Protein 7XIN (pdb70)

B-factor: mean 30.77, std 6.74, range [14.27, 82.98]

InterPro domains:
  IPR002129 Pyridoxal phosphate-dependent decarboxylase, major domain [PF00282] (35-402)
  IPR010977 Aromatic-L-amino-acid decarboxylase [PR00800] (6-25)
  IPR010977 Aromatic-L-amino-acid decarboxylase [PR00800] (29-46)
  IPR010977 Aromatic-L-amino-acid decarboxylase [PR00800] (47-66)
  IPR010977 Aromatic-L-amino-acid decarboxylase [PR00800] (73-92)
  IPR010977 Aromatic-L-amino-acid decarboxylase [PR00800] (94-112)
  IPR010977 Aromatic-L-amino-acid decarboxylase [PR00800] (113-132)
  IPR010977 Aromatic-L-amino-acid decarboxylase [PR00800] (342-357)
  IPR010977 Aromatic-L-amino-acid decarboxylase [PR00800] (385-404)
  IPR010977 Aromatic-L-amino-acid decarboxylase [PTHR11999] (1-468)
  IPR015421 Pyridoxal phosphate-dependent transferase, major domain [G3DSA:3.40.640.10] (87-352)
  IPR015422 Pyridoxal phosphate-dependent transferase, small domain [G3DSA:3.90.1150.10] (353-470)
  IPR015424 Pyridoxal phosphate-dependent transferase [SSF53383] (1-469)
  IPR021115 Pyridoxal-phosphate binding site [PS00392] (288-309)

Structure (mmCIF, N/CA/C/O backbone):
data_7XIN
#
_entry.id   7XIN
#
_cell.length_a   57.767
_cell.length_b   67.014
_cell.length_c   168.576
_cell.angle_alpha   90.270
_cell.angle_beta   92.380
_cell.angle_gamma   90.360
#
_symmetry.space_group_name_H-M   'P 1'
#
loop_
_entity.id
_entity.type
_entity.pdbx_description
1 polymer 'DOPA decarboxylase'
2 non-polymer "PYRIDOXAL-5'-PHOSPHATE"
#
loop_
_atom_site.group_PDB
_atom_site.id
_atom_site.type_symbol
_atom_site.label_atom_id
_atom_site.label_alt_id
_atom_site.label_comp_id
_atom_site.label_asym_id
_atom_site.label_entity_id
_atom_site.label_seq_id
_atom_site.pdbx_PDB_ins_code
_atom_site.Cartn_x
_atom_site.Cartn_y
_atom_site.Cartn_z
_atom_site.occupancy
_atom_site.B_iso_or_equiv
_atom_site.auth_seq_id
_atom_site.auth_comp_id
_atom_site.auth_asym_id
_atom_site.auth_atom_id
_atom_site.pdbx_PDB_model_num
ATOM 1 N N . ALA A 1 2 ? -2.090 -14.911 5.973 1.00 34.09 1 ALA A N 1
ATOM 2 C CA . ALA A 1 2 ? -3.064 -14.326 6.893 1.00 37.56 1 ALA A CA 1
ATOM 3 C C . ALA A 1 2 ? -4.497 -14.390 6.321 1.00 35.67 1 ALA A C 1
ATOM 4 O O . ALA A 1 2 ? -4.692 -14.248 5.120 1.00 33.70 1 ALA A O 1
ATOM 6 N N . THR A 1 3 ? -5.503 -14.608 7.164 1.00 36.22 2 THR A N 1
ATOM 7 C CA . THR A 1 3 ? -6.875 -14.470 6.709 1.00 36.62 2 THR A CA 1
ATOM 8 C C . THR A 1 3 ? -7.172 -12.974 6.532 1.00 38.03 2 THR A C 1
ATOM 9 O O . THR A 1 3 ? -6.434 -12.109 7.015 1.00 39.79 2 THR A O 1
ATOM 13 N N . PRO A 1 4 ? -8.238 -12.638 5.821 1.00 41.32 3 PRO A N 1
ATOM 14 C CA . PRO A 1 4 ? -8.594 -11.220 5.679 1.00 39.31 3 PRO A CA 1
ATOM 15 C C . PRO A 1 4 ? -8.848 -10.550 7.005 1.00 35.34 3 PRO A C 1
ATOM 16 O O . PRO A 1 4 ? -8.852 -9.324 7.085 1.00 45.37 3 PRO A O 1
ATOM 20 N N . GLU A 1 5 ? -9.001 -11.294 8.077 1.00 39.67 4 GLU A N 1
ATOM 21 C CA . GLU A 1 5 ? -9.276 -10.579 9.304 1.00 38.30 4 GLU A CA 1
ATOM 22 C C . GLU A 1 5 ? -8.148 -10.713 10.271 1.00 38.57 4 GLU A C 1
ATOM 23 O O . GLU A 1 5 ? -8.012 -9.861 11.171 1.00 47.53 4 GLU A O 1
ATOM 29 N N . GLN A 1 6 ? -7.334 -11.763 10.086 1.00 38.54 5 GLN A N 1
ATOM 30 C CA . GLN A 1 6 ? -5.978 -11.668 10.583 1.00 42.28 5 GLN A CA 1
ATOM 31 C C . GLN A 1 6 ? -5.288 -10.430 10.012 1.00 43.08 5 GLN A C 1
ATOM 32 O O . GLN A 1 6 ? -4.690 -9.657 10.764 1.00 42.53 5 GLN A O 1
ATOM 38 N N . PHE A 1 7 ? -5.387 -10.209 8.684 1.00 35.53 6 PHE A N 1
ATOM 39 C CA . PHE A 1 7 ? -4.769 -9.045 8.041 1.00 36.50 6 PHE A CA 1
ATOM 40 C C . PHE A 1 7 ? -5.313 -7.734 8.593 1.00 35.80 6 PHE A C 1
ATOM 41 O O . PHE A 1 7 ? -4.606 -6.718 8.617 1.00 44.40 6 PHE A O 1
ATOM 49 N N . ARG A 1 8 ? -6.576 -7.717 8.990 1.00 36.14 7 ARG A N 1
ATOM 50 C CA . ARG A 1 8 ? -7.155 -6.491 9.512 1.00 37.69 7 ARG A CA 1
ATOM 51 C C . ARG A 1 8 ? -6.702 -6.215 10.939 1.00 40.28 7 ARG A C 1
ATOM 52 O O . ARG A 1 8 ? -6.589 -5.047 11.326 1.00 40.14 7 ARG A O 1
ATOM 60 N N . GLN A 1 9 ? -6.399 -7.262 11.710 1.00 43.07 8 GLN A N 1
ATOM 61 C CA . GLN A 1 9 ? -5.751 -7.071 13.004 1.00 40.68 8 GLN A CA 1
ATOM 62 C C . GLN A 1 9 ? -4.310 -6.599 12.836 1.00 42.14 8 GLN A C 1
ATOM 63 O O . GLN A 1 9 ? -3.793 -5.828 13.663 1.00 37.73 8 GLN A O 1
ATOM 69 N N . TYR A 1 10 ? -3.649 -7.073 11.776 1.00 38.12 9 TYR A N 1
ATOM 70 C CA . TYR A 1 10 ? -2.315 -6.605 11.434 1.00 34.16 9 TYR A CA 1
ATOM 71 C C . TYR A 1 10 ? -2.371 -5.235 10.771 1.00 35.44 9 TYR A C 1
ATOM 72 O O . TYR A 1 10 ? -1.479 -4.403 10.970 1.00 32.18 9 TYR A O 1
ATOM 81 N N . GLY A 1 11 ? -3.416 -4.979 9.988 1.00 35.79 10 GLY A N 1
ATOM 82 C CA . GLY A 1 11 ? -3.535 -3.683 9.344 1.00 35.42 10 GLY A CA 1
ATOM 83 C C . GLY A 1 11 ? -3.523 -2.542 10.339 1.00 36.87 10 GLY A C 1
ATOM 84 O O . GLY A 1 11 ? -2.758 -1.582 10.198 1.00 43.69 10 GLY A O 1
ATOM 85 N N . HIS A 1 12 ? -4.357 -2.636 11.374 1.00 32.91 11 HIS A N 1
ATOM 86 C CA . HIS A 1 12 ? -4.468 -1.524 12.314 1.00 36.00 11 HIS A CA 1
ATOM 87 C C . HIS A 1 12 ? -3.182 -1.339 13.115 1.00 37.29 11 HIS A C 1
ATOM 88 O O . HIS A 1 12 ? -2.828 -0.206 13.480 1.00 38.30 11 HIS A O 1
ATOM 95 N N . GLN A 1 13 ? -2.463 -2.424 13.398 1.00 33.88 12 GLN A N 1
ATOM 96 C CA . GLN A 1 13 ? -1.191 -2.275 14.100 1.00 37.22 12 GLN A CA 1
ATOM 97 C C . GLN A 1 13 ? -0.178 -1.527 13.242 1.00 37.33 12 GLN A C 1
ATOM 98 O O . GLN A 1 13 ? 0.626 -0.736 13.752 1.00 38.87 12 GLN A O 1
ATOM 104 N N . LEU A 1 14 ? -0.215 -1.761 11.932 1.00 38.54 13 LEU A N 1
ATOM 105 C CA . LEU A 1 14 ? 0.726 -1.122 11.028 1.00 31.74 13 LEU A CA 1
ATOM 106 C C . LEU A 1 14 ? 0.325 0.320 10.763 1.00 33.78 13 LEU A C 1
ATOM 107 O O . LEU A 1 14 ? 1.181 1.210 10.746 1.00 36.27 13 LEU A O 1
ATOM 112 N N . ILE A 1 15 ? -0.972 0.578 10.587 1.00 33.91 14 ILE A N 1
ATOM 113 C CA . ILE A 1 15 ? -1.448 1.956 10.494 1.00 33.78 14 ILE A CA 1
ATOM 114 C C . ILE A 1 15 ? -0.966 2.773 11.690 1.00 34.99 14 ILE A C 1
ATOM 115 O O . ILE A 1 15 ? -0.601 3.951 11.561 1.00 32.79 14 ILE A O 1
ATOM 120 N N . ASP A 1 16 ? -0.978 2.178 12.877 1.00 33.94 15 ASP A N 1
ATOM 121 C CA . ASP A 1 16 ? -0.526 2.936 14.031 1.00 32.32 15 ASP A CA 1
ATOM 122 C C . ASP A 1 16 ? 0.969 3.189 13.947 1.00 32.29 15 ASP A C 1
ATOM 123 O O . ASP A 1 16 ? 1.421 4.331 14.118 1.00 30.04 15 ASP A O 1
ATOM 128 N N . LEU A 1 17 ? 1.743 2.146 13.640 1.00 27.85 16 LEU A N 1
ATOM 129 C CA . LEU A 1 17 ? 3.192 2.298 13.556 1.00 29.02 16 LEU A CA 1
ATOM 130 C C . LEU A 1 17 ? 3.578 3.405 12.572 1.00 31.77 16 LEU A C 1
ATOM 131 O O . LEU A 1 17 ? 4.426 4.251 12.874 1.00 31.97 16 LEU A O 1
ATOM 136 N N . ILE A 1 18 ? 2.927 3.447 11.404 1.00 31.86 17 ILE A N 1
ATOM 137 C CA . ILE A 1 18 ? 3.252 4.452 10.386 1.00 31.75 17 ILE A CA 1
ATOM 138 C C . ILE A 1 18 ? 2.781 5.852 10.809 1.00 34.99 17 ILE A C 1
ATOM 139 O O . ILE A 1 18 ? 3.385 6.866 10.426 1.00 29.30 17 ILE A O 1
ATOM 144 N N . ALA A 1 19 ? 1.696 5.935 11.586 1.00 27.19 18 ALA A N 1
ATOM 145 C CA . ALA A 1 19 ? 1.201 7.228 12.060 1.00 34.73 18 ALA A CA 1
ATOM 146 C C . ALA A 1 19 ? 2.132 7.839 13.118 1.00 31.41 18 ALA A C 1
ATOM 147 O O . ALA A 1 19 ? 2.345 9.060 13.136 1.00 32.81 18 ALA A O 1
ATOM 149 N N . ASP A 1 20 ? 2.685 7.011 14.013 1.00 31.37 19 ASP A N 1
ATOM 150 C CA . ASP A 1 20 ? 3.679 7.482 14.969 1.00 32.54 19 ASP A CA 1
ATOM 151 C C . ASP A 1 20 ? 5.026 7.770 14.297 1.00 32.71 19 ASP A C 1
ATOM 152 O O . ASP A 1 20 ? 5.734 8.699 14.709 1.00 35.70 19 ASP A O 1
ATOM 157 N N . TYR A 1 21 ? 5.412 7.014 13.263 1.00 30.64 20 TYR A N 1
ATOM 158 C CA . TYR A 1 21 ? 6.619 7.386 12.528 1.00 28.04 20 TYR A CA 1
ATOM 159 C C . TYR A 1 21 ? 6.483 8.799 11.973 1.00 28.67 20 TYR A C 1
ATOM 160 O O . TYR A 1 21 ? 7.197 9.706 12.404 1.00 28.47 20 TYR A O 1
ATOM 169 N N . ARG A 1 22 ? 5.527 9.019 11.055 1.00 28.56 21 ARG A N 1
ATOM 170 C CA . ARG A 1 22 ? 5.356 10.333 10.424 1.00 30.75 21 ARG A CA 1
ATOM 171 C C . ARG A 1 22 ? 5.273 11.475 11.441 1.00 35.70 21 ARG A C 1
ATOM 172 O O . ARG A 1 22 ? 5.718 12.600 11.159 1.00 38.78 21 ARG A O 1
ATOM 180 N N . GLN A 1 23 ? 4.700 11.197 12.617 1.00 31.43 22 GLN A N 1
ATOM 181 C CA . GLN A 1 23 ? 4.575 12.183 13.684 1.00 28.80 22 GLN A CA 1
ATOM 182 C C . GLN A 1 23 ? 5.930 12.573 14.263 1.00 29.81 22 GLN A C 1
ATOM 183 O O . GLN A 1 23 ? 6.227 13.765 14.433 1.00 28.13 22 GLN A O 1
ATOM 189 N N . THR A 1 24 ? 6.748 11.577 14.604 1.00 28.59 23 THR A N 1
ATOM 190 C CA . THR A 1 24 ? 7.972 11.773 15.378 1.00 26.78 23 THR A CA 1
ATOM 191 C C . THR A 1 24 ? 9.234 11.609 14.538 1.00 29.60 23 THR A C 1
ATOM 192 O O . THR A 1 24 ? 10.309 11.321 15.087 1.00 31.33 23 THR A O 1
ATOM 196 N N . VAL A 1 25 ? 9.134 11.789 13.219 1.00 28.97 24 VAL A N 1
ATOM 197 C CA . VAL A 1 25 ? 10.277 11.485 12.360 1.00 30.80 24 VAL A CA 1
ATOM 198 C C . VAL A 1 25 ? 11.392 12.491 12.589 1.00 27.94 24 VAL A C 1
ATOM 199 O O . VAL A 1 25 ? 12.568 12.113 12.657 1.00 28.00 24 VAL A O 1
ATOM 203 N N . GLY A 1 26 ? 11.040 13.777 12.766 1.00 27.68 25 GLY A N 1
ATOM 204 C CA . GLY A 1 26 ? 12.048 14.808 12.972 1.00 32.32 25 GLY A CA 1
ATOM 205 C C . GLY A 1 26 ? 13.002 14.510 14.112 1.00 34.58 25 GLY A C 1
ATOM 206 O O . GLY A 1 26 ? 14.145 14.993 14.115 1.00 31.35 25 GLY A O 1
ATOM 207 N N . GLU A 1 27 ? 12.558 13.702 15.088 1.00 34.58 26 GLU A N 1
ATOM 208 C CA . GLU A 1 27 ? 13.354 13.314 16.248 1.00 36.71 26 GLU A CA 1
ATOM 209 C C . GLU A 1 27 ? 14.462 12.336 15.910 1.00 31.06 26 GLU A C 1
ATOM 210 O O . GLU A 1 27 ? 15.185 11.909 16.818 1.00 36.02 26 GLU A O 1
ATOM 216 N N . ARG A 1 28 ? 14.599 11.966 14.706 1.00 31.34 27 ARG A N 1
ATOM 217 C CA . ARG A 1 28 ? 15.632 10.980 14.469 1.00 31.51 27 ARG A CA 1
ATOM 218 C C . ARG A 1 28 ? 16.806 11.602 13.737 1.00 25.37 27 ARG A C 1
ATOM 219 O O . ARG A 1 28 ? 16.707 12.715 13.226 1.00 24.72 27 ARG A O 1
ATOM 227 N N . PRO A 1 29 ? 17.940 10.911 13.659 1.00 26.93 28 PRO A N 1
ATOM 228 C CA . PRO A 1 29 ? 18.948 11.291 12.663 1.00 23.54 28 PRO A CA 1
ATOM 229 C C . PRO A 1 29 ? 18.385 11.146 11.252 1.00 24.62 28 PRO A C 1
ATOM 230 O O . PRO A 1 29 ? 17.828 10.104 10.892 1.00 22.88 28 PRO A O 1
ATOM 234 N N . VAL A 1 30 ? 18.498 12.226 10.470 1.00 20.96 29 VAL A N 1
ATOM 235 C CA . VAL A 1 30 ? 18.025 12.223 9.084 1.00 21.03 29 VAL A CA 1
ATOM 236 C C . VAL A 1 30 ? 18.622 11.044 8.315 1.00 25.21 29 VAL A C 1
ATOM 237 O O . VAL A 1 30 ? 17.901 10.237 7.717 1.00 26.30 29 VAL A O 1
ATOM 241 N N . MET A 1 31 ? 19.947 10.930 8.318 1.00 21.23 30 MET A N 1
ATOM 242 C CA . MET A 1 31 ? 20.633 9.875 7.576 1.00 23.35 30 MET A CA 1
ATOM 243 C C . MET A 1 31 ? 20.972 8.715 8.499 1.00 24.77 30 MET A C 1
ATOM 244 O O . MET A 1 31 ? 21.280 8.913 9.671 1.00 31.15 30 MET A O 1
ATOM 249 N N . ALA A 1 32 ? 20.898 7.507 7.956 1.00 30.95 31 ALA A N 1
ATOM 250 C CA . ALA A 1 32 ? 21.220 6.294 8.695 1.00 32.85 31 ALA A CA 1
ATOM 251 C C . ALA A 1 32 ? 22.582 6.398 9.363 1.00 27.67 31 ALA A C 1
ATOM 252 O O . ALA A 1 32 ? 23.557 6.842 8.750 1.00 31.26 31 ALA A O 1
ATOM 254 N N . GLN A 1 33 ? 22.656 5.949 10.614 1.00 31.30 32 GLN A N 1
ATOM 255 C CA . GLN A 1 33 ? 23.946 5.843 11.292 1.00 36.29 32 GLN A CA 1
ATOM 256 C C . GLN A 1 33 ? 24.314 4.388 11.551 1.00 38.45 32 GLN A C 1
ATOM 257 O O . GLN A 1 33 ? 24.565 3.988 12.699 1.00 34.63 32 GLN A O 1
ATOM 263 N N . VAL A 1 34 ? 24.385 3.598 10.486 1.00 39.30 33 VAL A N 1
ATOM 264 C CA . VAL A 1 34 ? 24.828 2.218 10.547 1.00 33.77 33 VAL A CA 1
ATOM 265 C C . VAL A 1 34 ? 26.007 2.037 9.603 1.00 36.54 33 VAL A C 1
ATOM 266 O O . VAL A 1 34 ? 26.401 2.940 8.858 1.00 34.18 33 VAL A O 1
ATOM 270 N N . GLU A 1 35 ? 26.579 0.880 9.682 1.00 38.08 34 GLU A N 1
ATOM 271 C CA . GLU A 1 35 ? 27.696 0.417 8.896 1.00 40.41 34 GLU A CA 1
ATOM 272 C C . GLU A 1 35 ? 27.232 -0.571 7.823 1.00 39.95 34 GLU A C 1
ATOM 273 O O . GLU A 1 35 ? 26.260 -1.310 8.018 1.00 35.98 34 GLU A O 1
ATOM 279 N N . PRO A 1 36 ? 27.892 -0.596 6.667 1.00 38.85 35 PRO A N 1
ATOM 280 C CA . PRO A 1 36 ? 27.564 -1.611 5.660 1.00 32.64 35 PRO A CA 1
ATOM 281 C C . PRO A 1 36 ? 27.652 -3.014 6.253 1.00 33.54 35 PRO A C 1
ATOM 282 O O . PRO A 1 36 ? 28.639 -3.381 6.892 1.00 37.06 35 PRO A O 1
ATOM 286 N N . GLY A 1 37 ? 26.611 -3.799 6.040 1.00 34.25 36 GLY A N 1
ATOM 287 C CA . GLY A 1 37 ? 26.565 -5.152 6.547 1.00 37.92 36 GLY A CA 1
ATOM 288 C C . GLY A 1 37 ? 25.758 -5.331 7.813 1.00 31.53 36 GLY A C 1
ATOM 289 O O . GLY A 1 37 ? 25.483 -6.476 8.191 1.00 30.11 36 GLY A O 1
ATOM 290 N N . TYR A 1 38 ? 25.361 -4.238 8.466 1.00 27.06 37 TYR A N 1
ATOM 291 C CA . TYR A 1 38 ? 24.674 -4.340 9.750 1.00 33.87 37 TYR A CA 1
ATOM 292 C C . TYR A 1 38 ? 23.423 -5.220 9.665 1.00 32.55 37 TYR A C 1
ATOM 293 O O . TYR A 1 38 ? 23.130 -5.997 10.582 1.00 36.01 37 TYR A O 1
ATOM 302 N N . LEU A 1 39 ? 22.652 -5.092 8.592 1.00 32.24 38 LEU A N 1
ATOM 303 C CA . LEU A 1 39 ? 21.389 -5.822 8.536 1.00 35.67 38 LEU A CA 1
ATOM 304 C C . LEU A 1 39 ? 21.581 -7.262 8.072 1.00 34.93 38 LEU A C 1
ATOM 305 O O . LEU A 1 39 ? 21.050 -8.183 8.701 1.00 36.12 38 LEU A O 1
ATOM 310 N N . LYS A 1 40 ? 22.335 -7.483 6.985 1.00 36.04 39 LYS A N 1
ATOM 311 C CA . LYS A 1 40 ? 22.590 -8.850 6.532 1.00 37.98 39 LYS A CA 1
ATOM 312 C C . LYS A 1 40 ? 23.211 -9.704 7.640 1.00 33.34 39 LYS A C 1
ATOM 313 O O . LYS A 1 40 ? 22.829 -10.865 7.823 1.00 32.70 39 LYS A O 1
ATOM 319 N N . ALA A 1 41 ? 24.150 -9.141 8.408 1.00 36.22 40 ALA A N 1
ATOM 320 C CA . ALA A 1 41 ? 24.704 -9.869 9.547 1.00 31.05 40 ALA A CA 1
ATOM 321 C C . ALA A 1 41 ? 23.639 -10.150 10.592 1.00 28.41 40 ALA A C 1
ATOM 322 O O . ALA A 1 41 ? 23.706 -11.162 11.301 1.00 25.28 40 ALA A O 1
ATOM 324 N N . ALA A 1 42 ? 22.660 -9.263 10.703 1.00 27.44 41 ALA A N 1
ATOM 325 C CA . ALA A 1 42 ? 21.613 -9.344 11.711 1.00 34.96 41 ALA A CA 1
ATOM 326 C C . ALA A 1 42 ? 20.437 -10.223 11.313 1.00 28.27 41 ALA A C 1
ATOM 327 O O . ALA A 1 42 ? 19.612 -10.532 12.177 1.00 28.72 41 ALA A O 1
ATOM 329 N N . LEU A 1 43 ? 20.334 -10.623 10.049 1.00 32.30 42 LEU A N 1
ATOM 330 C CA . LEU A 1 43 ? 19.182 -11.385 9.590 1.00 34.54 42 LEU A CA 1
ATOM 331 C C . LEU A 1 43 ? 19.532 -12.863 9.457 1.00 29.57 42 LEU A C 1
ATOM 332 O O . LEU A 1 43 ? 20.709 -13.232 9.395 1.00 31.33 42 LEU A O 1
ATOM 337 N N . PRO A 1 44 ? 18.540 -13.755 9.442 1.00 34.72 43 PRO A N 1
ATOM 338 C CA . PRO A 1 44 ? 18.845 -15.165 9.187 1.00 38.69 43 PRO A CA 1
ATOM 339 C C . PRO A 1 44 ? 19.497 -15.322 7.823 1.00 37.05 43 PRO A C 1
ATOM 340 O O . PRO A 1 44 ? 19.544 -14.398 7.001 1.00 36.65 43 PRO A O 1
ATOM 344 N N . ALA A 1 45 ? 20.036 -16.510 7.583 1.00 30.57 44 ALA A N 1
ATOM 345 C CA . ALA A 1 45 ? 20.596 -16.733 6.267 1.00 27.84 44 ALA A CA 1
ATOM 346 C C . ALA A 1 45 ? 19.619 -17.420 5.315 1.00 26.49 44 ALA A C 1
ATOM 347 O O . ALA A 1 45 ? 19.883 -17.454 4.107 1.00 25.14 44 ALA A O 1
ATOM 349 N N . THR A 1 46 ? 18.500 -17.953 5.818 1.00 26.84 45 THR A N 1
ATOM 350 C CA . THR A 1 46 ? 17.480 -18.594 4.988 1.00 26.31 45 THR A CA 1
ATOM 351 C C . THR A 1 46 ? 16.080 -18.210 5.440 1.00 26.57 45 THR A C 1
ATOM 352 O O . THR A 1 46 ? 15.841 -17.882 6.610 1.00 26.47 45 THR A O 1
ATOM 356 N N . ALA A 1 47 ? 15.138 -18.334 4.501 1.00 29.39 46 ALA A N 1
ATOM 357 C CA . ALA A 1 47 ? 13.726 -18.179 4.830 1.00 31.37 46 ALA A CA 1
ATOM 358 C C . ALA A 1 47 ? 13.310 -19.217 5.872 1.00 25.48 46 ALA A C 1
ATOM 359 O O . ALA A 1 47 ? 13.963 -20.252 6.027 1.00 20.52 46 ALA A O 1
ATOM 361 N N . PRO A 1 48 ? 12.235 -18.942 6.618 1.00 32.39 47 PRO A N 1
ATOM 362 C CA . PRO A 1 48 ? 11.746 -19.901 7.615 1.00 27.12 47 PRO A CA 1
ATOM 363 C C . PRO A 1 48 ? 10.774 -20.904 7.017 1.00 35.14 47 PRO A C 1
ATOM 364 O O . PRO A 1 48 ? 9.942 -20.574 6.169 1.00 36.14 47 PRO A O 1
ATOM 368 N N . GLN A 1 49 ? 10.874 -22.148 7.499 1.00 38.88 48 GLN A N 1
ATOM 369 C CA . GLN A 1 49 ? 10.069 -23.244 6.964 1.00 36.09 48 GLN A CA 1
ATOM 370 C C . GLN A 1 49 ? 8.591 -23.034 7.262 1.00 36.03 48 GLN A C 1
ATOM 371 O O . GLN A 1 49 ? 7.739 -23.180 6.377 1.00 34.37 48 GLN A O 1
ATOM 377 N N . GLN A 1 50 ? 8.271 -22.659 8.494 1.00 33.26 49 GLN A N 1
ATOM 378 C CA . GLN A 1 50 ? 6.901 -22.421 8.918 1.00 41.75 49 GLN A CA 1
ATOM 379 C C . GLN A 1 50 ? 6.717 -20.953 9.285 1.00 41.93 49 GLN A C 1
ATOM 380 O O . GLN A 1 50 ? 7.628 -20.298 9.808 1.00 44.48 49 GLN A O 1
ATOM 386 N N . GLY A 1 51 ? 5.520 -20.446 9.017 1.00 42.23 50 GLY A N 1
ATOM 387 C CA . GLY A 1 51 ? 5.273 -19.040 9.231 1.00 36.47 50 GLY A CA 1
ATOM 388 C C . GLY A 1 51 ? 5.634 -18.622 10.643 1.00 41.00 50 GLY A C 1
ATOM 389 O O . GLY A 1 51 ? 5.560 -19.414 11.593 1.00 36.80 50 GLY A O 1
ATOM 390 N N . GLU A 1 52 ? 6.060 -17.349 10.765 1.00 34.62 51 GLU A N 1
ATOM 391 C CA . GLU A 1 52 ? 6.459 -16.641 11.980 1.00 38.21 51 GLU A CA 1
ATOM 392 C C . GLU A 1 52 ? 5.424 -15.576 12.332 1.00 36.43 51 GLU A C 1
ATOM 393 O O . GLU A 1 52 ? 4.801 -15.003 11.430 1.00 30.65 51 GLU A O 1
ATOM 399 N N . PRO A 1 53 ? 5.193 -15.310 13.619 1.00 34.60 52 PRO A N 1
ATOM 400 C CA . PRO A 1 53 ? 4.155 -14.338 13.985 1.00 38.02 52 PRO A CA 1
ATOM 401 C C . PRO A 1 53 ? 4.496 -12.924 13.531 1.00 34.46 52 PRO A C 1
ATOM 402 O O . PRO A 1 53 ? 5.659 -12.538 13.437 1.00 36.77 52 PRO A O 1
ATOM 406 N N . PHE A 1 54 ? 3.441 -12.155 13.249 1.00 35.75 53 PHE A N 1
ATOM 407 C CA . PHE A 1 54 ? 3.550 -10.782 12.762 1.00 32.59 53 PHE A CA 1
ATOM 408 C C . PHE A 1 54 ? 4.112 -9.816 13.805 1.00 35.80 53 PHE A C 1
ATOM 409 O O . PHE A 1 54 ? 4.700 -8.789 13.440 1.00 32.21 53 PHE A O 1
ATOM 417 N N . ALA A 1 55 ? 3.913 -10.093 15.092 1.00 34.04 54 ALA A N 1
ATOM 418 C CA . ALA A 1 55 ? 4.637 -9.347 16.113 1.00 27.81 54 ALA A CA 1
ATOM 419 C C . ALA A 1 55 ? 6.144 -9.533 15.958 1.00 31.93 54 ALA A C 1
ATOM 420 O O . ALA A 1 55 ? 6.924 -8.611 16.228 1.00 28.23 54 ALA A O 1
ATOM 422 N N . ALA A 1 56 ? 6.578 -10.724 15.546 1.00 35.57 55 ALA A N 1
ATOM 423 C CA . ALA A 1 56 ? 8.011 -10.959 15.391 1.00 35.79 55 ALA A CA 1
ATOM 424 C C . ALA A 1 56 ? 8.580 -10.043 14.316 1.00 33.67 55 ALA A C 1
ATOM 425 O O . ALA A 1 56 ? 9.595 -9.364 14.524 1.00 34.26 55 ALA A O 1
ATOM 427 N N . ILE A 1 57 ? 7.914 -9.991 13.165 1.00 32.50 56 ILE A N 1
ATOM 428 C CA . ILE A 1 57 ? 8.294 -9.047 12.119 1.00 30.57 56 ILE A CA 1
ATOM 429 C C . ILE A 1 57 ? 8.387 -7.630 12.688 1.00 32.52 56 ILE A C 1
ATOM 430 O O . ILE A 1 57 ? 9.447 -6.996 12.630 1.00 33.88 56 ILE A O 1
ATOM 435 N N . LEU A 1 58 ? 7.294 -7.135 13.299 1.00 35.03 57 LEU A N 1
ATOM 436 C CA . LEU A 1 58 ? 7.224 -5.728 13.728 1.00 35.26 57 LEU A CA 1
ATOM 437 C C . LEU A 1 58 ? 8.331 -5.379 14.720 1.00 34.26 57 LEU A C 1
ATOM 438 O O . LEU A 1 58 ? 8.925 -4.296 14.638 1.00 31.57 57 LEU A O 1
ATOM 443 N N . ASP A 1 59 ? 8.591 -6.264 15.688 1.00 33.98 58 ASP A N 1
ATOM 444 C CA . ASP A 1 59 ? 9.801 -6.158 16.495 1.00 30.86 58 ASP A CA 1
ATOM 445 C C . ASP A 1 59 ? 11.019 -5.945 15.604 1.00 36.20 58 ASP A C 1
ATOM 446 O O . ASP A 1 59 ? 11.683 -4.904 15.678 1.00 35.46 58 ASP A O 1
ATOM 451 N N . ASP A 1 60 ? 11.297 -6.913 14.723 1.00 33.04 59 ASP A N 1
ATOM 452 C CA . ASP A 1 60 ? 12.375 -6.772 13.749 1.00 34.69 59 ASP A CA 1
ATOM 453 C C . ASP A 1 60 ? 12.248 -5.488 12.934 1.00 35.56 59 ASP A C 1
ATOM 454 O O . ASP A 1 60 ? 13.267 -4.915 12.530 1.00 37.81 59 ASP A O 1
ATOM 459 N N . VAL A 1 61 ? 11.027 -5.006 12.691 1.00 30.47 60 VAL A N 1
ATOM 460 C CA . VAL A 1 61 ? 10.884 -3.762 11.932 1.00 32.81 60 VAL A CA 1
ATOM 461 C C . VAL A 1 61 ? 11.364 -2.575 12.761 1.00 34.12 60 VAL A C 1
ATOM 462 O O . VAL A 1 61 ? 11.953 -1.628 12.230 1.00 32.13 60 VAL A O 1
ATOM 466 N N . ASN A 1 62 ? 11.111 -2.601 14.071 1.00 33.20 61 ASN A N 1
ATOM 467 C CA . ASN A 1 62 ? 11.555 -1.512 14.936 1.00 31.57 61 ASN A CA 1
ATOM 468 C C . ASN A 1 62 ? 13.048 -1.614 15.229 1.00 33.74 61 ASN A C 1
ATOM 469 O O . ASN A 1 62 ? 13.752 -0.596 15.252 1.00 41.32 61 ASN A O 1
ATOM 474 N N . ASN A 1 63 ? 13.551 -2.840 15.427 1.00 36.16 62 ASN A N 1
ATOM 475 C CA . ASN A 1 63 ? 14.857 -3.069 16.028 1.00 38.89 62 ASN A CA 1
ATOM 476 C C . ASN A 1 63 ? 15.967 -3.281 15.003 1.00 39.60 62 ASN A C 1
ATOM 477 O O . ASN A 1 63 ? 17.142 -3.030 15.310 1.00 44.61 62 ASN A O 1
ATOM 482 N N . LEU A 1 64 ? 15.631 -3.713 13.790 1.00 32.41 63 LEU A N 1
ATOM 483 C CA . LEU A 1 64 ? 16.618 -3.929 12.739 1.00 29.64 63 LEU A CA 1
ATOM 484 C C . LEU A 1 64 ? 16.466 -2.976 11.557 1.00 28.62 63 LEU A C 1
ATOM 485 O O . LEU A 1 64 ? 17.463 -2.565 10.960 1.00 29.82 63 LEU A O 1
ATOM 490 N N . VAL A 1 65 ? 15.239 -2.602 11.219 1.00 27.59 64 VAL A N 1
ATOM 491 C CA . VAL A 1 65 ? 14.967 -1.890 9.979 1.00 29.47 64 VAL A CA 1
ATOM 492 C C . VAL A 1 65 ? 14.995 -0.378 10.190 1.00 29.75 64 VAL A C 1
ATOM 493 O O . VAL A 1 65 ? 15.544 0.357 9.362 1.00 30.67 64 VAL A O 1
ATOM 497 N N . MET A 1 66 ? 14.440 0.099 11.305 1.00 29.11 65 MET A N 1
ATOM 498 C CA . MET A 1 66 ? 14.398 1.538 11.557 1.00 26.59 65 MET A CA 1
ATOM 499 C C . MET A 1 66 ? 15.775 2.187 11.734 1.00 31.40 65 MET A C 1
ATOM 500 O O . MET A 1 66 ? 15.930 3.341 11.303 1.00 28.72 65 MET A O 1
ATOM 505 N N . PRO A 1 67 ? 16.793 1.553 12.330 1.00 30.16 66 PRO A N 1
ATOM 506 C CA . PRO A 1 67 ? 18.121 2.202 12.385 1.00 30.47 66 PRO A CA 1
ATOM 507 C C . PRO A 1 67 ? 18.854 2.271 11.044 1.00 28.50 66 PRO A C 1
ATOM 508 O O . PRO A 1 67 ? 19.855 2.995 10.942 1.00 25.13 66 PRO A O 1
ATOM 512 N N . GLY A 1 68 ? 18.416 1.531 10.032 1.00 22.56 67 GLY A N 1
ATOM 513 C CA . GLY A 1 68 ? 19.075 1.551 8.740 1.00 26.65 67 GLY A CA 1
ATOM 514 C C . GLY A 1 68 ? 18.243 2.259 7.697 1.00 35.48 67 GLY A C 1
ATOM 515 O O . GLY A 1 68 ? 18.211 1.859 6.524 1.00 32.54 67 GLY A O 1
ATOM 516 N N . LEU A 1 69 ? 17.551 3.313 8.133 1.00 31.22 68 LEU A N 1
ATOM 517 C CA . LEU A 1 69 ? 16.802 4.196 7.257 1.00 26.04 68 LEU A CA 1
ATOM 518 C C . LEU A 1 69 ? 17.444 5.576 7.263 1.00 26.10 68 LEU A C 1
ATOM 519 O O . LEU A 1 69 ? 17.730 6.128 8.329 1.00 27.73 68 LEU A O 1
ATOM 524 N N . SER A 1 70 ? 17.668 6.120 6.079 1.00 23.88 69 SER A N 1
ATOM 525 C CA . SER A 1 70 ? 17.723 7.559 5.905 1.00 31.39 69 SER A CA 1
ATOM 526 C C . SER A 1 70 ? 16.294 8.032 5.665 1.00 29.37 69 SER A C 1
ATOM 527 O O . SER A 1 70 ? 15.556 7.410 4.893 1.00 31.29 69 SER A O 1
ATOM 530 N N . HIS A 1 71 ? 15.902 9.114 6.325 1.00 21.52 70 HIS A N 1
ATOM 531 C CA . HIS A 1 71 ? 14.489 9.494 6.418 1.00 25.70 70 HIS A CA 1
ATOM 532 C C . HIS A 1 71 ? 14.190 10.617 5.427 1.00 23.00 70 HIS A C 1
ATOM 533 O O . HIS A 1 71 ? 14.568 11.766 5.634 1.00 22.51 70 HIS A O 1
ATOM 540 N N . TRP A 1 72 ? 13.499 10.278 4.343 1.00 24.71 71 TRP A N 1
ATOM 541 C CA . TRP A 1 72 ? 13.240 11.244 3.282 1.00 26.77 71 TRP A CA 1
ATOM 542 C C . TRP A 1 72 ? 12.084 12.178 3.627 1.00 29.12 71 TRP A C 1
ATOM 543 O O . TRP A 1 72 ? 11.964 13.271 3.058 1.00 27.15 71 TRP A O 1
ATOM 554 N N . GLN A 1 73 ? 11.220 11.759 4.544 1.00 26.09 72 GLN A N 1
ATOM 555 C CA . GLN A 1 73 ? 10.000 12.479 4.856 1.00 28.07 72 GLN A CA 1
ATOM 556 C C . GLN A 1 73 ? 10.140 13.317 6.129 1.00 27.31 72 GLN A C 1
ATOM 557 O O . GLN A 1 73 ? 9.137 13.607 6.791 1.00 32.68 72 GLN A O 1
ATOM 563 N N . HIS A 1 74 ? 11.371 13.786 6.446 1.00 33.86 73 HIS A N 1
ATOM 564 C CA . HIS A 1 74 ? 11.985 14.432 7.621 1.00 28.94 73 HIS A CA 1
ATOM 565 C C . HIS A 1 74 ? 12.026 15.948 7.469 1.00 26.36 73 HIS A C 1
ATOM 566 O O . HIS A 1 74 ? 12.422 16.451 6.415 1.00 27.44 73 HIS A O 1
ATOM 573 N N . PRO A 1 75 ? 11.678 16.715 8.504 1.00 25.80 74 PRO A N 1
ATOM 574 C CA . PRO A 1 75 ? 11.737 18.182 8.378 1.00 27.59 74 PRO A CA 1
ATOM 575 C C . PRO A 1 75 ? 13.106 18.705 8.029 1.00 26.14 74 PRO A C 1
ATOM 576 O O . PRO A 1 75 ? 13.200 19.784 7.437 1.00 28.25 74 PRO A O 1
ATOM 580 N N . ASP A 1 76 ? 14.165 17.961 8.357 1.00 29.78 75 ASP A N 1
ATOM 581 C CA . ASP A 1 76 ? 15.547 18.362 8.139 1.00 25.48 75 ASP A CA 1
ATOM 582 C C . ASP A 1 76 ? 16.221 17.599 7.001 1.00 26.72 75 ASP A C 1
ATOM 583 O O . ASP A 1 76 ? 17.455 17.523 6.969 1.00 24.09 75 ASP A O 1
ATOM 588 N N . PHE A 1 77 ? 15.456 17.011 6.087 1.00 23.82 76 PHE A N 1
ATOM 589 C CA . PHE A 1 77 ? 16.032 16.405 4.895 1.00 20.34 76 PHE A CA 1
ATOM 590 C C . PHE A 1 77 ? 16.164 17.464 3.810 1.00 22.77 76 PHE A C 1
ATOM 591 O O . PHE A 1 77 ? 15.182 18.132 3.463 1.00 21.46 76 PHE A O 1
ATOM 599 N N . TYR A 1 78 ? 17.380 17.616 3.277 1.00 22.72 77 TYR A N 1
ATOM 600 C CA . TYR A 1 78 ? 17.652 18.603 2.237 1.00 28.78 77 TYR A CA 1
ATOM 601 C C . TYR A 1 78 ? 18.372 17.994 1.044 1.00 22.78 77 TYR A C 1
ATOM 602 O O . TYR A 1 78 ? 18.794 18.734 0.148 1.00 21.90 77 TYR A O 1
ATOM 611 N N . GLY A 1 79 ? 18.483 16.671 0.989 1.00 23.05 78 GLY A N 1
ATOM 612 C CA . GLY A 1 79 ? 19.333 16.034 0.004 1.00 24.38 78 GLY A CA 1
ATOM 613 C C . GLY A 1 79 ? 18.685 15.853 -1.356 1.00 24.61 78 GLY A C 1
ATOM 614 O O . GLY A 1 79 ? 17.458 15.904 -1.509 1.00 21.19 78 GLY A O 1
ATOM 615 N N . TYR A 1 80 ? 19.549 15.599 -2.344 1.00 24.61 79 TYR A N 1
ATOM 616 C CA . TYR A 1 80 ? 19.140 15.248 -3.700 1.00 23.34 79 TYR A CA 1
ATOM 617 C C . TYR A 1 80 ? 18.052 16.196 -4.176 1.00 25.63 79 TYR A C 1
ATOM 618 O O . TYR A 1 80 ? 18.259 17.408 -4.309 1.00 23.70 79 TYR A O 1
ATOM 627 N N . PHE A 1 81 ? 16.886 15.636 -4.411 1.00 20.46 80 PHE A N 1
ATOM 628 C CA . PHE A 1 81 ? 15.641 16.362 -4.515 1.00 23.41 80 PHE A CA 1
ATOM 629 C C . PHE A 1 81 ? 14.650 15.614 -3.628 1.00 23.21 80 PHE A C 1
ATOM 630 O O . PHE A 1 81 ? 14.832 14.424 -3.356 1.00 21.45 80 PHE A O 1
ATOM 638 N N . PRO A 1 82 ? 13.633 16.291 -3.122 1.00 20.02 81 PRO A N 1
ATOM 639 C CA . PRO A 1 82 ? 12.656 15.594 -2.274 1.00 24.59 81 PRO A CA 1
ATOM 640 C C . PRO A 1 82 ? 12.060 14.375 -2.978 1.00 24.67 81 PRO A C 1
ATOM 641 O O . PRO A 1 82 ? 12.041 14.286 -4.210 1.00 27.84 81 PRO A O 1
ATOM 645 N N . SER A 1 83 ? 11.606 13.395 -2.176 1.00 23.39 82 SER A N 1
ATOM 646 C CA . SER A 1 83 ? 10.782 12.278 -2.673 1.00 25.68 82 SER A CA 1
ATOM 647 C C . SER A 1 83 ? 9.496 12.253 -1.846 1.00 25.86 82 SER A C 1
ATOM 648 O O . SER A 1 83 ? 9.355 11.464 -0.899 1.00 28.27 82 SER A O 1
ATOM 651 N N . ASN A 1 84 ? 8.540 13.096 -2.230 1.00 20.24 83 ASN A N 1
ATOM 652 C CA . ASN A 1 84 ? 7.530 13.556 -1.298 1.00 20.86 83 ASN A CA 1
ATOM 653 C C . ASN A 1 84 ? 6.324 12.633 -1.275 1.00 23.03 83 ASN A C 1
ATOM 654 O O . ASN A 1 84 ? 5.786 12.256 -2.327 1.00 23.60 83 ASN A O 1
ATOM 659 N N . GLY A 1 85 ? 5.890 12.299 -0.062 1.00 24.40 84 GLY A N 1
ATOM 660 C CA . GLY A 1 85 ? 4.879 11.283 0.160 1.00 18.13 84 GLY A CA 1
ATOM 661 C C . GLY A 1 85 ? 3.741 11.742 1.037 1.00 20.47 84 GLY A C 1
ATOM 662 O O . GLY A 1 85 ? 3.646 11.336 2.198 1.00 21.05 84 GLY A O 1
ATOM 663 N N . THR A 1 86 ? 2.879 12.600 0.492 1.00 20.69 85 THR A N 1
ATOM 664 C CA . THR A 1 86 ? 1.689 13.026 1.210 1.00 22.09 85 THR A CA 1
ATOM 665 C C . THR A 1 86 ? 0.900 11.809 1.684 1.00 24.93 85 THR A C 1
ATOM 666 O O . THR A 1 86 ? 0.661 10.862 0.920 1.00 25.15 85 THR A O 1
ATOM 670 N N . LEU A 1 87 ? 0.484 11.854 2.949 1.00 21.41 86 LEU A N 1
ATOM 671 C CA . LEU A 1 87 ? -0.279 10.768 3.551 1.00 25.62 86 LEU A CA 1
ATOM 672 C C . LEU A 1 87 ? -1.588 10.486 2.828 1.00 27.61 86 LEU A C 1
ATOM 673 O O . LEU A 1 87 ? -2.110 9.371 2.934 1.00 34.45 86 LEU A O 1
ATOM 678 N N . SER A 1 88 ? -2.137 11.453 2.100 1.00 23.29 87 SER A N 1
ATOM 679 C CA . SER A 1 88 ? -3.328 11.173 1.310 1.00 23.88 87 SER A CA 1
ATOM 680 C C . SER A 1 88 ? -3.001 10.248 0.151 1.00 23.77 87 SER A C 1
ATOM 681 O O . SER A 1 88 ? -3.770 9.325 -0.142 1.00 23.45 87 SER A O 1
ATOM 684 N N . SER A 1 89 ? -1.854 10.475 -0.508 1.00 20.40 88 SER A N 1
ATOM 685 C CA . SER A 1 89 ? -1.366 9.588 -1.557 1.00 19.57 88 SER A CA 1
ATOM 686 C C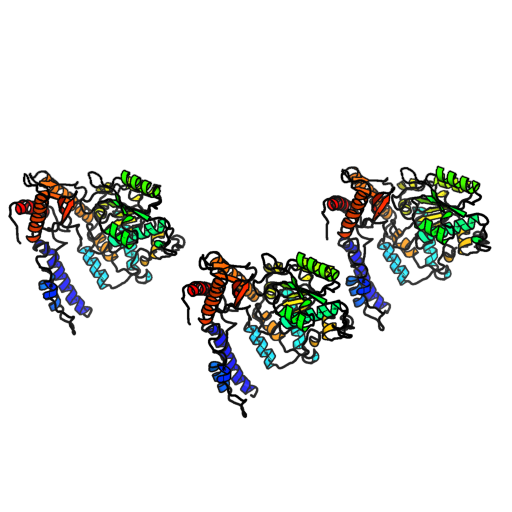 . SER A 1 89 ? -0.907 8.243 -1.013 1.00 24.64 88 SER A C 1
ATOM 687 O O . SER A 1 89 ? -1.042 7.223 -1.705 1.00 27.72 88 SER A O 1
ATOM 690 N N . VAL A 1 90 ? -0.322 8.215 0.194 1.00 26.67 89 VAL A N 1
ATOM 691 C CA . VAL A 1 90 ? -0.008 6.926 0.814 1.00 28.14 89 VAL A CA 1
ATOM 692 C C . VAL A 1 90 ? -1.292 6.133 1.032 1.00 28.55 89 VAL A C 1
ATOM 693 O O . VAL A 1 90 ? -1.328 4.914 0.811 1.00 26.55 89 VAL A O 1
ATOM 697 N N . LEU A 1 91 ? -2.377 6.825 1.416 1.00 25.63 90 LEU A N 1
ATOM 698 C CA . LEU A 1 91 ? -3.687 6.185 1.546 1.00 27.35 90 LEU A CA 1
ATOM 699 C C . LEU A 1 91 ? -4.232 5.690 0.202 1.00 25.21 90 LEU A C 1
ATOM 700 O O . LEU A 1 91 ? -4.891 4.641 0.139 1.00 26.80 90 LEU A O 1
ATOM 705 N N . GLY A 1 92 ? -3.948 6.403 -0.889 1.00 22.47 91 GLY A N 1
ATOM 706 C CA . GLY A 1 92 ? -4.277 5.865 -2.194 1.00 22.62 91 GLY A CA 1
ATOM 707 C C . GLY A 1 92 ? -3.504 4.596 -2.500 1.00 23.27 91 GLY A C 1
ATOM 708 O O . GLY A 1 92 ? -4.033 3.671 -3.121 1.00 28.73 91 GLY A O 1
ATOM 709 N N . ASP A 1 93 ? -2.251 4.518 -2.036 1.00 27.05 92 ASP A N 1
ATOM 710 C CA . ASP A 1 93 ? -1.409 3.366 -2.371 1.00 24.11 92 ASP A CA 1
ATOM 711 C C . ASP A 1 93 ? -1.824 2.108 -1.613 1.00 24.72 92 ASP A C 1
ATOM 712 O O . ASP A 1 93 ? -1.759 0.994 -2.153 1.00 21.72 92 ASP A O 1
ATOM 717 N N . PHE A 1 94 ? -2.199 2.263 -0.349 1.00 23.37 93 PHE A N 1
ATOM 718 C CA . PHE A 1 94 ? -2.849 1.184 0.377 1.00 21.44 93 PHE A CA 1
ATOM 719 C C . PHE A 1 94 ? -3.971 0.584 -0.460 1.00 25.03 93 PHE A C 1
ATOM 720 O O . PHE A 1 94 ? -4.017 -0.634 -0.687 1.00 27.19 93 PHE A O 1
ATOM 728 N N . LEU A 1 95 ? -4.876 1.426 -0.955 1.00 21.24 94 LEU A N 1
ATOM 729 C CA . LEU A 1 95 ? -6.049 0.890 -1.632 1.00 25.11 94 LEU A CA 1
ATOM 730 C C . LEU A 1 95 ? -5.669 0.179 -2.926 1.00 27.84 94 LEU A C 1
ATOM 731 O O . LEU A 1 95 ? -6.286 -0.823 -3.299 1.00 27.68 94 LEU A O 1
ATOM 736 N N . SER A 1 96 ? -4.666 0.691 -3.631 1.00 26.64 95 SER A N 1
ATOM 737 C CA . SER A 1 96 ? -4.227 0.041 -4.851 1.00 23.13 95 SER A CA 1
ATOM 738 C C . SER A 1 96 ? -3.608 -1.320 -4.550 1.00 27.22 95 SER A C 1
ATOM 739 O O . SER A 1 96 ? -3.830 -2.286 -5.292 1.00 31.77 95 SER A O 1
ATOM 742 N N . THR A 1 97 ? -2.850 -1.430 -3.452 1.00 25.15 96 THR A N 1
ATOM 743 C CA . THR A 1 97 ? -2.244 -2.718 -3.147 1.00 22.98 96 THR A CA 1
ATOM 744 C C . THR A 1 97 ? -3.275 -3.699 -2.592 1.00 23.41 96 THR A C 1
ATOM 745 O O . THR A 1 97 ? -3.304 -4.865 -2.996 1.00 23.85 96 THR A O 1
ATOM 749 N N . GLY A 1 98 ? -4.142 -3.249 -1.682 1.00 26.56 97 GLY A N 1
ATOM 750 C CA . GLY A 1 98 ? -5.098 -4.163 -1.073 1.00 27.90 97 GLY A CA 1
ATOM 751 C C . GLY A 1 98 ? -6.184 -4.615 -2.029 1.00 29.99 97 GLY A C 1
ATOM 752 O O . GLY A 1 98 ? -6.756 -5.703 -1.863 1.00 22.40 97 GLY A O 1
ATOM 753 N N . LEU A 1 99 ? -6.500 -3.784 -3.024 1.00 27.68 98 LEU A N 1
ATOM 754 C CA . LEU A 1 99 ? -7.462 -4.178 -4.043 1.00 26.50 98 LEU A CA 1
ATOM 755 C C . LEU A 1 99 ? -6.916 -5.325 -4.882 1.00 29.53 98 LEU A C 1
ATOM 756 O O . LEU A 1 99 ? -7.562 -6.371 -5.014 1.00 34.57 98 LEU A O 1
ATOM 761 N N . GLY A 1 100 ? -5.715 -5.167 -5.428 1.00 29.17 99 GLY A N 1
ATOM 762 C CA . GLY A 1 100 ? -4.998 -6.292 -5.999 1.00 32.97 99 GLY A CA 1
ATOM 763 C C . GLY A 1 100 ? -5.104 -6.402 -7.493 1.00 34.46 99 GLY A C 1
ATOM 764 O O . GLY A 1 100 ? -4.592 -7.374 -8.072 1.00 33.93 99 GLY A O 1
ATOM 765 N N . VAL A 1 101 ? -5.738 -5.426 -8.125 1.00 33.08 100 VAL A N 1
ATOM 766 C CA . VAL A 1 101 ? -6.052 -5.473 -9.543 1.00 34.56 100 VAL A CA 1
ATOM 767 C C . VAL A 1 101 ? -4.807 -5.190 -10.376 1.00 36.26 100 VAL A C 1
ATOM 768 O O . VAL A 1 101 ? -3.802 -4.660 -9.900 1.00 36.88 100 VAL A O 1
ATOM 772 N N . LEU A 1 102 ? -4.869 -5.579 -11.643 1.00 41.03 101 LEU A N 1
ATOM 773 C CA . LEU A 1 102 ? -3.789 -5.290 -12.572 1.00 40.67 101 LEU A CA 1
ATOM 774 C C . LEU A 1 102 ? -4.401 -4.788 -13.866 1.00 38.41 101 LEU A C 1
ATOM 775 O O . LEU A 1 102 ? -5.419 -5.314 -14.327 1.00 36.47 101 LEU A O 1
ATOM 780 N N . GLY A 1 103 ? -3.796 -3.757 -14.428 1.00 34.40 102 GLY A N 1
ATOM 781 C CA . GLY A 1 103 ? -4.156 -3.338 -15.761 1.00 38.88 102 GLY A CA 1
ATOM 782 C C . GLY A 1 103 ? -3.252 -3.930 -16.826 1.00 35.52 102 GLY A C 1
ATOM 783 O O . GLY A 1 103 ? -2.160 -3.409 -17.085 1.00 37.07 102 GLY A O 1
ATOM 784 N N . LEU A 1 104 ? -3.698 -5.034 -17.435 1.00 37.47 103 LEU A N 1
ATOM 785 C CA . LEU A 1 104 ? -3.122 -5.540 -18.676 1.00 33.01 103 LEU A CA 1
ATOM 786 C C . LEU A 1 104 ? -3.876 -5.024 -19.886 1.00 38.50 103 LEU A C 1
ATOM 787 O O . LEU A 1 104 ? -3.338 -5.054 -20.997 1.00 40.99 103 LEU A O 1
ATOM 792 N N . SER A 1 105 ? -5.094 -4.533 -19.670 1.00 36.36 104 SER A N 1
ATOM 793 C CA . SER A 1 105 ? -6.025 -4.030 -20.670 1.00 38.13 104 SER A CA 1
ATOM 794 C C . SER A 1 105 ? -7.125 -3.286 -19.921 1.00 38.38 104 SER A C 1
ATOM 795 O O . SER A 1 105 ? -7.265 -3.401 -18.697 1.00 35.38 104 SER A O 1
ATOM 798 N N . TRP A 1 106 ? -7.919 -2.530 -20.681 1.00 37.67 105 TRP A N 1
ATOM 799 C CA . TRP A 1 106 ? -9.085 -1.878 -20.098 1.00 34.83 105 TRP A CA 1
ATOM 800 C C . TRP A 1 106 ? -9.975 -2.888 -19.390 1.00 34.26 105 TRP A C 1
ATOM 801 O O . TRP A 1 106 ? -10.379 -2.672 -18.241 1.00 36.24 105 TRP A O 1
ATOM 812 N N . GLN A 1 107 ? -10.290 -3.999 -20.061 1.00 34.84 106 GLN A N 1
ATOM 813 C CA . GLN A 1 107 ? -11.250 -4.944 -19.512 1.00 30.98 106 GLN A CA 1
ATOM 814 C C . GLN A 1 107 ? -10.741 -5.577 -18.229 1.00 35.53 106 GLN A C 1
ATOM 815 O O . GLN A 1 107 ? -11.541 -5.858 -17.330 1.00 34.37 106 GLN A O 1
ATOM 821 N N . SER A 1 108 ? -9.417 -5.763 -18.100 1.00 36.29 107 SER A N 1
ATOM 822 C CA . SER A 1 108 ? -8.853 -6.408 -16.911 1.00 39.33 107 SER A CA 1
ATOM 823 C C . SER A 1 108 ? -9.008 -5.566 -15.652 1.00 41.32 107 SER A C 1
ATOM 824 O O . SER A 1 108 ? -8.521 -5.995 -14.592 1.00 41.32 107 SER A O 1
ATOM 827 N N . SER A 1 109 ? -9.596 -4.344 -15.776 1.00 38.23 108 SER A N 1
ATOM 828 C CA . SER A 1 109 ? -10.106 -3.436 -14.755 1.00 39.87 108 SER A CA 1
ATOM 829 C C . SER A 1 109 ? -10.314 -2.065 -15.385 1.00 33.43 108 SER A C 1
ATOM 830 O O . SER A 1 109 ? -9.350 -1.324 -15.588 1.00 31.18 108 SER A O 1
ATOM 833 N N . PRO A 1 110 ? -11.556 -1.698 -15.716 1.00 38.64 109 PRO A N 1
ATOM 834 C CA . PRO A 1 110 ? -11.781 -0.368 -16.317 1.00 34.10 109 PRO A CA 1
ATOM 835 C C . PRO A 1 110 ? -11.443 0.789 -15.392 1.00 34.08 109 PRO A C 1
ATOM 836 O O . PRO A 1 110 ? -10.909 1.816 -15.846 1.00 25.29 109 PRO A O 1
ATOM 840 N N . ALA A 1 111 ? -11.735 0.657 -14.096 1.00 34.08 110 ALA A N 1
ATOM 841 C CA . ALA A 1 111 ? -11.598 1.812 -13.220 1.00 25.50 110 ALA A CA 1
ATOM 842 C C . ALA A 1 111 ? -10.146 2.265 -13.122 1.00 28.04 110 ALA A C 1
ATOM 843 O O . ALA A 1 111 ? -9.878 3.467 -12.978 1.00 22.25 110 ALA A O 1
ATOM 845 N N . LEU A 1 112 ? -9.200 1.328 -13.266 1.00 28.11 111 LEU A N 1
ATOM 846 C CA . LEU A 1 112 ? -7.773 1.658 -13.197 1.00 25.23 111 LEU A CA 1
ATOM 847 C C . LEU A 1 112 ? -7.353 2.555 -14.352 1.00 29.80 111 LEU A C 1
ATOM 848 O O . LEU A 1 112 ? -6.646 3.554 -14.158 1.00 28.86 111 LEU A O 1
ATOM 853 N N . SER A 1 113 ? -7.729 2.194 -15.579 1.00 27.29 112 SER A N 1
ATOM 854 C CA . SER A 1 113 ? -7.247 2.997 -16.699 1.00 27.05 112 SER A CA 1
ATOM 855 C C . SER A 1 113 ? -8.011 4.307 -16.792 1.00 26.62 112 SER A C 1
ATOM 856 O O . SER A 1 113 ? -7.407 5.373 -16.965 1.00 22.25 112 SER A O 1
ATOM 859 N N . GLU A 1 114 ? -9.335 4.251 -16.645 1.00 27.46 113 GLU A N 1
ATOM 860 C CA . GLU A 1 114 ? -10.138 5.454 -16.794 1.00 27.11 113 GLU A CA 1
ATOM 861 C C . GLU A 1 114 ? -9.803 6.481 -15.722 1.00 28.16 113 GLU A C 1
ATOM 862 O O . GLU A 1 114 ? -9.760 7.686 -16.002 1.00 30.64 113 GLU A O 1
ATOM 868 N N . LEU A 1 115 ? -9.565 6.034 -14.489 1.00 28.92 114 LEU A N 1
ATOM 869 C CA . LEU A 1 115 ? -9.114 6.978 -13.473 1.00 27.15 114 LEU A CA 1
ATOM 870 C C . LEU A 1 115 ? -7.812 7.639 -13.912 1.00 25.47 114 LEU A C 1
ATOM 871 O O . LEU A 1 115 ? -7.720 8.872 -13.971 1.00 26.25 114 LEU A O 1
ATOM 876 N N . GLU A 1 116 ? -6.813 6.824 -14.277 1.00 21.49 115 GLU A N 1
ATOM 877 C CA . GLU A 1 116 ? -5.522 7.342 -14.720 1.00 22.90 115 GLU A CA 1
ATOM 878 C C . GLU A 1 116 ? -5.672 8.299 -15.890 1.00 24.06 115 GLU A C 1
ATOM 879 O O . GLU A 1 116 ? -4.902 9.259 -16.014 1.00 22.07 115 GLU A O 1
ATOM 885 N N . GLU A 1 117 ? -6.658 8.056 -16.756 1.00 21.46 116 GLU A N 1
ATOM 886 C CA . GLU A 1 117 ? -6.934 8.992 -17.842 1.00 23.26 116 GLU A CA 1
ATOM 887 C C . GLU A 1 117 ? -7.442 10.320 -17.293 1.00 28.94 116 GLU A C 1
ATOM 888 O O . GLU A 1 117 ? -6.964 11.396 -17.690 1.00 29.76 116 GLU A O 1
ATOM 894 N N . THR A 1 118 ? -8.395 10.261 -16.352 1.00 22.42 117 THR A N 1
ATOM 895 C CA . THR A 1 118 ? -8.964 11.477 -15.777 1.00 22.53 117 THR A CA 1
ATOM 896 C C . THR A 1 118 ? -7.910 12.277 -14.995 1.00 23.16 117 THR A C 1
ATOM 897 O O . THR A 1 118 ? -7.674 13.463 -15.282 1.00 22.31 117 THR A O 1
ATOM 901 N N . THR A 1 119 ? -7.253 11.638 -14.017 1.00 18.77 118 THR A N 1
ATOM 902 C CA . THR A 1 119 ? -6.311 12.353 -13.155 1.00 25.15 118 THR A CA 1
ATOM 903 C C . THR A 1 119 ? -5.125 12.928 -13.930 1.00 25.70 118 THR A C 1
ATOM 904 O O . THR A 1 119 ? -4.621 14.004 -13.584 1.00 27.70 118 THR A O 1
ATOM 908 N N . LEU A 1 120 ? -4.660 12.242 -14.969 1.00 25.90 119 LEU A N 1
ATOM 909 C CA . LEU A 1 120 ? -3.603 12.816 -15.804 1.00 28.64 119 LEU A CA 1
ATOM 910 C C . LEU A 1 120 ? -4.103 14.040 -16.567 1.00 32.78 119 LEU A C 1
ATOM 911 O O . LEU A 1 120 ? -3.365 15.023 -16.712 1.00 33.14 119 LEU A O 1
ATOM 916 N N . ASP A 1 121 ? -5.354 14.009 -17.058 1.00 26.67 120 ASP A N 1
ATOM 917 C CA . ASP A 1 121 ? -5.921 15.218 -17.643 1.00 27.73 120 ASP A CA 1
ATOM 918 C C . ASP A 1 121 ? -6.151 16.286 -16.580 1.00 24.57 120 ASP A C 1
ATOM 919 O O . ASP A 1 121 ? -5.918 17.473 -16.834 1.00 30.02 120 ASP A O 1
ATOM 924 N N . TRP A 1 122 ? -6.606 15.889 -15.388 1.00 24.94 121 TRP A N 1
ATOM 925 C CA . TRP A 1 122 ? -6.680 16.813 -14.260 1.00 25.38 121 TRP A CA 1
ATOM 926 C C . TRP A 1 122 ? -5.385 17.612 -14.116 1.00 24.52 121 TRP A C 1
ATOM 927 O O . TRP A 1 122 ? -5.390 18.848 -14.142 1.00 22.25 121 TRP A O 1
ATOM 938 N N . LEU A 1 123 ? -4.261 16.890 -14.008 1.00 25.20 122 LEU A N 1
ATOM 939 C CA . LEU A 1 123 ? -2.960 17.506 -13.744 1.00 26.06 122 LEU A CA 1
ATOM 940 C C . LEU A 1 123 ? -2.426 18.235 -14.970 1.00 23.22 122 LEU A C 1
ATOM 941 O O . LEU A 1 123 ? -1.720 19.246 -14.833 1.00 21.94 122 LEU A O 1
ATOM 946 N N . ARG A 1 124 ? -2.722 17.713 -16.171 1.00 23.71 123 ARG A N 1
ATOM 947 C CA . ARG A 1 124 ? -2.317 18.366 -17.413 1.00 21.81 123 ARG A CA 1
ATOM 948 C C . ARG A 1 124 ? -2.778 19.811 -17.413 1.00 25.80 123 ARG A C 1
ATOM 949 O O . ARG A 1 124 ? -2.019 20.723 -17.764 1.00 24.66 123 ARG A O 1
ATOM 957 N N . GLN A 1 125 ? -4.013 20.025 -16.952 1.00 28.97 124 GLN A N 1
ATOM 958 C CA . GLN A 1 125 ? -4.625 21.345 -16.878 1.00 31.59 124 GLN A CA 1
ATOM 959 C C . GLN A 1 125 ? -3.999 22.184 -15.765 1.00 30.34 124 GLN A C 1
ATOM 960 O O . GLN A 1 125 ? -3.806 23.394 -15.930 1.00 31.06 124 GLN A O 1
ATOM 966 N N . LEU A 1 126 ? -3.673 21.549 -14.629 1.00 27.73 125 LEU A N 1
ATOM 967 C CA . LEU A 1 126 ? -3.061 22.209 -13.471 1.00 25.96 125 LEU A CA 1
ATOM 968 C C . LEU A 1 126 ? -1.653 22.711 -13.752 1.00 25.34 125 LEU A C 1
ATOM 969 O O . LEU A 1 126 ? -1.177 23.621 -13.058 1.00 21.44 125 LEU A O 1
ATOM 974 N N . LEU A 1 127 ? -0.978 22.100 -14.719 1.00 21.73 126 LEU A N 1
ATOM 975 C CA . LEU A 1 127 ? 0.353 22.466 -15.162 1.00 23.90 126 LEU A CA 1
ATOM 976 C C . LEU A 1 127 ? 0.351 23.526 -16.259 1.00 27.56 126 LEU A C 1
ATOM 977 O O . LEU A 1 127 ? 1.421 23.986 -16.660 1.00 28.72 126 LEU A O 1
ATOM 982 N N . GLY A 1 128 ? -0.814 23.920 -16.752 1.00 23.59 127 GLY A N 1
ATOM 983 C CA . GLY A 1 128 ? -0.904 24.918 -17.793 1.00 28.07 127 GLY A CA 1
ATOM 984 C C . GLY A 1 128 ? -0.690 24.406 -19.195 1.00 31.28 127 GLY A C 1
ATOM 985 O O . GLY A 1 128 ? -0.420 25.211 -20.091 1.00 23.59 127 GLY A O 1
ATOM 986 N N . LEU A 1 129 ? -0.799 23.095 -19.421 1.00 28.63 128 LEU A N 1
ATOM 987 C CA . LEU A 1 129 ? -0.464 22.527 -20.724 1.00 28.20 128 LEU A CA 1
ATOM 988 C C . LEU A 1 129 ? -1.668 22.539 -21.648 1.00 28.73 128 LEU A C 1
ATOM 989 O O . LEU A 1 129 ? -2.805 22.343 -21.220 1.00 28.01 128 LEU A O 1
ATOM 994 N N . SER A 1 130 ? -1.399 22.749 -22.935 1.00 30.34 129 SER A N 1
ATOM 995 C CA . SER A 1 130 ? -2.472 22.872 -23.906 1.00 30.47 129 SER A CA 1
ATOM 996 C C . SER A 1 130 ? -3.203 21.545 -24.057 1.00 28.67 129 SER A C 1
ATOM 997 O O . SER A 1 130 ? -2.794 20.514 -23.520 1.00 33.84 129 SER A O 1
ATOM 1000 N N . GLY A 1 131 ? -4.259 21.569 -24.869 1.00 25.71 130 GLY A N 1
ATOM 1001 C CA . GLY A 1 131 ? -5.101 20.408 -25.038 1.00 30.44 130 GLY A CA 1
ATOM 1002 C C . GLY A 1 131 ? -4.522 19.310 -25.908 1.00 28.98 130 GLY A C 1
ATOM 1003 O O . GLY A 1 131 ? -5.061 18.196 -25.886 1.00 41.82 130 GLY A O 1
ATOM 1004 N N . GLN A 1 132 ? -3.446 19.587 -26.661 1.00 32.10 131 GLN A N 1
ATOM 1005 C CA . GLN A 1 132 ? -2.792 18.596 -27.516 1.00 29.67 131 GLN A CA 1
ATOM 1006 C C . GLN A 1 132 ? -1.948 17.605 -26.735 1.00 32.56 131 GLN A C 1
ATOM 1007 O O . GLN A 1 132 ? -1.400 16.669 -27.338 1.00 29.22 131 GLN A O 1
ATOM 1013 N N . TRP A 1 133 ? -1.833 17.786 -25.423 1.00 30.46 132 TRP A N 1
ATOM 1014 C CA . TRP A 1 133 ? -1.038 16.913 -24.578 1.00 29.52 132 TRP A CA 1
ATOM 1015 C C . TRP A 1 133 ? -1.924 15.840 -23.954 1.00 30.66 132 TRP A C 1
ATOM 1016 O O . TRP A 1 133 ? -3.101 16.066 -23.644 1.00 31.53 132 TRP A O 1
ATOM 1027 N N . SER A 1 134 ? -1.350 14.662 -23.808 1.00 24.27 133 SER A N 1
ATOM 1028 C CA . SER A 1 134 ? -2.017 13.501 -23.268 1.00 25.57 133 SER A CA 1
ATOM 1029 C C . SER A 1 134 ? -0.897 12.714 -22.610 1.00 25.94 133 SER A C 1
ATOM 1030 O O . SER A 1 134 ? 0.221 12.698 -23.142 1.00 25.91 133 SER A O 1
ATOM 1033 N N . GLY A 1 135 ? -1.161 12.118 -21.439 1.00 24.31 134 GLY A N 1
ATOM 1034 C CA . GLY A 1 135 ? -0.122 11.520 -20.623 1.00 25.37 134 GLY A CA 1
ATOM 1035 C C . GLY A 1 135 ? -0.367 10.061 -20.237 1.00 27.92 134 GLY A C 1
ATOM 1036 O O . GLY A 1 135 ? -1.449 9.507 -20.458 1.00 35.13 134 GLY A O 1
ATOM 1037 N N . VAL A 1 136 ? 0.676 9.442 -19.663 1.00 19.12 135 VAL A N 1
ATOM 1038 C CA . VAL A 1 136 ? 0.603 8.130 -19.017 1.00 21.50 135 VAL A CA 1
ATOM 1039 C C . VAL A 1 136 ? 1.562 8.135 -17.827 1.00 20.80 135 VAL A C 1
ATOM 1040 O O . VAL A 1 136 ? 2.526 8.904 -17.793 1.00 24.55 135 VAL A O 1
ATOM 1044 N N . ILE A 1 137 ? 1.293 7.296 -16.831 1.00 22.44 136 ILE A N 1
ATOM 1045 C CA . ILE A 1 137 ? 2.167 7.210 -15.663 1.00 23.35 136 ILE A CA 1
ATOM 1046 C C . ILE A 1 137 ? 3.250 6.164 -15.914 1.00 25.78 136 ILE A C 1
ATOM 1047 O O . ILE A 1 137 ? 2.962 4.969 -16.029 1.00 20.02 136 ILE A O 1
ATOM 1052 N N . GLN A 1 138 ? 4.503 6.594 -15.922 1.00 20.37 137 GLN A N 1
ATOM 1053 C CA . GLN A 1 138 ? 5.619 5.665 -15.937 1.00 24.58 137 GLN A CA 1
ATOM 1054 C C . GLN A 1 138 ? 6.111 5.487 -14.508 1.00 26.12 137 GLN A C 1
ATOM 1055 O O . GLN A 1 138 ? 5.587 6.108 -13.576 1.00 30.33 137 GLN A O 1
ATOM 1061 N N . ASP A 1 139 ? 7.106 4.607 -14.326 1.00 20.62 138 ASP A N 1
ATOM 1062 C CA . ASP A 1 139 ? 7.581 4.407 -12.964 1.00 21.63 138 ASP A CA 1
ATOM 1063 C C . ASP A 1 139 ? 8.533 5.514 -12.535 1.00 22.65 138 ASP A C 1
ATOM 1064 O O . ASP A 1 139 ? 8.529 5.897 -11.368 1.00 26.30 138 ASP A O 1
ATOM 1069 N N . THR A 1 140 ? 9.338 6.041 -13.464 1.00 21.66 139 THR A N 1
ATOM 1070 C CA . THR A 1 140 ? 10.432 6.966 -13.173 1.00 22.17 139 THR A CA 1
ATOM 1071 C C . THR A 1 140 ? 10.665 7.876 -14.379 1.00 24.66 139 THR A C 1
ATOM 1072 O O . THR A 1 140 ? 10.261 7.566 -15.507 1.00 22.41 139 THR A O 1
ATOM 1076 N N . ALA A 1 141 ? 11.312 9.023 -14.131 1.00 24.27 140 ALA A N 1
ATOM 1077 C CA . ALA A 1 141 ? 11.736 9.864 -15.251 1.00 25.86 140 ALA A CA 1
ATOM 1078 C C . ALA A 1 141 ? 12.706 9.105 -16.146 1.00 28.53 140 ALA A C 1
ATOM 1079 O O . ALA A 1 141 ? 12.616 9.184 -17.380 1.00 22.24 140 ALA A O 1
ATOM 1081 N N . SER A 1 142 ? 13.637 8.368 -15.524 1.00 20.34 141 SER A N 1
ATOM 1082 C CA . SER A 1 142 ? 14.595 7.524 -16.231 1.00 25.29 141 SER A CA 1
ATOM 1083 C C . SER A 1 142 ? 13.912 6.720 -17.335 1.00 29.49 141 SER A C 1
ATOM 1084 O O . SER A 1 142 ? 14.240 6.855 -18.521 1.00 23.69 141 SER A O 1
ATOM 1087 N N . THR A 1 143 ? 12.935 5.884 -16.958 1.00 29.65 142 THR A N 1
ATOM 1088 C CA . THR A 1 143 ? 12.170 5.141 -17.961 1.00 28.03 142 THR A CA 1
ATOM 1089 C C . THR A 1 143 ? 11.529 6.080 -18.975 1.00 25.10 142 THR A C 1
ATOM 1090 O O . THR A 1 143 ? 11.516 5.790 -20.182 1.00 26.29 142 THR A O 1
ATOM 1094 N N . SER A 1 144 ? 11.022 7.224 -18.498 1.00 25.88 143 SER A N 1
ATOM 1095 C CA . SER A 1 144 ? 10.313 8.180 -19.348 1.00 22.45 143 SER A CA 1
ATOM 1096 C C . SER A 1 144 ? 11.210 8.741 -20.426 1.00 21.73 143 SER A C 1
ATOM 1097 O O . SER A 1 144 ? 10.765 8.978 -21.554 1.00 21.45 143 SER A O 1
ATOM 1100 N N . THR A 1 145 ? 12.449 9.078 -20.062 1.00 25.29 144 THR A N 1
ATOM 1101 C CA . THR A 1 145 ? 13.373 9.631 -21.044 1.00 26.57 144 THR A CA 1
ATOM 1102 C C . THR A 1 145 ? 13.831 8.569 -22.036 1.00 23.99 144 THR A C 1
ATOM 1103 O O . THR A 1 145 ? 14.100 8.886 -23.209 1.00 18.80 144 THR A O 1
ATOM 1107 N N . LEU A 1 146 ? 13.888 7.306 -21.586 1.00 24.98 145 LEU A N 1
ATOM 1108 C CA . LEU A 1 146 ? 14.131 6.183 -22.494 1.00 22.70 145 LEU A CA 1
ATOM 1109 C C . LEU A 1 146 ? 12.975 6.021 -23.472 1.00 21.27 145 LEU A C 1
ATOM 1110 O O . LEU A 1 146 ? 13.187 5.821 -24.673 1.00 20.87 145 LEU A O 1
ATOM 1115 N N . VAL A 1 147 ? 11.736 6.121 -22.973 1.00 25.11 146 VAL A N 1
ATOM 1116 C CA . VAL A 1 147 ? 10.553 6.078 -23.838 1.00 24.38 146 VAL A CA 1
ATOM 1117 C C . VAL A 1 147 ? 10.662 7.142 -24.924 1.00 24.87 146 VAL A C 1
ATOM 1118 O O . VAL A 1 147 ? 10.373 6.894 -26.104 1.00 27.74 146 VAL A O 1
ATOM 1122 N N . ALA A 1 148 ? 11.103 8.342 -24.531 1.00 24.01 147 ALA A N 1
ATOM 1123 C CA . ALA A 1 148 ? 11.193 9.512 -25.401 1.00 25.74 147 ALA A CA 1
ATOM 1124 C C . ALA A 1 148 ? 12.352 9.432 -26.385 1.00 26.21 147 ALA A C 1
ATOM 1125 O O . ALA A 1 148 ? 12.233 9.935 -27.507 1.00 26.06 147 ALA A O 1
ATOM 1127 N N . LEU A 1 149 ? 13.473 8.820 -25.980 1.00 29.10 148 LEU A N 1
ATOM 1128 C CA . LEU A 1 149 ? 14.595 8.604 -26.885 1.00 27.30 148 LEU A CA 1
ATOM 1129 C C . LEU A 1 149 ? 14.364 7.417 -27.805 1.00 24.49 148 LEU A C 1
ATOM 1130 O O . LEU A 1 149 ? 14.850 7.418 -28.943 1.00 25.28 148 LEU A O 1
ATOM 1135 N N . ILE A 1 150 ? 13.647 6.394 -27.336 1.00 27.38 149 ILE A N 1
ATOM 1136 C CA . ILE A 1 150 ? 13.181 5.356 -28.256 1.00 27.22 149 ILE A CA 1
ATOM 1137 C C . ILE A 1 150 ? 12.157 5.940 -29.244 1.00 30.02 149 ILE A C 1
ATOM 1138 O O . ILE A 1 150 ? 12.197 5.644 -30.450 1.00 34.16 149 ILE A O 1
ATOM 1143 N N . SER A 1 151 ? 11.274 6.827 -28.765 1.00 23.45 150 SER A N 1
ATOM 1144 C CA . SER A 1 151 ? 10.357 7.551 -29.649 1.00 30.05 150 SER A CA 1
ATOM 1145 C C . SER A 1 151 ? 11.113 8.389 -30.670 1.00 29.86 150 SER A C 1
ATOM 1146 O O . SER A 1 151 ? 10.785 8.387 -31.863 1.00 27.11 150 SER A O 1
ATOM 1149 N N . ALA A 1 152 ? 12.114 9.133 -30.198 1.00 30.12 151 ALA A N 1
ATOM 1150 C CA . ALA A 1 152 ? 12.971 9.931 -31.072 1.00 29.89 151 ALA A CA 1
ATOM 1151 C C . ALA A 1 152 ? 13.630 9.086 -32.152 1.00 28.80 151 ALA A C 1
ATOM 1152 O O . ALA A 1 152 ? 13.573 9.421 -33.342 1.00 30.65 151 ALA A O 1
ATOM 1154 N N . ARG A 1 153 ? 14.334 8.030 -31.740 1.00 29.31 152 ARG A N 1
ATOM 1155 C CA . ARG A 1 153 ? 14.914 7.088 -32.690 1.00 28.78 152 ARG A CA 1
ATOM 1156 C C . ARG A 1 153 ? 13.891 6.702 -33.750 1.00 33.43 152 ARG A C 1
ATOM 1157 O O . ARG A 1 153 ? 14.124 6.872 -34.958 1.00 35.12 152 ARG A O 1
ATOM 1165 N N . GLU A 1 154 ? 12.724 6.231 -33.302 1.00 27.43 153 GLU A N 1
ATOM 1166 C CA . GLU A 1 154 ? 11.738 5.688 -34.223 1.00 30.50 153 GLU A CA 1
ATOM 1167 C C . GLU A 1 154 ? 11.245 6.723 -35.221 1.00 31.46 153 GLU A C 1
ATOM 1168 O O . GLU A 1 154 ? 10.953 6.382 -36.368 1.00 33.88 153 GLU A O 1
ATOM 1174 N N . ARG A 1 155 ? 11.150 7.982 -34.820 1.00 28.84 154 ARG A N 1
ATOM 1175 C CA . ARG A 1 155 ? 10.716 9.006 -35.764 1.00 33.10 154 ARG A CA 1
ATOM 1176 C C . ARG A 1 155 ? 11.743 9.174 -36.875 1.00 33.00 154 ARG A C 1
ATOM 1177 O O . ARG A 1 155 ? 11.408 9.101 -38.068 1.00 40.02 154 ARG A O 1
ATOM 1185 N N . ALA A 1 156 ? 13.012 9.358 -36.493 1.00 35.72 155 ALA A N 1
ATOM 1186 C CA . ALA A 1 156 ? 14.051 9.720 -37.444 1.00 34.90 155 ALA A CA 1
ATOM 1187 C C . ALA A 1 156 ? 14.439 8.561 -38.349 1.00 30.95 155 ALA A C 1
ATOM 1188 O O . ALA A 1 156 ? 14.914 8.804 -39.464 1.00 29.91 155 ALA A O 1
ATOM 1190 N N . THR A 1 157 ? 14.221 7.317 -37.909 1.00 31.64 156 THR A N 1
ATOM 1191 C CA . THR A 1 157 ? 14.530 6.122 -38.689 1.00 30.19 156 THR A CA 1
ATOM 1192 C C . THR A 1 157 ? 13.321 5.507 -39.398 1.00 30.35 156 THR A C 1
ATOM 1193 O O . THR A 1 157 ? 13.446 4.391 -39.909 1.00 26.48 156 THR A O 1
ATOM 1197 N N . ASP A 1 158 ? 12.154 6.182 -39.412 1.00 27.12 157 ASP A N 1
ATOM 1198 C CA . ASP A 1 158 ? 10.936 5.710 -40.114 1.00 29.17 157 ASP A CA 1
ATOM 1199 C C . ASP A 1 158 ? 10.439 4.362 -39.582 1.00 29.30 157 ASP A C 1
ATOM 1200 O O . ASP A 1 158 ? 9.875 3.549 -40.331 1.00 23.06 157 ASP A O 1
ATOM 1205 N N . TYR A 1 159 ? 10.620 4.131 -38.269 1.00 24.34 158 TYR A N 1
ATOM 1206 C CA . TYR A 1 159 ? 10.126 2.918 -37.597 1.00 26.17 158 TYR A CA 1
ATOM 1207 C C . TYR A 1 159 ? 10.928 1.690 -38.034 1.00 26.77 158 TYR A C 1
ATOM 1208 O O . TYR A 1 159 ? 10.366 0.663 -38.422 1.00 29.90 158 TYR A O 1
ATOM 1217 N N . ALA A 1 160 ? 12.256 1.819 -37.987 1.00 26.89 159 ALA A N 1
ATOM 1218 C CA . ALA A 1 160 ? 13.152 0.727 -38.366 1.00 29.79 159 ALA A CA 1
ATOM 1219 C C . ALA A 1 160 ? 12.954 -0.515 -37.512 1.00 28.60 159 ALA A C 1
ATOM 1220 O O . ALA A 1 160 ? 13.338 -1.613 -37.935 1.00 31.82 159 ALA A O 1
ATOM 1222 N N . LEU A 1 161 ? 12.378 -0.367 -36.318 1.00 25.28 160 LEU A N 1
ATOM 1223 C CA . LEU A 1 161 ? 12.296 -1.492 -35.397 1.00 25.59 160 LEU A CA 1
ATOM 1224 C C . LEU A 1 161 ? 11.539 -2.673 -36.004 1.00 24.66 160 LEU A C 1
ATOM 1225 O O . LEU A 1 161 ? 11.789 -3.827 -35.633 1.00 27.60 160 LEU A O 1
ATOM 1230 N N . VAL A 1 162 ? 10.646 -2.419 -36.957 1.00 28.32 161 VAL A N 1
ATOM 1231 C CA . VAL A 1 162 ? 10.032 -3.518 -37.705 1.00 33.53 161 VAL A CA 1
ATOM 1232 C C . VAL A 1 162 ? 10.869 -3.884 -38.934 1.00 33.18 161 VAL A C 1
ATOM 1233 O O . VAL A 1 162 ? 10.429 -4.665 -39.782 1.00 33.26 161 VAL A O 1
ATOM 1237 N N . ARG A 1 163 ? 12.080 -3.336 -39.044 1.00 33.57 162 ARG A N 1
ATOM 1238 C CA . ARG A 1 163 ? 12.996 -3.741 -40.103 1.00 31.76 162 ARG A CA 1
ATOM 1239 C C . ARG A 1 163 ? 14.370 -4.097 -39.544 1.00 33.06 162 ARG A C 1
ATOM 1240 O O . ARG A 1 163 ? 14.498 -4.962 -38.665 1.00 35.82 162 ARG A O 1
ATOM 1248 N N . GLY A 1 164 ? 15.409 -3.455 -40.055 1.00 25.68 163 GLY A N 1
ATOM 1249 C CA . GLY A 1 164 ? 16.757 -3.745 -39.613 1.00 30.28 163 GLY A CA 1
ATOM 1250 C C . GLY A 1 164 ? 17.123 -3.179 -38.257 1.00 31.30 163 GLY A C 1
ATOM 1251 O O . GLY A 1 164 ? 18.134 -3.568 -37.654 1.00 25.40 163 GLY A O 1
ATOM 1252 N N . GLY A 1 165 ? 16.317 -2.269 -37.743 1.00 27.30 164 GLY A N 1
ATOM 1253 C CA . GLY A 1 165 ? 16.618 -1.676 -36.463 1.00 30.25 164 GLY A CA 1
ATOM 1254 C C . GLY A 1 165 ? 17.832 -0.769 -36.564 1.00 28.25 164 GLY A C 1
ATOM 1255 O O . GLY A 1 165 ? 18.218 -0.333 -37.652 1.00 26.85 164 GLY A O 1
ATOM 1256 N N . LEU A 1 166 ? 18.477 -0.538 -35.412 1.00 26.96 165 LEU A N 1
ATOM 1257 C CA . LEU A 1 166 ? 19.477 0.526 -35.321 1.00 30.50 165 LEU A CA 1
ATOM 1258 C C . LEU A 1 166 ? 20.708 0.250 -36.182 1.00 28.38 165 LEU A C 1
ATOM 1259 O O . LEU A 1 166 ? 21.274 1.195 -36.744 1.00 21.58 165 LEU A O 1
ATOM 1264 N N . GLN A 1 167 ? 21.155 -1.016 -36.275 1.00 28.19 166 GLN A N 1
ATOM 1265 C CA . GLN A 1 167 ? 22.464 -1.323 -36.877 1.00 29.18 166 GLN A CA 1
ATOM 1266 C C . GLN A 1 167 ? 22.432 -1.241 -38.391 1.00 29.92 166 GLN A C 1
ATOM 1267 O O . GLN A 1 167 ? 23.494 -1.354 -39.035 1.00 29.38 166 GLN A O 1
ATOM 1273 N N . ALA A 1 168 ? 21.231 -1.098 -38.982 1.00 28.65 167 ALA A N 1
ATOM 1274 C CA . ALA A 1 168 ? 21.137 -0.990 -40.427 1.00 28.42 167 ALA A CA 1
ATOM 1275 C C . ALA A 1 168 ? 21.011 0.443 -40.877 1.00 36.21 167 ALA A C 1
ATOM 1276 O O . ALA A 1 168 ? 20.812 0.673 -42.073 1.00 40.14 167 ALA A O 1
ATOM 1278 N N . GLU A 1 169 ? 21.124 1.412 -39.955 1.00 36.58 168 GLU A N 1
ATOM 1279 C CA . GLU A 1 169 ? 20.957 2.805 -40.351 1.00 32.70 168 GLU A CA 1
ATOM 1280 C C . GLU A 1 169 ? 22.249 3.367 -40.923 1.00 38.98 168 GLU A C 1
ATOM 1281 O O . GLU A 1 169 ? 23.330 3.143 -40.348 1.00 39.58 168 GLU A O 1
ATOM 1287 N N . PRO A 1 170 ? 22.202 4.078 -42.055 1.00 43.17 169 PRO A N 1
ATOM 1288 C CA . PRO A 1 170 ? 23.456 4.491 -42.707 1.00 39.74 169 PRO A CA 1
ATOM 1289 C C . PRO A 1 170 ? 24.225 5.586 -41.972 1.00 36.02 169 PRO A C 1
ATOM 1290 O O . PRO A 1 170 ? 25.400 5.810 -42.286 1.00 39.95 169 PRO A O 1
ATOM 1294 N N . LYS A 1 171 ? 23.616 6.268 -41.012 1.00 39.00 170 LYS A N 1
ATOM 1295 C CA . LYS A 1 171 ? 24.139 7.489 -40.435 1.00 35.50 170 LYS A CA 1
ATOM 1296 C C . LYS A 1 171 ? 23.977 7.481 -38.919 1.00 35.58 170 LYS A C 1
ATOM 1297 O O . LYS A 1 171 ? 22.890 7.187 -38.409 1.00 42.73 170 LYS A O 1
ATOM 1303 N N . PRO A 1 172 ? 25.033 7.815 -38.175 1.00 35.26 171 PRO A N 1
ATOM 1304 C CA . PRO A 1 172 ? 24.934 7.895 -36.708 1.00 36.10 171 PRO A CA 1
ATOM 1305 C C . PRO A 1 172 ? 23.840 8.850 -36.240 1.00 35.79 171 PRO A C 1
ATOM 1306 O O . PRO A 1 172 ? 23.788 10.015 -36.644 1.00 35.27 171 PRO A O 1
ATOM 1310 N N . LEU A 1 173 ? 22.970 8.350 -35.368 1.00 31.87 172 LEU A N 1
ATOM 1311 C CA . LEU A 1 173 ? 21.892 9.159 -34.811 1.00 34.75 172 LEU A CA 1
ATOM 1312 C C . LEU A 1 173 ? 22.395 9.893 -33.573 1.00 33.07 172 LEU A C 1
ATOM 1313 O O . LEU A 1 173 ? 22.723 9.259 -32.562 1.00 35.28 172 LEU A O 1
ATOM 1318 N N . ILE A 1 174 ? 22.449 11.232 -33.652 1.00 30.93 173 ILE A N 1
ATOM 1319 C CA . ILE A 1 174 ? 22.991 12.064 -32.589 1.00 30.73 173 ILE A CA 1
ATOM 1320 C C . ILE A 1 174 ? 21.883 12.480 -31.637 1.00 30.85 173 ILE A C 1
ATOM 1321 O O . ILE A 1 174 ? 20.720 12.629 -32.034 1.00 28.52 173 ILE A O 1
ATOM 1326 N N . VAL A 1 175 ? 22.260 12.662 -30.369 1.00 31.67 174 VAL A N 1
ATOM 1327 C CA . VAL A 1 175 ? 21.394 13.161 -29.304 1.00 30.33 174 VAL A CA 1
ATOM 1328 C C . VAL A 1 175 ? 22.103 14.331 -28.645 1.00 28.81 174 VAL A C 1
ATOM 1329 O O . VAL A 1 175 ? 23.233 14.182 -28.163 1.00 32.69 174 VAL A O 1
ATOM 1333 N N . TYR A 1 176 ? 21.432 15.473 -28.582 1.00 28.61 175 TYR A N 1
ATOM 1334 C CA . TYR A 1 176 ? 22.012 16.689 -28.033 1.00 28.86 175 TYR A CA 1
ATOM 1335 C C . TYR A 1 176 ? 21.405 17.001 -26.664 1.00 28.29 175 TYR A C 1
ATOM 1336 O O . TYR A 1 176 ? 20.199 17.241 -26.545 1.00 25.14 175 TYR A O 1
ATOM 1345 N N . VAL A 1 177 ? 22.243 17.009 -25.638 1.00 24.19 176 VAL A N 1
ATOM 1346 C CA . VAL A 1 177 ? 21.816 17.320 -24.284 1.00 29.28 176 VAL A CA 1
ATOM 1347 C C . VAL A 1 177 ? 22.730 18.388 -23.690 1.00 33.42 176 VAL A C 1
ATOM 1348 O O . VAL A 1 177 ? 23.902 18.513 -24.064 1.00 29.01 176 VAL A O 1
ATOM 1352 N N . SER A 1 178 ? 22.177 19.165 -22.752 1.00 33.58 177 SER A N 1
ATOM 1353 C CA . SER A 1 178 ? 22.983 20.088 -21.958 1.00 31.20 177 SER A CA 1
ATOM 1354 C C . SER A 1 178 ? 24.023 19.334 -21.148 1.00 30.33 177 SER A C 1
ATOM 1355 O O . SER A 1 178 ? 23.765 18.239 -20.645 1.00 34.98 177 SER A O 1
ATOM 1358 N N . ALA A 1 179 ? 25.207 19.938 -21.012 1.00 36.40 178 ALA A N 1
ATOM 1359 C CA . ALA A 1 179 ? 26.300 19.320 -20.267 1.00 35.05 178 ALA A CA 1
ATOM 1360 C C . ALA A 1 179 ? 26.006 19.198 -18.779 1.00 42.39 178 ALA A C 1
ATOM 1361 O O . ALA A 1 179 ? 26.810 18.590 -18.055 1.00 41.93 178 ALA A O 1
ATOM 1363 N N . HIS A 1 180 ? 24.892 19.773 -18.311 1.00 42.13 179 HIS A N 1
ATOM 1364 C CA . HIS A 1 180 ? 24.400 19.602 -16.950 1.00 41.09 179 HIS A CA 1
ATOM 1365 C C . HIS A 1 180 ? 23.168 18.697 -16.882 1.00 38.01 179 HIS A C 1
ATOM 1366 O O . HIS A 1 180 ? 22.599 18.524 -15.795 1.00 37.27 179 HIS A O 1
ATOM 1373 N N . ALA A 1 181 ? 22.754 18.109 -18.007 1.00 34.76 180 ALA A N 1
ATOM 1374 C CA . ALA A 1 181 ? 21.650 17.159 -17.993 1.00 34.50 180 ALA A CA 1
ATOM 1375 C C . ALA A 1 181 ? 21.971 15.950 -17.116 1.00 34.39 180 ALA A C 1
ATOM 1376 O O . ALA A 1 181 ? 23.095 15.429 -17.126 1.00 30.57 180 ALA A O 1
ATOM 1378 N N . HIS A 1 182 ? 20.948 15.510 -16.359 1.00 37.06 181 HIS A N 1
ATOM 1379 C CA . HIS A 1 182 ? 21.029 14.368 -15.443 1.00 29.63 181 HIS A CA 1
ATOM 1380 C C . HIS A 1 182 ? 21.611 13.145 -16.128 1.00 33.15 181 HIS A C 1
ATOM 1381 O O . HIS A 1 182 ? 21.422 12.929 -17.329 1.00 37.96 181 HIS A O 1
ATOM 1388 N N . SER A 1 183 ? 22.300 12.323 -15.334 1.00 37.60 182 SER A N 1
ATOM 1389 C CA . SER A 1 183 ? 22.955 11.118 -15.839 1.00 32.75 182 SER A CA 1
ATOM 1390 C C . SER A 1 183 ? 21.967 10.097 -16.388 1.00 33.76 182 SER A C 1
ATOM 1391 O O . SER A 1 183 ? 22.367 9.245 -17.189 1.00 34.54 182 SER A O 1
ATOM 1394 N N . SER A 1 184 ? 20.683 10.187 -16.012 1.00 34.05 183 SER A N 1
ATOM 1395 C CA . SER A 1 184 ? 19.682 9.291 -16.584 1.00 35.98 183 SER A CA 1
ATOM 1396 C C . SER A 1 184 ? 19.460 9.561 -18.071 1.00 31.18 183 SER A C 1
ATOM 1397 O O . SER A 1 184 ? 19.114 8.637 -18.813 1.00 23.03 183 SER A O 1
ATOM 1400 N N . VAL A 1 185 ? 19.659 10.807 -18.515 1.00 34.62 184 VAL A N 1
ATOM 1401 C CA . VAL A 1 185 ? 19.500 11.160 -19.928 1.00 31.53 184 VAL A CA 1
ATOM 1402 C C . VAL A 1 185 ? 20.539 10.448 -20.776 1.00 33.22 184 VAL A C 1
ATOM 1403 O O . VAL A 1 185 ? 20.256 9.982 -21.888 1.00 36.60 184 VAL A O 1
ATOM 1407 N N . ASP A 1 186 ? 21.773 10.402 -20.279 1.00 36.88 185 ASP A N 1
ATOM 1408 C CA . ASP A 1 186 ? 22.845 9.713 -20.981 1.00 35.37 185 ASP A CA 1
ATOM 1409 C C . ASP A 1 186 ? 22.587 8.213 -21.012 1.00 32.60 185 ASP A C 1
ATOM 1410 O O . ASP A 1 186 ? 22.629 7.581 -22.081 1.00 32.65 185 ASP A O 1
ATOM 1415 N N . LYS A 1 187 ? 22.307 7.624 -19.843 1.00 34.25 186 LYS A N 1
ATOM 1416 C CA . LYS A 1 187 ? 21.990 6.203 -19.787 1.00 26.38 186 LYS A CA 1
ATOM 1417 C C . LYS A 1 187 ? 20.901 5.854 -20.787 1.00 30.72 186 LYS A C 1
ATOM 1418 O O . LYS A 1 187 ? 21.029 4.891 -21.549 1.00 25.20 186 LYS A O 1
ATOM 1424 N N . ALA A 1 188 ? 19.815 6.633 -20.792 1.00 27.62 187 ALA A N 1
ATOM 1425 C CA . ALA A 1 188 ? 18.674 6.319 -21.648 1.00 26.73 187 ALA A CA 1
ATOM 1426 C C . ALA A 1 188 ? 19.086 6.254 -23.108 1.00 25.68 187 ALA A C 1
ATOM 1427 O O . ALA A 1 188 ? 18.716 5.318 -23.825 1.00 32.30 187 ALA A O 1
ATOM 1429 N N . ALA A 1 189 ? 19.862 7.238 -23.562 1.00 23.84 188 ALA A N 1
ATOM 1430 C CA . ALA A 1 189 ? 20.491 7.145 -24.876 1.00 28.63 188 ALA A CA 1
ATOM 1431 C C . ALA A 1 189 ? 21.177 5.797 -25.053 1.00 29.02 188 ALA A C 1
ATOM 1432 O O . ALA A 1 189 ? 20.944 5.093 -26.045 1.00 31.86 188 ALA A O 1
ATOM 1434 N N . LEU A 1 190 ? 21.999 5.405 -24.077 1.00 23.54 189 LEU A N 1
ATOM 1435 C CA . LEU A 1 190 ? 22.833 4.218 -24.247 1.00 29.88 189 LEU A CA 1
ATOM 1436 C C . LEU A 1 190 ? 22.008 2.931 -24.243 1.00 28.71 189 LEU A C 1
ATOM 1437 O O . LEU A 1 190 ? 22.305 2.003 -25.001 1.00 28.61 189 LEU A O 1
ATOM 1442 N N . LEU A 1 191 ? 20.977 2.856 -23.397 1.00 30.70 190 LEU A N 1
ATOM 1443 C CA . LEU A 1 191 ? 20.073 1.715 -23.426 1.00 26.45 190 LEU A CA 1
ATOM 1444 C C . LEU A 1 191 ? 19.278 1.662 -24.734 1.00 30.11 190 LEU A C 1
ATOM 1445 O O . LEU A 1 191 ? 18.884 0.571 -25.175 1.00 28.03 190 LEU A O 1
ATOM 1450 N N . ALA A 1 192 ? 19.018 2.812 -25.364 1.00 24.36 191 ALA A N 1
ATOM 1451 C CA . ALA A 1 192 ? 18.393 2.791 -26.684 1.00 26.55 191 ALA A CA 1
ATOM 1452 C C . ALA A 1 192 ? 19.401 2.598 -27.814 1.00 31.15 191 ALA A C 1
ATOM 1453 O O . ALA A 1 192 ? 19.012 2.629 -28.985 1.00 29.73 191 ALA A O 1
ATOM 1455 N N . GLY A 1 193 ? 20.685 2.423 -27.499 1.00 32.93 192 GLY A N 1
ATOM 1456 C CA . GLY A 1 193 ? 21.677 2.031 -28.485 1.00 31.14 192 GLY A CA 1
ATOM 1457 C C . GLY A 1 193 ? 22.474 3.139 -29.135 1.00 30.76 192 GLY A C 1
ATOM 1458 O O . GLY A 1 193 ? 23.208 2.861 -30.089 1.00 30.59 192 GLY A O 1
ATOM 1459 N N . PHE A 1 194 ? 22.412 4.367 -28.615 1.00 30.40 193 PHE A N 1
ATOM 1460 C CA . PHE A 1 194 ? 22.919 5.508 -29.368 1.00 31.33 193 PHE A CA 1
ATOM 1461 C C . PHE A 1 194 ? 24.441 5.547 -29.421 1.00 32.88 193 PHE A C 1
ATOM 1462 O O . PHE A 1 194 ? 25.004 6.028 -30.413 1.00 34.28 193 PHE A O 1
ATOM 1470 N N . GLY A 1 195 ? 25.129 5.040 -28.397 1.00 31.60 194 GLY A N 1
ATOM 1471 C CA . GLY A 1 195 ? 26.581 5.152 -28.372 1.00 31.87 194 GLY A CA 1
ATOM 1472 C C . GLY A 1 195 ? 27.033 6.432 -27.694 1.00 32.54 194 GLY A C 1
ATOM 1473 O O . GLY A 1 195 ? 26.460 7.498 -27.942 1.00 33.41 194 GLY A O 1
ATOM 1474 N N . ARG A 1 196 ? 28.032 6.344 -26.811 1.00 35.08 195 ARG A N 1
ATOM 1475 C CA . ARG A 1 196 ? 28.505 7.552 -26.137 1.00 39.80 195 ARG A CA 1
ATOM 1476 C C . ARG A 1 196 ? 29.022 8.574 -27.136 1.00 38.82 195 ARG A C 1
ATOM 1477 O O . ARG A 1 196 ? 28.793 9.785 -26.978 1.00 36.58 195 ARG A O 1
ATOM 1485 N N . ASP A 1 197 ? 29.743 8.099 -28.159 1.00 35.91 196 ASP A N 1
ATOM 1486 C CA . ASP A 1 197 ? 30.212 8.961 -29.234 1.00 28.59 196 ASP A CA 1
ATOM 1487 C C . ASP A 1 197 ? 29.122 9.881 -29.745 1.00 28.37 196 ASP A C 1
ATOM 1488 O O . ASP A 1 197 ? 29.410 11.014 -30.140 1.00 33.07 196 ASP A O 1
ATOM 1493 N N . ASN A 1 198 ? 27.873 9.423 -29.719 1.00 32.49 197 ASN A N 1
ATOM 1494 C CA . ASN A 1 198 ? 26.773 10.026 -30.458 1.00 31.61 197 ASN A CA 1
ATOM 1495 C C . ASN A 1 198 ? 25.999 11.027 -29.631 1.00 29.49 197 ASN A C 1
ATOM 1496 O O . ASN A 1 198 ? 25.071 11.661 -30.147 1.00 29.53 197 ASN A O 1
ATOM 1501 N N . ILE A 1 199 ? 26.385 11.191 -28.373 1.00 37.40 198 ILE A N 1
ATOM 1502 C CA . ILE A 1 199 ? 25.749 12.108 -27.439 1.00 28.84 198 ILE A CA 1
ATOM 1503 C C . ILE A 1 199 ? 26.678 13.290 -27.320 1.00 28.78 198 ILE A C 1
ATOM 1504 O O . ILE A 1 199 ? 27.769 13.181 -26.744 1.00 28.01 198 ILE A O 1
ATOM 1509 N N . ARG A 1 200 ? 26.287 14.432 -27.871 1.00 31.42 199 ARG A N 1
ATOM 1510 C CA . ARG A 1 200 ? 27.111 15.641 -27.760 1.00 35.18 199 ARG A CA 1
ATOM 1511 C C . ARG A 1 200 ? 26.546 16.525 -26.649 1.00 32.66 199 ARG A C 1
ATOM 1512 O O . ARG A 1 200 ? 25.411 17.047 -26.737 1.00 30.36 199 ARG A O 1
ATOM 1520 N N . LEU A 1 201 ? 27.391 16.779 -25.655 1.00 32.70 200 LEU A N 1
ATOM 1521 C CA . LEU A 1 201 ? 27.062 17.686 -24.572 1.00 31.81 200 LEU A CA 1
ATOM 1522 C C . LEU A 1 201 ? 27.205 19.106 -25.104 1.00 32.51 200 LEU A C 1
ATOM 1523 O O . LEU A 1 201 ? 28.208 19.432 -25.754 1.00 38.03 200 LEU A O 1
ATOM 1528 N N . ILE A 1 202 ? 26.182 19.927 -24.885 1.00 33.72 201 ILE A N 1
ATOM 1529 C CA . ILE A 1 202 ? 26.150 21.305 -25.369 1.00 30.29 201 ILE A CA 1
ATOM 1530 C C . ILE A 1 202 ? 26.629 22.180 -24.220 1.00 36.15 201 ILE A C 1
ATOM 1531 O O . ILE A 1 202 ? 26.105 22.062 -23.102 1.00 35.13 201 ILE A O 1
ATOM 1536 N N . PRO A 1 203 ? 27.592 23.073 -24.446 1.00 38.12 202 PRO A N 1
ATOM 1537 C CA . PRO A 1 203 ? 28.071 23.937 -23.361 1.00 36.59 202 PRO A CA 1
ATOM 1538 C C . PRO A 1 203 ? 26.966 24.839 -22.842 1.00 33.73 202 PRO A C 1
ATOM 1539 O O . PRO A 1 203 ? 25.955 25.089 -23.508 1.00 31.33 202 PRO A O 1
ATOM 1543 N N . THR A 1 204 ? 27.189 25.321 -21.621 1.00 32.10 203 THR A N 1
ATOM 1544 C CA . THR A 1 204 ? 26.223 26.091 -20.855 1.00 31.40 203 THR A CA 1
ATOM 1545 C C . THR A 1 204 ? 26.696 27.525 -20.680 1.00 26.21 203 THR A C 1
ATOM 1546 O O . THR A 1 204 ? 27.825 27.876 -21.027 1.00 33.21 203 THR A O 1
ATOM 1550 N N . ASP A 1 205 ? 25.812 28.346 -20.118 1.00 26.08 204 ASP A N 1
ATOM 1551 C CA . ASP A 1 205 ? 26.036 29.772 -19.934 1.00 32.34 204 ASP A CA 1
ATOM 1552 C C . ASP A 1 205 ? 26.356 30.097 -18.471 1.00 33.02 204 ASP A C 1
ATOM 1553 O O . ASP A 1 205 ? 26.612 29.214 -17.643 1.00 37.63 204 ASP A O 1
ATOM 1558 N N . GLU A 1 206 ? 26.369 31.390 -18.161 1.00 34.64 205 GLU A N 1
ATOM 1559 C CA . GLU A 1 206 ? 26.580 31.846 -16.792 1.00 42.97 205 GLU A CA 1
ATOM 1560 C C . GLU A 1 206 ? 25.605 31.200 -15.811 1.00 35.34 205 GLU A C 1
ATOM 1561 O O . GLU A 1 206 ? 25.969 30.929 -14.666 1.00 40.11 205 GLU A O 1
ATOM 1567 N N . ARG A 1 207 ? 24.364 30.963 -16.221 1.00 33.71 206 ARG A N 1
ATOM 1568 C CA . ARG A 1 207 ? 23.380 30.348 -15.343 1.00 33.02 206 ARG A CA 1
ATOM 1569 C C . ARG A 1 207 ? 23.253 28.847 -15.577 1.00 34.52 206 ARG A C 1
ATOM 1570 O O . ARG A 1 207 ? 22.240 28.247 -15.195 1.00 28.38 206 ARG A O 1
ATOM 1578 N N . TYR A 1 208 ? 24.249 28.249 -16.234 1.00 32.32 207 TYR A N 1
ATOM 1579 C CA . TYR A 1 208 ? 24.354 26.816 -16.479 1.00 29.53 207 TYR A CA 1
ATOM 1580 C C . TYR A 1 208 ? 23.221 26.285 -17.351 1.00 31.48 207 TYR A C 1
ATOM 1581 O O . TYR A 1 208 ? 22.965 25.075 -17.381 1.00 27.28 207 TYR A O 1
ATOM 1590 N N . ALA A 1 209 ? 22.546 27.177 -18.075 1.00 29.20 208 ALA A N 1
ATOM 1591 C CA . ALA A 1 209 ? 21.576 26.795 -19.093 1.00 28.71 208 ALA A CA 1
ATOM 1592 C C . ALA A 1 209 ? 22.277 26.632 -20.441 1.00 28.67 208 ALA A C 1
ATOM 1593 O O . ALA A 1 209 ? 23.192 27.389 -20.767 1.00 30.36 208 ALA A O 1
ATOM 1595 N N . LEU A 1 210 ? 21.861 25.627 -21.214 1.00 29.46 209 LEU A N 1
ATOM 1596 C CA . LEU A 1 210 ? 22.505 25.353 -22.498 1.00 27.09 209 LEU A CA 1
ATOM 1597 C C . LEU A 1 210 ? 22.385 26.547 -23.440 1.00 29.44 209 LEU A C 1
ATOM 1598 O O . LEU A 1 210 ? 21.362 27.230 -23.468 1.00 31.47 209 LEU A O 1
ATOM 1603 N N . ARG A 1 211 ? 23.434 26.787 -24.241 1.00 28.27 210 ARG A N 1
ATOM 1604 C CA . ARG A 1 211 ? 23.390 27.842 -25.253 1.00 34.29 210 ARG A CA 1
ATOM 1605 C C . ARG A 1 211 ? 22.781 27.299 -26.544 1.00 32.19 210 ARG A C 1
ATOM 1606 O O . ARG A 1 211 ? 23.405 26.436 -27.198 1.00 30.59 210 ARG A O 1
ATOM 1614 N N . PRO A 1 212 ? 21.581 27.755 -26.945 1.00 28.66 211 PRO A N 1
ATOM 1615 C CA . PRO A 1 212 ? 21.028 27.376 -28.261 1.00 31.83 211 PRO A CA 1
ATOM 1616 C C . PRO A 1 212 ? 21.965 27.643 -29.420 1.00 34.39 211 PRO A C 1
ATOM 1617 O O . PRO A 1 212 ? 21.956 26.881 -30.403 1.00 32.82 211 PRO A O 1
ATOM 1621 N N . GLU A 1 213 ? 22.756 28.719 -29.342 1.00 30.81 212 GLU A N 1
ATOM 1622 C CA . GLU A 1 213 ? 23.775 28.971 -30.355 1.00 38.13 212 GLU A CA 1
ATOM 1623 C C . GLU A 1 213 ? 24.750 27.801 -30.483 1.00 36.55 212 GLU A C 1
ATOM 1624 O O . GLU A 1 213 ? 25.241 27.510 -31.587 1.00 33.72 212 GLU A O 1
ATOM 1630 N N . ALA A 1 214 ? 25.058 27.120 -29.374 1.00 32.20 213 ALA A N 1
ATOM 1631 C CA . ALA A 1 214 ? 25.950 25.968 -29.475 1.00 30.16 213 ALA A CA 1
ATOM 1632 C C . ALA A 1 214 ? 25.219 24.765 -30.064 1.00 29.34 213 ALA A C 1
ATOM 1633 O O . ALA A 1 214 ? 25.794 23.998 -30.846 1.00 22.63 213 ALA A O 1
ATOM 1635 N N . LEU A 1 215 ? 23.946 24.592 -29.702 1.00 30.95 214 LEU A N 1
ATOM 1636 C CA . LEU A 1 215 ? 23.131 23.524 -30.283 1.00 28.63 214 LEU A CA 1
ATOM 1637 C C . LEU A 1 215 ? 23.157 23.600 -31.811 1.00 27.93 214 LEU A C 1
ATOM 1638 O O . LEU A 1 215 ? 23.637 22.684 -32.494 1.00 28.13 214 LEU A O 1
ATOM 1643 N N . GLN A 1 216 ? 22.705 24.729 -32.352 1.00 28.04 215 GLN A N 1
ATOM 1644 C CA . GLN A 1 216 ? 22.760 24.986 -33.789 1.00 24.96 215 GLN A CA 1
ATOM 1645 C C . GLN A 1 216 ? 24.184 25.006 -34.343 1.00 26.69 215 GLN A C 1
ATOM 1646 O O . GLN A 1 216 ? 24.382 24.900 -35.557 1.00 33.11 215 GLN A O 1
ATOM 1652 N N . ALA A 1 217 ? 25.189 25.219 -33.513 1.00 31.11 216 ALA A N 1
ATOM 1653 C CA . ALA A 1 217 ? 26.536 24.981 -34.009 1.00 28.70 216 ALA A CA 1
ATOM 1654 C C . ALA A 1 217 ? 26.792 23.484 -34.119 1.00 29.93 216 ALA A C 1
ATOM 1655 O O . ALA A 1 217 ? 27.107 22.967 -35.203 1.00 31.96 216 ALA A O 1
ATOM 1657 N N . ALA A 1 218 ? 26.595 22.761 -33.015 1.00 25.66 217 ALA A N 1
ATOM 1658 C CA . ALA A 1 218 ? 26.764 21.311 -33.032 1.00 26.47 217 ALA A CA 1
ATOM 1659 C C . ALA A 1 218 ? 25.916 20.644 -34.109 1.00 26.67 217 ALA A C 1
ATOM 1660 O O . ALA A 1 218 ? 26.347 19.659 -34.718 1.00 25.60 217 ALA A O 1
ATOM 1662 N N . ILE A 1 219 ? 24.714 21.164 -34.371 1.00 24.93 218 ILE A N 1
ATOM 1663 C CA . ILE A 1 219 ? 23.821 20.481 -35.309 1.00 29.24 218 ILE A CA 1
ATOM 1664 C C . ILE A 1 219 ? 24.295 20.652 -36.752 1.00 31.75 218 ILE A C 1
ATOM 1665 O O . ILE A 1 219 ? 24.167 19.736 -37.578 1.00 38.80 218 ILE A O 1
ATOM 1670 N N . GLU A 1 220 ? 24.798 21.838 -37.096 1.00 34.47 219 GLU A N 1
ATOM 1671 C CA . GLU A 1 220 ? 25.303 22.055 -38.446 1.00 34.98 219 GLU A CA 1
ATOM 1672 C C . GLU A 1 220 ? 26.560 21.232 -38.674 1.00 32.25 219 GLU A C 1
ATOM 1673 O O . GLU A 1 220 ? 26.778 20.694 -39.768 1.00 32.54 219 GLU A O 1
ATOM 1679 N N . GLN A 1 221 ? 27.370 21.075 -37.627 1.00 30.41 220 GLN A N 1
ATOM 1680 C CA . GLN A 1 221 ? 28.625 20.350 -37.772 1.00 41.41 220 GLN A CA 1
ATOM 1681 C C . GLN A 1 221 ? 28.401 18.868 -38.044 1.00 39.20 220 GLN A C 1
ATOM 1682 O O . GLN A 1 221 ? 29.197 18.260 -38.760 1.00 40.17 220 GLN A O 1
ATOM 1688 N N . ASP A 1 222 ? 27.346 18.265 -37.483 1.00 37.34 221 ASP A N 1
ATOM 1689 C CA . ASP A 1 222 ? 27.112 16.841 -37.717 1.00 35.85 221 ASP A CA 1
ATOM 1690 C C . ASP A 1 222 ? 26.540 16.597 -39.109 1.00 35.76 221 ASP A C 1
ATOM 1691 O O . ASP A 1 222 ? 26.865 15.590 -39.745 1.00 40.55 221 ASP A O 1
ATOM 1696 N N . LEU A 1 223 ? 25.677 17.498 -39.589 1.00 37.28 222 LEU A N 1
ATOM 1697 C CA . LEU A 1 223 ? 25.249 17.456 -40.984 1.00 35.68 222 LEU A CA 1
ATOM 1698 C C . LEU A 1 223 ? 26.432 17.655 -41.913 1.00 39.24 222 LEU A C 1
ATOM 1699 O O . LEU A 1 223 ? 26.479 17.081 -43.006 1.00 42.60 222 LEU A O 1
ATOM 1704 N N . ALA A 1 224 ? 27.388 18.493 -41.508 1.00 41.02 223 ALA A N 1
ATOM 1705 C CA . ALA A 1 224 ? 28.645 18.657 -42.216 1.00 37.05 223 ALA A CA 1
ATOM 1706 C C . ALA A 1 224 ? 29.634 17.564 -41.862 1.00 38.65 223 ALA A C 1
ATOM 1707 O O . ALA A 1 224 ? 30.819 17.661 -42.203 1.00 36.05 223 ALA A O 1
ATOM 1709 N N . ALA A 1 225 ? 29.178 16.533 -41.162 1.00 41.68 224 ALA A N 1
ATOM 1710 C CA . ALA A 1 225 ? 29.970 15.338 -40.975 1.00 37.38 224 ALA A CA 1
ATOM 1711 C C . ALA A 1 225 ? 29.316 14.137 -41.617 1.00 40.28 224 ALA A C 1
ATOM 1712 O O . ALA A 1 225 ? 29.957 13.093 -41.741 1.00 52.45 224 ALA A O 1
ATOM 1714 N N . GLY A 1 226 ? 28.078 14.277 -42.072 1.00 42.87 225 GLY A N 1
ATOM 1715 C CA . GLY A 1 226 ? 27.313 13.158 -42.561 1.00 45.43 225 GLY A CA 1
ATOM 1716 C C . GLY A 1 226 ? 26.568 12.402 -41.489 1.00 44.16 225 GLY A C 1
ATOM 1717 O O . GLY A 1 226 ? 25.821 11.472 -41.813 1.00 39.18 225 GLY A O 1
ATOM 1718 N N . ASN A 1 227 ? 26.739 12.764 -40.225 1.00 38.26 226 ASN A N 1
ATOM 1719 C CA . ASN A 1 227 ? 25.910 12.138 -39.219 1.00 36.41 226 ASN A CA 1
ATOM 1720 C C . ASN A 1 227 ? 24.483 12.668 -39.351 1.00 37.17 226 ASN A C 1
ATOM 1721 O O . ASN A 1 227 ? 24.207 13.588 -40.134 1.00 34.47 226 ASN A O 1
ATOM 1726 N N . GLN A 1 228 ? 23.561 12.055 -38.607 1.00 34.97 227 GLN A N 1
ATOM 1727 C CA . GLN A 1 228 ? 22.133 12.381 -38.708 1.00 38.44 227 GLN A CA 1
ATOM 1728 C C . GLN A 1 228 ? 21.631 12.821 -37.343 1.00 32.48 227 GLN A C 1
ATOM 1729 O O . GLN A 1 228 ? 21.405 11.977 -36.456 1.00 34.37 227 GLN A O 1
ATOM 1735 N N . PRO A 1 229 ? 21.456 14.117 -37.112 1.00 30.31 228 PRO A N 1
ATOM 1736 C CA . PRO A 1 229 ? 20.886 14.550 -35.833 1.00 28.60 228 PRO A CA 1
ATOM 1737 C C . PRO A 1 229 ? 19.485 13.976 -35.676 1.00 35.06 228 PRO A C 1
ATOM 1738 O O . PRO A 1 229 ? 18.715 13.927 -36.639 1.00 36.06 228 PRO A O 1
ATOM 1742 N N . CYS A 1 230 ? 19.163 13.534 -34.448 1.00 36.82 229 CYS A N 1
ATOM 1743 C CA . CYS A 1 230 ? 17.890 12.879 -34.134 1.00 23.82 229 CYS A CA 1
ATOM 1744 C C . CYS A 1 230 ? 17.077 13.604 -33.063 1.00 31.11 229 CYS A C 1
ATOM 1745 O O . CYS A 1 230 ? 15.892 13.878 -33.295 1.00 30.56 229 CYS A O 1
ATOM 1748 N N . ALA A 1 231 ? 17.653 13.924 -31.895 1.00 27.45 230 ALA A N 1
ATOM 1749 C CA . ALA A 1 231 ? 16.848 14.425 -30.781 1.00 27.19 230 ALA A CA 1
ATOM 1750 C C . ALA A 1 231 ? 17.622 15.387 -29.883 1.00 26.15 230 ALA A C 1
ATOM 1751 O O . ALA A 1 231 ? 18.830 15.238 -29.661 1.00 24.22 230 ALA A O 1
ATOM 1753 N N . VAL A 1 232 ? 16.885 16.351 -29.323 1.00 25.92 231 VAL A N 1
ATOM 1754 C CA . VAL A 1 232 ? 17.396 17.248 -28.289 1.00 26.77 231 VAL A CA 1
ATOM 1755 C C . VAL A 1 232 ? 16.735 16.887 -26.959 1.00 27.20 231 VAL A C 1
ATOM 1756 O O . VAL A 1 232 ? 15.537 16.592 -26.922 1.00 17.99 231 VAL A O 1
ATOM 1760 N N . VAL A 1 233 ? 17.500 16.915 -25.858 1.00 25.57 232 VAL A N 1
ATOM 1761 C CA . VAL A 1 233 ? 16.909 16.769 -24.523 1.00 24.26 232 VAL A CA 1
ATOM 1762 C C . VAL A 1 233 ? 17.268 18.003 -23.699 1.00 29.06 232 VAL A C 1
ATOM 1763 O O . VAL A 1 233 ? 18.442 18.225 -23.370 1.00 19.84 232 VAL A O 1
ATOM 1767 N N . ALA A 1 234 ? 16.252 18.803 -23.369 1.00 27.30 233 ALA A N 1
ATOM 1768 C CA . ALA A 1 234 ? 16.396 20.000 -22.555 1.00 26.63 233 ALA A CA 1
ATOM 1769 C C . ALA A 1 234 ? 15.916 19.735 -21.134 1.00 26.17 233 ALA A C 1
ATOM 1770 O O . ALA A 1 234 ? 14.998 18.943 -20.906 1.00 28.44 233 ALA A O 1
ATOM 1772 N N . THR A 1 235 ? 16.538 20.423 -20.178 1.00 24.68 234 THR A N 1
ATOM 1773 C CA . THR A 1 235 ? 16.284 20.203 -18.761 1.00 26.02 234 THR A CA 1
ATOM 1774 C C . THR A 1 235 ? 15.757 21.479 -18.127 1.00 26.80 234 THR A C 1
ATOM 1775 O O . THR A 1 235 ? 16.470 22.493 -18.068 1.00 29.33 234 THR A O 1
ATOM 1779 N N . THR A 1 236 ? 14.524 21.411 -17.633 1.00 27.28 235 THR A N 1
ATOM 1780 C CA . THR A 1 236 ? 13.892 22.486 -16.867 1.00 27.50 235 THR A CA 1
ATOM 1781 C C . THR A 1 236 ? 14.062 22.162 -15.384 1.00 27.60 235 THR A C 1
ATOM 1782 O O . THR A 1 236 ? 13.212 21.532 -14.754 1.00 26.82 235 THR A O 1
ATOM 1786 N N . GLY A 1 237 ? 15.195 22.577 -14.833 1.00 23.58 236 GLY A N 1
ATOM 1787 C CA . GLY A 1 237 ? 15.473 22.355 -13.436 1.00 24.00 236 GLY A CA 1
ATOM 1788 C C . GLY A 1 237 ? 16.504 21.265 -13.317 1.00 27.48 236 GLY A C 1
ATOM 1789 O O . GLY A 1 237 ? 16.151 20.106 -13.062 1.00 23.38 236 GLY A O 1
ATOM 1790 N N . THR A 1 238 ? 17.774 21.602 -13.542 1.00 20.56 237 THR A N 1
ATOM 1791 C CA . THR A 1 238 ? 18.769 20.549 -13.556 1.00 25.98 237 THR A CA 1
ATOM 1792 C C . THR A 1 238 ? 19.021 20.098 -12.133 1.00 29.56 237 THR A C 1
ATOM 1793 O O . THR A 1 238 ? 18.609 20.749 -11.171 1.00 25.36 237 THR A O 1
ATOM 1797 N N . THR A 1 239 ? 19.696 18.953 -11.999 1.00 29.02 238 THR A N 1
ATOM 1798 C CA . THR A 1 239 ? 19.858 18.387 -10.665 1.00 30.11 238 THR A CA 1
ATOM 1799 C C . THR A 1 239 ? 20.869 19.167 -9.832 1.00 31.48 238 THR A C 1
ATOM 1800 O O . THR A 1 239 ? 20.722 19.269 -8.605 1.00 27.69 238 THR A O 1
ATOM 1804 N N . THR A 1 240 ? 21.921 19.683 -10.461 1.00 26.95 239 THR A N 1
ATOM 1805 C CA . THR A 1 240 ? 22.936 20.362 -9.673 1.00 29.33 239 THR A CA 1
ATOM 1806 C C . THR A 1 240 ? 22.363 21.684 -9.181 1.00 30.02 239 THR A C 1
ATOM 1807 O O . THR A 1 240 ? 22.059 21.839 -7.994 1.00 24.67 239 THR A O 1
ATOM 1811 N N . THR A 1 241 ? 22.149 22.616 -10.104 1.00 26.27 240 THR A N 1
ATOM 1812 C CA . THR A 1 241 ? 21.812 23.984 -9.757 1.00 24.76 240 THR A CA 1
ATOM 1813 C C . THR A 1 241 ? 20.377 24.389 -10.101 1.00 21.17 240 THR A C 1
ATOM 1814 O O . THR A 1 241 ? 20.054 25.578 -10.009 1.00 25.39 240 THR A O 1
ATOM 1818 N N . THR A 1 242 ? 19.508 23.443 -10.470 1.00 26.48 241 THR A N 1
ATOM 1819 C CA . THR A 1 242 ? 18.189 23.733 -11.056 1.00 21.88 241 THR A CA 1
ATOM 1820 C C . THR A 1 242 ? 18.275 24.836 -12.119 1.00 24.45 241 THR A C 1
ATOM 1821 O O . THR A 1 242 ? 17.543 25.830 -12.083 1.00 23.45 241 THR A O 1
ATOM 1825 N N . ALA A 1 243 ? 19.185 24.650 -13.075 1.00 22.63 242 ALA A N 1
ATOM 1826 C CA . ALA A 1 243 ? 19.218 25.507 -14.257 1.00 25.17 242 ALA A CA 1
ATOM 1827 C C . ALA A 1 243 ? 18.005 25.254 -15.163 1.00 26.27 242 ALA A C 1
ATOM 1828 O O . ALA A 1 243 ? 17.330 24.222 -15.092 1.00 15.93 242 ALA A O 1
ATOM 1830 N N . LEU A 1 244 ? 17.762 26.212 -16.057 1.00 27.46 243 LEU A N 1
ATOM 1831 C CA . LEU A 1 244 ? 16.512 26.315 -16.806 1.00 25.60 243 LEU A CA 1
ATOM 1832 C C . LEU A 1 244 ? 16.795 26.479 -18.297 1.00 23.09 243 LEU A C 1
ATOM 1833 O O . LEU A 1 244 ? 16.739 27.600 -18.805 1.00 29.80 243 LEU A O 1
ATOM 1838 N N . ASP A 1 245 ? 17.058 25.368 -18.986 1.00 27.63 244 ASP A N 1
ATOM 1839 C CA . ASP A 1 245 ? 17.279 25.403 -20.429 1.00 23.46 244 ASP A CA 1
ATOM 1840 C C . ASP A 1 245 ? 16.250 26.333 -21.081 1.00 29.65 244 ASP A C 1
ATOM 1841 O O . ASP A 1 245 ? 15.080 26.333 -20.681 1.00 31.44 244 ASP A O 1
ATOM 1846 N N . PRO A 1 246 ? 16.653 27.171 -22.041 1.00 29.16 245 PRO A N 1
ATOM 1847 C CA . PRO A 1 246 ? 15.636 27.992 -22.733 1.00 31.22 245 PRO A CA 1
ATOM 1848 C C . PRO A 1 246 ? 15.005 27.169 -23.837 1.00 33.65 245 PRO A C 1
ATOM 1849 O O . PRO A 1 246 ? 15.647 26.807 -24.821 1.00 31.41 245 PRO A O 1
ATOM 1853 N N . LEU A 1 247 ? 13.714 26.836 -23.644 1.00 29.78 246 LEU A N 1
ATOM 1854 C CA . LEU A 1 247 ? 13.016 25.880 -24.492 1.00 32.53 246 LEU A CA 1
ATOM 1855 C C . LEU A 1 247 ? 12.369 26.504 -25.728 1.00 30.72 246 LEU A C 1
ATOM 1856 O O . LEU A 1 247 ? 11.968 25.771 -26.643 1.00 27.72 246 LEU A O 1
ATOM 1861 N N . ARG A 1 248 ? 12.223 27.830 -25.775 1.00 29.52 247 ARG A N 1
ATOM 1862 C CA . ARG A 1 248 ? 11.616 28.377 -26.982 1.00 24.63 247 ARG A CA 1
ATOM 1863 C C . ARG A 1 248 ? 12.690 28.451 -28.068 1.00 27.69 247 ARG A C 1
ATOM 1864 O O . ARG A 1 248 ? 12.475 27.893 -29.147 1.00 31.68 247 ARG A O 1
ATOM 1872 N N . PRO A 1 249 ? 13.865 29.061 -27.845 1.00 30.35 248 PRO A N 1
ATOM 1873 C CA . PRO A 1 249 ? 14.913 28.938 -28.873 1.00 28.85 248 PRO A CA 1
ATOM 1874 C C . PRO A 1 249 ? 15.299 27.498 -29.180 1.00 28.25 248 PRO A C 1
ATOM 1875 O O . PRO A 1 249 ? 15.495 27.173 -30.352 1.00 24.91 248 PRO A O 1
ATOM 1879 N N . VAL A 1 250 ? 15.403 26.621 -28.176 1.00 25.48 249 VAL A N 1
ATOM 1880 C CA . VAL A 1 250 ? 15.804 25.241 -28.458 1.00 28.83 249 VAL A CA 1
ATOM 1881 C C . VAL A 1 250 ? 14.695 24.510 -29.194 1.00 27.20 249 VAL A C 1
ATOM 1882 O O . VAL A 1 250 ? 14.966 23.597 -29.975 1.00 22.42 249 VAL A O 1
ATOM 1886 N N . GLY A 1 251 ? 13.439 24.915 -28.970 1.00 25.38 250 GLY A N 1
ATOM 1887 C CA . GLY A 1 251 ? 12.321 24.266 -29.631 1.00 31.81 250 GLY A CA 1
ATOM 1888 C C . GLY A 1 251 ? 12.158 24.716 -31.067 1.00 31.67 250 GLY A C 1
ATOM 1889 O O . GLY A 1 251 ? 11.755 23.927 -31.928 1.00 28.52 250 GLY A O 1
ATOM 1890 N N . GLU A 1 252 ? 12.477 25.989 -31.344 1.00 26.94 251 GLU A N 1
ATOM 1891 C CA . GLU A 1 252 ? 12.489 26.462 -32.720 1.00 28.34 251 GLU A CA 1
ATOM 1892 C C . GLU A 1 252 ? 13.635 25.825 -33.516 1.00 29.99 251 GLU A C 1
ATOM 1893 O O . GLU A 1 252 ? 13.498 25.610 -34.726 1.00 35.11 251 GLU A O 1
ATOM 1899 N N . ILE A 1 253 ? 14.751 25.476 -32.860 1.00 29.10 252 ILE A N 1
ATOM 1900 C CA . ILE A 1 253 ? 15.856 24.819 -33.557 1.00 25.52 252 ILE A CA 1
ATOM 1901 C C . ILE A 1 253 ? 15.475 23.383 -33.889 1.00 30.86 252 ILE A C 1
ATOM 1902 O O . ILE A 1 253 ? 15.555 22.948 -35.048 1.00 30.45 252 ILE A O 1
ATOM 1907 N N . ALA A 1 254 ? 15.005 22.650 -32.878 1.00 27.14 253 ALA A N 1
ATOM 1908 C CA . ALA A 1 254 ? 14.582 21.265 -33.051 1.00 32.11 253 ALA A CA 1
ATOM 1909 C C . ALA A 1 254 ? 13.451 21.135 -34.060 1.00 31.44 253 ALA A C 1
ATOM 1910 O O . ALA A 1 254 ? 13.321 20.097 -34.716 1.00 38.49 253 ALA A O 1
ATOM 1912 N N . GLN A 1 255 ? 12.603 22.162 -34.180 1.00 32.17 254 GLN A N 1
ATOM 1913 C CA . GLN A 1 255 ? 11.529 22.142 -35.171 1.00 33.03 254 GLN A CA 1
ATOM 1914 C C . GLN A 1 255 ? 12.061 22.421 -36.573 1.00 31.69 254 GLN A C 1
ATOM 1915 O O . GLN A 1 255 ? 11.657 21.765 -37.540 1.00 38.25 254 GLN A O 1
ATOM 1921 N N . ALA A 1 256 ? 12.960 23.389 -36.702 1.00 28.29 255 ALA A N 1
ATOM 1922 C CA . ALA A 1 256 ? 13.519 23.709 -38.004 1.00 36.96 255 ALA A CA 1
ATOM 1923 C C . ALA A 1 256 ? 14.393 22.590 -38.576 1.00 32.79 255 ALA A C 1
ATOM 1924 O O . ALA A 1 256 ? 14.604 22.555 -39.791 1.00 27.05 255 ALA A O 1
ATOM 1926 N N . ASN A 1 257 ? 14.894 21.666 -37.750 1.00 34.85 256 ASN A N 1
ATOM 1927 C CA . ASN A 1 257 ? 15.772 20.604 -38.237 1.00 32.13 256 ASN A CA 1
ATOM 1928 C C . ASN A 1 257 ? 15.168 19.211 -38.145 1.00 33.81 256 ASN A C 1
ATOM 1929 O O . ASN A 1 257 ? 15.895 18.231 -38.329 1.00 42.54 256 ASN A O 1
ATOM 1934 N N . GLY A 1 258 ? 13.877 19.086 -37.853 1.00 34.32 257 GLY A N 1
ATOM 1935 C CA . GLY A 1 258 ? 13.243 17.767 -37.808 1.00 32.01 257 GLY A CA 1
ATOM 1936 C C . GLY A 1 258 ? 13.725 16.832 -36.712 1.00 36.31 257 GLY A C 1
ATOM 1937 O O . GLY A 1 258 ? 13.849 15.619 -36.945 1.00 30.23 257 GLY A O 1
ATOM 1938 N N . LEU A 1 259 ? 13.996 17.358 -35.517 1.00 32.08 258 LEU A N 1
ATOM 1939 C CA . LEU A 1 259 ? 14.492 16.557 -34.404 1.00 26.10 258 LEU A CA 1
ATOM 1940 C C . LEU A 1 259 ? 13.451 16.435 -33.300 1.00 32.79 258 LEU A C 1
ATOM 1941 O O . LEU A 1 259 ? 12.483 17.200 -33.223 1.00 38.31 258 LEU A O 1
ATOM 1946 N N . TRP A 1 260 ? 13.659 15.453 -32.434 1.00 26.77 259 TRP A N 1
ATOM 1947 C CA . TRP A 1 260 ? 12.760 15.267 -31.306 1.00 27.95 259 TRP A CA 1
ATOM 1948 C C . TRP A 1 260 ? 13.193 16.158 -30.146 1.00 27.84 259 TRP A C 1
ATOM 1949 O O . TRP A 1 260 ? 14.363 16.158 -29.745 1.00 25.42 259 TRP A O 1
ATOM 1960 N N . LEU A 1 261 ? 12.250 16.950 -29.629 1.00 27.30 260 LEU A N 1
ATOM 1961 C CA . LEU A 1 261 ? 12.460 17.712 -28.401 1.00 23.45 260 LEU A CA 1
ATOM 1962 C C . LEU A 1 261 ? 11.773 16.945 -27.275 1.00 25.83 260 LEU A C 1
ATOM 1963 O O . LEU A 1 261 ? 10.542 16.902 -27.192 1.00 24.74 260 LEU A O 1
ATOM 1968 N N . HIS A 1 262 ? 12.568 16.327 -26.416 1.00 23.11 261 HIS A N 1
ATOM 1969 C CA . HIS A 1 262 ? 12.069 15.803 -25.157 1.00 25.12 261 HIS A CA 1
ATOM 1970 C C . HIS A 1 262 ? 12.590 16.666 -24.015 1.00 26.64 261 HIS A C 1
ATOM 1971 O O . HIS A 1 262 ? 13.794 16.928 -23.939 1.00 26.08 261 HIS A O 1
ATOM 1978 N N . VAL A 1 263 ? 11.697 17.079 -23.113 1.00 26.01 262 VAL A N 1
ATOM 1979 C CA . VAL A 1 263 ? 12.034 18.006 -22.031 1.00 19.43 262 VAL A CA 1
ATOM 1980 C C . VAL A 1 263 ? 12.018 17.254 -20.708 1.00 19.70 262 VAL A C 1
ATOM 1981 O O . VAL A 1 263 ? 11.021 16.608 -20.369 1.00 24.02 262 VAL A O 1
ATOM 1985 N N . ASP A 1 264 ? 13.117 17.342 -19.952 1.00 25.55 263 ASP A N 1
ATOM 1986 C CA . ASP A 1 264 ? 13.268 16.625 -18.675 1.00 23.67 263 ASP A CA 1
ATOM 1987 C C . ASP A 1 264 ? 12.918 17.592 -17.549 1.00 25.60 263 ASP A C 1
ATOM 1988 O O . ASP A 1 264 ? 13.791 18.241 -16.957 1.00 27.43 263 ASP A O 1
ATOM 1993 N N . SER A 1 265 ? 11.626 17.705 -17.265 1.00 26.94 264 SER A N 1
ATOM 1994 C CA . SER A 1 265 ? 11.150 18.550 -16.175 1.00 28.97 264 SER A CA 1
ATOM 1995 C C . SER A 1 265 ? 10.751 17.712 -14.957 1.00 28.14 264 SER A C 1
ATOM 1996 O O . SER A 1 265 ? 9.721 17.956 -14.322 1.00 26.85 264 SER A O 1
ATOM 1999 N N . ALA A 1 266 ? 11.585 16.720 -14.617 1.00 24.21 265 ALA A N 1
ATOM 2000 C CA . ALA A 1 266 ? 11.307 15.838 -13.486 1.00 27.35 265 ALA A CA 1
ATOM 2001 C C . ALA A 1 266 ? 11.059 16.636 -12.205 1.00 29.43 265 ALA A C 1
ATOM 2002 O O . ALA A 1 266 ? 10.007 16.516 -11.565 1.00 23.44 265 ALA A O 1
ATOM 2004 N N . MET A 1 267 ? 12.026 17.463 -11.814 1.00 31.14 266 MET A N 1
ATOM 2005 C CA . MET A 1 267 ? 11.920 18.067 -10.500 1.00 24.19 266 MET A CA 1
ATOM 2006 C C . MET A 1 267 ? 11.022 19.274 -10.637 1.00 29.38 266 MET A C 1
ATOM 2007 O O . MET A 1 267 ? 9.906 19.235 -10.112 1.00 30.29 266 MET A O 1
ATOM 2012 N N . ALA A 1 268 ? 11.444 20.293 -11.417 1.00 29.73 267 ALA A N 1
ATOM 2013 C CA . ALA A 1 268 ? 10.724 21.565 -11.501 1.00 27.79 267 ALA A CA 1
ATOM 2014 C C . ALA A 1 268 ? 9.370 21.476 -12.206 1.00 22.99 267 ALA A C 1
ATOM 2015 O O . ALA A 1 268 ? 8.657 22.481 -12.261 1.00 23.93 267 ALA A O 1
ATOM 2017 N N . GLY A 1 269 ? 8.996 20.328 -12.768 1.00 24.73 268 GLY A N 1
ATOM 2018 C CA . GLY A 1 269 ? 7.673 20.232 -13.368 1.00 21.88 268 GLY A CA 1
ATOM 2019 C C . GLY A 1 269 ? 6.545 20.589 -12.415 1.00 27.15 268 GLY A C 1
ATOM 2020 O O . GLY A 1 269 ? 5.585 21.247 -12.811 1.00 22.82 268 GLY A O 1
ATOM 2021 N N . SER A 1 270 ? 6.662 20.191 -11.140 1.00 26.46 269 SER A N 1
ATOM 2022 C CA . SER A 1 270 ? 5.593 20.441 -10.176 1.00 23.06 269 SER A CA 1
ATOM 2023 C C . SER A 1 270 ? 5.305 21.926 -10.012 1.00 20.09 269 SER A C 1
ATOM 2024 O O . SER A 1 270 ? 4.158 22.311 -9.783 1.00 18.46 269 SER A O 1
ATOM 2027 N N . ALA A 1 271 ? 6.339 22.770 -10.074 1.00 23.59 270 ALA A N 1
ATOM 2028 C CA . ALA A 1 271 ? 6.150 24.211 -9.894 1.00 24.04 270 ALA A CA 1
ATOM 2029 C C . ALA A 1 271 ? 5.239 24.801 -10.950 1.00 24.41 270 ALA A C 1
ATOM 2030 O O . ALA A 1 271 ? 4.753 25.924 -10.778 1.00 32.88 270 ALA A O 1
ATOM 2032 N N . MET A 1 272 ? 4.998 24.078 -12.035 1.00 21.04 271 MET A N 1
ATOM 2033 C CA . MET A 1 272 ? 4.161 24.600 -13.104 1.00 24.65 271 MET A CA 1
ATOM 2034 C C . MET A 1 272 ? 2.668 24.527 -12.771 1.00 29.78 271 MET A C 1
ATOM 2035 O O . MET A 1 272 ? 1.839 24.932 -13.596 1.00 26.30 271 MET A O 1
ATOM 2040 N N . ILE A 1 273 ? 2.297 24.017 -11.593 1.00 26.24 272 ILE A N 1
ATOM 2041 C CA . ILE A 1 273 ? 0.961 24.290 -11.082 1.00 24.76 272 ILE A CA 1
ATOM 2042 C C . ILE A 1 273 ? 0.861 25.703 -10.532 1.00 25.50 272 ILE A C 1
ATOM 2043 O O . ILE A 1 273 ? -0.245 26.171 -10.235 1.00 28.34 272 ILE A O 1
ATOM 2048 N N . LEU A 1 274 ? 1.993 26.397 -10.404 1.00 23.64 273 LEU A N 1
ATOM 2049 C CA . LEU A 1 274 ? 1.995 27.765 -9.913 1.00 25.64 273 LEU A CA 1
ATOM 2050 C C . LEU A 1 274 ? 2.024 28.690 -11.114 1.00 24.40 273 LEU A C 1
ATOM 2051 O O . LEU A 1 274 ? 2.978 28.628 -11.906 1.00 26.95 273 LEU A O 1
ATOM 2056 N N . PRO A 1 275 ? 0.989 29.503 -11.332 1.00 26.16 274 PRO A N 1
ATOM 2057 C CA . PRO A 1 275 ? 0.953 30.350 -12.540 1.00 26.04 274 PRO A CA 1
ATOM 2058 C C . PRO A 1 275 ? 2.091 31.344 -12.639 1.00 27.49 274 PRO A C 1
ATOM 2059 O O . PRO A 1 275 ? 2.505 31.685 -13.752 1.00 29.17 274 PRO A O 1
ATOM 2063 N N . GLU A 1 276 ? 2.626 31.793 -11.509 1.00 25.14 275 GLU A N 1
ATOM 2064 C CA . GLU A 1 276 ? 3.746 32.712 -11.480 1.00 34.34 275 GLU A CA 1
ATOM 2065 C C . GLU A 1 276 ? 5.072 32.082 -11.911 1.00 35.85 275 GLU A C 1
ATOM 2066 O O . GLU A 1 276 ? 6.023 32.834 -12.166 1.00 36.04 275 GLU A O 1
ATOM 2072 N N . CYS A 1 277 ? 5.160 30.753 -12.063 1.00 31.60 276 CYS A N 1
ATOM 2073 C CA . CYS A 1 277 ? 6.421 30.119 -12.423 1.00 26.64 276 CYS A CA 1
ATOM 2074 C C . CYS A 1 277 ? 6.488 29.567 -13.849 1.00 30.55 276 CYS A C 1
ATOM 2075 O O . CYS A 1 277 ? 7.578 29.125 -14.266 1.00 25.23 276 CYS A O 1
ATOM 2078 N N . ARG A 1 278 ? 5.385 29.634 -14.639 1.00 27.55 277 ARG A N 1
ATOM 2079 C CA . ARG A 1 278 ? 5.396 29.071 -15.992 1.00 28.76 277 ARG A CA 1
ATOM 2080 C C . ARG A 1 278 ? 6.173 29.911 -17.000 1.00 29.99 277 ARG A C 1
ATOM 2081 O O . ARG A 1 278 ? 6.126 29.573 -18.189 1.00 34.26 277 ARG A O 1
ATOM 2089 N N . TRP A 1 279 ? 6.838 31.004 -16.590 1.00 32.73 278 TRP A N 1
ATOM 2090 C CA . TRP A 1 279 ? 7.908 31.544 -17.425 1.00 30.28 278 TRP A CA 1
ATOM 2091 C C . TRP A 1 279 ? 8.994 30.498 -17.636 1.00 28.86 278 TRP A C 1
ATOM 2092 O O . TRP A 1 279 ? 9.568 30.411 -18.726 1.00 27.73 278 TRP A O 1
ATOM 2103 N N . MET A 1 280 ? 9.258 29.670 -16.621 1.00 26.60 279 MET A N 1
ATOM 2104 C CA . MET A 1 280 ? 10.292 28.648 -16.750 1.00 30.89 279 MET A CA 1
ATOM 2105 C C . MET A 1 280 ? 10.034 27.701 -17.903 1.00 31.49 279 MET A C 1
ATOM 2106 O O . MET A 1 280 ? 10.987 27.130 -18.439 1.00 30.66 279 MET A O 1
ATOM 2111 N N . TRP A 1 281 ? 8.770 27.508 -18.282 1.00 27.26 280 TRP A N 1
ATOM 2112 C CA . TRP A 1 281 ? 8.403 26.538 -19.302 1.00 34.40 280 TRP A CA 1
ATOM 2113 C C . TRP A 1 281 ? 8.144 27.155 -20.661 1.00 33.85 280 TRP A C 1
ATOM 2114 O O . TRP A 1 281 ? 7.581 26.478 -21.523 1.00 33.43 280 TRP A O 1
ATOM 2125 N N . ASP A 1 282 ? 8.508 28.407 -20.886 1.00 29.61 281 ASP A N 1
ATOM 2126 C CA . ASP A 1 282 ? 8.114 28.986 -22.154 1.00 32.35 281 ASP A CA 1
ATOM 2127 C C . ASP A 1 282 ? 8.796 28.265 -23.301 1.00 25.71 281 ASP A C 1
ATOM 2128 O O . ASP A 1 282 ? 10.005 28.048 -23.280 1.00 24.14 281 ASP A O 1
ATOM 2133 N N . GLY A 1 283 ? 8.010 27.935 -24.325 1.00 32.89 282 GLY A N 1
ATOM 2134 C CA . GLY A 1 283 ? 8.442 27.129 -25.447 1.00 29.18 282 GLY A CA 1
ATOM 2135 C C . GLY A 1 283 ? 7.956 25.698 -25.382 1.00 27.17 282 GLY A C 1
ATOM 2136 O O . GLY A 1 283 ? 7.932 25.017 -26.413 1.00 28.32 282 GLY A O 1
ATOM 2137 N N . ILE A 1 284 ? 7.533 25.246 -24.199 1.00 21.35 283 ILE A N 1
ATOM 2138 C CA . ILE A 1 284 ? 7.230 23.835 -23.958 1.00 25.85 283 ILE A CA 1
ATOM 2139 C C . ILE A 1 284 ? 6.199 23.318 -24.953 1.00 31.76 283 ILE A C 1
ATOM 2140 O O . ILE A 1 284 ? 6.200 22.127 -25.295 1.00 29.30 283 ILE A O 1
ATOM 2145 N N . GLU A 1 285 ? 5.327 24.205 -25.460 1.00 26.56 284 GLU A N 1
ATOM 2146 C CA . GLU A 1 285 ? 4.375 23.836 -26.497 1.00 27.98 284 GLU A CA 1
ATOM 2147 C C . GLU A 1 285 ? 5.070 23.427 -27.786 1.00 28.65 284 GLU A C 1
ATOM 2148 O O . GLU A 1 285 ? 4.420 22.871 -28.677 1.00 26.43 284 GLU A O 1
ATOM 2154 N N . LEU A 1 286 ? 6.359 23.699 -27.921 1.00 25.95 285 LEU A N 1
ATOM 2155 C CA . LEU A 1 286 ? 7.088 23.262 -29.095 1.00 28.40 285 LEU A CA 1
ATOM 2156 C C . LEU A 1 286 ? 7.721 21.881 -28.925 1.00 28.96 285 LEU A C 1
ATOM 2157 O O . LEU A 1 286 ? 8.310 21.353 -29.883 1.00 30.16 285 LEU A O 1
ATOM 2162 N N . ALA A 1 287 ? 7.613 21.304 -27.732 1.00 25.92 286 ALA A N 1
ATOM 2163 C CA . ALA A 1 287 ? 8.250 20.052 -27.378 1.00 27.55 286 ALA A CA 1
ATOM 2164 C C . ALA A 1 287 ? 7.382 18.863 -27.770 1.00 29.86 286 ALA A C 1
ATOM 2165 O O . ALA A 1 287 ? 6.149 18.938 -27.756 1.00 26.87 286 ALA A O 1
ATOM 2167 N N . ASP A 1 288 ? 8.051 17.748 -28.085 1.00 26.62 287 ASP A N 1
ATOM 2168 C CA . ASP A 1 288 ? 7.365 16.508 -28.452 1.00 29.91 287 ASP A CA 1
ATOM 2169 C C . ASP A 1 288 ? 6.932 15.719 -27.216 1.00 23.96 287 ASP A C 1
ATOM 2170 O O . ASP A 1 288 ? 5.831 15.162 -27.181 1.00 22.93 287 ASP A O 1
ATOM 2175 N N . SER A 1 289 ? 7.762 15.688 -26.179 1.00 27.29 288 SER A N 1
ATOM 2176 C CA . SER A 1 289 ? 7.431 14.989 -24.944 1.00 28.20 288 SER A CA 1
ATOM 2177 C C . SER A 1 289 ? 7.872 15.827 -23.755 1.00 25.68 288 SER A C 1
ATOM 2178 O O . SER A 1 289 ? 8.678 16.751 -23.894 1.00 24.39 288 SER A O 1
ATOM 2181 N N . VAL A 1 290 ? 7.324 15.497 -22.582 1.00 21.72 289 VAL A N 1
ATOM 2182 C CA . VAL A 1 290 ? 7.725 16.127 -21.331 1.00 20.79 289 VAL A CA 1
ATOM 2183 C C . VAL A 1 290 ? 7.422 15.160 -20.204 1.00 23.93 289 VAL A C 1
ATOM 2184 O O . VAL A 1 290 ? 6.429 14.433 -20.237 1.00 23.64 289 VAL A O 1
ATOM 2188 N N . VAL A 1 291 ? 8.275 15.166 -19.185 1.00 26.20 290 VAL A N 1
ATOM 2189 C CA . VAL A 1 291 ? 8.132 14.255 -18.061 1.00 25.19 290 VAL A CA 1
ATOM 2190 C C . VAL A 1 291 ? 8.229 15.061 -16.773 1.00 22.73 290 VAL A C 1
ATOM 2191 O O . VAL A 1 291 ? 9.099 15.926 -16.631 1.00 22.48 290 VAL A O 1
ATOM 2195 N N . VAL A 1 292 ? 7.300 14.817 -15.854 1.00 25.74 291 VAL A N 1
ATOM 2196 C CA . VAL A 1 292 ? 7.331 15.434 -14.539 1.00 22.58 291 VAL A CA 1
ATOM 2197 C C . VAL A 1 292 ? 7.144 14.338 -13.508 1.00 24.32 291 VAL A C 1
ATOM 2198 O O . VAL A 1 292 ? 6.364 13.404 -13.718 1.00 23.28 291 VAL A O 1
ATOM 2202 N N . ASN A 1 293 ? 7.852 14.450 -12.402 1.00 22.84 292 ASN A N 1
ATOM 2203 C CA . ASN A 1 293 ? 7.854 13.423 -11.373 1.00 22.27 292 ASN A CA 1
ATOM 2204 C C . ASN A 1 293 ? 6.929 13.927 -10.277 1.00 26.64 292 ASN A C 1
ATOM 2205 O O . ASN A 1 293 ? 7.354 14.639 -9.365 1.00 26.17 292 ASN A O 1
ATOM 2210 N N . ALA A 1 294 ? 5.655 13.572 -10.372 1.00 28.93 293 ALA A N 1
ATOM 2211 C CA . ALA A 1 294 ? 4.760 13.881 -9.277 1.00 24.96 293 ALA A CA 1
ATOM 2212 C C . ALA A 1 294 ? 5.214 13.205 -7.998 1.00 24.03 293 ALA A C 1
ATOM 2213 O O . ALA A 1 294 ? 4.867 13.673 -6.916 1.00 23.88 293 ALA A O 1
ATOM 2215 N N . HIS A 1 295 ? 6.028 12.152 -8.088 1.00 25.32 294 HIS A N 1
ATOM 2216 C CA . HIS A 1 295 ? 6.556 11.543 -6.880 1.00 22.56 294 HIS A CA 1
ATOM 2217 C C . HIS A 1 295 ? 7.775 12.258 -6.324 1.00 21.64 294 HIS A C 1
ATOM 2218 O O . HIS A 1 295 ? 8.422 11.707 -5.434 1.00 26.64 294 HIS A O 1
ATOM 2225 N N . LYS A 1 296 ? 8.101 13.459 -6.796 1.00 26.45 295 LYS A N 1
ATOM 2226 C CA . LYS A 1 296 ? 9.273 14.152 -6.265 1.00 23.30 295 LYS A CA 1
ATOM 2227 C C . LYS A 1 296 ? 8.859 15.261 -5.303 1.00 25.43 295 LYS A C 1
ATOM 2228 O O . LYS A 1 296 ? 8.821 15.048 -4.085 1.00 25.72 295 LYS A O 1
ATOM 2234 N N . TRP A 1 297 ? 8.529 16.436 -5.839 1.00 21.30 296 TRP A N 1
ATOM 2235 C CA . TRP A 1 297 ? 8.162 17.628 -5.086 1.00 21.31 296 TRP A CA 1
ATOM 2236 C C . TRP A 1 297 ? 6.657 17.741 -4.869 1.00 23.78 296 TRP A C 1
ATOM 2237 O O . TRP A 1 297 ? 6.218 18.039 -3.746 1.00 22.92 296 TRP A O 1
ATOM 2248 N N . LEU A 1 298 ? 5.855 17.474 -5.911 1.00 21.86 297 LEU A N 1
ATOM 2249 C CA . LEU A 1 298 ? 4.400 17.622 -5.814 1.00 23.20 297 LEU A CA 1
ATOM 2250 C C . LEU A 1 298 ? 3.825 16.854 -4.631 1.00 25.11 297 LEU A C 1
ATOM 2251 O O . LEU A 1 298 ? 2.919 17.348 -3.944 1.00 20.27 297 LEU A O 1
ATOM 2256 N N . GLY A 1 299 ? 4.325 15.635 -4.383 1.00 20.92 298 GLY A N 1
ATOM 2257 C CA . GLY A 1 299 ? 3.970 14.918 -3.169 1.00 19.66 298 GLY A CA 1
ATOM 2258 C C . GLY A 1 299 ? 3.245 13.588 -3.294 1.00 20.10 298 GLY A C 1
ATOM 2259 O O . GLY A 1 299 ? 2.800 13.050 -2.275 1.00 19.44 298 GLY A O 1
ATOM 2260 N N . VAL A 1 300 ? 3.082 13.043 -4.512 1.00 14.27 299 VAL A N 1
ATOM 2261 C CA . VAL A 1 300 ? 2.528 11.696 -4.658 1.00 18.34 299 VAL A CA 1
ATOM 2262 C C . VAL A 1 300 ? 3.613 10.668 -4.348 1.00 16.95 299 VAL A C 1
ATOM 2263 O O . VAL A 1 300 ? 4.739 10.797 -4.826 1.00 19.91 299 VAL A O 1
ATOM 2267 N N . ALA A 1 301 ? 3.286 9.624 -3.583 1.00 14.44 300 ALA A N 1
ATOM 2268 C CA . ALA A 1 301 ? 4.307 8.658 -3.181 1.00 15.91 300 ALA A CA 1
ATOM 2269 C C . ALA A 1 301 ? 4.926 7.946 -4.379 1.00 18.66 300 ALA A C 1
ATOM 2270 O O . ALA A 1 301 ? 4.227 7.577 -5.324 1.00 19.26 300 ALA A O 1
ATOM 2272 N N . PHE A 1 302 ? 6.250 7.745 -4.329 1.00 20.80 301 PHE A N 1
ATOM 2273 C CA . PHE A 1 302 ? 6.949 6.960 -5.352 1.00 23.81 301 PHE A CA 1
ATOM 2274 C C . PHE A 1 302 ? 6.346 5.561 -5.421 1.00 20.50 301 PHE A C 1
ATOM 2275 O O . PHE A 1 302 ? 6.014 4.991 -4.384 1.00 24.80 301 PHE A O 1
ATOM 2283 N N . ASP A 1 303 ? 6.152 4.994 -6.630 1.00 22.60 302 ASP A N 1
ATOM 2284 C CA . ASP A 1 303 ? 6.408 5.543 -7.969 1.00 23.14 302 ASP A CA 1
ATOM 2285 C C . ASP A 1 303 ? 5.195 6.197 -8.639 1.00 22.39 302 ASP A C 1
ATOM 2286 O O . ASP A 1 303 ? 4.087 5.674 -8.596 1.00 22.07 302 ASP A O 1
ATOM 2291 N N . CYS A 1 304 ? 5.431 7.312 -9.318 1.00 25.96 303 CYS A N 1
ATOM 2292 C CA . CYS A 1 304 ? 4.413 7.958 -10.138 1.00 23.90 303 CYS A CA 1
ATOM 2293 C C . CYS A 1 304 ? 5.107 9.015 -10.985 1.00 28.45 303 CYS A C 1
ATOM 2294 O O . CYS A 1 304 ? 5.291 10.164 -10.558 1.00 25.09 303 CYS A O 1
ATOM 2297 N N . SER A 1 305 ? 5.559 8.594 -12.162 1.00 26.55 304 SER A N 1
ATOM 2298 C CA . SER A 1 305 ? 6.273 9.434 -13.112 1.00 24.64 304 SER A CA 1
ATOM 2299 C C . SER A 1 305 ? 5.336 9.697 -14.272 1.00 25.76 304 SER A C 1
ATOM 2300 O O . SER A 1 305 ? 4.782 8.756 -14.843 1.00 23.85 304 SER A O 1
ATOM 2303 N N . ILE A 1 306 ? 5.143 10.965 -14.596 1.00 24.44 305 ILE A N 1
ATOM 2304 C CA . ILE A 1 306 ? 4.185 11.390 -15.600 1.00 21.04 305 ILE A CA 1
ATOM 2305 C C . ILE A 1 306 ? 4.939 11.732 -16.877 1.00 24.31 305 ILE A C 1
ATOM 2306 O O . ILE A 1 306 ? 5.947 12.444 -16.836 1.00 25.90 305 ILE A O 1
ATOM 2311 N N . TYR A 1 307 ? 4.438 11.240 -18.007 1.00 25.93 306 TYR A N 1
ATOM 2312 C CA . TYR A 1 307 ? 5.020 11.425 -19.331 1.00 25.41 306 TYR A CA 1
ATOM 2313 C C . TYR A 1 307 ? 3.907 11.926 -20.239 1.00 24.21 306 TYR A C 1
ATOM 2314 O O . TYR A 1 307 ? 2.858 11.282 -20.334 1.00 25.53 306 TYR A O 1
ATOM 2323 N N . TYR A 1 308 ? 4.119 13.076 -20.884 1.00 28.56 307 TYR A N 1
ATOM 2324 C CA . TYR A 1 308 ? 3.109 13.707 -21.733 1.00 27.41 307 TYR A CA 1
ATOM 2325 C C . TYR A 1 308 ? 3.639 13.848 -23.152 1.00 23.83 307 TYR A C 1
ATOM 2326 O O . TYR A 1 308 ? 4.733 14.385 -23.361 1.00 24.43 307 TYR A O 1
ATOM 2335 N N . VAL A 1 309 ? 2.859 13.386 -24.120 1.00 27.24 308 VAL A N 1
ATOM 2336 C CA . VAL A 1 309 ? 3.188 13.537 -25.529 1.00 21.95 308 VAL A CA 1
ATOM 2337 C C . VAL A 1 309 ? 2.079 14.324 -26.203 1.00 30.52 308 VAL A C 1
ATOM 2338 O O . VAL A 1 309 ? 0.916 14.275 -25.790 1.00 31.12 308 VAL A O 1
ATOM 2342 N N . ARG A 1 310 ? 2.448 15.032 -27.264 1.00 28.12 309 ARG A N 1
ATOM 2343 C CA . ARG A 1 310 ? 1.500 15.644 -28.180 1.00 29.51 309 ARG A CA 1
ATOM 2344 C C . ARG A 1 310 ? 1.115 14.722 -29.333 1.00 31.89 309 ARG A C 1
ATOM 2345 O O . ARG A 1 310 ? 0.121 14.986 -30.033 1.00 27.51 309 ARG A O 1
ATOM 2353 N N . ASP A 1 311 ? 1.873 13.647 -29.537 1.00 35.72 310 ASP A N 1
ATOM 2354 C CA . ASP A 1 311 ? 1.666 12.702 -30.632 1.00 23.18 310 ASP A CA 1
ATOM 2355 C C . ASP A 1 311 ? 1.546 11.313 -30.024 1.00 27.04 310 ASP A C 1
ATOM 2356 O O . ASP A 1 311 ? 2.465 10.491 -30.133 1.00 33.48 310 ASP A O 1
ATOM 2361 N N . PRO A 1 312 ? 0.444 11.034 -29.325 1.00 23.21 311 PRO A N 1
ATOM 2362 C CA . PRO A 1 312 ? 0.265 9.691 -28.751 1.00 25.71 311 PRO A CA 1
ATOM 2363 C C . PRO A 1 312 ? 0.183 8.580 -29.797 1.00 27.21 311 PRO A C 1
ATOM 2364 O O . PRO A 1 312 ? 0.562 7.427 -29.523 1.00 22.57 311 PRO A O 1
ATOM 2368 N N . GLN A 1 313 ? -0.274 8.906 -31.007 1.00 35.01 312 GLN A N 1
ATOM 2369 C CA . GLN A 1 313 ? -0.280 7.927 -32.086 1.00 28.80 312 GLN A CA 1
ATOM 2370 C C . GLN A 1 313 ? 1.125 7.448 -32.414 1.00 28.94 312 GLN A C 1
ATOM 2371 O O . GLN A 1 313 ? 1.299 6.297 -32.824 1.00 32.32 312 GLN A O 1
ATOM 2377 N N . HIS A 1 314 ? 2.142 8.299 -32.243 1.00 27.46 313 HIS A N 1
ATOM 2378 C CA . HIS A 1 314 ? 3.499 7.812 -32.461 1.00 27.50 313 HIS A CA 1
ATOM 2379 C C . HIS A 1 314 ? 4.007 7.017 -31.269 1.00 26.70 313 HIS A C 1
ATOM 2380 O O . HIS A 1 314 ? 4.812 6.093 -31.438 1.00 29.04 313 HIS A O 1
ATOM 2387 N N . LEU A 1 315 ? 3.561 7.351 -30.060 1.00 29.29 314 LEU A N 1
ATOM 2388 C CA . LEU A 1 315 ? 3.919 6.525 -28.913 1.00 29.73 314 LEU A CA 1
ATOM 2389 C C . LEU A 1 315 ? 3.344 5.123 -29.078 1.00 29.43 314 LEU A C 1
ATOM 2390 O O . LEU A 1 315 ? 4.070 4.127 -29.016 1.00 31.08 314 LEU A O 1
ATOM 2395 N N . ILE A 1 316 ? 2.046 5.035 -29.359 1.00 28.92 315 ILE A N 1
ATOM 2396 C CA . ILE A 1 316 ? 1.403 3.737 -29.530 1.00 30.97 315 ILE A CA 1
ATOM 2397 C C . ILE A 1 316 ? 2.057 2.943 -30.657 1.00 35.23 315 ILE A C 1
ATOM 2398 O O . ILE A 1 316 ? 2.260 1.728 -30.535 1.00 36.49 315 ILE A O 1
ATOM 2403 N N . ARG A 1 317 ? 2.403 3.603 -31.768 1.00 36.50 316 ARG A N 1
ATOM 2404 C CA . ARG A 1 317 ? 3.033 2.884 -32.877 1.00 31.97 316 ARG A CA 1
ATOM 2405 C C . ARG A 1 317 ? 4.314 2.194 -32.425 1.00 34.45 316 ARG A C 1
ATOM 2406 O O . ARG A 1 317 ? 4.551 1.026 -32.759 1.00 34.09 316 ARG A O 1
ATOM 2414 N N . VAL A 1 318 ? 5.132 2.891 -31.633 1.00 29.67 317 VAL A N 1
ATOM 2415 C CA . VAL A 1 318 ? 6.425 2.352 -31.226 1.00 29.03 317 VAL A CA 1
ATOM 2416 C C . VAL A 1 318 ? 6.248 1.244 -30.187 1.00 30.22 317 VAL A C 1
ATOM 2417 O O . VAL A 1 318 ? 6.768 0.126 -30.329 1.00 27.95 317 VAL A O 1
ATOM 2421 N N . MET A 1 319 ? 5.528 1.542 -29.114 1.00 29.60 318 MET A N 1
ATOM 2422 C CA . MET A 1 319 ? 5.482 0.619 -27.992 1.00 31.19 318 MET A CA 1
ATOM 2423 C C . MET A 1 319 ? 4.593 -0.579 -28.278 1.00 29.05 318 MET A C 1
ATOM 2424 O O . MET A 1 319 ? 4.869 -1.677 -27.786 1.00 32.53 318 MET A O 1
ATOM 2429 N N . SER A 1 320 ? 3.566 -0.418 -29.101 1.00 30.00 319 SER A N 1
ATOM 2430 C CA . SER A 1 320 ? 2.887 -1.582 -29.647 1.00 28.99 319 SER A CA 1
ATOM 2431 C C . SER A 1 320 ? 3.612 -2.187 -30.855 1.00 31.82 319 SER A C 1
ATOM 2432 O O . SER A 1 320 ? 3.079 -3.113 -31.466 1.00 34.31 319 SER A O 1
ATOM 2435 N N . THR A 1 321 ? 4.824 -1.711 -31.188 1.00 34.67 320 THR A N 1
ATOM 2436 C CA . THR A 1 321 ? 5.593 -2.142 -32.373 1.00 29.93 320 THR A CA 1
ATOM 2437 C C . THR A 1 321 ? 4.711 -2.312 -33.604 1.00 32.75 320 THR A C 1
ATOM 2438 O O . THR A 1 321 ? 4.978 -3.159 -34.462 1.00 38.54 320 THR A O 1
ATOM 2442 N N . ASN A 1 322 ? 3.657 -1.505 -33.702 1.00 31.63 321 ASN A N 1
ATOM 2443 C CA . ASN A 1 322 ? 2.748 -1.517 -34.844 1.00 32.12 321 ASN A CA 1
ATOM 2444 C C . ASN A 1 322 ? 2.711 -0.134 -35.478 1.00 32.43 321 ASN A C 1
ATOM 2445 O O . ASN A 1 322 ? 1.823 0.673 -35.161 1.00 33.73 321 ASN A O 1
ATOM 2450 N N . PRO A 1 323 ? 3.641 0.175 -36.392 1.00 34.44 322 PRO A N 1
ATOM 2451 C CA . PRO A 1 323 ? 3.677 1.531 -36.986 1.00 32.08 322 PRO A CA 1
ATOM 2452 C C . PRO A 1 323 ? 2.559 1.820 -37.984 1.00 35.42 322 PRO A C 1
ATOM 2453 O O . PRO A 1 323 ? 2.422 2.979 -38.394 1.00 37.65 322 PRO A O 1
ATOM 2457 N N . SER A 1 324 ? 1.758 0.831 -38.378 1.00 32.18 323 SER A N 1
ATOM 2458 C CA . SER A 1 324 ? 0.618 1.071 -39.257 1.00 38.98 323 SER A CA 1
ATOM 2459 C C . SER A 1 324 ? -0.582 1.673 -38.530 1.00 32.65 323 SER A C 1
ATOM 2460 O O . SER A 1 324 ? -1.612 1.900 -39.169 1.00 25.60 323 SER A O 1
ATOM 2463 N N . TYR A 1 325 ? -0.457 1.956 -37.233 1.00 32.67 324 TYR A N 1
ATOM 2464 C CA . TYR A 1 325 ? -1.599 2.299 -36.401 1.00 33.69 324 TYR A CA 1
ATOM 2465 C C . TYR A 1 325 ? -2.033 3.734 -36.625 1.00 37.16 324 TYR A C 1
ATOM 2466 O O . TYR A 1 325 ? -1.205 4.649 -36.697 1.00 34.84 324 TYR A O 1
ATOM 2475 N N . LEU A 1 326 ? -3.348 3.925 -36.714 1.00 43.02 325 LEU A N 1
ATOM 2476 C CA . LEU A 1 326 ? -3.957 5.240 -36.843 1.00 34.63 325 LEU A CA 1
ATOM 2477 C C . LEU A 1 326 ? -4.880 5.452 -35.652 1.00 40.14 325 LEU A C 1
ATOM 2478 O O . LEU A 1 326 ? -5.702 4.582 -35.344 1.00 41.97 325 LEU A O 1
ATOM 2483 N N . GLN A 1 327 ? -4.729 6.599 -34.975 1.00 42.28 326 GLN A N 1
ATOM 2484 C CA . GLN A 1 327 ? -5.591 6.922 -33.836 1.00 44.70 326 GLN A CA 1
ATOM 2485 C C . GLN A 1 327 ? -7.032 7.167 -34.268 1.00 43.12 326 GLN A C 1
ATOM 2486 O O . GLN A 1 327 ? -7.960 6.904 -33.497 1.00 43.22 326 GLN A O 1
ATOM 2492 N N . SER A 1 328 ? -7.236 7.662 -35.490 1.00 43.13 327 SER A N 1
ATOM 2493 C CA . SER A 1 328 ? -8.558 8.075 -35.944 1.00 51.90 327 SER A CA 1
ATOM 2494 C C . SER A 1 328 ? -9.398 6.921 -36.476 1.00 46.25 327 SER A C 1
ATOM 2495 O O . SER A 1 328 ? -10.616 7.073 -36.619 1.00 51.09 327 SER A O 1
ATOM 2498 N N . ALA A 1 329 ? -8.794 5.778 -36.759 1.00 47.44 328 ALA A N 1
ATOM 2499 C CA . ALA A 1 329 ? -9.555 4.643 -37.270 1.00 48.34 328 ALA A CA 1
ATOM 2500 C C . ALA A 1 329 ? -10.230 3.880 -36.127 1.00 47.70 328 ALA A C 1
ATOM 2501 O O . ALA A 1 329 ? -10.757 2.782 -36.327 1.00 51.45 328 ALA A O 1
ATOM 2503 N N . LYS A 1 335 ? -8.689 3.558 -24.648 1.00 44.23 334 LYS A N 1
ATOM 2504 C CA . LYS A 1 335 ? -7.264 3.670 -24.326 1.00 45.09 334 LYS A CA 1
ATOM 2505 C C . LYS A 1 335 ? -6.713 2.361 -23.710 1.00 42.40 334 LYS A C 1
ATOM 2506 O O . LYS A 1 335 ? -7.422 1.630 -23.009 1.00 39.68 334 LYS A O 1
ATOM 2512 N N . ASN A 1 336 ? -5.437 2.091 -24.000 1.00 41.95 335 ASN A N 1
ATOM 2513 C CA . ASN A 1 336 ? -4.745 0.829 -23.699 1.00 38.06 335 ASN A CA 1
ATOM 2514 C C . ASN A 1 336 ? -3.338 1.250 -23.285 1.00 38.18 335 ASN A C 1
ATOM 2515 O O . ASN A 1 336 ? -2.446 1.338 -24.133 1.00 40.61 335 ASN A O 1
ATOM 2520 N N . LEU A 1 337 ? -3.167 1.553 -21.988 1.00 36.04 336 LEU A N 1
ATOM 2521 C CA . LEU A 1 337 ? -1.907 2.077 -21.473 1.00 37.84 336 LEU A CA 1
ATOM 2522 C C . LEU A 1 337 ? -0.754 1.110 -21.672 1.00 37.96 336 LEU A C 1
ATOM 2523 O O . LEU A 1 337 ? 0.404 1.534 -21.626 1.00 36.54 336 LEU A O 1
ATOM 2528 N N . ARG A 1 338 ? -1.062 -0.165 -21.891 1.00 38.86 337 ARG A N 1
ATOM 2529 C CA . ARG A 1 338 ? -0.169 -1.164 -22.452 1.00 38.80 337 ARG A CA 1
ATOM 2530 C C . ARG A 1 338 ? 0.726 -0.562 -23.528 1.00 39.89 337 ARG A C 1
ATOM 2531 O O . ARG A 1 338 ? 1.940 -0.816 -23.542 1.00 36.69 337 ARG A O 1
ATOM 2539 N N . ASP A 1 339 ? 0.120 0.201 -24.456 1.00 39.39 338 ASP A N 1
ATOM 2540 C CA . ASP A 1 339 ? 0.795 0.809 -25.605 1.00 34.87 338 ASP A CA 1
ATOM 2541 C C . ASP A 1 339 ? 1.419 2.171 -25.280 1.00 34.33 338 ASP A C 1
ATOM 2542 O O . ASP A 1 339 ? 1.911 2.845 -26.193 1.00 27.93 338 ASP A O 1
ATOM 2547 N N . TRP A 1 340 ? 1.388 2.619 -24.026 1.00 35.93 339 TRP A N 1
ATOM 2548 C CA . TRP A 1 340 ? 1.931 3.931 -23.687 1.00 30.95 339 TRP A CA 1
ATOM 2549 C C . TRP A 1 340 ? 3.225 3.844 -22.893 1.00 27.35 339 TRP A C 1
ATOM 2550 O O . TRP A 1 340 ? 3.590 4.819 -22.226 1.00 24.11 339 TRP A O 1
ATOM 2561 N N . GLY A 1 341 ? 3.919 2.713 -22.948 1.00 28.34 340 GLY A N 1
ATOM 2562 C CA . GLY A 1 341 ? 5.177 2.596 -22.233 1.00 31.93 340 GLY A CA 1
ATOM 2563 C C . GLY A 1 341 ? 5.701 1.178 -22.280 1.00 29.72 340 GLY A C 1
ATOM 2564 O O . GLY A 1 341 ? 5.141 0.309 -22.952 1.00 31.59 340 GLY A O 1
ATOM 2565 N N . ILE A 1 342 ? 6.786 0.958 -21.540 1.00 30.23 341 ILE A N 1
ATOM 2566 C CA . ILE A 1 342 ? 7.470 -0.328 -21.566 1.00 31.32 341 ILE A CA 1
ATOM 2567 C C . ILE A 1 342 ? 6.575 -1.395 -20.939 1.00 35.80 341 ILE A C 1
ATOM 2568 O O . ILE A 1 342 ? 6.189 -2.337 -21.649 1.00 33.26 341 ILE A O 1
ATOM 2573 N N . PRO A 1 343 ? 6.175 -1.297 -19.661 1.00 34.01 342 PRO A N 1
ATOM 2574 C CA . PRO A 1 343 ? 5.421 -2.407 -19.058 1.00 34.20 342 PRO A CA 1
ATOM 2575 C C . PRO A 1 343 ? 4.022 -2.568 -19.648 1.00 37.18 342 PRO A C 1
ATOM 2576 O O . PRO A 1 343 ? 3.306 -1.597 -19.926 1.00 29.48 342 PRO A O 1
ATOM 2580 N N . LEU A 1 344 ? 3.655 -3.823 -19.866 1.00 34.95 343 LEU A N 1
ATOM 2581 C CA . LEU A 1 344 ? 2.321 -4.112 -20.363 1.00 41.24 343 LEU A CA 1
ATOM 2582 C C . LEU A 1 344 ? 1.306 -4.210 -19.235 1.00 35.40 343 LEU A C 1
ATOM 2583 O O . LEU A 1 344 ? 0.100 -4.211 -19.500 1.00 29.58 343 LEU A O 1
ATOM 2588 N N . GLY A 1 345 ? 1.783 -4.201 -17.994 1.00 37.53 344 GLY A N 1
ATOM 2589 C CA . GLY A 1 345 ? 0.939 -4.289 -16.824 1.00 38.79 344 GLY A CA 1
ATOM 2590 C C . GLY A 1 345 ? 1.254 -3.170 -15.853 1.00 37.59 344 GLY A C 1
ATOM 2591 O O . GLY A 1 345 ? 2.406 -2.777 -15.690 1.00 37.42 344 GLY A O 1
ATOM 2592 N N . ARG A 1 346 ? 0.213 -2.658 -15.219 1.00 30.20 345 ARG A N 1
ATOM 2593 C CA . ARG A 1 346 ? 0.345 -1.577 -14.273 1.00 31.93 345 ARG A CA 1
ATOM 2594 C C . ARG A 1 346 ? -0.516 -1.886 -13.064 1.00 32.35 345 ARG A C 1
ATOM 2595 O O . ARG A 1 346 ? -1.525 -2.592 -13.158 1.00 32.36 345 ARG A O 1
ATOM 2603 N N . ARG A 1 347 ? -0.108 -1.349 -11.932 1.00 28.36 346 ARG A N 1
ATOM 2604 C CA . ARG A 1 347 ? -0.986 -1.337 -10.783 1.00 31.08 346 ARG A CA 1
ATOM 2605 C C . ARG A 1 347 ? -1.778 -0.032 -10.753 1.00 28.31 346 ARG A C 1
ATOM 2606 O O . ARG A 1 347 ? -1.696 0.813 -11.652 1.00 23.30 346 ARG A O 1
ATOM 2614 N N . PHE A 1 348 ? -2.577 0.125 -9.704 1.00 28.24 347 PHE A N 1
ATOM 2615 C CA . PHE A 1 348 ? -3.556 1.210 -9.618 1.00 26.27 347 PHE A CA 1
ATOM 2616 C C . PHE A 1 348 ? -2.922 2.450 -8.967 1.00 29.40 347 PHE A C 1
ATOM 2617 O O . PHE A 1 348 ? -3.339 2.936 -7.909 1.00 26.05 347 PHE A O 1
ATOM 2625 N N . ARG A 1 349 ? -1.889 2.963 -9.650 1.00 23.51 348 ARG A N 1
ATOM 2626 C CA . ARG A 1 349 ? -1.199 4.179 -9.237 1.00 21.89 348 ARG A CA 1
ATOM 2627 C C . ARG A 1 349 ? -2.031 5.436 -9.416 1.00 24.96 348 ARG A C 1
ATOM 2628 O O . ARG A 1 349 ? -1.689 6.469 -8.825 1.00 22.86 348 ARG A O 1
ATOM 2636 N N . ALA A 1 350 ? -3.101 5.371 -10.220 1.00 26.74 349 ALA A N 1
ATOM 2637 C CA . ALA A 1 350 ? -4.013 6.494 -10.348 1.00 23.34 349 ALA A CA 1
ATOM 2638 C C . ALA A 1 350 ? -4.823 6.710 -9.078 1.00 25.74 349 ALA A C 1
ATOM 2639 O O . ALA A 1 350 ? -5.356 7.808 -8.870 1.00 24.64 349 ALA A O 1
ATOM 2641 N N . LEU A 1 351 ? -4.960 5.688 -8.240 1.00 20.54 350 LEU A N 1
ATOM 2642 C CA . LEU A 1 351 ? -5.539 5.926 -6.929 1.00 21.71 350 LEU A CA 1
ATOM 2643 C C . LEU A 1 351 ? -4.721 6.966 -6.159 1.00 23.14 350 LEU A C 1
ATOM 2644 O O . LEU A 1 351 ? -5.276 7.881 -5.534 1.00 24.20 350 LEU A O 1
ATOM 2649 N N . LYS A 1 352 ? -3.398 6.885 -6.257 1.00 20.34 351 LYS A N 1
ATOM 2650 C CA . LYS A 1 352 ? -2.547 7.791 -5.499 1.00 22.85 351 LYS A CA 1
ATOM 2651 C C . LYS A 1 352 ? -2.757 9.233 -5.935 1.00 23.51 351 LYS A C 1
ATOM 2652 O O . LYS A 1 352 ? -2.966 10.121 -5.103 1.00 18.60 351 LYS A O 1
ATOM 2658 N N . LEU A 1 353 ? -2.697 9.490 -7.244 1.00 23.25 352 LEU A N 1
ATOM 2659 C CA . LEU A 1 353 ? -2.897 10.852 -7.728 1.00 25.13 352 LEU A CA 1
ATOM 2660 C C . LEU A 1 353 ? -4.291 11.351 -7.368 1.00 26.65 352 LEU A C 1
ATOM 2661 O O . LEU A 1 353 ? -4.472 12.487 -6.896 1.00 20.52 352 LEU A O 1
ATOM 2666 N N . TRP A 1 354 ? -5.287 10.491 -7.554 1.00 26.47 353 TRP A N 1
ATOM 2667 C CA . TRP A 1 354 ? -6.663 10.869 -7.276 1.00 24.56 353 TRP A CA 1
ATOM 2668 C C . TRP A 1 354 ? -6.819 11.312 -5.823 1.00 23.73 353 TRP A C 1
ATOM 2669 O O . TRP A 1 354 ? -7.324 12.402 -5.546 1.00 29.42 353 TRP A O 1
ATOM 2680 N N . PHE A 1 355 ? -6.348 10.493 -4.887 1.00 23.65 354 PHE A N 1
ATOM 2681 C CA . PHE A 1 355 ? -6.487 10.800 -3.466 1.00 26.21 354 PHE A CA 1
ATOM 2682 C C . PHE A 1 355 ? -5.752 12.090 -3.089 1.00 27.87 354 PHE A C 1
ATOM 2683 O O . PHE A 1 355 ? -6.239 12.872 -2.267 1.00 23.70 354 PHE A O 1
ATOM 2691 N N . MET A 1 356 ? -4.562 12.315 -3.649 1.00 21.69 355 MET A N 1
ATOM 2692 C CA . MET A 1 356 ? -3.812 13.503 -3.266 1.00 22.92 355 MET A CA 1
ATOM 2693 C C . MET A 1 356 ? -4.440 14.753 -3.844 1.00 26.89 355 MET A C 1
ATOM 2694 O O . MET A 1 356 ? -4.653 15.736 -3.127 1.00 29.12 355 MET A O 1
ATOM 2699 N N . LEU A 1 357 ? -4.699 14.743 -5.156 1.00 30.54 356 LEU A N 1
ATOM 2700 C CA . LEU A 1 357 ? -5.335 15.878 -5.816 1.00 26.27 356 LEU A CA 1
ATOM 2701 C C . LEU A 1 357 ? -6.643 16.255 -5.131 1.00 23.16 356 LEU A C 1
ATOM 2702 O O . LEU A 1 357 ? -6.934 17.440 -4.956 1.00 21.16 356 LEU A O 1
ATOM 2707 N N . ARG A 1 358 ? -7.436 15.262 -4.715 1.00 26.27 357 ARG A N 1
ATOM 2708 C CA . ARG A 1 358 ? -8.671 15.553 -3.984 1.00 26.41 357 ARG A CA 1
ATOM 2709 C C . ARG A 1 358 ? -8.385 16.018 -2.552 1.00 27.49 357 ARG A C 1
ATOM 2710 O O . ARG A 1 358 ? -8.618 17.183 -2.206 1.00 28.63 357 ARG A O 1
ATOM 2718 N N . SER A 1 359 ? -7.889 15.111 -1.707 1.00 24.07 358 SER A N 1
ATOM 2719 C CA . SER A 1 359 ? -7.838 15.354 -0.267 1.00 27.94 358 SER A CA 1
ATOM 2720 C C . SER A 1 359 ? -7.206 16.709 0.048 1.00 24.81 358 SER A C 1
ATOM 2721 O O . SER A 1 359 ? -7.833 17.556 0.692 1.00 29.18 358 SER A O 1
ATOM 2724 N N . GLU A 1 360 ? -5.994 16.956 -0.464 1.00 33.86 359 GLU A N 1
ATOM 2725 C CA . GLU A 1 360 ? -5.304 18.235 -0.261 1.00 25.43 359 GLU A CA 1
ATOM 2726 C C . GLU A 1 360 ? -6.055 19.403 -0.906 1.00 25.68 359 GLU A C 1
ATOM 2727 O O . GLU A 1 360 ? -6.469 20.346 -0.221 1.00 17.81 359 GLU A O 1
ATOM 2733 N N . GLY A 1 361 ? -6.220 19.372 -2.235 1.00 22.07 360 GLY A N 1
ATOM 2734 C CA . GLY A 1 361 ? -6.755 20.523 -2.953 1.00 19.73 360 GLY A CA 1
ATOM 2735 C C . GLY A 1 361 ? -5.680 21.410 -3.558 1.00 25.29 360 GLY A C 1
ATOM 2736 O O . GLY A 1 361 ? -4.613 21.583 -2.964 1.00 25.48 360 GLY A O 1
ATOM 2737 N N . VAL A 1 362 ? -5.942 21.978 -4.743 1.00 26.32 361 VAL A N 1
ATOM 2738 C CA . VAL A 1 362 ? -4.926 22.766 -5.437 1.00 25.02 361 VAL A CA 1
ATOM 2739 C C . VAL A 1 362 ? -4.505 23.964 -4.599 1.00 28.60 361 VAL A C 1
ATOM 2740 O O . VAL A 1 362 ? -3.412 24.504 -4.790 1.00 24.64 361 VAL A O 1
ATOM 2744 N N . ASP A 1 363 ? -5.346 24.385 -3.652 1.00 30.31 362 ASP A N 1
ATOM 2745 C CA . ASP A 1 363 ? -4.973 25.505 -2.795 1.00 31.15 362 ASP A CA 1
ATOM 2746 C C . ASP A 1 363 ? -3.858 25.111 -1.828 1.00 27.46 362 ASP A C 1
ATOM 2747 O O . ASP A 1 363 ? -2.961 25.918 -1.547 1.00 27.84 362 ASP A O 1
ATOM 2752 N N . ALA A 1 364 ? -3.899 23.885 -1.296 1.00 26.10 363 ALA A N 1
ATOM 2753 C CA . ALA A 1 364 ? -2.817 23.430 -0.426 1.00 24.92 363 ALA A CA 1
ATOM 2754 C C . ALA A 1 364 ? -1.541 23.170 -1.217 1.00 23.17 363 ALA A C 1
ATOM 2755 O O . ALA A 1 364 ? -0.452 23.556 -0.789 1.00 26.77 363 ALA A O 1
ATOM 2757 N N . LEU A 1 365 ? -1.660 22.543 -2.385 1.00 23.75 364 LEU A N 1
ATOM 2758 C CA . LEU A 1 365 ? -0.472 22.147 -3.141 1.00 26.27 364 LEU A CA 1
ATOM 2759 C C . LEU A 1 365 ? 0.280 23.373 -3.632 1.00 25.79 364 LEU A C 1
ATOM 2760 O O . LEU A 1 365 ? 1.511 23.366 -3.729 1.00 30.31 364 LEU A O 1
ATOM 2765 N N . GLN A 1 366 ? -0.449 24.441 -3.929 1.00 22.82 365 GLN A N 1
ATOM 2766 C CA . GLN A 1 366 ? 0.198 25.675 -4.328 1.00 22.32 365 GLN A CA 1
ATOM 2767 C C . GLN A 1 366 ? 0.939 26.321 -3.154 1.00 21.43 365 GLN A C 1
ATOM 2768 O O . GLN A 1 366 ? 2.104 26.709 -3.302 1.00 19.67 365 GLN A O 1
ATOM 2774 N N . ALA A 1 367 ? 0.310 26.408 -1.972 1.00 20.42 366 ALA A N 1
ATOM 2775 C CA . ALA A 1 367 ? 0.981 27.072 -0.854 1.00 19.54 366 ALA A CA 1
ATOM 2776 C C . ALA A 1 367 ? 2.239 26.321 -0.434 1.00 23.31 366 ALA A C 1
ATOM 2777 O O . ALA A 1 367 ? 3.251 26.942 -0.087 1.00 18.98 366 ALA A O 1
ATOM 2779 N N . ARG A 1 368 ? 2.208 24.988 -0.483 1.00 17.93 367 ARG A N 1
ATOM 2780 C CA . ARG A 1 368 ? 3.383 24.216 -0.088 1.00 22.49 367 ARG A CA 1
ATOM 2781 C C . ARG A 1 368 ? 4.580 24.510 -0.989 1.00 19.98 367 ARG A C 1
ATOM 2782 O O . ARG A 1 368 ? 5.684 24.765 -0.508 1.00 16.34 367 ARG A O 1
ATOM 2790 N N . LEU A 1 369 ? 4.395 24.415 -2.303 1.00 26.26 368 LEU A N 1
ATOM 2791 C CA . LEU A 1 369 ? 5.512 24.665 -3.211 1.00 22.29 368 LEU A CA 1
ATOM 2792 C C . LEU A 1 369 ? 5.989 26.114 -3.090 1.00 25.92 368 LEU A C 1
ATOM 2793 O O . LEU A 1 369 ? 7.203 26.382 -3.000 1.00 21.58 368 LEU A O 1
ATOM 2798 N N . ARG A 1 370 ? 5.044 27.063 -3.058 1.00 22.17 369 ARG A N 1
ATOM 2799 C CA . ARG A 1 370 ? 5.426 28.441 -2.787 1.00 26.37 369 ARG A CA 1
ATOM 2800 C C . ARG A 1 370 ? 6.103 28.553 -1.431 1.00 25.11 369 ARG A C 1
ATOM 2801 O O . ARG A 1 370 ? 6.950 29.428 -1.231 1.00 21.57 369 ARG A O 1
ATOM 2809 N N . ARG A 1 371 ? 5.793 27.650 -0.502 1.00 21.91 370 ARG A N 1
ATOM 2810 C CA . ARG A 1 371 ? 6.539 27.658 0.749 1.00 25.71 370 ARG A CA 1
ATOM 2811 C C . ARG A 1 371 ? 7.999 27.294 0.503 1.00 22.02 370 ARG A C 1
ATOM 2812 O O . ARG A 1 371 ? 8.905 27.988 0.971 1.00 30.87 370 ARG A O 1
ATOM 2820 N N . ASP A 1 372 ? 8.258 26.227 -0.251 1.00 19.98 371 ASP A N 1
ATOM 2821 C CA . ASP A 1 372 ? 9.650 25.811 -0.403 1.00 21.74 371 ASP A CA 1
ATOM 2822 C C . ASP A 1 372 ? 10.436 26.820 -1.238 1.00 22.54 371 ASP A C 1
ATOM 2823 O O . ASP A 1 372 ? 11.649 26.967 -1.044 1.00 27.86 371 ASP A O 1
ATOM 2828 N N . LEU A 1 373 ? 9.752 27.516 -2.163 1.00 21.10 372 LEU A N 1
ATOM 2829 C CA . LEU A 1 373 ? 10.362 28.598 -2.928 1.00 25.01 372 LEU A CA 1
ATOM 2830 C C . LEU A 1 373 ? 10.741 29.767 -2.036 1.00 27.19 372 LEU A C 1
ATOM 2831 O O . LEU A 1 373 ? 11.844 30.325 -2.149 1.00 26.69 372 LEU A O 1
ATOM 2836 N N . ASP A 1 374 ? 9.808 30.176 -1.182 1.00 30.25 373 ASP A N 1
ATOM 2837 C CA . ASP A 1 374 ? 10.030 31.299 -0.275 1.00 28.82 373 ASP A CA 1
ATOM 2838 C C . ASP A 1 374 ? 11.087 30.986 0.789 1.00 27.18 373 ASP A C 1
ATOM 2839 O O . ASP A 1 374 ? 11.865 31.867 1.167 1.00 33.62 373 ASP A O 1
ATOM 2844 N N . ASN A 1 375 ? 11.151 29.742 1.262 1.00 29.76 374 ASN A N 1
ATOM 2845 C CA . ASN A 1 375 ? 12.155 29.370 2.256 1.00 27.56 374 ASN A CA 1
ATOM 2846 C C . ASN A 1 375 ? 13.552 29.284 1.655 1.00 28.99 374 ASN A C 1
ATOM 2847 O O . ASN A 1 375 ? 14.541 29.458 2.375 1.00 29.31 374 ASN A O 1
ATOM 2852 N N . ALA A 1 376 ? 13.654 29.020 0.352 1.00 26.25 375 ALA A N 1
ATOM 2853 C CA . ALA A 1 376 ? 14.952 28.943 -0.314 1.00 26.31 375 ALA A CA 1
ATOM 2854 C C . ALA A 1 376 ? 15.468 30.319 -0.704 1.00 26.61 375 ALA A C 1
ATOM 2855 O O . ALA A 1 376 ? 16.665 30.484 -0.926 1.00 30.22 375 ALA A O 1
ATOM 2857 N N . GLN A 1 377 ? 14.571 31.294 -0.852 1.00 30.15 376 GLN A N 1
ATOM 2858 C CA . GLN A 1 377 ? 14.989 32.689 -0.943 1.00 35.06 376 GLN A CA 1
ATOM 2859 C C . GLN A 1 377 ? 15.477 33.209 0.406 1.00 37.34 376 GLN A C 1
ATOM 2860 O O . GLN A 1 377 ? 16.383 34.055 0.451 1.00 40.39 376 GLN A O 1
ATOM 2866 N N . TRP A 1 378 ? 14.891 32.726 1.513 1.00 33.73 377 TRP A N 1
ATOM 2867 C CA . TRP A 1 378 ? 15.322 33.190 2.828 1.00 28.10 377 TRP A CA 1
ATOM 2868 C C . TRP A 1 378 ? 16.736 32.725 3.137 1.00 27.49 377 TRP A C 1
ATOM 2869 O O . TRP A 1 378 ? 17.587 33.525 3.535 1.00 32.11 377 TRP A O 1
ATOM 2880 N N . LEU A 1 379 ? 17.008 31.434 2.946 1.00 29.45 378 LEU A N 1
ATOM 2881 C CA . LEU A 1 379 ? 18.325 30.893 3.264 1.00 29.56 378 LEU A CA 1
ATOM 2882 C C . LEU A 1 379 ? 19.396 31.422 2.315 1.00 31.69 378 LEU A C 1
ATOM 2883 O O . LEU A 1 379 ? 20.547 31.600 2.728 1.00 31.40 378 LEU A O 1
ATOM 2888 N N . ALA A 1 380 ? 19.036 31.695 1.055 1.00 28.58 379 ALA A N 1
ATOM 2889 C CA . ALA A 1 380 ? 19.966 32.343 0.131 1.00 31.86 379 ALA A CA 1
ATOM 2890 C C . ALA A 1 380 ? 20.340 33.745 0.578 1.00 31.99 379 ALA A C 1
ATOM 2891 O O . ALA A 1 380 ? 21.425 34.228 0.237 1.00 31.27 379 ALA A O 1
ATOM 2893 N N . GLY A 1 381 ? 19.432 34.437 1.279 1.00 34.04 380 GLY A N 1
ATOM 2894 C CA . GLY A 1 381 ? 19.702 35.800 1.699 1.00 29.44 380 GLY A CA 1
ATOM 2895 C C . GLY A 1 381 ? 20.611 35.873 2.906 1.00 32.83 380 GLY A C 1
ATOM 2896 O O . GLY A 1 381 ? 21.430 36.794 3.007 1.00 26.35 380 GLY A O 1
ATOM 2897 N N . GLN A 1 382 ? 20.486 34.911 3.828 1.00 26.93 381 GLN A N 1
ATOM 2898 C CA . GLN A 1 382 ? 21.486 34.746 4.876 1.00 30.39 381 GLN A CA 1
ATOM 2899 C C . GLN A 1 382 ? 22.835 34.380 4.273 1.00 30.39 381 GLN A C 1
ATOM 2900 O O . GLN A 1 382 ? 23.850 35.027 4.559 1.00 23.85 381 GLN A O 1
ATOM 2906 N N . VAL A 1 383 ? 22.856 33.342 3.420 1.00 25.16 382 VAL A N 1
ATOM 2907 C CA . VAL A 1 383 ? 24.113 32.814 2.887 1.00 28.87 382 VAL A CA 1
ATOM 2908 C C . VAL A 1 383 ? 24.855 33.891 2.111 1.00 29.01 382 VAL A C 1
ATOM 2909 O O . VAL A 1 383 ? 26.072 34.052 2.264 1.00 27.46 382 VAL A O 1
ATOM 2913 N N . GLU A 1 384 ? 24.139 34.653 1.278 1.00 27.27 383 GLU A N 1
ATOM 2914 C CA . GLU A 1 384 ? 24.780 35.761 0.576 1.00 35.06 383 GLU A CA 1
ATOM 2915 C C . GLU A 1 384 ? 25.504 36.670 1.559 1.00 30.15 383 GLU A C 1
ATOM 2916 O O . GLU A 1 384 ? 26.692 36.948 1.381 1.00 34.73 383 GLU A O 1
ATOM 2922 N N . ALA A 1 385 ? 24.833 37.056 2.651 1.00 30.55 384 ALA A N 1
ATOM 2923 C CA . ALA A 1 385 ? 25.305 38.127 3.524 1.00 33.03 384 ALA A CA 1
ATOM 2924 C C . ALA A 1 385 ? 26.277 37.666 4.606 1.00 30.92 384 ALA A C 1
ATOM 2925 O O . ALA A 1 385 ? 27.113 38.463 5.049 1.00 33.67 384 ALA A O 1
ATOM 2927 N N . ALA A 1 386 ? 26.183 36.426 5.078 1.00 29.77 385 ALA A N 1
ATOM 2928 C CA . ALA A 1 386 ? 27.217 35.923 5.975 1.00 28.48 385 ALA A CA 1
ATOM 2929 C C . ALA A 1 386 ? 28.570 36.000 5.290 1.00 26.26 385 ALA A C 1
ATOM 2930 O O . ALA A 1 386 ? 28.723 35.611 4.129 1.00 30.90 385 ALA A O 1
ATOM 2932 N N . ALA A 1 387 ? 29.561 36.538 5.994 1.00 35.85 386 ALA A N 1
ATOM 2933 C CA . ALA A 1 387 ? 30.898 36.509 5.422 1.00 30.19 386 ALA A CA 1
ATOM 2934 C C . ALA A 1 387 ? 31.395 35.076 5.356 1.00 35.16 386 ALA A C 1
ATOM 2935 O O . ALA A 1 387 ? 30.904 34.189 6.064 1.00 30.43 386 ALA A O 1
ATOM 2937 N N . GLU A 1 388 ? 32.378 34.853 4.482 1.00 33.37 387 GLU A N 1
ATOM 2938 C CA . GLU A 1 388 ? 32.983 33.532 4.288 1.00 36.75 387 GLU A CA 1
ATOM 2939 C C . GLU A 1 388 ? 32.061 32.564 3.531 1.00 34.14 387 GLU A C 1
ATOM 2940 O O . GLU A 1 388 ? 32.527 31.549 2.992 1.00 32.49 387 GLU A O 1
ATOM 2946 N N . TRP A 1 389 ? 30.768 32.866 3.450 1.00 29.82 388 TRP A N 1
ATOM 2947 C CA . TRP A 1 389 ? 29.819 32.009 2.758 1.00 28.71 388 TRP A CA 1
ATOM 2948 C C . TRP A 1 389 ? 29.454 32.595 1.402 1.00 31.88 388 TRP A C 1
ATOM 2949 O O . TRP A 1 389 ? 29.520 33.814 1.188 1.00 35.32 388 TRP A O 1
ATOM 2960 N N . GLU A 1 390 ? 29.081 31.711 0.477 1.00 28.05 389 GLU A N 1
ATOM 2961 C CA . GLU A 1 390 ? 28.726 32.152 -0.863 1.00 30.24 389 GLU A CA 1
ATOM 2962 C C . GLU A 1 390 ? 27.703 31.197 -1.462 1.00 34.92 389 GLU A C 1
ATOM 2963 O O . GLU A 1 390 ? 27.660 30.016 -1.108 1.00 33.78 389 GLU A O 1
ATOM 2969 N N . VAL A 1 391 ? 26.846 31.734 -2.336 1.00 33.09 390 VAL A N 1
ATOM 2970 C CA . VAL A 1 391 ? 25.976 30.939 -3.198 1.00 30.28 390 VAL A CA 1
ATOM 2971 C C . VAL A 1 391 ? 26.606 30.929 -4.580 1.00 34.35 390 VAL A C 1
ATOM 2972 O O . VAL A 1 391 ? 27.072 31.975 -5.060 1.00 29.93 390 VAL A O 1
ATOM 2976 N N . LEU A 1 392 ? 26.615 29.759 -5.226 1.00 30.61 391 LEU A N 1
ATOM 2977 C CA . LEU A 1 392 ? 27.362 29.595 -6.467 1.00 31.67 391 LEU A CA 1
ATOM 2978 C C . LEU A 1 392 ? 26.499 29.617 -7.718 1.00 34.43 391 LEU A C 1
ATOM 2979 O O . LEU A 1 392 ? 27.046 29.576 -8.821 1.00 34.72 391 LEU A O 1
ATOM 2984 N N . ALA A 1 393 ? 25.183 29.717 -7.580 1.00 33.46 392 ALA A N 1
ATOM 2985 C CA . ALA A 1 393 ? 24.265 29.589 -8.700 1.00 34.03 392 ALA A CA 1
ATOM 2986 C C . ALA A 1 393 ? 22.996 30.369 -8.364 1.00 32.71 392 ALA A C 1
ATOM 2987 O O . ALA A 1 393 ? 22.764 30.713 -7.205 1.00 39.25 392 ALA A O 1
ATOM 2989 N N . PRO A 1 394 ? 22.177 30.668 -9.369 1.00 34.35 393 PRO A N 1
ATOM 2990 C CA . PRO A 1 394 ? 20.905 31.346 -9.078 1.00 33.82 393 PRO A CA 1
ATOM 2991 C C . PRO A 1 394 ? 19.934 30.442 -8.318 1.00 30.34 393 PRO A C 1
ATOM 2992 O O . PRO A 1 394 ? 19.922 29.223 -8.482 1.00 30.59 393 PRO A O 1
ATOM 2996 N N . VAL A 1 395 ? 19.110 31.055 -7.467 1.00 28.97 394 VAL A N 1
ATOM 2997 C CA . VAL A 1 395 ? 18.046 30.329 -6.777 1.00 27.32 394 VAL A CA 1
ATOM 2998 C C . VAL A 1 395 ? 16.703 30.580 -7.469 1.00 27.51 394 VAL A C 1
ATOM 2999 O O . VAL A 1 395 ? 15.831 31.271 -6.936 1.00 28.65 394 VAL A O 1
ATOM 3003 N N . GLN A 1 396 ? 16.525 30.025 -8.670 1.00 28.98 395 GLN A N 1
ATOM 3004 C CA . GLN A 1 396 ? 15.276 30.121 -9.422 1.00 28.48 395 GLN A CA 1
ATOM 3005 C C . GLN A 1 396 ? 14.259 29.055 -9.020 1.00 32.69 395 GLN A C 1
ATOM 3006 O O . GLN A 1 396 ? 13.092 29.142 -9.420 1.00 31.57 395 GLN A O 1
ATOM 3012 N N . LEU A 1 397 ? 14.653 28.058 -8.229 1.00 30.49 396 LEU A N 1
ATOM 3013 C CA . LEU A 1 397 ? 13.661 27.143 -7.678 1.00 26.85 396 LEU A CA 1
ATOM 3014 C C . LEU A 1 397 ? 13.776 27.108 -6.160 1.00 27.83 396 LEU A C 1
ATOM 3015 O O . LEU A 1 397 ? 13.658 28.142 -5.507 1.00 24.99 396 LEU A O 1
ATOM 3020 N N . GLN A 1 398 ? 14.011 25.931 -5.583 1.00 30.64 397 GLN A N 1
ATOM 3021 C CA . GLN A 1 398 ? 14.142 25.813 -4.138 1.00 26.24 397 GLN A CA 1
ATOM 3022 C C . GLN A 1 398 ? 15.448 25.136 -3.738 1.00 24.94 397 GLN A C 1
ATOM 3023 O O . GLN A 1 398 ? 15.561 24.618 -2.619 1.00 25.78 397 GLN A O 1
ATOM 3029 N N . THR A 1 399 ? 16.423 25.097 -4.637 1.00 22.91 398 THR A N 1
ATOM 3030 C CA . THR A 1 399 ? 17.726 24.503 -4.358 1.00 26.63 398 THR A CA 1
ATOM 3031 C C . THR A 1 399 ? 18.806 25.585 -4.340 1.00 22.20 398 THR A C 1
ATOM 3032 O O . THR A 1 399 ? 18.800 26.497 -5.173 1.00 26.67 398 THR A O 1
ATOM 3036 N N . LEU A 1 400 ? 19.724 25.483 -3.377 1.00 22.96 399 LEU A N 1
ATOM 3037 C CA . LEU A 1 400 ? 20.861 26.395 -3.227 1.00 27.48 399 LEU A CA 1
ATOM 3038 C C . LEU A 1 400 ? 22.171 25.635 -3.375 1.00 23.56 399 LEU A C 1
ATOM 3039 O O . LEU A 1 400 ? 22.344 24.561 -2.792 1.00 22.27 399 LEU A O 1
ATOM 3044 N N . CYS A 1 401 ? 23.109 26.218 -4.111 1.00 26.67 400 CYS A N 1
ATOM 3045 C CA . CYS A 1 401 ? 24.463 25.689 -4.207 1.00 26.91 400 CYS A CA 1
ATOM 3046 C C . CYS A 1 401 ? 25.369 26.589 -3.379 1.00 30.35 400 CYS A C 1
ATOM 3047 O O . CYS A 1 401 ? 25.732 27.687 -3.818 1.00 30.83 400 CYS A O 1
ATOM 3050 N N . ILE A 1 402 ? 25.753 26.113 -2.188 1.00 31.38 401 ILE A N 1
ATOM 3051 C CA . ILE A 1 402 ? 26.495 26.919 -1.221 1.00 28.40 401 ILE A CA 1
ATOM 3052 C C . ILE A 1 402 ? 27.846 26.280 -0.928 1.00 33.33 401 ILE A C 1
ATOM 3053 O O . ILE A 1 402 ? 28.075 25.092 -1.171 1.00 35.73 401 ILE A O 1
ATOM 3058 N N . ARG A 1 403 ? 28.726 27.100 -0.353 1.00 33.18 402 ARG A N 1
ATOM 3059 C CA . ARG A 1 403 ? 30.088 26.751 0.010 1.00 35.59 402 ARG A CA 1
ATOM 3060 C C . ARG A 1 403 ? 30.531 27.741 1.076 1.00 34.58 402 ARG A C 1
ATOM 3061 O O . ARG A 1 403 ? 30.051 28.883 1.105 1.00 34.23 402 ARG A O 1
ATOM 3069 N N . HIS A 1 404 ? 31.416 27.287 1.968 1.00 31.31 403 HIS A N 1
ATOM 3070 C CA . HIS A 1 404 ? 32.081 28.150 2.940 1.00 31.26 403 HIS A CA 1
ATOM 3071 C C . HIS A 1 404 ? 33.564 28.277 2.613 1.00 35.02 403 HIS A C 1
ATOM 3072 O O . HIS A 1 404 ? 34.227 27.278 2.301 1.00 36.00 403 HIS A O 1
ATOM 3079 N N . ARG A 1 405 ? 34.091 29.505 2.700 1.00 34.32 404 ARG A N 1
ATOM 3080 C CA . ARG A 1 405 ? 35.419 29.821 2.174 1.00 37.79 404 ARG A CA 1
ATOM 3081 C C . ARG A 1 405 ? 36.369 30.334 3.249 1.00 46.36 404 ARG A C 1
ATOM 3082 O O . ARG A 1 405 ? 36.517 31.560 3.412 1.00 50.04 404 ARG A O 1
ATOM 3090 N N . PRO A 1 406 ? 37.068 29.448 3.974 1.00 47.63 405 PRO A N 1
ATOM 3091 C CA . PRO A 1 406 ? 38.137 29.924 4.858 1.00 43.86 405 PRO A CA 1
ATOM 3092 C C . PRO A 1 406 ? 39.085 30.818 4.071 1.00 47.54 405 PRO A C 1
ATOM 3093 O O . PRO A 1 406 ? 39.300 30.626 2.871 1.00 46.81 405 PRO A O 1
ATOM 3097 N N . ALA A 1 407 ? 39.592 31.853 4.728 1.00 45.18 406 ALA A N 1
ATOM 3098 C CA . ALA A 1 407 ? 40.482 32.763 4.024 1.00 43.17 406 ALA A CA 1
ATOM 3099 C C . ALA A 1 407 ? 41.727 32.007 3.606 1.00 38.54 406 ALA A C 1
ATOM 3100 O O . ALA A 1 407 ? 42.252 31.196 4.370 1.00 37.26 406 ALA A O 1
ATOM 3102 N N . GLY A 1 408 ? 42.176 32.254 2.372 1.00 40.19 407 GLY A N 1
ATOM 3103 C CA . GLY A 1 408 ? 43.383 31.646 1.840 1.00 46.08 407 GLY A CA 1
ATOM 3104 C C . GLY A 1 408 ? 43.231 30.241 1.288 1.00 51.41 407 GLY A C 1
ATOM 3105 O O . GLY A 1 408 ? 44.192 29.715 0.707 1.00 48.02 407 GLY A O 1
ATOM 3106 N N . LEU A 1 409 ? 42.059 29.621 1.422 1.00 49.52 408 LEU A N 1
ATOM 3107 C CA . LEU A 1 409 ? 41.896 28.191 1.186 1.00 38.06 408 LEU A CA 1
ATOM 3108 C C . LEU A 1 409 ? 41.345 27.964 -0.212 1.00 43.18 408 LEU A C 1
ATOM 3109 O O . LEU A 1 409 ? 40.164 28.214 -0.473 1.00 37.94 408 LEU A O 1
ATOM 3114 N N . GLU A 1 410 ? 42.185 27.441 -1.097 1.00 47.40 409 GLU A N 1
ATOM 3115 C CA . GLU A 1 410 ? 41.838 27.306 -2.501 1.00 43.86 409 GLU A CA 1
ATOM 3116 C C . GLU A 1 410 ? 42.054 25.872 -2.967 1.00 41.54 409 GLU A C 1
ATOM 3117 O O . GLU A 1 410 ? 42.815 25.106 -2.372 1.00 47.79 409 GLU A O 1
ATOM 3123 N N . GLY A 1 411 ? 41.355 25.516 -4.042 1.00 41.81 410 GLY A N 1
ATOM 3124 C CA . GLY A 1 411 ? 41.658 24.281 -4.749 1.00 44.78 410 GLY A CA 1
ATOM 3125 C C . GLY A 1 411 ? 41.356 23.037 -3.932 1.00 48.83 410 GLY A C 1
ATOM 3126 O O . GLY A 1 411 ? 40.385 22.983 -3.163 1.00 48.53 410 GLY A O 1
ATOM 3127 N N . GLU A 1 412 ? 42.213 22.019 -4.104 1.00 50.92 411 GLU A N 1
ATOM 3128 C CA . GLU A 1 412 ? 42.012 20.715 -3.468 1.00 52.09 411 GLU A CA 1
ATOM 3129 C C . GLU A 1 412 ? 41.729 20.846 -1.980 1.00 42.05 411 GLU A C 1
ATOM 3130 O O . GLU A 1 412 ? 40.824 20.190 -1.452 1.00 40.28 411 GLU A O 1
ATOM 3136 N N . ALA A 1 413 ? 42.529 21.661 -1.281 1.00 41.92 412 ALA A N 1
ATOM 3137 C CA . ALA A 1 413 ? 42.345 21.821 0.156 1.00 39.54 412 ALA A CA 1
ATOM 3138 C C . ALA A 1 413 ? 40.909 22.203 0.472 1.00 37.81 412 ALA A C 1
ATOM 3139 O O . ALA A 1 413 ? 40.274 21.607 1.350 1.00 36.07 412 ALA A O 1
ATOM 3141 N N . LEU A 1 414 ? 40.373 23.173 -0.271 1.00 41.86 413 LEU A N 1
ATOM 3142 C CA . LEU A 1 414 ? 38.996 23.612 -0.074 1.00 45.39 413 LEU A CA 1
ATOM 3143 C C . LEU A 1 414 ? 38.017 22.480 -0.372 1.00 44.39 413 LEU A C 1
ATOM 3144 O O . LEU A 1 414 ? 37.095 22.218 0.416 1.00 39.72 413 LEU A O 1
ATOM 3149 N N . ASP A 1 415 ? 38.214 21.788 -1.506 1.00 41.41 414 ASP A N 1
ATOM 3150 C CA . ASP A 1 415 ? 37.428 20.594 -1.815 1.00 37.24 414 ASP A CA 1
ATOM 3151 C C . ASP A 1 415 ? 37.405 19.624 -0.633 1.00 37.83 414 ASP A C 1
ATOM 3152 O O . ASP A 1 415 ? 36.357 19.055 -0.307 1.00 35.01 414 ASP A O 1
ATOM 3157 N N . ALA A 1 416 ? 38.550 19.426 0.030 1.00 36.31 415 ALA A N 1
ATOM 3158 C CA . ALA A 1 416 ? 38.552 18.603 1.235 1.00 31.28 415 ALA A CA 1
ATOM 3159 C C . ALA A 1 416 ? 37.786 19.282 2.367 1.00 36.89 415 ALA A C 1
ATOM 3160 O O . ALA A 1 416 ? 37.011 18.623 3.071 1.00 36.48 415 ALA A O 1
ATOM 3162 N N . HIS A 1 417 ? 37.985 20.597 2.552 1.00 35.37 416 HIS A N 1
ATOM 3163 C CA . HIS A 1 417 ? 37.239 21.320 3.575 1.00 32.34 416 HIS A CA 1
ATOM 3164 C C . HIS A 1 417 ? 35.732 21.199 3.357 1.00 35.55 416 HIS A C 1
ATOM 3165 O O . HIS A 1 417 ? 34.977 21.121 4.332 1.00 30.50 416 HIS A O 1
ATOM 3172 N N . THR A 1 418 ? 35.280 21.109 2.097 1.00 36.23 417 THR A N 1
ATOM 3173 C CA . THR A 1 418 ? 33.847 21.220 1.838 1.00 36.50 417 THR A CA 1
ATOM 3174 C C . THR A 1 418 ? 33.108 19.892 2.047 1.00 31.46 417 THR A C 1
ATOM 3175 O O . THR A 1 418 ? 31.994 19.868 2.597 1.00 28.99 417 THR A O 1
ATOM 3179 N N . LYS A 1 419 ? 33.684 18.780 1.603 1.00 24.66 418 LYS A N 1
ATOM 3180 C CA . LYS A 1 419 ? 33.031 17.496 1.845 1.00 33.26 418 LYS A CA 1
ATOM 3181 C C . LYS A 1 419 ? 33.299 17.021 3.262 1.00 29.48 418 LYS A C 1
ATOM 3182 O O . LYS A 1 419 ? 32.523 16.221 3.810 1.00 29.61 418 LYS A O 1
ATOM 3188 N N . GLY A 1 420 ? 34.375 17.547 3.883 1.00 32.18 419 GLY A N 1
ATOM 3189 C CA . GLY A 1 420 ? 34.617 17.296 5.282 1.00 30.28 419 GLY A CA 1
ATOM 3190 C C . GLY A 1 420 ? 33.454 17.759 6.124 1.00 30.33 419 GLY A C 1
ATOM 3191 O O . GLY A 1 420 ? 32.776 16.944 6.763 1.00 29.58 419 GLY A O 1
ATOM 3192 N N . TRP A 1 421 ? 33.166 19.057 6.083 1.00 31.15 420 TRP A N 1
ATOM 3193 C CA . TRP A 1 421 ? 32.068 19.532 6.907 1.00 30.87 420 TRP A CA 1
ATOM 3194 C C . TRP A 1 421 ? 30.720 19.012 6.409 1.00 31.77 420 TRP A C 1
ATOM 3195 O O . TRP A 1 421 ? 29.794 18.858 7.221 1.00 25.90 420 TRP A O 1
ATOM 3206 N N . ALA A 1 422 ? 30.602 18.689 5.110 1.00 29.70 421 ALA A N 1
ATOM 3207 C CA . ALA A 1 422 ? 29.353 18.122 4.612 1.00 27.54 421 ALA A CA 1
ATOM 3208 C C . ALA A 1 422 ? 29.107 16.738 5.192 1.00 27.69 421 ALA A C 1
ATOM 3209 O O . ALA A 1 422 ? 27.968 16.395 5.541 1.00 23.45 421 ALA A O 1
ATOM 3211 N N . GLU A 1 423 ? 30.164 15.920 5.268 1.00 26.97 422 GLU A N 1
ATOM 3212 C CA . GLU A 1 423 ? 30.070 14.613 5.904 1.00 28.47 422 GLU A CA 1
ATOM 3213 C C . GLU A 1 423 ? 29.933 14.747 7.415 1.00 31.19 422 GLU A C 1
ATOM 3214 O O . GLU A 1 423 ? 29.290 13.906 8.053 1.00 36.00 422 GLU A O 1
ATOM 3220 N N . ARG A 1 424 ? 30.514 15.791 8.012 1.00 30.67 423 ARG A N 1
ATOM 3221 C CA . ARG A 1 424 ? 30.345 15.952 9.453 1.00 32.18 423 ARG A CA 1
ATOM 3222 C C . ARG A 1 424 ? 28.908 16.362 9.792 1.00 30.33 423 ARG A C 1
ATOM 3223 O O . ARG A 1 424 ? 28.309 15.805 10.721 1.00 31.94 423 ARG A O 1
ATOM 3231 N N . LEU A 1 425 ? 28.307 17.298 9.028 1.00 31.78 424 LEU A N 1
ATOM 3232 C CA . LEU A 1 425 ? 26.921 17.683 9.314 1.00 26.70 424 LEU A CA 1
ATOM 3233 C C . LEU A 1 425 ? 25.972 16.493 9.151 1.00 29.77 424 LEU A C 1
ATOM 3234 O O . LEU A 1 425 ? 25.086 16.281 9.988 1.00 29.36 424 LEU A O 1
ATOM 3239 N N . ASN A 1 426 ? 26.134 15.720 8.068 1.00 20.96 425 ASN A N 1
ATOM 3240 C CA . ASN A 1 426 ? 25.284 14.556 7.805 1.00 30.72 425 ASN A CA 1
ATOM 3241 C C . ASN A 1 426 ? 25.398 13.503 8.918 1.00 31.35 425 ASN A C 1
ATOM 3242 O O . ASN A 1 426 ? 24.392 12.894 9.318 1.00 30.92 425 ASN A O 1
ATOM 3247 N N . ALA A 1 427 ? 26.625 13.274 9.428 1.00 26.71 426 ALA A N 1
ATOM 3248 C CA . ALA A 1 427 ? 26.859 12.266 10.457 1.00 31.26 426 ALA A CA 1
ATOM 3249 C C . ALA A 1 427 ? 26.328 12.696 11.824 1.00 31.38 426 ALA A C 1
ATOM 3250 O O . ALA A 1 427 ? 26.143 11.853 12.712 1.00 30.39 426 ALA A O 1
ATOM 3252 N N . SER A 1 428 ? 26.101 13.989 12.025 1.00 29.47 427 SER A N 1
ATOM 3253 C CA . SER A 1 428 ? 25.604 14.441 13.315 1.00 28.43 427 SER A CA 1
ATOM 3254 C C . SER A 1 428 ? 24.150 14.036 13.526 1.00 31.28 427 SER A C 1
ATOM 3255 O O . SER A 1 428 ? 23.707 13.897 14.672 1.00 41.08 427 SER A O 1
ATOM 3258 N N . GLY A 1 429 ? 23.391 13.868 12.441 1.00 26.21 428 GLY A N 1
ATOM 3259 C CA . GLY A 1 429 ? 21.960 13.634 12.499 1.00 26.02 428 GLY A CA 1
ATOM 3260 C C . GLY A 1 429 ? 21.101 14.869 12.295 1.00 24.35 428 GLY A C 1
ATOM 3261 O O . GLY A 1 429 ? 19.886 14.736 12.109 1.00 35.45 428 GLY A O 1
ATOM 3262 N N . ALA A 1 430 ? 21.684 16.064 12.305 1.00 24.59 429 ALA A N 1
ATOM 3263 C CA . ALA A 1 430 ? 20.859 17.265 12.256 1.00 23.44 429 ALA A CA 1
ATOM 3264 C C . ALA A 1 430 ? 20.239 17.497 10.891 1.00 21.83 429 ALA A C 1
ATOM 3265 O O . ALA A 1 430 ? 19.110 17.981 10.812 1.00 18.46 429 ALA A O 1
ATOM 3267 N N . ALA A 1 431 ? 20.953 17.202 9.810 1.00 25.14 430 ALA A N 1
ATOM 3268 C CA . ALA A 1 431 ? 20.388 17.449 8.487 1.00 26.20 430 ALA A CA 1
ATOM 3269 C C . ALA A 1 431 ? 20.935 16.439 7.494 1.00 25.61 430 ALA A C 1
ATOM 3270 O O . ALA A 1 431 ? 21.915 15.735 7.768 1.00 25.00 430 ALA A O 1
ATOM 3272 N N . TYR A 1 432 ? 20.324 16.419 6.309 1.00 23.79 431 TYR A N 1
ATOM 3273 C CA . TYR A 1 432 ? 20.812 15.618 5.182 1.00 26.99 431 TYR A CA 1
ATOM 3274 C C . TYR A 1 432 ? 21.074 16.545 4.000 1.00 27.91 431 TYR A C 1
ATOM 3275 O O . TYR A 1 432 ? 20.123 17.125 3.453 1.00 25.04 431 TYR A O 1
ATOM 3284 N N . VAL A 1 433 ? 22.362 16.664 3.598 1.00 26.81 432 VAL A N 1
ATOM 3285 C CA . VAL A 1 433 ? 22.810 17.454 2.445 1.00 23.85 432 VAL A CA 1
ATOM 3286 C C . VAL A 1 433 ? 23.605 16.582 1.473 1.00 25.23 432 VAL A C 1
ATOM 3287 O O . VAL A 1 433 ? 24.320 15.661 1.878 1.00 24.37 432 VAL A O 1
ATOM 3291 N N . THR A 1 434 ? 23.549 16.941 0.180 1.00 28.68 433 THR A N 1
ATOM 3292 C CA . THR A 1 434 ? 24.208 16.194 -0.891 1.00 26.50 433 THR A CA 1
ATOM 3293 C C . THR A 1 434 ? 25.349 16.987 -1.509 1.00 30.81 433 THR A C 1
ATOM 3294 O O . THR A 1 434 ? 25.110 17.845 -2.377 1.00 27.83 433 THR A O 1
ATOM 3298 N N . PRO A 1 435 ? 26.598 16.726 -1.125 1.00 26.67 434 PRO A N 1
ATOM 3299 C CA . PRO A 1 435 ? 27.730 17.330 -1.833 1.00 25.09 434 PRO A CA 1
ATOM 3300 C C . PRO A 1 435 ? 27.662 17.031 -3.317 1.00 24.42 434 PRO A C 1
ATOM 3301 O O . PRO A 1 435 ? 27.246 15.947 -3.729 1.00 32.00 434 PRO A O 1
ATOM 3305 N N . ALA A 1 436 ? 28.059 18.012 -4.124 1.00 28.90 435 ALA A N 1
ATOM 3306 C CA . ALA A 1 436 ? 28.062 17.858 -5.575 1.00 28.71 435 ALA A CA 1
ATOM 3307 C C . ALA A 1 436 ? 29.041 18.861 -6.170 1.00 28.17 435 ALA A C 1
ATOM 3308 O O . ALA A 1 436 ? 2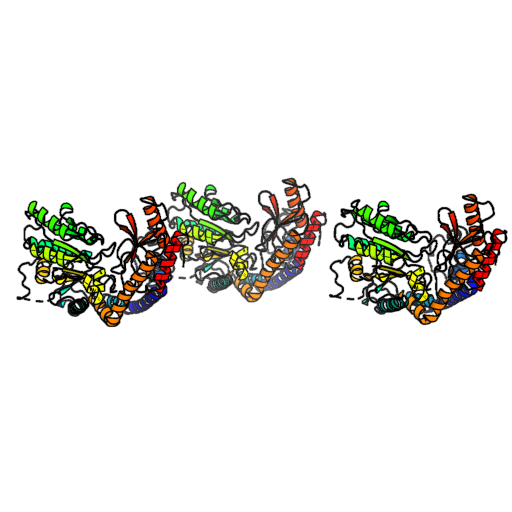9.288 19.915 -5.582 1.00 30.14 435 ALA A O 1
ATOM 3310 N N . THR A 1 437 ? 29.571 18.534 -7.350 1.00 32.55 436 THR A N 1
ATOM 3311 C CA . THR A 1 437 ? 30.575 19.351 -8.027 1.00 28.47 436 THR A CA 1
ATOM 3312 C C . THR A 1 437 ? 29.956 20.379 -8.964 1.00 31.32 436 THR A C 1
ATOM 3313 O O . THR A 1 437 ? 28.928 20.139 -9.604 1.00 34.29 436 THR A O 1
ATOM 3317 N N . LEU A 1 438 ? 30.632 21.519 -9.071 1.00 32.34 437 LEU A N 1
ATOM 3318 C CA . LEU A 1 438 ? 30.210 22.601 -9.946 1.00 31.83 437 LEU A CA 1
ATOM 3319 C C . LEU A 1 438 ? 31.458 23.308 -10.445 1.00 34.49 437 LEU A C 1
ATOM 3320 O O . LEU A 1 438 ? 32.218 23.845 -9.636 1.00 32.90 437 LEU A O 1
ATOM 3325 N N . ASP A 1 439 ? 31.668 23.300 -11.764 1.00 35.31 438 ASP A N 1
ATOM 3326 C CA . ASP A 1 439 ? 32.787 24.011 -12.394 1.00 39.24 438 ASP A CA 1
ATOM 3327 C C . ASP A 1 439 ? 34.147 23.489 -11.920 1.00 38.12 438 ASP A C 1
ATOM 3328 O O . ASP A 1 439 ? 35.101 24.256 -11.768 1.00 43.63 438 ASP A O 1
ATOM 3333 N N . GLY A 1 440 ? 34.245 22.184 -11.678 1.00 33.64 439 GLY A N 1
ATOM 3334 C CA . GLY A 1 440 ? 35.506 21.621 -11.233 1.00 36.49 439 GLY A CA 1
ATOM 3335 C C . GLY A 1 440 ? 35.827 21.825 -9.772 1.00 29.50 439 GLY A C 1
ATOM 3336 O O . GLY A 1 440 ? 36.965 21.572 -9.373 1.00 32.56 439 GLY A O 1
ATOM 3337 N N . ARG A 1 441 ? 34.865 22.294 -8.972 1.00 34.21 440 ARG A N 1
ATOM 3338 C CA . ARG A 1 441 ? 35.012 22.464 -7.532 1.00 37.04 440 ARG A CA 1
ATOM 3339 C C . ARG A 1 441 ? 33.8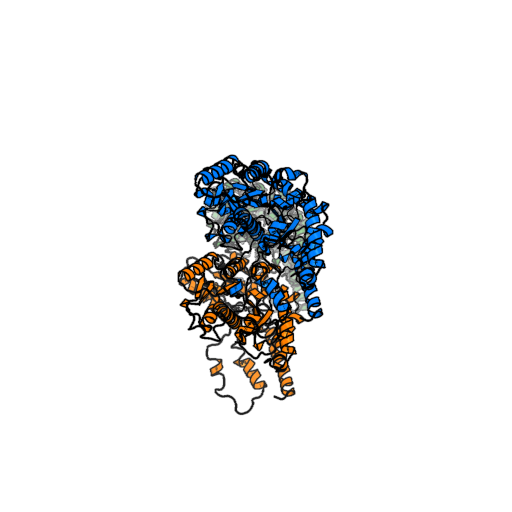60 21.780 -6.814 1.00 31.48 440 ARG A C 1
ATOM 3340 O O . ARG A 1 441 ? 32.739 21.697 -7.320 1.00 33.81 440 ARG A O 1
ATOM 3348 N N . TRP A 1 442 ? 34.137 21.314 -5.607 1.00 31.64 441 TRP A N 1
ATOM 3349 C CA . TRP A 1 442 ? 33.099 20.730 -4.773 1.00 32.84 441 TRP A CA 1
ATOM 3350 C C . TRP A 1 442 ? 32.354 21.810 -4.011 1.00 27.02 441 TRP A C 1
ATOM 3351 O O . TRP A 1 442 ? 32.960 22.753 -3.500 1.00 29.77 441 TRP A O 1
ATOM 3362 N N . MET A 1 443 ? 31.033 21.651 -3.947 1.00 29.92 442 MET A N 1
ATOM 3363 C CA . MET A 1 443 ? 30.141 22.487 -3.153 1.00 26.97 442 MET A CA 1
ATOM 3364 C C . MET A 1 443 ? 29.161 21.552 -2.460 1.00 30.30 442 MET A C 1
ATOM 3365 O O . MET A 1 443 ? 29.353 20.336 -2.446 1.00 29.73 442 MET A O 1
ATOM 3370 N N . VAL A 1 444 ? 28.092 22.112 -1.898 1.00 33.52 443 VAL A N 1
ATOM 3371 C CA . VAL A 1 444 ? 27.123 21.353 -1.115 1.00 28.84 443 VAL A CA 1
ATOM 3372 C C . VAL A 1 444 ? 25.727 21.866 -1.440 1.00 33.64 443 VAL A C 1
ATOM 3373 O O . VAL A 1 444 ? 25.489 23.084 -1.472 1.00 24.76 443 VAL A O 1
ATOM 3377 N N . ARG A 1 445 ? 24.807 20.935 -1.679 1.00 27.05 444 ARG A N 1
ATOM 3378 C CA . ARG A 1 445 ? 23.466 21.270 -2.116 1.00 29.79 444 ARG A CA 1
ATOM 3379 C C . ARG A 1 445 ? 22.498 21.215 -0.958 1.00 26.05 444 ARG A C 1
ATOM 3380 O O . ARG A 1 445 ? 22.544 20.310 -0.128 1.00 28.10 444 ARG A O 1
ATOM 3388 N N . VAL A 1 446 ? 21.603 22.181 -0.921 1.00 27.92 445 VAL A N 1
ATOM 3389 C CA . VAL A 1 446 ? 20.549 22.225 0.073 1.00 26.76 445 VAL A CA 1
ATOM 3390 C C . VAL A 1 446 ? 19.251 22.237 -0.726 1.00 28.40 445 VAL A C 1
ATOM 3391 O O . VAL A 1 446 ? 18.922 23.241 -1.363 1.00 29.55 445 VAL A O 1
ATOM 3395 N N . SER A 1 447 ? 18.537 21.099 -0.757 1.00 28.84 446 SER A N 1
ATOM 3396 C CA . SER A 1 447 ? 17.297 20.981 -1.523 1.00 23.30 446 SER A CA 1
ATOM 3397 C C . SER A 1 447 ? 16.127 20.998 -0.557 1.00 23.41 446 SER A C 1
ATOM 3398 O O . SER A 1 447 ? 15.931 20.057 0.217 1.00 24.12 446 SER A O 1
ATOM 3401 N N . ILE A 1 448 ? 15.322 22.042 -0.652 1.00 23.13 447 ILE A N 1
ATOM 3402 C CA . ILE A 1 448 ? 14.341 22.384 0.363 1.00 26.32 447 ILE A CA 1
ATOM 3403 C C . ILE A 1 448 ? 12.966 22.018 -0.168 1.00 23.83 447 ILE A C 1
ATOM 3404 O O . ILE A 1 448 ? 12.489 22.632 -1.132 1.00 22.81 447 ILE A O 1
ATOM 3409 N N . GLY A 1 449 ? 12.323 21.028 0.464 1.00 24.84 448 GLY A N 1
ATOM 3410 C CA . GLY A 1 449 ? 11.014 20.598 0.012 1.00 27.21 448 GLY A CA 1
ATOM 3411 C C . GLY A 1 449 ? 10.445 19.321 0.611 1.00 26.72 448 GLY A C 1
ATOM 3412 O O . GLY A 1 449 ? 9.310 18.956 0.294 1.00 26.03 448 GLY A O 1
ATOM 3413 N N . ALA A 1 450 ? 11.194 18.620 1.458 1.00 25.80 449 ALA A N 1
ATOM 3414 C CA . ALA A 1 450 ? 10.565 17.575 2.257 1.00 24.81 449 ALA A CA 1
ATOM 3415 C C . ALA A 1 450 ? 9.279 18.121 2.866 1.00 29.72 449 ALA A C 1
ATOM 3416 O O . ALA A 1 450 ? 9.207 19.294 3.259 1.00 29.93 449 ALA A O 1
ATOM 3418 N N . LEU A 1 451 ? 8.248 17.274 2.910 1.00 27.83 450 LEU A N 1
ATOM 3419 C CA . LEU A 1 451 ? 6.904 17.718 3.295 1.00 29.79 450 LEU A CA 1
ATOM 3420 C C . LEU A 1 451 ? 6.850 18.626 4.523 1.00 28.31 450 LEU A C 1
ATOM 3421 O O . LEU A 1 451 ? 6.181 19.670 4.447 1.00 26.57 450 LEU A O 1
ATOM 3426 N N . PRO A 1 452 ? 7.493 18.319 5.640 1.00 31.35 451 PRO A N 1
ATOM 3427 C CA . PRO A 1 452 ? 7.287 19.123 6.848 1.00 25.63 451 PRO A CA 1
ATOM 3428 C C . PRO A 1 452 ? 8.312 20.227 7.046 1.00 27.26 451 PRO A C 1
ATOM 3429 O O . PRO A 1 452 ? 8.376 20.773 8.154 1.00 36.00 451 PRO A O 1
ATOM 3433 N N . THR A 1 453 ? 9.086 20.576 6.012 1.00 26.42 452 THR A N 1
ATOM 3434 C CA . THR A 1 453 ? 10.135 21.602 6.105 1.00 25.59 452 THR A CA 1
ATOM 3435 C C . THR A 1 453 ? 9.515 22.995 6.026 1.00 31.19 452 THR A C 1
ATOM 3436 O O . THR A 1 453 ? 9.147 23.477 4.944 1.00 30.96 452 THR A O 1
ATOM 3440 N N . GLU A 1 454 ? 9.436 23.668 7.168 1.00 26.80 453 GLU A N 1
ATOM 3441 C CA . GLU A 1 454 ? 8.884 25.015 7.226 1.00 27.13 453 GLU A CA 1
ATOM 3442 C C . GLU A 1 454 ? 9.954 25.966 7.748 1.00 28.20 453 GLU A C 1
ATOM 3443 O O . GLU A 1 454 ? 11.073 25.547 8.085 1.00 25.11 453 GLU A O 1
ATOM 3449 N N . ARG A 1 455 ? 9.588 27.254 7.838 1.00 22.05 454 ARG A N 1
ATOM 3450 C CA . ARG A 1 455 ? 10.599 28.288 8.041 1.00 24.23 454 ARG A CA 1
ATOM 3451 C C . ARG A 1 455 ? 11.347 28.085 9.349 1.00 28.38 454 ARG A C 1
ATOM 3452 O O . ARG A 1 455 ? 12.510 28.492 9.464 1.00 34.05 454 ARG A O 1
ATOM 3460 N N . GLY A 1 456 ? 10.714 27.454 10.344 1.00 26.70 455 GLY A N 1
ATOM 3461 C CA . GLY A 1 456 ? 11.429 27.143 11.576 1.00 24.99 455 GLY A CA 1
ATOM 3462 C C . GLY A 1 456 ? 12.565 26.160 11.366 1.00 29.13 455 GLY A C 1
ATOM 3463 O O . GLY A 1 456 ? 13.655 26.326 11.921 1.00 30.68 455 GLY A O 1
ATOM 3464 N N . ASP A 1 457 ? 12.336 25.132 10.542 1.00 29.82 456 ASP A N 1
ATOM 3465 C CA . ASP A 1 457 ? 13.374 24.130 10.310 1.00 32.04 456 ASP A CA 1
ATOM 3466 C C . ASP A 1 457 ? 14.537 24.707 9.513 1.00 30.74 456 ASP A C 1
ATOM 3467 O O . ASP A 1 457 ? 15.698 24.370 9.779 1.00 26.22 456 ASP A O 1
ATOM 3472 N N . VAL A 1 458 ? 14.243 25.566 8.529 1.00 27.79 457 VAL A N 1
ATOM 3473 C CA . VAL A 1 458 ? 15.292 26.127 7.679 1.00 25.12 457 VAL A CA 1
ATOM 3474 C C . VAL A 1 458 ? 16.174 27.096 8.465 1.00 29.06 457 VAL A C 1
ATOM 3475 O O . VAL A 1 458 ? 17.392 27.174 8.241 1.00 25.96 457 VAL A O 1
ATOM 3479 N N . GLN A 1 459 ? 15.578 27.861 9.380 1.00 25.50 458 GLN A N 1
ATOM 3480 C CA . GLN A 1 459 ? 16.385 28.649 10.300 1.00 27.14 458 GLN A CA 1
ATOM 3481 C C . GLN A 1 459 ? 17.384 27.764 11.035 1.00 27.94 458 GLN A C 1
ATOM 3482 O O . GLN A 1 459 ? 18.586 28.047 11.038 1.00 33.26 458 GLN A O 1
ATOM 3488 N N . ARG A 1 460 ? 16.910 26.676 11.646 1.00 24.93 459 ARG A N 1
ATOM 3489 C CA . ARG A 1 460 ? 17.807 25.776 12.366 1.00 29.14 459 ARG A CA 1
ATOM 3490 C C . ARG A 1 460 ? 18.934 25.286 11.462 1.00 28.47 459 ARG A C 1
ATOM 3491 O O . ARG A 1 460 ? 20.116 25.392 11.808 1.00 28.86 459 ARG A O 1
ATOM 3499 N N . LEU A 1 461 ? 18.581 24.789 10.273 1.00 25.83 460 LEU A N 1
ATOM 3500 C CA . LEU A 1 461 ? 19.595 24.338 9.327 1.00 32.62 460 LEU A CA 1
ATOM 3501 C C . LEU A 1 461 ? 20.643 25.420 9.098 1.00 25.91 460 LEU A C 1
ATOM 3502 O O . LEU A 1 461 ? 21.830 25.127 9.021 1.00 21.66 460 LEU A O 1
ATOM 3507 N N . TRP A 1 462 ? 20.230 26.682 9.029 1.00 26.08 461 TRP A N 1
ATOM 3508 C CA . TRP A 1 462 ? 21.237 27.713 8.832 1.00 29.65 461 TRP A CA 1
ATOM 3509 C C . TRP A 1 462 ? 22.129 27.859 10.064 1.00 28.81 461 TRP A C 1
ATOM 3510 O O . TRP A 1 462 ? 23.284 28.285 9.946 1.00 30.17 461 TRP A O 1
ATOM 3521 N N . ALA A 1 463 ? 21.627 27.480 11.243 1.00 30.07 462 ALA A N 1
ATOM 3522 C CA . ALA A 1 463 ? 22.444 27.545 12.455 1.00 27.29 462 ALA A CA 1
ATOM 3523 C C . ALA A 1 463 ? 23.380 26.346 12.561 1.00 30.47 462 ALA A C 1
ATOM 3524 O O . ALA A 1 463 ? 24.530 26.490 12.991 1.00 33.08 462 ALA A O 1
ATOM 3526 N N . ARG A 1 464 ? 22.907 25.154 12.184 1.00 26.88 463 ARG A N 1
ATOM 3527 C CA . ARG A 1 464 ? 23.787 23.988 12.173 1.00 29.03 463 ARG A CA 1
ATOM 3528 C C . ARG A 1 464 ? 24.883 24.139 11.130 1.00 29.05 463 ARG A C 1
ATOM 3529 O O . ARG A 1 464 ? 26.021 23.720 11.364 1.00 26.73 463 ARG A O 1
ATOM 3537 N N . LEU A 1 465 ? 24.569 24.755 9.984 1.00 26.66 464 LEU A N 1
ATOM 3538 C CA . LEU A 1 465 ? 25.592 24.956 8.960 1.00 30.86 464 LEU A CA 1
ATOM 3539 C C . LEU A 1 465 ? 26.734 25.835 9.461 1.00 32.29 464 LEU A C 1
ATOM 3540 O O . LEU A 1 465 ? 27.902 25.511 9.237 1.00 31.31 464 LEU A O 1
ATOM 3545 N N . GLN A 1 466 ? 26.424 26.951 10.139 1.00 32.92 465 GLN A N 1
ATOM 3546 C CA . GLN A 1 466 ? 27.486 27.808 10.664 1.00 28.89 465 GLN A CA 1
ATOM 3547 C C . GLN A 1 466 ? 28.295 27.075 11.728 1.00 30.35 465 GLN A C 1
ATOM 3548 O O . GLN A 1 466 ? 29.525 27.144 11.747 1.00 33.93 465 GLN A O 1
ATOM 3554 N N . ASP A 1 467 ? 27.610 26.376 12.627 1.00 35.74 466 ASP A N 1
ATOM 3555 C CA . ASP A 1 467 ? 28.231 25.741 13.782 1.00 32.88 466 ASP A CA 1
ATOM 3556 C C . ASP A 1 467 ? 29.066 24.519 13.420 1.00 32.41 466 ASP A C 1
ATOM 3557 O O . ASP A 1 467 ? 30.025 24.211 14.137 1.00 35.45 466 ASP A O 1
ATOM 3562 N N . VAL A 1 468 ? 28.739 23.823 12.327 1.00 31.89 467 VAL A N 1
ATOM 3563 C CA . VAL A 1 468 ? 29.487 22.620 11.984 1.00 29.69 467 VAL A CA 1
ATOM 3564 C C . VAL A 1 468 ? 30.892 22.984 11.528 1.00 35.40 467 VAL A C 1
ATOM 3565 O O . VAL A 1 468 ? 31.814 22.158 11.582 1.00 34.96 467 VAL A O 1
ATOM 3569 N N . ILE A 1 469 ? 31.087 24.233 11.111 1.00 40.36 468 ILE A N 1
ATOM 3570 C CA . ILE A 1 469 ? 32.399 24.706 10.703 1.00 36.26 468 ILE A CA 1
ATOM 3571 C C . ILE A 1 469 ? 33.249 25.042 11.915 1.00 37.85 468 ILE A C 1
ATOM 3572 O O . ILE A 1 469 ? 34.454 24.767 11.943 1.00 39.64 468 ILE A O 1
ATOM 3577 N N . LYS A 1 470 ? 32.639 25.613 12.941 1.00 36.59 469 LYS A N 1
ATOM 3578 C CA . LYS A 1 470 ? 33.323 25.905 14.190 1.00 37.17 469 LYS A CA 1
ATOM 3579 C C . LYS A 1 470 ? 33.537 24.661 15.028 1.00 36.52 469 LYS A C 1
ATOM 3580 O O . LYS A 1 470 ? 33.965 24.779 16.179 1.00 47.16 469 LYS A O 1
ATOM 3586 N N . GLY A 1 471 ? 33.237 23.481 14.492 1.00 40.30 470 GLY A N 1
ATOM 3587 C CA . GLY A 1 471 ? 33.395 22.253 15.247 1.00 40.86 470 GLY A CA 1
ATOM 3588 C C . GLY A 1 471 ? 32.258 21.914 16.181 1.00 32.32 470 GLY A C 1
ATOM 3589 O O . GLY A 1 471 ? 32.429 21.060 17.059 1.00 36.82 470 GLY A O 1
ATOM 3590 N N . LEU A 1 472 ? 31.100 22.555 16.030 1.00 29.74 471 LEU A N 1
ATOM 3591 C CA . LEU A 1 472 ? 29.935 22.272 16.864 1.00 31.79 471 LEU A CA 1
ATOM 3592 C C . LEU A 1 472 ? 28.922 21.439 16.076 1.00 31.44 471 LEU A C 1
ATOM 3593 O O . LEU A 1 472 ? 28.437 21.876 15.028 1.00 28.81 471 LEU A O 1
ATOM 3598 N N . GLU A 1 473 ? 28.618 20.240 16.584 1.00 30.37 472 GLU A N 1
ATOM 3599 C CA . GLU A 1 473 ? 27.660 19.310 15.997 1.00 37.57 472 GLU A CA 1
ATOM 3600 C C . GLU A 1 473 ? 26.576 18.994 17.017 1.00 29.78 472 GLU A C 1
ATOM 3601 O O . GLU A 1 473 ? 26.845 18.936 18.218 1.00 25.76 472 GLU A O 1
ATOM 3607 N N . HIS A 1 474 ? 25.353 18.761 16.530 1.00 34.14 473 HIS A N 1
ATOM 3608 C CA . HIS A 1 474 ? 24.186 18.589 17.391 1.00 31.96 473 HIS A CA 1
ATOM 3609 C C . HIS A 1 474 ? 23.593 17.193 17.233 1.00 36.22 473 HIS A C 1
ATOM 3610 O O . HIS A 1 474 ? 23.310 16.761 16.113 1.00 33.88 473 HIS A O 1
ATOM 3617 N N . HIS A 1 475 ? 23.373 16.512 18.359 1.00 42.38 474 HIS A N 1
ATOM 3618 C CA . HIS A 1 475 ? 22.708 15.215 18.424 1.00 40.89 474 HIS A CA 1
ATOM 3619 C C . HIS A 1 475 ? 21.383 15.336 19.164 1.00 37.59 474 HIS A C 1
ATOM 3620 O O . HIS A 1 475 ? 21.160 16.257 19.954 1.00 37.00 474 HIS A O 1
ATOM 3627 N N . HIS A 1 476 ? 20.515 14.366 18.924 1.00 39.30 475 HIS A N 1
ATOM 3628 C CA . HIS A 1 476 ? 19.124 14.492 19.316 1.00 45.14 475 HIS A CA 1
ATOM 3629 C C . HIS A 1 476 ? 18.926 14.093 20.781 1.00 44.37 475 HIS A C 1
ATOM 3630 O O . HIS A 1 476 ? 18.670 14.942 21.646 1.00 37.57 475 HIS A O 1
ATOM 3637 N N . ALA B 1 2 ? 15.057 -37.587 62.186 1.00 33.78 1 ALA C N 1
ATOM 3638 C CA . ALA B 1 2 ? 14.047 -36.974 63.042 1.00 35.44 1 ALA C CA 1
ATOM 3639 C C . ALA B 1 2 ? 12.640 -36.978 62.409 1.00 35.78 1 ALA C C 1
ATOM 3640 O O . ALA B 1 2 ? 12.491 -36.801 61.200 1.00 33.67 1 ALA C O 1
ATOM 3642 N N . THR B 1 3 ? 11.615 -37.195 63.237 1.00 34.90 2 THR C N 1
ATOM 3643 C CA . THR B 1 3 ? 10.233 -37.062 62.806 1.00 36.75 2 THR C CA 1
ATOM 3644 C C . THR B 1 3 ? 9.882 -35.576 62.654 1.00 39.32 2 THR C C 1
ATOM 3645 O O . THR B 1 3 ? 10.619 -34.707 63.122 1.00 39.56 2 THR C O 1
ATOM 3649 N N . PRO B 1 4 ? 8.786 -35.248 61.958 1.00 42.06 3 PRO C N 1
ATOM 3650 C CA . PRO B 1 4 ? 8.415 -33.829 61.844 1.00 39.04 3 PRO C CA 1
ATOM 3651 C C . PRO B 1 4 ? 8.209 -33.146 63.174 1.00 36.57 3 PRO C C 1
ATOM 3652 O O . PRO B 1 4 ? 8.276 -31.918 63.268 1.00 45.77 3 PRO C O 1
ATOM 3656 N N . GLU B 1 5 ? 7.971 -33.887 64.226 1.00 41.12 4 GLU C N 1
ATOM 3657 C CA . GLU B 1 5 ? 7.773 -33.183 65.476 1.00 39.46 4 GLU C CA 1
ATOM 3658 C C . GLU B 1 5 ? 8.954 -33.323 66.399 1.00 40.99 4 GLU C C 1
ATOM 3659 O O . GLU B 1 5 ? 9.169 -32.441 67.256 1.00 44.99 4 GLU C O 1
ATOM 3665 N N . GLN B 1 6 ? 9.739 -34.396 66.235 1.00 39.24 5 GLN C N 1
ATOM 3666 C CA . GLN B 1 6 ? 11.106 -34.293 66.706 1.00 42.12 5 GLN C CA 1
ATOM 3667 C C . GLN B 1 6 ? 11.785 -33.047 66.131 1.00 43.66 5 GLN C C 1
ATOM 3668 O O . GLN B 1 6 ? 12.395 -32.268 66.873 1.00 42.96 5 GLN C O 1
ATOM 3674 N N . PHE B 1 7 ? 11.656 -32.820 64.812 1.00 36.12 6 PHE C N 1
ATOM 3675 C CA . PHE B 1 7 ? 12.331 -31.686 64.177 1.00 36.55 6 PHE C CA 1
ATOM 3676 C C . PHE B 1 7 ? 11.802 -30.370 64.713 1.00 36.58 6 PHE C C 1
ATOM 3677 O O . PHE B 1 7 ? 12.517 -29.361 64.716 1.00 44.66 6 PHE C O 1
ATOM 3685 N N . ARG B 1 8 ? 10.552 -30.347 65.154 1.00 36.32 7 ARG C N 1
ATOM 3686 C CA . ARG B 1 8 ? 10.003 -29.109 65.679 1.00 38.60 7 ARG C CA 1
ATOM 3687 C C . ARG B 1 8 ? 10.409 -28.873 67.128 1.00 41.47 7 ARG C C 1
ATOM 3688 O O . ARG B 1 8 ? 10.538 -27.706 67.536 1.00 39.79 7 ARG C O 1
ATOM 3696 N N . GLN B 1 9 ? 10.644 -29.944 67.901 1.00 43.30 8 GLN C N 1
ATOM 3697 C CA . GLN B 1 9 ? 11.342 -29.774 69.167 1.00 41.05 8 GLN C CA 1
ATOM 3698 C C . GLN B 1 9 ? 12.743 -29.221 68.943 1.00 42.93 8 GLN C C 1
ATOM 3699 O O . GLN B 1 9 ? 13.245 -28.421 69.745 1.00 38.33 8 GLN C O 1
ATOM 3705 N N . TYR B 1 10 ? 13.411 -29.698 67.894 1.00 39.52 9 TYR C N 1
ATOM 3706 C CA . TYR B 1 10 ? 14.749 -29.223 67.574 1.00 34.12 9 TYR C CA 1
ATOM 3707 C C . TYR B 1 10 ? 14.689 -27.850 66.911 1.00 36.09 9 TYR C C 1
ATOM 3708 O O . TYR B 1 10 ? 15.578 -27.017 67.112 1.00 32.88 9 TYR C O 1
ATOM 3717 N N . GLY B 1 11 ? 13.642 -27.583 66.132 1.00 36.57 10 GLY C N 1
ATOM 3718 C CA . GLY B 1 11 ? 13.540 -26.285 65.486 1.00 35.05 10 GLY C CA 1
ATOM 3719 C C . GLY B 1 11 ? 13.558 -25.143 66.482 1.00 36.89 10 GLY C C 1
ATOM 3720 O O . GLY B 1 11 ? 14.324 -24.187 66.338 1.00 43.11 10 GLY C O 1
ATOM 3721 N N . HIS B 1 12 ? 12.716 -25.226 67.513 1.00 33.67 11 HIS C N 1
ATOM 3722 C CA . HIS B 1 12 ? 12.613 -24.107 68.447 1.00 34.54 11 HIS C CA 1
ATOM 3723 C C . HIS B 1 12 ? 13.899 -23.929 69.251 1.00 37.00 11 HIS C C 1
ATOM 3724 O O . HIS B 1 12 ? 14.256 -22.799 69.616 1.00 37.50 11 HIS C O 1
ATOM 3731 N N . GLN B 1 13 ? 14.617 -25.015 69.530 1.00 33.60 12 GLN C N 1
ATOM 3732 C CA . GLN B 1 13 ? 15.890 -24.861 70.230 1.00 38.06 12 GLN C CA 1
ATOM 3733 C C . GLN B 1 13 ? 16.905 -24.108 69.380 1.00 37.68 12 GLN C C 1
ATOM 3734 O O . GLN B 1 13 ? 17.702 -23.321 69.908 1.00 39.83 12 GLN C O 1
ATOM 3740 N N . LEU B 1 14 ? 16.879 -24.333 68.068 1.00 37.06 13 LEU C N 1
ATOM 3741 C CA . LEU B 1 14 ? 17.812 -23.695 67.159 1.00 32.19 13 LEU C CA 1
ATOM 3742 C C . LEU B 1 14 ? 17.404 -22.258 66.879 1.00 33.14 13 LEU C C 1
ATOM 3743 O O . LEU B 1 14 ? 18.258 -21.366 66.846 1.00 36.76 13 LEU C O 1
ATOM 3748 N N . ILE B 1 15 ? 16.104 -22.007 66.704 1.00 33.60 14 ILE C N 1
ATOM 3749 C CA . ILE B 1 15 ? 15.618 -20.633 66.634 1.00 33.63 14 ILE C CA 1
ATOM 3750 C C . ILE B 1 15 ? 16.106 -19.827 67.835 1.00 34.68 14 ILE C C 1
ATOM 3751 O O . ILE B 1 15 ? 16.502 -18.659 67.709 1.00 32.30 14 ILE C O 1
ATOM 3756 N N . ASP B 1 16 ? 16.072 -20.424 69.021 1.00 34.24 15 ASP C N 1
ATOM 3757 C CA . ASP B 1 16 ? 16.540 -19.683 70.181 1.00 32.10 15 ASP C CA 1
ATOM 3758 C C . ASP B 1 16 ? 18.036 -19.435 70.091 1.00 32.83 15 ASP C C 1
ATOM 3759 O O . ASP B 1 16 ? 18.492 -18.300 70.290 1.00 30.64 15 ASP C O 1
ATOM 3764 N N . LEU B 1 17 ? 18.809 -20.473 69.758 1.00 28.44 16 LEU C N 1
ATOM 3765 C CA . LEU B 1 17 ? 20.258 -20.316 69.673 1.00 29.48 16 LEU C CA 1
ATOM 3766 C C . LEU B 1 17 ? 20.636 -19.201 68.694 1.00 31.86 16 LEU C C 1
ATOM 3767 O O . LEU B 1 17 ? 21.487 -18.361 68.996 1.00 32.56 16 LEU C O 1
ATOM 3772 N N . ILE B 1 18 ? 19.988 -19.159 67.526 1.00 32.97 17 ILE C N 1
ATOM 3773 C CA . ILE B 1 18 ? 20.311 -18.152 66.509 1.00 33.47 17 ILE C CA 1
ATOM 3774 C C . ILE B 1 18 ? 19.838 -16.754 66.937 1.00 35.24 17 ILE C C 1
ATOM 3775 O O . ILE B 1 18 ? 20.427 -15.736 66.541 1.00 28.68 17 ILE C O 1
ATOM 3780 N N . ALA B 1 19 ? 18.761 -16.679 67.722 1.00 28.69 18 ALA C N 1
ATOM 3781 C CA . ALA B 1 19 ? 18.267 -15.387 68.195 1.00 35.95 18 ALA C CA 1
ATOM 3782 C C . ALA B 1 19 ? 19.192 -14.785 69.262 1.00 32.47 18 ALA C C 1
ATOM 3783 O O . ALA B 1 19 ? 19.385 -13.562 69.312 1.00 31.70 18 ALA C O 1
ATOM 3785 N N . ASP B 1 20 ? 19.770 -15.632 70.118 1.00 32.09 19 ASP C N 1
ATOM 3786 C CA . ASP B 1 20 ? 20.744 -15.171 71.099 1.00 31.66 19 ASP C CA 1
ATOM 3787 C C . ASP B 1 20 ? 22.078 -14.834 70.432 1.00 32.06 19 ASP C C 1
ATOM 3788 O O . ASP B 1 20 ? 22.784 -13.920 70.874 1.00 34.88 19 ASP C O 1
ATOM 3793 N N . TYR B 1 21 ? 22.467 -15.571 69.385 1.00 30.34 20 TYR C N 1
ATOM 3794 C CA . TYR B 1 21 ? 23.682 -15.201 68.661 1.00 29.06 20 TYR C CA 1
ATOM 3795 C C . TYR B 1 21 ? 23.564 -13.783 68.108 1.00 28.60 20 TYR C C 1
ATOM 3796 O O . TYR B 1 21 ? 24.274 -12.881 68.555 1.00 28.75 20 TYR C O 1
ATOM 3805 N N . ARG B 1 22 ? 22.626 -13.553 67.180 1.00 27.55 21 ARG C N 1
ATOM 3806 C CA . ARG B 1 22 ? 22.400 -12.241 66.563 1.00 30.52 21 ARG C CA 1
ATOM 3807 C C . ARG B 1 22 ? 22.340 -11.109 67.588 1.00 34.98 21 ARG C C 1
ATOM 3808 O O . ARG B 1 22 ? 22.800 -9.986 67.321 1.00 38.45 21 ARG C O 1
ATOM 3816 N N . GLN B 1 23 ? 21.745 -11.408 68.750 1.00 30.87 22 GLN C N 1
ATOM 3817 C CA . GLN B 1 23 ? 21.614 -10.431 69.821 1.00 28.51 22 GLN C CA 1
ATOM 3818 C C . GLN B 1 23 ? 22.962 -10.043 70.417 1.00 30.31 22 GLN C C 1
ATOM 3819 O O . GLN B 1 23 ? 23.241 -8.851 70.616 1.00 29.42 22 GLN C O 1
ATOM 3825 N N . THR B 1 24 ? 23.799 -11.035 70.728 1.00 29.19 23 THR C N 1
ATOM 3826 C CA . THR B 1 24 ? 25.018 -10.830 71.511 1.00 27.65 23 THR C CA 1
ATOM 3827 C C . THR B 1 24 ? 26.292 -10.969 70.678 1.00 30.12 23 THR C C 1
ATOM 3828 O O . THR B 1 24 ? 27.375 -11.186 71.240 1.00 31.07 23 THR C O 1
ATOM 3832 N N . VAL B 1 25 ? 26.196 -10.844 69.354 1.00 28.87 24 VAL C N 1
ATOM 3833 C CA . VAL B 1 25 ? 27.350 -11.134 68.505 1.00 30.11 24 VAL C CA 1
ATOM 3834 C C . VAL B 1 25 ? 28.464 -10.129 68.758 1.00 28.18 24 VAL C C 1
ATOM 3835 O O . VAL B 1 25 ? 29.642 -10.499 68.837 1.00 27.53 24 VAL C O 1
ATOM 3839 N N . GLY B 1 26 ? 28.101 -8.848 68.934 1.00 28.02 25 GLY C N 1
ATOM 3840 C CA . GLY B 1 26 ? 29.098 -7.808 69.157 1.00 31.91 25 GLY C CA 1
ATOM 3841 C C . GLY B 1 26 ? 30.056 -8.108 70.296 1.00 34.71 25 GLY C C 1
ATOM 3842 O O . GLY B 1 26 ? 31.193 -7.616 70.302 1.00 30.84 25 GLY C O 1
ATOM 3843 N N . GLU B 1 27 ? 29.622 -8.929 71.270 1.00 34.15 26 GLU C N 1
ATOM 3844 C CA . GLU B 1 27 ? 30.445 -9.307 72.418 1.00 36.66 26 GLU C CA 1
ATOM 3845 C C . GLU B 1 27 ? 31.569 -10.266 72.060 1.00 31.06 26 GLU C C 1
ATOM 3846 O O . GLU B 1 27 ? 32.315 -10.683 72.954 1.00 36.91 26 GLU C O 1
ATOM 3852 N N . ARG B 1 28 ? 31.691 -10.649 70.841 1.00 32.16 27 ARG C N 1
ATOM 3853 C CA . ARG B 1 28 ? 32.722 -11.638 70.609 1.00 31.34 27 ARG C CA 1
ATOM 3854 C C . ARG B 1 28 ? 33.891 -11.016 69.868 1.00 25.16 27 ARG C C 1
ATOM 3855 O O . ARG B 1 28 ? 33.792 -9.903 69.351 1.00 25.03 27 ARG C O 1
ATOM 3863 N N . PRO B 1 29 ? 35.029 -11.700 69.798 1.00 26.22 28 PRO C N 1
ATOM 3864 C CA . PRO B 1 29 ? 36.035 -11.319 68.800 1.00 23.47 28 PRO C CA 1
ATOM 3865 C C . PRO B 1 29 ? 35.469 -11.456 67.391 1.00 24.09 28 PRO C C 1
ATOM 3866 O O . PRO B 1 29 ? 34.909 -12.494 67.029 1.00 22.94 28 PRO C O 1
ATOM 3870 N N . VAL B 1 30 ? 35.575 -10.370 66.616 1.00 21.38 29 VAL C N 1
ATOM 3871 C CA . VAL B 1 30 ? 35.112 -10.372 65.228 1.00 21.28 29 VAL C CA 1
ATOM 3872 C C . VAL B 1 30 ? 35.712 -11.552 64.458 1.00 25.51 29 VAL C C 1
ATOM 3873 O O . VAL B 1 30 ? 34.987 -12.363 63.871 1.00 26.09 29 VAL C O 1
ATOM 3877 N N . MET B 1 31 ? 37.040 -11.666 64.450 1.00 20.56 30 MET C N 1
ATOM 3878 C CA . MET B 1 31 ? 37.732 -12.720 63.705 1.00 22.95 30 MET C CA 1
ATOM 3879 C C . MET B 1 31 ? 38.050 -13.889 64.629 1.00 25.73 30 MET C C 1
ATOM 3880 O O . MET B 1 31 ? 38.316 -13.702 65.813 1.00 31.47 30 MET C O 1
ATOM 3885 N N . ALA B 1 32 ? 38.001 -15.096 64.079 1.00 31.32 31 ALA C N 1
ATOM 3886 C CA . ALA B 1 32 ? 38.274 -16.308 64.841 1.00 33.06 31 ALA C CA 1
ATOM 3887 C C . ALA B 1 32 ? 39.628 -16.239 65.531 1.00 27.69 31 ALA C C 1
ATOM 3888 O O . ALA B 1 32 ? 40.620 -15.799 64.947 1.00 30.54 31 ALA C O 1
ATOM 3890 N N . GLN B 1 33 ? 39.673 -16.709 66.777 1.00 30.84 32 GLN C N 1
ATOM 3891 C CA . GLN B 1 33 ? 40.935 -16.770 67.506 1.00 34.79 32 GLN C CA 1
ATOM 3892 C C . GLN B 1 33 ? 41.413 -18.200 67.722 1.00 37.78 32 GLN C C 1
ATOM 3893 O O . GLN B 1 33 ? 41.758 -18.584 68.849 1.00 35.03 32 GLN C O 1
ATOM 3899 N N . VAL B 1 34 ? 41.471 -18.981 66.642 1.00 37.75 33 VAL C N 1
ATOM 3900 C CA . VAL B 1 34 ? 41.906 -20.366 66.697 1.00 33.56 33 VAL C CA 1
ATOM 3901 C C . VAL B 1 34 ? 43.082 -20.538 65.749 1.00 37.08 33 VAL C C 1
ATOM 3902 O O . VAL B 1 34 ? 43.468 -19.622 65.018 1.00 35.22 33 VAL C O 1
ATOM 3906 N N . GLU B 1 35 ? 43.666 -21.723 65.797 1.00 37.32 34 GLU C N 1
ATOM 3907 C CA . GLU B 1 35 ? 44.761 -22.086 64.923 1.00 40.57 34 GLU C CA 1
ATOM 3908 C C . GLU B 1 35 ? 44.311 -23.110 63.877 1.00 42.08 34 GLU C C 1
ATOM 3909 O O . GLU B 1 35 ? 43.334 -23.842 64.077 1.00 35.97 34 GLU C O 1
ATOM 3915 N N . PRO B 1 36 ? 44.998 -23.185 62.736 1.00 39.46 35 PRO C N 1
ATOM 3916 C CA . PRO B 1 36 ? 44.669 -24.230 61.760 1.00 33.05 35 PRO C CA 1
ATOM 3917 C C . PRO B 1 36 ? 44.734 -25.617 62.394 1.00 33.15 35 PRO C C 1
ATOM 3918 O O . PRO B 1 36 ? 45.697 -25.974 63.070 1.00 37.06 35 PRO C O 1
ATOM 3922 N N . GLY B 1 37 ? 43.694 -26.399 62.173 1.00 34.61 36 GLY C N 1
ATOM 3923 C CA . GLY B 1 37 ? 43.640 -27.752 62.676 1.00 39.12 36 GLY C CA 1
ATOM 3924 C C . GLY B 1 37 ? 42.836 -27.928 63.944 1.00 32.38 36 GLY C C 1
ATOM 3925 O O . GLY B 1 37 ? 42.552 -29.070 64.317 1.00 30.75 36 GLY C O 1
ATOM 3926 N N . TYR B 1 38 ? 42.450 -26.836 64.605 1.00 27.29 37 TYR C N 1
ATOM 3927 C CA . TYR B 1 38 ? 41.768 -26.949 65.892 1.00 34.73 37 TYR C CA 1
ATOM 3928 C C . TYR B 1 38 ? 40.529 -27.848 65.810 1.00 32.87 37 TYR C C 1
ATOM 3929 O O . TYR B 1 38 ? 40.280 -28.667 66.701 1.00 35.76 37 TYR C O 1
ATOM 3938 N N . LEU B 1 39 ? 39.732 -27.703 64.761 1.00 33.30 38 LEU C N 1
ATOM 3939 C CA . LEU B 1 39 ? 38.466 -28.428 64.701 1.00 35.29 38 LEU C CA 1
ATOM 3940 C C . LEU B 1 39 ? 38.647 -29.866 64.220 1.00 35.46 38 LEU C C 1
ATOM 3941 O O . LEU B 1 39 ? 38.086 -30.789 64.818 1.00 35.57 38 LEU C O 1
ATOM 3946 N N . LYS B 1 40 ? 39.403 -30.087 63.136 1.00 35.58 39 LYS C N 1
ATOM 3947 C CA . LYS B 1 40 ? 39.637 -31.460 62.687 1.00 35.47 39 LYS C CA 1
ATOM 3948 C C . LYS B 1 40 ? 40.265 -32.310 63.795 1.00 33.60 39 LYS C C 1
ATOM 3949 O O . LYS B 1 40 ? 39.866 -33.462 64.004 1.00 34.47 39 LYS C O 1
ATOM 3955 N N . ALA B 1 41 ? 41.223 -31.745 64.543 1.00 35.97 40 ALA C N 1
ATOM 3956 C CA . ALA B 1 41 ? 41.780 -32.457 65.691 1.00 32.43 40 ALA C CA 1
ATOM 3957 C C . ALA B 1 41 ? 40.715 -32.743 66.737 1.00 29.50 40 ALA C C 1
ATOM 3958 O O . ALA B 1 41 ? 40.795 -33.756 67.442 1.00 25.27 40 ALA C O 1
ATOM 3960 N N . ALA B 1 42 ? 39.717 -31.870 66.844 1.00 26.33 41 ALA C N 1
ATOM 3961 C CA . ALA B 1 42 ? 38.680 -31.976 67.861 1.00 33.48 41 ALA C CA 1
ATOM 3962 C C . ALA B 1 42 ? 37.509 -32.849 67.444 1.00 28.54 41 ALA C C 1
ATOM 3963 O O . ALA B 1 42 ? 36.659 -33.142 68.287 1.00 27.77 41 ALA C O 1
ATOM 3965 N N . LEU B 1 43 ? 37.438 -33.265 66.179 1.00 32.70 42 LEU C N 1
ATOM 3966 C CA . LEU B 1 43 ? 36.271 -34.015 65.728 1.00 33.13 42 LEU C CA 1
ATOM 3967 C C . LEU B 1 43 ? 36.602 -35.498 65.585 1.00 30.47 42 LEU C C 1
ATOM 3968 O O . LEU B 1 43 ? 37.775 -35.876 65.505 1.00 30.93 42 LEU C O 1
ATOM 3973 N N . PRO B 1 44 ? 35.601 -36.381 65.576 1.00 34.62 43 PRO C N 1
ATOM 3974 C CA . PRO B 1 44 ? 35.894 -37.801 65.332 1.00 37.58 43 PRO C CA 1
ATOM 3975 C C . PRO B 1 44 ? 36.525 -37.980 63.960 1.00 38.28 43 PRO C C 1
ATOM 3976 O O . PRO B 1 44 ? 36.534 -37.073 63.121 1.00 35.15 43 PRO C O 1
ATOM 3980 N N . ALA B 1 45 ? 37.088 -39.163 63.729 1.00 30.67 44 ALA C N 1
ATOM 3981 C CA . ALA B 1 45 ? 37.648 -39.374 62.410 1.00 28.82 44 ALA C CA 1
ATOM 3982 C C . ALA B 1 45 ? 36.677 -40.065 61.454 1.00 25.95 44 ALA C C 1
ATOM 3983 O O . ALA B 1 45 ? 36.949 -40.106 60.249 1.00 24.71 44 ALA C O 1
ATOM 3985 N N . THR B 1 46 ? 35.553 -40.592 61.952 1.00 27.84 45 THR C N 1
ATOM 3986 C CA . THR B 1 46 ? 34.532 -41.236 61.120 1.00 27.01 45 THR C CA 1
ATOM 3987 C C . THR B 1 46 ? 33.135 -40.835 61.570 1.00 27.34 45 THR C C 1
ATOM 3988 O O . THR B 1 46 ? 32.898 -40.531 62.748 1.00 26.24 45 THR C O 1
ATOM 3992 N N . ALA B 1 47 ? 32.196 -40.903 60.625 1.00 29.31 46 ALA C N 1
ATOM 3993 C CA . ALA B 1 47 ? 30.786 -40.742 60.962 1.00 33.40 46 ALA C CA 1
ATOM 3994 C C . ALA B 1 47 ? 30.372 -41.775 62.012 1.00 27.24 46 ALA C C 1
ATOM 3995 O O . ALA B 1 47 ? 31.034 -42.806 62.170 1.00 19.86 46 ALA C O 1
ATOM 3997 N N . PRO B 1 48 ? 29.286 -41.515 62.753 1.00 33.06 47 PRO C N 1
ATOM 3998 C CA . PRO B 1 48 ? 28.824 -42.478 63.759 1.00 28.57 47 PRO C CA 1
ATOM 3999 C C . PRO B 1 48 ? 27.858 -43.489 63.164 1.00 35.61 47 PRO C C 1
ATOM 4000 O O . PRO B 1 48 ? 27.039 -43.159 62.301 1.00 38.00 47 PRO C O 1
ATOM 4004 N N . GLN B 1 49 ? 27.954 -44.732 63.656 1.00 38.91 48 GLN C N 1
ATOM 4005 C CA . GLN B 1 49 ? 27.166 -45.832 63.104 1.00 36.83 48 GLN C CA 1
ATOM 4006 C C . GLN B 1 49 ? 25.687 -45.636 63.390 1.00 35.75 48 GLN C C 1
ATOM 4007 O O . GLN B 1 49 ? 24.844 -45.800 62.499 1.00 33.74 48 GLN C O 1
ATOM 4013 N N . GLN B 1 50 ? 25.358 -45.262 64.619 1.00 34.10 49 GLN C N 1
ATOM 4014 C CA . GLN B 1 50 ? 23.982 -45.020 65.012 1.00 41.94 49 GLN C CA 1
ATOM 4015 C C . GLN B 1 50 ? 23.808 -43.561 65.417 1.00 42.25 49 GLN C C 1
ATOM 4016 O O . GLN B 1 50 ? 24.729 -42.915 65.938 1.00 44.04 49 GLN C O 1
ATOM 4022 N N . GLY B 1 51 ? 22.609 -43.044 65.178 1.00 40.42 50 GLY C N 1
ATOM 4023 C CA . GLY B 1 51 ? 22.380 -41.631 65.373 1.00 32.54 50 GLY C CA 1
ATOM 4024 C C . GLY B 1 51 ? 22.724 -41.196 66.785 1.00 39.16 50 GLY C C 1
ATOM 4025 O O . GLY B 1 51 ? 22.614 -41.971 67.745 1.00 35.76 50 GLY C O 1
ATOM 4026 N N . GLU B 1 52 ? 23.165 -39.925 66.897 1.00 32.48 51 GLU C N 1
ATOM 4027 C CA . GLU B 1 52 ? 23.557 -39.227 68.123 1.00 37.07 51 GLU C CA 1
ATOM 4028 C C . GLU B 1 52 ? 22.529 -38.152 68.478 1.00 35.92 51 GLU C C 1
ATOM 4029 O O . GLU B 1 52 ? 21.931 -37.541 67.586 1.00 30.01 51 GLU C O 1
ATOM 4035 N N . PRO B 1 53 ? 22.272 -37.923 69.769 1.00 33.21 52 PRO C N 1
ATOM 4036 C CA . PRO B 1 53 ? 21.232 -36.954 70.141 1.00 36.95 52 PRO C CA 1
ATOM 4037 C C . PRO B 1 53 ? 21.575 -35.544 69.682 1.00 33.51 52 PRO C C 1
ATOM 4038 O O . PRO B 1 53 ? 22.738 -35.157 69.601 1.00 36.44 52 PRO C O 1
ATOM 4042 N N . PHE B 1 54 ? 20.523 -34.776 69.389 1.00 35.49 53 PHE C N 1
ATOM 4043 C CA . PHE B 1 54 ? 20.631 -33.404 68.898 1.00 32.86 53 PHE C CA 1
ATOM 4044 C C . PHE B 1 54 ? 21.155 -32.427 69.951 1.00 35.48 53 PHE C C 1
ATOM 4045 O O . PHE B 1 54 ? 21.692 -31.369 69.596 1.00 32.80 53 PHE C O 1
ATOM 4053 N N . ALA B 1 55 ? 20.984 -32.729 71.235 1.00 34.50 54 ALA C N 1
ATOM 4054 C CA . ALA B 1 55 ? 21.698 -31.967 72.250 1.00 27.39 54 ALA C CA 1
ATOM 4055 C C . ALA B 1 55 ? 23.206 -32.144 72.099 1.00 31.73 54 ALA C C 1
ATOM 4056 O O . ALA B 1 55 ? 23.985 -31.226 72.389 1.00 28.29 54 ALA C O 1
ATOM 4058 N N . ALA B 1 56 ? 23.641 -33.327 71.670 1.00 34.31 55 ALA C N 1
ATOM 4059 C CA . ALA B 1 56 ? 25.073 -33.556 71.521 1.00 35.68 55 ALA C CA 1
ATOM 4060 C C . ALA B 1 56 ? 25.639 -32.634 70.454 1.00 33.91 55 ALA C C 1
ATOM 4061 O O . ALA B 1 56 ? 26.635 -31.933 70.676 1.00 34.32 55 ALA C O 1
ATOM 4063 N N . ILE B 1 57 ? 24.986 -32.597 69.298 1.00 32.56 56 ILE C N 1
ATOM 4064 C CA . ILE B 1 57 ? 25.353 -31.642 68.261 1.00 29.97 56 ILE C CA 1
ATOM 4065 C C . ILE B 1 57 ? 25.442 -30.229 68.843 1.00 32.41 56 ILE C C 1
ATOM 4066 O O . ILE B 1 57 ? 26.503 -29.598 68.794 1.00 33.96 56 ILE C O 1
ATOM 4071 N N . LEU B 1 58 ? 24.348 -29.734 69.458 1.00 33.82 57 LEU C N 1
ATOM 4072 C CA . LEU B 1 58 ? 24.288 -28.325 69.883 1.00 34.65 57 LEU C CA 1
ATOM 4073 C C . LEU B 1 58 ? 25.402 -27.978 70.869 1.00 33.61 57 LEU C C 1
ATOM 4074 O O . LEU B 1 58 ? 26.010 -26.905 70.770 1.00 31.05 57 LEU C O 1
ATOM 4079 N N . ASP B 1 59 ? 25.660 -28.854 71.846 1.00 34.06 58 ASP C N 1
ATOM 4080 C CA . ASP B 1 59 ? 26.880 -28.761 72.643 1.00 30.85 58 ASP C CA 1
ATOM 4081 C C . ASP B 1 59 ? 28.094 -28.551 71.744 1.00 36.35 58 ASP C C 1
ATOM 4082 O O . ASP B 1 59 ? 28.762 -27.512 71.813 1.00 36.39 58 ASP C O 1
ATOM 4087 N N . ASP B 1 60 ? 28.366 -29.524 70.864 1.00 32.15 59 ASP C N 1
ATOM 4088 C CA . ASP B 1 60 ? 29.442 -29.391 69.886 1.00 34.11 59 ASP C CA 1
ATOM 4089 C C . ASP B 1 60 ? 29.319 -28.104 69.072 1.00 36.08 59 ASP C C 1
ATOM 4090 O O . ASP B 1 60 ? 30.340 -27.542 68.656 1.00 37.68 59 ASP C O 1
ATOM 4095 N N . VAL B 1 61 ? 28.100 -27.606 68.844 1.00 30.70 60 VAL C N 1
ATOM 4096 C CA . VAL B 1 61 ? 27.968 -26.366 68.071 1.00 33.39 60 VAL C CA 1
ATOM 4097 C C . VAL B 1 61 ? 28.449 -25.170 68.891 1.00 33.69 60 VAL C C 1
ATOM 4098 O O . VAL B 1 61 ? 29.075 -24.245 68.360 1.00 32.33 60 VAL C O 1
ATOM 4102 N N . ASN B 1 62 ? 28.158 -25.164 70.191 1.00 33.35 61 ASN C N 1
ATOM 4103 C CA . ASN B 1 62 ? 28.614 -24.094 71.070 1.00 32.48 61 ASN C CA 1
ATOM 4104 C C . ASN B 1 62 ? 30.106 -24.202 71.381 1.00 33.02 61 ASN C C 1
ATOM 4105 O O . ASN B 1 62 ? 30.802 -23.178 71.428 1.00 40.94 61 ASN C O 1
ATOM 4110 N N . ASN B 1 63 ? 30.616 -25.427 71.568 1.00 36.15 62 ASN C N 1
ATOM 4111 C CA . ASN B 1 63 ? 31.928 -25.658 72.157 1.00 38.92 62 ASN C CA 1
ATOM 4112 C C . ASN B 1 63 ? 33.031 -25.882 71.129 1.00 40.26 62 ASN C C 1
ATOM 4113 O O . ASN B 1 63 ? 34.205 -25.620 71.432 1.00 45.99 62 ASN C O 1
ATOM 4118 N N . LEU B 1 64 ? 32.692 -26.338 69.924 1.00 33.29 63 LEU C N 1
ATOM 4119 C CA . LEU B 1 64 ? 33.678 -26.543 68.875 1.00 30.08 63 LEU C CA 1
ATOM 4120 C C . LEU B 1 64 ? 33.522 -25.581 67.698 1.00 29.03 63 LEU C C 1
ATOM 4121 O O . LEU B 1 64 ? 34.523 -25.154 67.121 1.00 28.98 63 LEU C O 1
ATOM 4126 N N . VAL B 1 65 ? 32.294 -25.216 67.351 1.00 26.84 64 VAL C N 1
ATOM 4127 C CA . VAL B 1 65 ? 32.030 -24.498 66.112 1.00 29.59 64 VAL C CA 1
ATOM 4128 C C . VAL B 1 65 ? 32.064 -22.985 66.327 1.00 29.25 64 VAL C C 1
ATOM 4129 O O . VAL B 1 65 ? 32.617 -22.251 65.503 1.00 31.22 64 VAL C O 1
ATOM 4133 N N . MET B 1 66 ? 31.514 -22.503 67.443 1.00 28.89 65 MET C N 1
ATOM 4134 C CA . MET B 1 66 ? 31.474 -21.065 67.694 1.00 26.18 65 MET C CA 1
ATOM 4135 C C . MET B 1 66 ? 32.854 -20.419 67.864 1.00 31.14 65 MET C C 1
ATOM 4136 O O . MET B 1 66 ? 33.015 -19.271 67.418 1.00 29.24 65 MET C O 1
ATOM 4141 N N . PRO B 1 67 ? 33.872 -21.054 68.464 1.00 30.82 66 PRO C N 1
ATOM 4142 C CA . PRO B 1 67 ? 35.204 -20.409 68.521 1.00 31.65 66 PRO C CA 1
ATOM 4143 C C . PRO B 1 67 ? 35.938 -20.334 67.180 1.00 28.29 66 PRO C C 1
ATOM 4144 O O . PRO B 1 67 ? 36.923 -19.591 67.076 1.00 25.28 66 PRO C O 1
ATOM 4148 N N . GLY B 1 68 ? 35.514 -21.083 66.170 1.00 23.84 67 GLY C N 1
ATOM 4149 C CA . GLY B 1 68 ? 36.168 -21.030 64.876 1.00 27.35 67 GLY C CA 1
ATOM 4150 C C . GLY B 1 68 ? 35.314 -20.331 63.846 1.00 35.45 67 GLY C C 1
ATOM 4151 O O . GLY B 1 68 ? 35.267 -20.747 62.679 1.00 33.83 67 GLY C O 1
ATOM 4152 N N . LEU B 1 69 ? 34.617 -19.277 64.280 1.00 31.84 68 LEU C N 1
ATOM 4153 C CA . LEU B 1 69 ? 33.866 -18.396 63.400 1.00 26.81 68 LEU C CA 1
ATOM 4154 C C . LEU B 1 69 ? 34.504 -17.010 63.397 1.00 25.44 68 LEU C C 1
ATOM 4155 O O . LEU B 1 69 ? 34.774 -16.442 64.458 1.00 28.06 68 LEU C O 1
ATOM 4160 N N . SER B 1 70 ? 34.738 -16.474 62.210 1.00 24.41 69 SER C N 1
ATOM 4161 C CA . SER B 1 70 ? 34.791 -15.034 62.031 1.00 31.19 69 SER C CA 1
ATOM 4162 C C . SER B 1 70 ? 33.357 -14.565 61.801 1.00 29.30 69 SER C C 1
ATOM 4163 O O . SER B 1 70 ? 32.618 -15.185 61.025 1.00 30.27 69 SER C O 1
ATOM 4166 N N . HIS B 1 71 ? 32.963 -13.486 62.467 1.00 21.04 70 HIS C N 1
ATOM 4167 C CA . HIS B 1 71 ? 31.549 -13.112 62.562 1.00 25.19 70 HIS C CA 1
ATOM 4168 C C . HIS B 1 71 ? 31.252 -11.989 61.575 1.00 22.16 70 HIS C C 1
ATOM 4169 O O . HIS B 1 71 ? 31.617 -10.840 61.790 1.00 21.97 70 HIS C O 1
ATOM 4176 N N . TRP B 1 72 ? 30.579 -12.327 60.488 1.00 24.76 71 TRP C N 1
ATOM 4177 C CA . TRP B 1 72 ? 30.321 -11.365 59.429 1.00 25.76 71 TRP C CA 1
ATOM 4178 C C . TRP B 1 72 ? 29.177 -10.423 59.774 1.00 27.14 71 TRP C C 1
ATOM 4179 O O . TRP B 1 72 ? 29.075 -9.332 59.201 1.00 27.20 71 TRP C O 1
ATOM 4190 N N . GLN B 1 73 ? 28.319 -10.824 60.703 1.00 25.07 72 GLN C N 1
ATOM 4191 C CA . GLN B 1 73 ? 27.106 -10.090 61.008 1.00 27.35 72 GLN C CA 1
ATOM 4192 C C . GLN B 1 73 ? 27.229 -9.274 62.291 1.00 26.10 72 GLN C C 1
ATOM 4193 O O . GLN B 1 73 ? 26.215 -8.980 62.932 1.00 32.16 72 GLN C O 1
ATOM 4199 N N . HIS B 1 74 ? 28.454 -8.823 62.632 1.00 34.06 73 HIS C N 1
ATOM 4200 C CA . HIS B 1 74 ? 29.073 -8.173 63.795 1.00 28.29 73 HIS C CA 1
ATOM 4201 C C . HIS B 1 74 ? 29.121 -6.656 63.615 1.00 26.17 73 HIS C C 1
ATOM 4202 O O . HIS B 1 74 ? 29.529 -6.171 62.558 1.00 26.09 73 HIS C O 1
ATOM 4209 N N . PRO B 1 75 ? 28.759 -5.883 64.641 1.00 25.90 74 PRO C N 1
ATOM 4210 C CA . PRO B 1 75 ? 28.821 -4.417 64.514 1.00 28.07 74 PRO C CA 1
ATOM 4211 C C . PRO B 1 75 ? 30.190 -3.905 64.167 1.00 25.57 74 PRO C C 1
ATOM 4212 O O . PRO B 1 75 ? 30.290 -2.824 63.581 1.00 29.81 74 PRO C O 1
ATOM 4216 N N . ASP B 1 76 ? 31.242 -4.663 64.485 1.00 29.60 75 ASP C N 1
ATOM 4217 C CA . ASP B 1 76 ? 32.623 -4.253 64.283 1.00 25.80 75 ASP C CA 1
ATOM 4218 C C . ASP B 1 76 ? 33.309 -5.008 63.146 1.00 26.25 75 ASP C C 1
ATOM 4219 O O . ASP B 1 76 ? 34.544 -5.024 63.083 1.00 24.76 75 ASP C O 1
ATOM 4224 N N . PHE B 1 77 ? 32.548 -5.626 62.248 1.00 22.72 76 PHE C N 1
ATOM 4225 C CA . PHE B 1 77 ? 33.116 -6.245 61.056 1.00 19.69 76 PHE C CA 1
ATOM 4226 C C . PHE B 1 77 ? 33.241 -5.187 59.965 1.00 22.99 76 PHE C C 1
ATOM 4227 O O . PHE B 1 77 ? 32.252 -4.531 59.616 1.00 21.27 76 PHE C O 1
ATOM 4235 N N . TYR B 1 78 ? 34.462 -5.010 59.439 1.00 23.39 77 TYR C N 1
ATOM 4236 C CA . TYR B 1 78 ? 34.723 -4.020 58.395 1.00 28.64 77 TYR C CA 1
ATOM 4237 C C . TYR B 1 78 ? 35.448 -4.624 57.202 1.00 21.97 77 TYR C C 1
ATOM 4238 O O . TYR B 1 78 ? 35.896 -3.878 56.326 1.00 21.10 77 TYR C O 1
ATOM 4247 N N . GLY B 1 79 ? 35.538 -5.950 57.125 1.00 22.47 78 GLY C N 1
ATOM 4248 C CA . GLY B 1 79 ? 36.405 -6.588 56.156 1.00 23.74 78 GLY C CA 1
ATOM 4249 C C . GLY B 1 79 ? 35.778 -6.752 54.780 1.00 24.54 78 GLY C C 1
ATOM 4250 O O . GLY B 1 79 ? 34.557 -6.693 54.609 1.00 20.74 78 GLY C O 1
ATOM 4251 N N . TYR B 1 80 ? 36.649 -6.993 53.797 1.00 24.05 79 TYR C N 1
ATOM 4252 C CA . TYR B 1 80 ? 36.219 -7.364 52.452 1.00 22.98 79 TYR C CA 1
ATOM 4253 C C . TYR B 1 80 ? 35.137 -6.411 51.966 1.00 24.61 79 TYR C C 1
ATOM 4254 O O . TYR B 1 80 ? 35.360 -5.202 51.829 1.00 24.00 79 TYR C O 1
ATOM 4263 N N . PHE B 1 81 ? 33.960 -6.958 51.724 1.00 21.21 80 PHE C N 1
ATOM 4264 C CA . PHE B 1 81 ? 32.710 -6.236 51.626 1.00 23.29 80 PHE C CA 1
ATOM 4265 C C . PHE B 1 81 ? 31.721 -6.981 52.514 1.00 23.00 80 PHE C C 1
ATOM 4266 O O . PHE B 1 81 ? 31.898 -8.173 52.784 1.00 20.41 80 PHE C O 1
ATOM 4274 N N . PRO B 1 82 ? 30.706 -6.303 53.024 1.00 20.25 81 PRO C N 1
ATOM 4275 C CA . PRO B 1 82 ? 29.742 -6.998 53.878 1.00 24.58 81 PRO C CA 1
ATOM 4276 C C . PRO B 1 82 ? 29.129 -8.211 53.174 1.00 24.97 81 PRO C C 1
ATOM 4277 O O . PRO B 1 82 ? 29.105 -8.309 51.942 1.00 27.24 81 PRO C O 1
ATOM 4281 N N . SER B 1 83 ? 28.682 -9.180 53.976 1.00 24.35 82 SER C N 1
ATOM 4282 C CA . SER B 1 83 ? 27.869 -10.304 53.492 1.00 25.89 82 SER C CA 1
ATOM 4283 C C . SER B 1 83 ? 26.590 -10.342 54.326 1.00 25.81 82 SER C C 1
ATOM 4284 O O . SER B 1 83 ? 26.474 -11.110 55.294 1.00 27.15 82 SER C O 1
ATOM 4287 N N . ASN B 1 84 ? 25.606 -9.541 53.919 1.00 20.55 83 ASN C N 1
ATOM 4288 C CA . ASN B 1 84 ? 24.604 -9.064 54.852 1.00 20.83 83 ASN C CA 1
ATOM 4289 C C . ASN B 1 84 ? 23.394 -9.979 54.877 1.00 23.13 83 ASN C C 1
ATOM 4290 O O . ASN B 1 84 ? 22.856 -10.352 53.827 1.00 23.74 83 ASN C O 1
ATOM 4295 N N . GLY B 1 85 ? 22.956 -10.314 56.087 1.00 25.16 84 GLY C N 1
ATOM 4296 C CA . GLY B 1 85 ? 21.936 -11.325 56.282 1.00 18.81 84 GLY C CA 1
ATOM 4297 C C . GLY B 1 85 ? 20.801 -10.863 57.161 1.00 20.21 84 GLY C C 1
ATOM 4298 O O . GLY B 1 85 ? 20.716 -11.251 58.328 1.00 20.78 84 GLY C O 1
ATOM 4299 N N . THR B 1 86 ? 19.935 -10.012 56.614 1.00 21.31 85 THR C N 1
ATOM 4300 C CA . THR B 1 86 ? 18.751 -9.581 57.335 1.00 22.65 85 THR C CA 1
ATOM 4301 C C . THR B 1 86 ? 17.960 -10.794 57.813 1.00 24.76 85 THR C C 1
ATOM 4302 O O . THR B 1 86 ? 17.760 -11.765 57.068 1.00 25.58 85 THR C O 1
ATOM 4306 N N . LEU B 1 87 ? 17.505 -10.723 59.065 1.00 20.75 86 LEU C N 1
ATOM 4307 C CA . LEU B 1 87 ? 16.766 -11.826 59.669 1.00 25.79 86 LEU C CA 1
ATOM 4308 C C . LEU B 1 87 ? 15.468 -12.129 58.940 1.00 27.31 86 LEU C C 1
ATOM 4309 O O . LEU B 1 87 ? 14.982 -13.264 59.012 1.00 34.22 86 LEU C O 1
ATOM 4314 N N . SER B 1 88 ? 14.888 -11.150 58.251 1.00 22.32 87 SER C N 1
ATOM 4315 C CA . SER B 1 88 ? 13.711 -11.435 57.443 1.00 22.79 87 SER C CA 1
ATOM 4316 C C . SER B 1 88 ? 14.053 -12.363 56.291 1.00 23.25 87 SER C C 1
ATOM 4317 O O . SER B 1 88 ? 13.285 -13.283 55.990 1.00 23.77 87 SER C O 1
ATOM 4320 N N . SER B 1 89 ? 15.209 -12.143 55.648 1.00 21.05 88 SER C N 1
ATOM 4321 C CA . SER B 1 89 ? 15.688 -13.024 54.588 1.00 19.40 88 SER C CA 1
ATOM 4322 C C . SER B 1 89 ? 16.151 -14.371 55.120 1.00 25.24 88 SER C C 1
ATOM 4323 O O . SER B 1 89 ? 16.033 -15.386 54.418 1.00 27.79 88 SER C O 1
ATOM 4326 N N . VAL B 1 90 ? 16.715 -14.402 56.332 1.00 26.77 89 VAL C N 1
ATOM 4327 C CA . VAL B 1 90 ? 17.039 -15.685 56.958 1.00 28.16 89 VAL C CA 1
ATOM 4328 C C . VAL B 1 90 ? 15.763 -16.491 57.183 1.00 28.15 89 VAL C C 1
ATOM 4329 O O . VAL B 1 90 ? 15.735 -17.713 56.967 1.00 26.97 89 VAL C O 1
ATOM 4333 N N . LEU B 1 91 ? 14.672 -15.803 57.567 1.00 25.35 90 LEU C N 1
ATOM 4334 C CA . LEU B 1 91 ? 13.359 -16.440 57.687 1.00 26.99 90 LEU C CA 1
ATOM 4335 C C . LEU B 1 91 ? 12.826 -16.935 56.337 1.00 25.16 90 LEU C C 1
ATOM 4336 O O . LEU B 1 91 ? 12.162 -17.979 56.267 1.00 26.18 90 LEU C O 1
ATOM 4341 N N . GLY B 1 92 ? 13.113 -16.217 55.249 1.00 21.87 91 GLY C N 1
ATOM 4342 C CA . GLY B 1 92 ? 12.807 -16.757 53.939 1.00 22.73 91 GLY C CA 1
ATOM 4343 C C . GLY B 1 92 ? 13.584 -18.025 53.644 1.00 23.10 91 GLY C C 1
ATOM 4344 O O . GLY B 1 92 ? 13.055 -18.960 53.037 1.00 29.37 91 GLY C O 1
ATOM 4345 N N . ASP B 1 93 ? 14.841 -18.092 54.102 1.00 27.41 92 ASP C N 1
ATOM 4346 C CA . ASP B 1 93 ? 15.681 -19.247 53.779 1.00 24.45 92 ASP C CA 1
ATOM 4347 C C . ASP B 1 93 ? 15.256 -20.501 54.533 1.00 25.19 92 ASP C C 1
ATOM 4348 O O . ASP B 1 93 ? 15.333 -21.617 53.997 1.00 21.84 92 ASP C O 1
ATOM 4353 N N . PHE B 1 94 ? 14.863 -20.340 55.790 1.00 23.25 93 PHE C N 1
ATOM 4354 C CA . PHE B 1 94 ? 14.205 -21.416 56.511 1.00 21.96 93 PHE C CA 1
ATOM 4355 C C . PHE B 1 94 ? 13.087 -22.017 55.669 1.00 25.16 93 PHE C C 1
ATOM 4356 O O . PHE B 1 94 ? 13.044 -23.234 55.436 1.00 27.18 93 PHE C O 1
ATOM 4364 N N . LEU B 1 95 ? 12.181 -21.177 55.178 1.00 21.60 94 LEU C N 1
ATOM 4365 C CA . LEU B 1 95 ? 11.014 -21.719 54.497 1.00 26.20 94 LEU C CA 1
ATOM 4366 C C . LEU B 1 95 ? 11.403 -22.435 53.207 1.00 27.83 94 LEU C C 1
ATOM 4367 O O . LEU B 1 95 ? 10.807 -23.457 52.848 1.00 27.71 94 LEU C O 1
ATOM 4372 N N . SER B 1 96 ? 12.393 -21.911 52.492 1.00 26.70 95 SER C N 1
ATOM 4373 C CA . SER B 1 96 ? 12.839 -22.572 51.278 1.00 23.44 95 SER C CA 1
ATOM 4374 C C . SER B 1 96 ? 13.456 -23.931 51.593 1.00 27.81 95 SER C C 1
ATOM 4375 O O . SER B 1 96 ? 13.242 -24.900 50.853 1.00 32.01 95 SER C O 1
ATOM 4378 N N . THR B 1 97 ? 14.200 -24.040 52.703 1.00 25.47 96 THR C N 1
ATOM 4379 C CA . THR B 1 97 ? 14.820 -25.324 53.010 1.00 22.55 96 THR C CA 1
ATOM 4380 C C . THR B 1 97 ? 13.795 -26.309 53.564 1.00 22.98 96 THR C C 1
ATOM 4381 O O . THR B 1 97 ? 13.779 -27.482 53.179 1.00 23.73 96 THR C O 1
ATOM 4385 N N . GLY B 1 98 ? 12.913 -25.853 54.459 1.00 26.66 97 GLY C N 1
ATOM 4386 C CA . GLY B 1 98 ? 11.960 -26.772 55.069 1.00 27.77 97 GLY C CA 1
ATOM 4387 C C . GLY B 1 98 ? 10.877 -27.228 54.111 1.00 29.90 97 GLY C C 1
ATOM 4388 O O . GLY B 1 98 ? 10.303 -28.316 54.278 1.00 21.96 97 GLY C O 1
ATOM 4389 N N . LEU B 1 99 ? 10.557 -26.393 53.118 1.00 27.33 98 LEU C N 1
ATOM 4390 C CA . LEU B 1 99 ? 9.590 -26.786 52.103 1.00 26.30 98 LEU C CA 1
ATOM 4391 C C . LEU B 1 99 ? 10.126 -27.940 51.266 1.00 28.90 98 LEU C C 1
ATOM 4392 O O . LEU B 1 99 ? 9.483 -28.991 51.159 1.00 33.22 98 LEU C O 1
ATOM 4397 N N . GLY B 1 100 ? 11.319 -27.788 50.701 1.00 28.91 99 GLY C N 1
ATOM 4398 C CA . GLY B 1 100 ? 12.022 -28.922 50.133 1.00 31.65 99 GLY C CA 1
ATOM 4399 C C . GLY B 1 100 ? 11.950 -29.004 48.636 1.00 34.36 99 GLY C C 1
ATOM 4400 O O . GLY B 1 100 ? 12.504 -29.943 48.046 1.00 34.32 99 GLY C O 1
ATOM 4401 N N . VAL B 1 101 ? 11.300 -28.037 48.016 1.00 33.13 100 VAL C N 1
ATOM 4402 C CA . VAL B 1 101 ? 11.019 -28.057 46.591 1.00 33.62 100 VAL C CA 1
ATOM 4403 C C . VAL B 1 101 ? 12.283 -27.780 45.785 1.00 36.74 100 VAL C C 1
ATOM 4404 O O . VAL B 1 101 ? 13.277 -27.240 46.271 1.00 36.39 100 VAL C O 1
ATOM 4408 N N . LEU B 1 102 ? 12.243 -28.184 44.528 1.00 41.34 101 LEU C N 1
ATOM 4409 C CA . LEU B 1 102 ? 13.317 -27.902 43.597 1.00 40.23 101 LEU C CA 1
ATOM 4410 C C . LEU B 1 102 ? 12.687 -27.415 42.308 1.00 37.96 101 LEU C C 1
ATOM 4411 O O . LEU B 1 102 ? 11.637 -27.912 41.888 1.00 35.10 101 LEU C O 1
ATOM 4416 N N . GLY B 1 103 ? 13.303 -26.413 41.712 1.00 33.88 102 GLY C N 1
ATOM 4417 C CA . GLY B 1 103 ? 12.916 -25.992 40.387 1.00 38.03 102 GLY C CA 1
ATOM 4418 C C . GLY B 1 103 ? 13.830 -26.551 39.314 1.00 35.38 102 GLY C C 1
ATOM 4419 O O . GLY B 1 103 ? 14.911 -26.008 39.060 1.00 37.80 102 GLY C O 1
ATOM 4420 N N . LEU B 1 104 ? 13.406 -27.660 38.704 1.00 36.69 103 LEU C N 1
ATOM 4421 C CA . LEU B 1 104 ? 13.971 -28.159 37.456 1.00 33.02 103 LEU C CA 1
ATOM 4422 C C . LEU B 1 104 ? 13.202 -27.641 36.256 1.00 38.13 103 LEU C C 1
ATOM 4423 O O . LEU B 1 104 ? 13.730 -27.662 35.138 1.00 40.77 103 LEU C O 1
ATOM 4428 N N . SER B 1 105 ? 11.975 -27.175 36.489 1.00 36.63 104 SER C N 1
ATOM 4429 C CA . SER B 1 105 ? 11.063 -26.643 35.487 1.00 36.31 104 SER C CA 1
ATOM 4430 C C . SER B 1 105 ? 9.967 -25.886 36.228 1.00 37.68 104 SER C C 1
ATOM 4431 O O . SER B 1 105 ? 9.851 -25.953 37.459 1.00 35.94 104 SER C O 1
ATOM 4434 N N . TRP B 1 106 ? 9.138 -25.183 35.457 1.00 36.63 105 TRP C N 1
ATOM 4435 C CA . TRP B 1 106 ? 7.990 -24.510 36.049 1.00 35.25 105 TRP C CA 1
ATOM 4436 C C . TRP B 1 106 ? 7.072 -25.508 36.737 1.00 34.43 105 TRP C C 1
ATOM 4437 O O . TRP B 1 106 ? 6.658 -25.295 37.882 1.00 35.94 105 TRP C O 1
ATOM 4448 N N . GLN B 1 107 ? 6.736 -26.601 36.049 1.00 34.90 106 GLN C N 1
ATOM 4449 C CA . GLN B 1 107 ? 5.800 -27.566 36.605 1.00 30.97 106 GLN C CA 1
ATOM 4450 C C . GLN B 1 107 ? 6.336 -28.200 37.881 1.00 35.34 106 GLN C C 1
ATOM 4451 O O . GLN B 1 107 ? 5.553 -28.491 38.795 1.00 33.69 106 GLN C O 1
ATOM 4457 N N . SER B 1 108 ? 7.664 -28.377 37.992 1.00 35.74 107 SER C N 1
ATOM 4458 C CA . SER B 1 108 ? 8.244 -28.996 39.188 1.00 37.77 107 SER C CA 1
ATOM 4459 C C . SER B 1 108 ? 8.100 -28.147 40.446 1.00 41.59 107 SER C C 1
ATOM 4460 O O . SER B 1 108 ? 8.576 -28.594 41.503 1.00 40.89 107 SER C O 1
ATOM 4463 N N . SER B 1 109 ? 7.504 -26.942 40.328 1.00 38.64 108 SER C N 1
ATOM 4464 C CA . SER B 1 109 ? 7.010 -26.042 41.367 1.00 39.91 108 SER C CA 1
ATOM 4465 C C . SER B 1 109 ? 6.791 -24.669 40.748 1.00 32.86 108 SER C C 1
ATOM 4466 O O . SER B 1 109 ? 7.752 -23.932 40.519 1.00 32.38 108 SER C O 1
ATOM 4469 N N . PRO B 1 110 ? 5.548 -24.308 40.422 1.00 37.90 109 PRO C N 1
ATOM 4470 C CA . PRO B 1 110 ? 5.314 -22.981 39.825 1.00 34.59 109 PRO C CA 1
ATOM 4471 C C . PRO B 1 110 ? 5.636 -21.828 40.758 1.00 34.41 109 PRO C C 1
ATOM 4472 O O . PRO B 1 110 ? 6.177 -20.801 40.314 1.00 25.64 109 PRO C O 1
ATOM 4476 N N . ALA B 1 111 ? 5.306 -21.958 42.046 1.00 34.34 110 ALA C N 1
ATOM 4477 C CA . ALA B 1 111 ? 5.446 -20.810 42.931 1.00 26.63 110 ALA C CA 1
ATOM 4478 C C . ALA B 1 111 ? 6.900 -20.359 43.024 1.00 28.50 110 ALA C C 1
ATOM 4479 O O . ALA B 1 111 ? 7.169 -19.155 43.163 1.00 22.36 110 ALA C O 1
ATOM 4481 N N . LEU B 1 112 ? 7.840 -21.300 42.876 1.00 27.72 111 LEU C N 1
ATOM 4482 C CA . LEU B 1 112 ? 9.269 -20.977 42.949 1.00 25.58 111 LEU C CA 1
ATOM 4483 C C . LEU B 1 112 ? 9.696 -20.074 41.801 1.00 28.97 111 LEU C C 1
ATOM 4484 O O . LEU B 1 112 ? 10.409 -19.081 42.006 1.00 29.19 111 LEU C O 1
ATOM 4489 N N . SER B 1 113 ? 9.317 -20.418 40.570 1.00 27.41 112 SER C N 1
ATOM 4490 C CA . SER B 1 113 ? 9.809 -19.606 39.462 1.00 27.81 112 SER C CA 1
ATOM 4491 C C . SER B 1 113 ? 9.033 -18.306 39.359 1.00 26.28 112 SER C C 1
ATOM 4492 O O . SER B 1 113 ? 9.629 -17.234 39.199 1.00 22.37 112 SER C O 1
ATOM 4495 N N . GLU B 1 114 ? 7.708 -18.374 39.486 1.00 27.59 113 GLU C N 1
ATOM 4496 C CA . GLU B 1 114 ? 6.912 -17.165 39.366 1.00 26.78 113 GLU C CA 1
ATOM 4497 C C . GLU B 1 114 ? 7.276 -16.150 40.441 1.00 27.66 113 GLU C C 1
ATOM 4498 O O . GLU B 1 114 ? 7.364 -14.950 40.153 1.00 29.73 113 GLU C O 1
ATOM 4504 N N . LEU B 1 115 ? 7.501 -16.596 41.678 1.00 28.94 114 LEU C N 1
ATOM 4505 C CA . LEU B 1 115 ? 7.957 -15.650 42.691 1.00 27.30 114 LEU C CA 1
ATOM 4506 C C . LEU B 1 115 ? 9.259 -14.989 42.246 1.00 24.77 114 LEU C C 1
ATOM 4507 O O . LEU B 1 115 ? 9.354 -13.755 42.201 1.00 25.98 114 LEU C O 1
ATOM 4512 N N . GLU B 1 116 ? 10.246 -15.798 41.844 1.00 20.99 115 GLU C N 1
ATOM 4513 C CA . GLU B 1 116 ? 11.532 -15.272 41.399 1.00 22.54 115 GLU C CA 1
ATOM 4514 C C . GLU B 1 116 ? 11.379 -14.312 40.228 1.00 24.15 115 GLU C C 1
ATOM 4515 O O . GLU B 1 116 ? 12.152 -13.355 40.104 1.00 21.05 115 GLU C O 1
ATOM 4521 N N . GLU B 1 117 ? 10.389 -14.548 39.360 1.00 22.10 116 GLU C N 1
ATOM 4522 C CA . GLU B 1 117 ? 10.114 -13.599 38.282 1.00 23.60 116 GLU C CA 1
ATOM 4523 C C . GLU B 1 117 ? 9.618 -12.277 38.846 1.00 29.34 116 GLU C C 1
ATOM 4524 O O . GLU B 1 117 ? 10.098 -11.198 38.457 1.00 30.52 116 GLU C O 1
ATOM 4530 N N . THR B 1 118 ? 8.675 -12.346 39.793 1.00 22.78 117 THR C N 1
ATOM 4531 C CA . THR B 1 118 ? 8.104 -11.136 40.375 1.00 22.73 117 THR C CA 1
ATOM 4532 C C . THR B 1 118 ? 9.158 -10.340 41.160 1.00 23.06 117 THR C C 1
ATOM 4533 O O . THR B 1 118 ? 9.390 -9.150 40.883 1.00 22.22 117 THR C O 1
ATOM 4537 N N . THR B 1 119 ? 9.828 -10.990 42.118 1.00 18.96 118 THR C N 1
ATOM 4538 C CA . THR B 1 119 ? 10.754 -10.278 43.000 1.00 24.86 118 THR C CA 1
ATOM 4539 C C . THR B 1 119 ? 11.932 -9.676 42.231 1.00 25.94 118 THR C C 1
ATOM 4540 O O . THR B 1 119 ? 12.422 -8.593 42.579 1.00 27.91 118 THR C O 1
ATOM 4544 N N . LEU B 1 120 ? 12.406 -10.362 41.195 1.00 26.37 119 LEU C N 1
ATOM 4545 C CA . LEU B 1 120 ? 13.458 -9.794 40.350 1.00 29.82 119 LEU C CA 1
ATOM 4546 C C . LEU B 1 120 ? 12.958 -8.571 39.589 1.00 32.96 119 LEU C C 1
ATOM 4547 O O . LEU B 1 120 ? 13.692 -7.585 39.454 1.00 33.34 119 LEU C O 1
ATOM 4552 N N . ASP B 1 121 ? 11.715 -8.609 39.080 1.00 26.93 120 ASP C N 1
ATOM 4553 C CA . ASP B 1 121 ? 11.157 -7.398 38.494 1.00 27.51 120 ASP C CA 1
ATOM 4554 C C . ASP B 1 121 ? 10.938 -6.328 39.559 1.00 25.05 120 ASP C C 1
ATOM 4555 O O . ASP B 1 121 ? 11.202 -5.146 39.312 1.00 31.47 120 ASP C O 1
ATOM 4560 N N . TRP B 1 122 ? 10.458 -6.718 40.744 1.00 25.88 121 TRP C N 1
ATOM 4561 C CA . TRP B 1 122 ? 10.384 -5.788 41.870 1.00 26.73 121 TRP C CA 1
ATOM 4562 C C . TRP B 1 122 ? 11.684 -4.998 42.014 1.00 25.21 121 TRP C C 1
ATOM 4563 O O . TRP B 1 122 ? 11.688 -3.762 41.994 1.00 22.27 121 TRP C O 1
ATOM 4574 N N . LEU B 1 123 ? 12.807 -5.721 42.109 1.00 25.80 122 LEU C N 1
ATOM 4575 C CA . LEU B 1 123 ? 14.106 -5.112 42.394 1.00 27.35 122 LEU C CA 1
ATOM 4576 C C . LEU B 1 123 ? 14.663 -4.384 41.179 1.00 23.68 122 LEU C C 1
ATOM 4577 O O . LEU B 1 123 ? 15.379 -3.381 41.327 1.00 22.92 122 LEU C O 1
ATOM 4582 N N . ARG B 1 124 ? 14.358 -4.884 39.972 1.00 24.22 123 ARG C N 1
ATOM 4583 C CA . ARG B 1 124 ? 14.776 -4.212 38.743 1.00 22.58 123 ARG C CA 1
ATOM 4584 C C . ARG B 1 124 ? 14.296 -2.773 38.743 1.00 25.91 123 ARG C C 1
ATOM 4585 O O . ARG B 1 124 ? 15.048 -1.850 38.410 1.00 24.24 123 ARG C O 1
ATOM 4593 N N . GLN B 1 125 ? 13.042 -2.581 39.165 1.00 28.70 124 GLN C N 1
ATOM 4594 C CA . GLN B 1 125 ? 12.418 -1.268 39.272 1.00 30.55 124 GLN C CA 1
ATOM 4595 C C . GLN B 1 125 ? 13.053 -0.442 40.391 1.00 29.34 124 GLN C C 1
ATOM 4596 O O . GLN B 1 125 ? 13.261 0.767 40.238 1.00 30.05 124 GLN C O 1
ATOM 4602 N N . LEU B 1 126 ? 13.372 -1.086 41.522 1.00 28.29 125 LEU C N 1
ATOM 4603 C CA . LEU B 1 126 ? 13.991 -0.429 42.679 1.00 26.11 125 LEU C CA 1
ATOM 4604 C C . LEU B 1 126 ? 15.396 0.075 42.390 1.00 25.41 125 LEU C C 1
ATOM 4605 O O . LEU B 1 126 ? 15.882 0.977 43.090 1.00 21.92 125 LEU C O 1
ATOM 4610 N N . LEU B 1 127 ? 16.059 -0.522 41.402 1.00 22.48 126 LEU C N 1
ATOM 4611 C CA . LEU B 1 127 ? 17.397 -0.168 40.972 1.00 24.00 126 LEU C CA 1
ATOM 4612 C C . LEU B 1 127 ? 17.413 0.887 39.873 1.00 26.84 126 LEU C C 1
ATOM 4613 O O . LEU B 1 127 ? 18.490 1.307 39.451 1.00 28.22 126 LEU C O 1
ATOM 4618 N N . GLY B 1 128 ? 16.254 1.319 39.402 1.00 23.45 127 GLY C N 1
ATOM 4619 C CA . GLY B 1 128 ? 16.175 2.300 38.340 1.00 28.91 127 GLY C CA 1
ATOM 4620 C C . GLY B 1 128 ? 16.442 1.773 36.951 1.00 30.68 127 GLY C C 1
ATOM 4621 O O . GLY B 1 128 ? 16.739 2.570 36.057 1.00 23.98 127 GLY C O 1
ATOM 4622 N N . LEU B 1 129 ? 16.346 0.458 36.734 1.00 30.20 128 LEU C N 1
ATOM 4623 C CA . LEU B 1 129 ? 16.701 -0.138 35.447 1.00 29.57 128 LEU C CA 1
ATOM 4624 C C . LEU B 1 129 ? 15.484 -0.124 34.528 1.00 28.87 128 LEU C C 1
ATOM 4625 O O . LEU B 1 129 ? 14.349 -0.278 34.977 1.00 27.00 128 LEU C O 1
ATOM 4630 N N . SER B 1 130 ? 15.730 0.077 33.233 1.00 31.71 129 SER C N 1
ATOM 4631 C CA . SER B 1 130 ? 14.642 0.228 32.279 1.00 31.59 129 SER C CA 1
ATOM 4632 C C . SER B 1 130 ? 13.914 -1.093 32.105 1.00 30.11 129 SER C C 1
ATOM 4633 O O . SER B 1 130 ? 14.330 -2.135 32.614 1.00 33.25 129 SER C O 1
ATOM 4636 N N . GLY B 1 131 ? 12.853 -1.052 31.299 1.00 26.74 130 GLY C N 1
ATOM 4637 C CA . GLY B 1 131 ? 12.000 -2.208 31.122 1.00 30.64 130 GLY C CA 1
ATOM 4638 C C . GLY B 1 131 ? 12.553 -3.288 30.215 1.00 29.44 130 GLY C C 1
ATOM 4639 O O . GLY B 1 131 ? 11.984 -4.385 30.199 1.00 41.99 130 GLY C O 1
ATOM 4640 N N . GLN B 1 132 ? 13.632 -3.011 29.464 1.00 32.76 131 GLN C N 1
ATOM 4641 C CA . GLN B 1 132 ? 14.291 -4.010 28.620 1.00 29.81 131 GLN C CA 1
ATOM 4642 C C . GLN B 1 132 ? 15.130 -4.998 29.414 1.00 32.68 131 GLN C C 1
ATOM 4643 O O . GLN B 1 132 ? 15.686 -5.936 28.821 1.00 29.76 131 GLN C O 1
ATOM 4649 N N . TRP B 1 133 ? 15.244 -4.805 30.726 1.00 30.32 132 TRP C N 1
ATOM 4650 C CA . TRP B 1 133 ? 16.038 -5.690 31.560 1.00 30.10 132 TRP C CA 1
ATOM 4651 C C . TRP B 1 133 ? 15.159 -6.766 32.193 1.00 31.58 132 TRP C C 1
ATOM 4652 O O . TRP B 1 133 ? 13.980 -6.548 32.505 1.00 31.45 132 TRP C O 1
ATOM 4663 N N . SER B 1 134 ? 15.738 -7.945 32.342 1.00 24.55 133 SER C N 1
ATOM 4664 C CA . SER B 1 134 ? 15.058 -9.101 32.886 1.00 25.99 133 SER C CA 1
ATOM 4665 C C . SER B 1 134 ? 16.167 -9.898 33.554 1.00 27.23 133 SER C C 1
ATOM 4666 O O . SER B 1 134 ? 17.286 -9.918 33.032 1.00 27.35 133 SER C O 1
ATOM 4669 N N . GLY B 1 135 ? 15.891 -10.498 34.722 1.00 24.52 134 GLY C N 1
ATOM 4670 C CA . GLY B 1 135 ? 16.936 -11.077 35.544 1.00 25.97 134 GLY C CA 1
ATOM 4671 C C . GLY B 1 135 ? 16.697 -12.537 35.909 1.00 27.00 134 GLY C C 1
ATOM 4672 O O . GLY B 1 135 ? 15.620 -13.087 35.679 1.00 34.46 134 GLY C O 1
ATOM 4673 N N . VAL B 1 136 ? 17.742 -13.161 36.473 1.00 18.61 135 VAL C N 1
ATOM 4674 C CA . VAL B 1 136 ? 17.657 -14.473 37.123 1.00 21.96 135 VAL C CA 1
ATOM 4675 C C . VAL B 1 136 ? 18.613 -14.472 38.316 1.00 20.91 135 VAL C C 1
ATOM 4676 O O . VAL B 1 136 ? 19.580 -13.708 38.353 1.00 25.44 135 VAL C O 1
ATOM 4680 N N . ILE B 1 137 ? 18.344 -15.311 39.313 1.00 22.52 136 ILE C N 1
ATOM 4681 C CA . ILE B 1 137 ? 19.225 -15.393 40.477 1.00 22.47 136 ILE C CA 1
ATOM 4682 C C . ILE B 1 137 ? 20.293 -16.455 40.225 1.00 25.83 136 ILE C C 1
ATOM 4683 O O . ILE B 1 137 ? 19.987 -17.646 40.125 1.00 19.97 136 ILE C O 1
ATOM 4688 N N . GLN B 1 138 ? 21.553 -16.039 40.195 1.00 19.75 137 GLN C N 1
ATOM 4689 C CA . GLN B 1 138 ? 22.665 -16.974 40.220 1.00 25.54 137 GLN C CA 1
ATOM 4690 C C . GLN B 1 138 ? 23.149 -17.132 41.651 1.00 25.78 137 GLN C C 1
ATOM 4691 O O . GLN B 1 138 ? 22.630 -16.494 42.574 1.00 30.31 137 GLN C O 1
ATOM 4697 N N . ASP B 1 139 ? 24.145 -18.006 41.839 1.00 20.28 138 ASP C N 1
ATOM 4698 C CA . ASP B 1 139 ? 24.639 -18.197 43.194 1.00 21.97 138 ASP C CA 1
ATOM 4699 C C . ASP B 1 139 ? 25.617 -17.106 43.596 1.00 22.88 138 ASP C C 1
ATOM 4700 O O . ASP B 1 139 ? 25.638 -16.712 44.760 1.00 25.96 138 ASP C O 1
ATOM 4705 N N . THR B 1 140 ? 26.430 -16.612 42.656 1.00 21.69 139 THR C N 1
ATOM 4706 C CA . THR B 1 140 ? 27.515 -15.675 42.942 1.00 21.94 139 THR C CA 1
ATOM 4707 C C . THR B 1 140 ? 27.730 -14.764 41.737 1.00 24.35 139 THR C C 1
ATOM 4708 O O . THR B 1 140 ? 27.336 -15.083 40.610 1.00 23.11 139 THR C O 1
ATOM 4712 N N . ALA B 1 141 ? 28.354 -13.608 41.988 1.00 24.01 140 ALA C N 1
ATOM 4713 C CA . ALA B 1 141 ? 28.785 -12.765 40.875 1.00 27.10 140 ALA C CA 1
ATOM 4714 C C . ALA B 1 141 ? 29.774 -13.514 39.994 1.00 28.79 140 ALA C C 1
ATOM 4715 O O . ALA B 1 141 ? 29.706 -13.428 38.760 1.00 22.32 140 ALA C O 1
ATOM 4717 N N . SER B 1 142 ? 30.699 -14.251 40.626 1.00 20.80 141 SER C N 1
ATOM 4718 C CA . SER B 1 142 ? 31.655 -15.099 39.921 1.00 25.45 141 SER C CA 1
ATOM 4719 C C . SER B 1 142 ? 30.972 -15.895 38.814 1.00 29.86 141 SER C C 1
ATOM 4720 O O . SER B 1 142 ? 31.309 -15.757 37.629 1.00 23.75 141 SER C O 1
ATOM 4723 N N . THR B 1 143 ? 29.980 -16.718 39.186 1.00 29.63 142 THR C N 1
ATOM 4724 C CA . THR B 1 143 ? 29.230 -17.468 38.179 1.00 27.22 142 THR C CA 1
ATOM 4725 C C . THR B 1 143 ? 28.614 -16.530 37.150 1.00 24.90 142 THR C C 1
ATOM 4726 O O . THR B 1 143 ? 28.649 -16.804 35.941 1.00 25.98 142 THR C O 1
ATOM 4730 N N . SER B 1 144 ? 28.058 -15.408 37.623 1.00 24.38 143 SER C N 1
ATOM 4731 C CA . SER B 1 144 ? 27.365 -14.449 36.759 1.00 23.05 143 SER C CA 1
ATOM 4732 C C . SER B 1 144 ? 28.278 -13.861 35.707 1.00 22.22 143 SER C C 1
ATOM 4733 O O . SER B 1 144 ? 27.849 -13.603 34.577 1.00 20.69 143 SER C O 1
ATOM 4736 N N . THR B 1 145 ? 29.518 -13.555 36.082 1.00 25.43 144 THR C N 1
ATOM 4737 C CA . THR B 1 145 ? 30.438 -12.987 35.103 1.00 26.82 144 THR C CA 1
ATOM 4738 C C . THR B 1 145 ? 30.888 -14.039 34.102 1.00 24.25 144 THR C C 1
ATOM 4739 O O . THR B 1 145 ? 31.174 -13.712 32.937 1.00 18.21 144 THR C O 1
ATOM 4743 N N . LEU B 1 146 ? 30.939 -15.304 34.549 1.00 24.84 145 LEU C N 1
ATOM 4744 C CA . LEU B 1 146 ? 31.183 -16.429 33.648 1.00 22.57 145 LEU C CA 1
ATOM 4745 C C . LEU B 1 146 ? 30.029 -16.598 32.667 1.00 21.26 145 LEU C C 1
ATOM 4746 O O . LEU B 1 146 ? 30.252 -16.810 31.470 1.00 21.28 145 LEU C O 1
ATOM 4751 N N . VAL B 1 147 ? 28.785 -16.493 33.155 1.00 24.86 146 VAL C N 1
ATOM 4752 C CA . VAL B 1 147 ? 27.614 -16.532 32.274 1.00 24.34 146 VAL C CA 1
ATOM 4753 C C . VAL B 1 147 ? 27.743 -15.466 31.195 1.00 23.92 146 VAL C C 1
ATOM 4754 O O . VAL B 1 147 ? 27.489 -15.715 30.008 1.00 26.91 146 VAL C O 1
ATOM 4758 N N . ALA B 1 148 ? 28.172 -14.267 31.602 1.00 24.73 147 ALA C N 1
ATOM 4759 C CA . ALA B 1 148 ? 28.274 -13.087 30.747 1.00 24.28 147 ALA C CA 1
ATOM 4760 C C . ALA B 1 148 ? 29.440 -13.159 29.773 1.00 26.22 147 ALA C C 1
ATOM 4761 O O . ALA B 1 148 ? 29.346 -12.614 28.669 1.00 25.61 147 ALA C O 1
ATOM 4763 N N . LEU B 1 149 ? 30.544 -13.807 30.172 1.00 29.34 148 LEU C N 1
ATOM 4764 C CA . LEU B 1 149 ? 31.674 -14.009 29.277 1.00 26.68 148 LEU C CA 1
ATOM 4765 C C . LEU B 1 149 ? 31.461 -15.192 28.350 1.00 24.46 148 LEU C C 1
ATOM 4766 O O . LEU B 1 149 ? 31.972 -15.190 27.224 1.00 24.79 148 LEU C O 1
ATOM 4771 N N . ILE B 1 150 ? 30.729 -16.210 28.804 1.00 27.22 149 ILE C N 1
ATOM 4772 C CA . ILE B 1 150 ? 30.260 -17.242 27.880 1.00 28.08 149 ILE C CA 1
ATOM 4773 C C . ILE B 1 150 ? 29.240 -16.649 26.895 1.00 29.97 149 ILE C C 1
ATOM 4774 O O . ILE B 1 150 ? 29.294 -16.923 25.684 1.00 34.03 149 ILE C O 1
ATOM 4779 N N . SER B 1 151 ? 28.337 -15.790 27.383 1.00 23.41 150 SER C N 1
ATOM 4780 C CA . SER B 1 151 ? 27.418 -15.067 26.501 1.00 29.85 150 SER C CA 1
ATOM 4781 C C . SER B 1 151 ? 28.176 -14.222 25.485 1.00 30.04 150 SER C C 1
ATOM 4782 O O . SER B 1 151 ? 27.858 -14.235 24.290 1.00 26.57 150 SER C O 1
ATOM 4785 N N . ALA B 1 152 ? 29.174 -13.472 25.959 1.00 30.21 151 ALA C N 1
ATOM 4786 C CA . ALA B 1 152 ? 30.052 -12.686 25.092 1.00 31.04 151 ALA C CA 1
ATOM 4787 C C . ALA B 1 152 ? 30.701 -13.535 24.005 1.00 29.58 151 ALA C C 1
ATOM 4788 O O . ALA B 1 152 ? 30.658 -13.187 22.816 1.00 31.17 151 ALA C O 1
ATOM 4790 N N . ARG B 1 153 ? 31.390 -14.603 24.411 1.00 29.98 152 ARG C N 1
ATOM 4791 C CA . ARG B 1 153 ? 31.974 -15.539 23.461 1.00 28.13 152 ARG C CA 1
ATOM 4792 C C . ARG B 1 153 ? 30.959 -15.914 22.390 1.00 33.32 152 ARG C C 1
ATOM 4793 O O . ARG B 1 153 ? 31.221 -15.785 21.183 1.00 35.26 152 ARG C O 1
ATOM 4801 N N . GLU B 1 154 ? 29.766 -16.320 22.832 1.00 27.30 153 GLU C N 1
ATOM 4802 C CA . GLU B 1 154 ? 28.785 -16.894 21.926 1.00 30.89 153 GLU C CA 1
ATOM 4803 C C . GLU B 1 154 ? 28.313 -15.885 20.892 1.00 31.12 153 GLU C C 1
ATOM 4804 O O . GLU B 1 154 ? 28.059 -16.242 19.738 1.00 33.35 153 GLU C O 1
ATOM 4810 N N . ARG B 1 155 ? 28.184 -14.625 21.284 1.00 29.10 154 ARG C N 1
ATOM 4811 C CA . ARG B 1 155 ? 27.776 -13.594 20.335 1.00 32.89 154 ARG C CA 1
ATOM 4812 C C . ARG B 1 155 ? 28.819 -13.426 19.241 1.00 33.80 154 ARG C C 1
ATOM 4813 O O . ARG B 1 155 ? 28.509 -13.520 18.046 1.00 40.02 154 ARG C O 1
ATOM 4821 N N . ALA B 1 156 ? 30.076 -13.214 19.639 1.00 36.37 155 ALA C N 1
ATOM 4822 C CA . ALA B 1 156 ? 31.128 -12.869 18.694 1.00 35.54 155 ALA C CA 1
ATOM 4823 C C . ALA B 1 156 ? 31.519 -14.040 17.802 1.00 32.03 155 ALA C C 1
ATOM 4824 O O . ALA B 1 156 ? 32.031 -13.813 16.699 1.00 28.67 155 ALA C O 1
ATOM 4826 N N . THR B 1 157 ? 31.269 -15.279 18.236 1.00 32.20 156 THR C N 1
ATOM 4827 C CA . THR B 1 157 ? 31.594 -16.465 17.448 1.00 31.39 156 THR C CA 1
ATOM 4828 C C . THR B 1 157 ? 30.392 -17.096 16.742 1.00 31.34 156 THR C C 1
ATOM 4829 O O . THR B 1 157 ? 30.520 -18.226 16.257 1.00 26.15 156 THR C O 1
ATOM 4833 N N . ASP B 1 158 ? 29.230 -16.415 16.692 1.00 27.54 157 ASP C N 1
ATOM 4834 C CA . ASP B 1 158 ? 28.008 -16.916 16.017 1.00 29.96 157 ASP C CA 1
ATOM 4835 C C . ASP B 1 158 ? 27.551 -18.273 16.557 1.00 30.00 157 ASP C C 1
ATOM 4836 O O . ASP B 1 158 ? 27.007 -19.100 15.805 1.00 23.92 157 ASP C O 1
ATOM 4841 N N . TYR B 1 159 ? 27.721 -18.497 17.873 1.00 24.65 158 TYR C N 1
ATOM 4842 C CA . TYR B 1 159 ? 27.224 -19.711 18.541 1.00 26.06 158 TYR C CA 1
ATOM 4843 C C . TYR B 1 159 ? 28.029 -20.942 18.113 1.00 26.53 158 TYR C C 1
ATOM 4844 O O . TYR B 1 159 ? 27.469 -21.983 17.754 1.00 30.29 158 TYR C O 1
ATOM 4853 N N . ALA B 1 160 ? 29.356 -20.797 18.130 1.00 27.12 159 ALA C N 1
ATOM 4854 C CA . ALA B 1 160 ? 30.262 -21.888 17.776 1.00 30.22 159 ALA C CA 1
ATOM 4855 C C . ALA B 1 160 ? 30.051 -23.128 18.631 1.00 29.09 159 ALA C C 1
ATOM 4856 O O . ALA B 1 160 ? 30.432 -24.228 18.215 1.00 32.46 159 ALA C O 1
ATOM 4858 N N . LEU B 1 161 ? 29.476 -22.972 19.824 1.00 25.35 160 LEU C N 1
ATOM 4859 C CA . LEU B 1 161 ? 29.378 -24.089 20.752 1.00 25.19 160 LEU C CA 1
ATOM 4860 C C . LEU B 1 161 ? 28.647 -25.279 20.132 1.00 24.74 160 LEU C C 1
ATOM 4861 O O . LEU B 1 161 ? 28.939 -26.430 20.474 1.00 27.07 160 LEU C O 1
ATOM 4866 N N . VAL B 1 162 ? 27.733 -25.035 19.193 1.00 27.66 161 VAL C N 1
ATOM 4867 C CA . VAL B 1 162 ? 27.122 -26.144 18.453 1.00 33.09 161 VAL C CA 1
ATOM 4868 C C . VAL B 1 162 ? 27.960 -26.527 17.232 1.00 33.18 161 VAL C C 1
ATOM 4869 O O . VAL B 1 162 ? 27.518 -27.314 16.393 1.00 33.59 161 VAL C O 1
ATOM 4873 N N . ARG B 1 163 ? 29.182 -25.995 17.131 1.00 32.86 162 ARG C N 1
ATOM 4874 C CA . ARG B 1 163 ? 30.107 -26.396 16.074 1.00 31.26 162 ARG C CA 1
ATOM 4875 C C . ARG B 1 163 ? 31.478 -26.756 16.642 1.00 33.85 162 ARG C C 1
ATOM 4876 O O . ARG B 1 163 ? 31.585 -27.627 17.514 1.00 34.66 162 ARG C O 1
ATOM 4884 N N . GLY B 1 164 ? 32.537 -26.126 16.137 1.00 25.56 163 GLY C N 1
ATOM 4885 C CA . GLY B 1 164 ? 33.870 -26.463 16.611 1.00 30.00 163 GLY C CA 1
ATOM 4886 C C . GLY B 1 164 ? 34.243 -25.827 17.931 1.00 28.51 163 GLY C C 1
ATOM 4887 O O . GLY B 1 164 ? 35.268 -26.179 18.534 1.00 25.93 163 GLY C O 1
ATOM 4888 N N . GLY B 1 165 ? 33.422 -24.900 18.396 1.00 26.51 164 GLY C N 1
ATOM 4889 C CA . GLY B 1 165 ? 33.701 -24.249 19.653 1.00 30.13 164 GLY C CA 1
ATOM 4890 C C . GLY B 1 165 ? 34.927 -23.362 19.543 1.00 27.93 164 GLY C C 1
ATOM 4891 O O . GLY B 1 165 ? 35.343 -22.944 18.452 1.00 25.18 164 GLY C O 1
ATOM 4892 N N . LEU B 1 166 ? 35.541 -23.118 20.706 1.00 25.66 165 LEU C N 1
ATOM 4893 C CA . LEU B 1 166 ? 36.538 -22.058 20.808 1.00 29.65 165 LEU C CA 1
ATOM 4894 C C . LEU B 1 166 ? 37.786 -22.353 19.986 1.00 28.65 165 LEU C C 1
ATOM 4895 O O . LEU B 1 166 ? 38.374 -21.411 19.427 1.00 21.95 165 LEU C O 1
ATOM 4900 N N . GLN B 1 167 ? 38.198 -23.634 19.883 1.00 27.76 166 GLN C N 1
ATOM 4901 C CA . GLN B 1 167 ? 39.492 -23.960 19.268 1.00 28.72 166 GLN C CA 1
ATOM 4902 C C . GLN B 1 167 ? 39.472 -23.859 17.757 1.00 29.79 166 GLN C C 1
ATOM 4903 O O . GLN B 1 167 ? 40.544 -23.911 17.138 1.00 29.77 166 GLN C O 1
ATOM 4909 N N . ALA B 1 168 ? 38.296 -23.776 17.146 1.00 26.15 167 ALA C N 1
ATOM 4910 C CA . ALA B 1 168 ? 38.244 -23.607 15.705 1.00 27.50 167 ALA C CA 1
ATOM 4911 C C . ALA B 1 168 ? 38.110 -22.152 15.294 1.00 33.68 167 ALA C C 1
ATOM 4912 O O . ALA B 1 168 ? 37.917 -21.883 14.095 1.00 40.41 167 ALA C O 1
ATOM 4914 N N . GLU B 1 169 ? 38.204 -21.203 16.249 1.00 35.45 168 GLU C N 1
ATOM 4915 C CA . GLU B 1 169 ? 38.086 -19.799 15.864 1.00 32.22 168 GLU C CA 1
ATOM 4916 C C . GLU B 1 169 ? 39.378 -19.277 15.261 1.00 38.23 168 GLU C C 1
ATOM 4917 O O . GLU B 1 169 ? 40.466 -19.527 15.815 1.00 39.33 168 GLU C O 1
ATOM 4923 N N . PRO B 1 170 ? 39.322 -18.537 14.150 1.00 42.50 169 PRO C N 1
ATOM 4924 C CA . PRO B 1 170 ? 40.572 -18.140 13.493 1.00 39.17 169 PRO C CA 1
ATOM 4925 C C . PRO B 1 170 ? 41.334 -17.023 14.197 1.00 34.68 169 PRO C C 1
ATOM 4926 O O . PRO B 1 170 ? 42.506 -16.794 13.872 1.00 40.41 169 PRO C O 1
ATOM 4930 N N . LYS B 1 171 ? 40.722 -16.326 15.142 1.00 36.80 170 LYS C N 1
ATOM 4931 C CA . LYS B 1 171 ? 41.268 -15.116 15.715 1.00 35.58 170 LYS C CA 1
ATOM 4932 C C . LYS B 1 171 ? 41.120 -15.128 17.232 1.00 34.86 170 LYS C C 1
ATOM 4933 O O . LYS B 1 171 ? 40.045 -15.453 17.744 1.00 41.51 170 LYS C O 1
ATOM 4939 N N . PRO B 1 172 ? 42.170 -14.772 17.973 1.00 34.94 171 PRO C N 1
ATOM 4940 C CA . PRO B 1 172 ? 42.059 -14.701 19.438 1.00 34.03 171 PRO C CA 1
ATOM 4941 C C . PRO B 1 172 ? 40.956 -13.755 19.900 1.00 34.67 171 PRO C C 1
ATOM 4942 O O . PRO B 1 172 ? 40.918 -12.584 19.523 1.00 35.32 171 PRO C O 1
ATOM 4946 N N . LEU B 1 173 ? 40.067 -14.270 20.742 1.00 31.32 172 LEU C N 1
ATOM 4947 C CA . LEU B 1 173 ? 38.985 -13.470 21.307 1.00 34.07 172 LEU C CA 1
ATOM 4948 C C . LEU B 1 173 ? 39.493 -12.738 22.546 1.00 33.13 172 LEU C C 1
ATOM 4949 O O . LEU B 1 173 ? 39.855 -13.377 23.543 1.00 36.06 172 LEU C O 1
ATOM 4954 N N . ILE B 1 174 ? 39.522 -11.395 22.483 1.00 30.59 173 ILE C N 1
ATOM 4955 C CA . ILE B 1 174 ? 40.084 -10.568 23.539 1.00 30.67 173 ILE C CA 1
ATOM 4956 C C . ILE B 1 174 ? 38.983 -10.129 24.488 1.00 30.72 173 ILE C C 1
ATOM 4957 O O . ILE B 1 174 ? 37.827 -9.958 24.083 1.00 28.35 173 ILE C O 1
ATOM 4962 N N . VAL B 1 175 ? 39.353 -9.957 25.761 1.00 31.62 174 VAL C N 1
ATOM 4963 C CA . VAL B 1 175 ? 38.480 -9.453 26.821 1.00 30.36 174 VAL C CA 1
ATOM 4964 C C . VAL B 1 175 ? 39.182 -8.280 27.486 1.00 29.19 174 VAL C C 1
ATOM 4965 O O . VAL B 1 175 ? 40.300 -8.431 27.995 1.00 32.62 174 VAL C O 1
ATOM 4969 N N . TYR B 1 176 ? 38.513 -7.138 27.537 1.00 27.10 175 TYR C N 1
ATOM 4970 C CA . TYR B 1 176 ? 39.092 -5.932 28.100 1.00 28.30 175 TYR C CA 1
ATOM 4971 C C . TYR B 1 176 ? 38.492 -5.632 29.476 1.00 28.29 175 TYR C C 1
ATOM 4972 O O . TYR B 1 176 ? 37.289 -5.382 29.603 1.00 24.44 175 TYR C O 1
ATOM 4981 N N . VAL B 1 177 ? 39.333 -5.649 30.502 1.00 23.67 176 VAL C N 1
ATOM 4982 C CA . VAL B 1 177 ? 38.919 -5.315 31.855 1.00 28.70 176 VAL C CA 1
ATOM 4983 C C . VAL B 1 177 ? 39.842 -4.249 32.441 1.00 32.91 176 VAL C C 1
ATOM 4984 O O . VAL B 1 177 ? 41.013 -4.127 32.071 1.00 28.58 176 VAL C O 1
ATOM 4988 N N . SER B 1 178 ? 39.284 -3.464 33.373 1.00 32.67 177 SER C N 1
ATOM 4989 C CA . SER B 1 178 ? 40.083 -2.528 34.160 1.00 30.58 177 SER C CA 1
ATOM 4990 C C . SER B 1 178 ? 41.126 -3.271 34.980 1.00 29.30 177 SER C C 1
ATOM 4991 O O . SER B 1 178 ? 40.865 -4.355 35.501 1.00 35.65 177 SER C O 1
ATOM 4994 N N . ALA B 1 179 ? 42.313 -2.670 35.113 1.00 35.30 178 ALA C N 1
ATOM 4995 C CA . ALA B 1 179 ? 43.406 -3.293 35.860 1.00 34.91 178 ALA C CA 1
ATOM 4996 C C . ALA B 1 179 ? 43.109 -3.414 37.348 1.00 41.19 178 ALA C C 1
ATOM 4997 O O . ALA B 1 179 ? 43.902 -4.033 38.074 1.00 40.66 178 ALA C O 1
ATOM 4999 N N . HIS B 1 180 ? 42.002 -2.823 37.813 1.00 41.27 179 HIS C N 1
ATOM 5000 C CA . HIS B 1 180 ? 41.494 -2.993 39.169 1.00 40.53 179 HIS C CA 1
ATOM 5001 C C . HIS B 1 180 ? 40.262 -3.895 39.224 1.00 37.00 179 HIS C C 1
ATOM 5002 O O . HIS B 1 180 ? 39.637 -4.010 40.285 1.00 36.68 179 HIS C O 1
ATOM 5009 N N . ALA B 1 181 ? 39.908 -4.542 38.114 1.00 34.79 180 ALA C N 1
ATOM 5010 C CA . ALA B 1 181 ? 38.780 -5.464 38.121 1.00 34.22 180 ALA C CA 1
ATOM 5011 C C . ALA B 1 181 ? 39.068 -6.667 39.010 1.00 34.14 180 ALA C C 1
ATOM 5012 O O . ALA B 1 181 ? 40.185 -7.206 39.012 1.00 30.14 180 ALA C O 1
ATOM 5014 N N . HIS B 1 182 ? 38.033 -7.080 39.766 1.00 37.42 181 HIS C N 1
ATOM 5015 C CA . HIS B 1 182 ? 38.099 -8.225 40.679 1.00 31.22 181 HIS C CA 1
ATOM 5016 C C . HIS B 1 182 ? 38.686 -9.442 39.990 1.00 34.55 181 HIS C C 1
ATOM 5017 O O . HIS B 1 182 ? 38.520 -9.639 38.783 1.00 38.92 181 HIS C O 1
ATOM 5024 N N . SER B 1 183 ? 39.361 -10.272 40.785 1.00 38.10 182 SER C N 1
ATOM 5025 C CA . SER B 1 183 ? 40.021 -11.468 40.273 1.00 32.48 182 SER C CA 1
ATOM 5026 C C . SER B 1 183 ? 39.038 -12.506 39.756 1.00 34.40 182 SER C C 1
ATOM 5027 O O . SER B 1 183 ? 39.441 -13.383 38.986 1.00 33.81 182 SER C O 1
ATOM 5030 N N . SER B 1 184 ? 37.753 -12.403 40.120 1.00 33.78 183 SER C N 1
ATOM 5031 C CA . SER B 1 184 ? 36.754 -13.293 39.543 1.00 33.79 183 SER C CA 1
ATOM 5032 C C . SER B 1 184 ? 36.537 -13.022 38.059 1.00 31.30 183 SER C C 1
ATOM 5033 O O . SER B 1 184 ? 36.168 -13.948 37.331 1.00 23.54 183 SER C O 1
ATOM 5036 N N . VAL B 1 185 ? 36.760 -11.781 37.607 1.00 34.15 184 VAL C N 1
ATOM 5037 C CA . VAL B 1 185 ? 36.595 -11.430 36.197 1.00 31.01 184 VAL C CA 1
ATOM 5038 C C . VAL B 1 185 ? 37.642 -12.132 35.346 1.00 31.78 184 VAL C C 1
ATOM 5039 O O . VAL B 1 185 ? 37.357 -12.595 34.233 1.00 35.31 184 VAL C O 1
ATOM 5043 N N . ASP B 1 186 ? 38.872 -12.210 35.858 1.00 36.55 185 ASP C N 1
ATOM 5044 C CA . ASP B 1 186 ? 39.946 -12.901 35.152 1.00 34.50 185 ASP C CA 1
ATOM 5045 C C . ASP B 1 186 ? 39.689 -14.404 35.119 1.00 32.40 185 ASP C C 1
ATOM 5046 O O . ASP B 1 186 ? 39.742 -15.039 34.050 1.00 32.56 185 ASP C O 1
ATOM 5051 N N . LYS B 1 187 ? 39.394 -14.989 36.288 1.00 32.94 186 LYS C N 1
ATOM 5052 C CA . LYS B 1 187 ? 39.033 -16.401 36.358 1.00 26.91 186 LYS C CA 1
ATOM 5053 C C . LYS B 1 187 ? 37.963 -16.741 35.335 1.00 30.20 186 LYS C C 1
ATOM 5054 O O . LYS B 1 187 ? 38.117 -17.677 34.546 1.00 24.62 186 LYS C O 1
ATOM 5060 N N . ALA B 1 188 ? 36.849 -16.004 35.364 1.00 27.34 187 ALA C N 1
ATOM 5061 C CA . ALA B 1 188 ? 35.716 -16.326 34.502 1.00 26.35 187 ALA C CA 1
ATOM 5062 C C . ALA B 1 188 ? 36.136 -16.381 33.042 1.00 26.06 187 ALA C C 1
ATOM 5063 O O . ALA B 1 188 ? 35.760 -17.304 32.313 1.00 32.18 187 ALA C O 1
ATOM 5065 N N . ALA B 1 189 ? 36.927 -15.403 32.602 1.00 22.96 188 ALA C N 1
ATOM 5066 C CA . ALA B 1 189 ? 37.560 -15.505 31.291 1.00 27.92 188 ALA C CA 1
ATOM 5067 C C . ALA B 1 189 ? 38.259 -16.850 31.123 1.00 28.72 188 ALA C C 1
ATOM 5068 O O . ALA B 1 189 ? 38.022 -17.562 30.137 1.00 32.67 188 ALA C O 1
ATOM 5070 N N . LEU B 1 190 ? 39.097 -17.229 32.097 1.00 22.95 189 LEU C N 1
ATOM 5071 C CA . LEU B 1 190 ? 39.926 -18.428 31.959 1.00 29.36 189 LEU C CA 1
ATOM 5072 C C . LEU B 1 190 ? 39.078 -19.697 31.917 1.00 28.16 189 LEU C C 1
ATOM 5073 O O . LEU B 1 190 ? 39.386 -20.635 31.176 1.00 28.14 189 LEU C O 1
ATOM 5078 N N . LEU B 1 191 ? 38.028 -19.757 32.737 1.00 29.73 190 LEU C N 1
ATOM 5079 C CA . LEU B 1 191 ? 37.137 -20.906 32.722 1.00 25.73 190 LEU C CA 1
ATOM 5080 C C . LEU B 1 191 ? 36.332 -20.971 31.419 1.00 29.31 190 LEU C C 1
ATOM 5081 O O . LEU B 1 191 ? 35.927 -22.064 30.996 1.00 28.29 190 LEU C O 1
ATOM 5086 N N . ALA B 1 192 ? 36.090 -19.831 30.769 1.00 23.55 191 ALA C N 1
ATOM 5087 C CA . ALA B 1 192 ? 35.472 -19.835 29.450 1.00 27.07 191 ALA C CA 1
ATOM 5088 C C . ALA B 1 192 ? 36.484 -20.037 28.328 1.00 31.79 191 ALA C C 1
ATOM 5089 O O . ALA B 1 192 ? 36.101 -20.022 27.158 1.00 29.87 191 ALA C O 1
ATOM 5091 N N . GLY B 1 193 ? 37.766 -20.180 28.650 1.00 34.24 192 GLY C N 1
ATOM 5092 C CA . GLY B 1 193 ? 38.770 -20.566 27.676 1.00 31.15 192 GLY C CA 1
ATOM 5093 C C . GLY B 1 193 ? 39.560 -19.462 27.006 1.00 31.76 192 GLY C C 1
ATOM 5094 O O . GLY B 1 193 ? 40.293 -19.753 26.053 1.00 31.33 192 GLY C O 1
ATOM 5095 N N . PHE B 1 194 ? 39.491 -18.222 27.503 1.00 31.31 193 PHE C N 1
ATOM 5096 C CA . PHE B 1 194 ? 40.005 -17.098 26.727 1.00 32.16 193 PHE C CA 1
ATOM 5097 C C . PHE B 1 194 ? 41.527 -17.057 26.681 1.00 32.94 193 PHE C C 1
ATOM 5098 O O . PHE B 1 194 ? 42.093 -16.577 25.690 1.00 34.23 193 PHE C O 1
ATOM 5106 N N . GLY B 1 195 ? 42.209 -17.559 27.712 1.00 32.06 194 GLY C N 1
ATOM 5107 C CA . GLY B 1 195 ? 43.659 -17.462 27.744 1.00 31.82 194 GLY C CA 1
ATOM 5108 C C . GLY B 1 195 ? 44.107 -16.195 28.441 1.00 31.43 194 GLY C C 1
ATOM 5109 O O . GLY B 1 195 ? 43.535 -15.127 28.194 1.00 33.43 194 GLY C O 1
ATOM 5110 N N . ARG B 1 196 ? 45.084 -16.300 29.348 1.00 34.88 195 ARG C N 1
ATOM 5111 C CA . ARG B 1 196 ? 45.573 -15.093 30.013 1.00 40.50 195 ARG C CA 1
ATOM 5112 C C . ARG B 1 196 ? 46.066 -14.061 29.003 1.00 39.58 195 ARG C C 1
ATOM 5113 O O . ARG B 1 196 ? 45.796 -12.858 29.145 1.00 36.57 195 ARG C O 1
ATOM 5121 N N . ASP B 1 197 ? 46.787 -14.522 27.975 1.00 35.84 196 ASP C N 1
ATOM 5122 C CA . ASP B 1 197 ? 47.286 -13.646 26.920 1.00 28.45 196 ASP C CA 1
ATOM 5123 C C . ASP B 1 197 ? 46.213 -12.716 26.392 1.00 28.83 196 ASP C C 1
ATOM 5124 O O . ASP B 1 197 ? 46.513 -11.578 26.003 1.00 31.94 196 ASP C O 1
ATOM 5129 N N . ASN B 1 198 ? 44.965 -13.180 26.388 1.00 31.63 197 ASN C N 1
ATOM 5130 C CA . ASN B 1 198 ? 43.858 -12.563 25.671 1.00 31.20 197 ASN C CA 1
ATOM 5131 C C . ASN B 1 198 ? 43.076 -11.589 26.524 1.00 29.01 197 ASN C C 1
ATOM 5132 O O . ASN B 1 198 ? 42.118 -10.981 26.032 1.00 29.78 197 ASN C O 1
ATOM 5137 N N . ILE B 1 199 ? 43.465 -11.433 27.785 1.00 37.15 198 ILE C N 1
ATOM 5138 C CA . ILE B 1 199 ? 42.824 -10.521 28.724 1.00 28.92 198 ILE C CA 1
ATOM 5139 C C . ILE B 1 199 ? 43.725 -9.314 28.836 1.00 28.26 198 ILE C C 1
ATOM 5140 O O . ILE B 1 199 ? 44.843 -9.418 29.342 1.00 28.94 198 ILE C O 1
ATOM 5145 N N . ARG B 1 200 ? 43.288 -8.171 28.356 1.00 30.66 199 ARG C N 1
ATOM 5146 C CA . ARG B 1 200 ? 44.076 -6.942 28.419 1.00 35.38 199 ARG C CA 1
ATOM 5147 C C . ARG B 1 200 ? 43.551 -6.077 29.559 1.00 32.55 199 ARG C C 1
ATOM 5148 O O . ARG B 1 200 ? 42.397 -5.606 29.533 1.00 31.02 199 ARG C O 1
ATOM 5156 N N . LEU B 1 201 ? 44.421 -5.835 30.530 1.00 32.95 200 LEU C N 1
ATOM 5157 C CA . LEU B 1 201 ? 44.142 -4.922 31.619 1.00 31.37 200 LEU C CA 1
ATOM 5158 C C . LEU B 1 201 ? 44.309 -3.512 31.065 1.00 32.93 200 LEU C C 1
ATOM 5159 O O . LEU B 1 201 ? 45.336 -3.193 30.450 1.00 36.87 200 LEU C O 1
ATOM 5164 N N . ILE B 1 202 ? 43.282 -2.683 31.237 1.00 33.95 201 ILE C N 1
ATOM 5165 C CA . ILE B 1 202 ? 43.255 -1.297 30.769 1.00 30.78 201 ILE C CA 1
ATOM 5166 C C . ILE B 1 202 ? 43.731 -0.430 31.924 1.00 36.08 201 ILE C C 1
ATOM 5167 O O . ILE B 1 202 ? 43.185 -0.537 33.035 1.00 35.25 201 ILE C O 1
ATOM 5172 N N . PRO B 1 203 ? 44.705 0.453 31.713 1.00 37.23 202 PRO C N 1
ATOM 5173 C CA . PRO B 1 203 ? 45.179 1.312 32.804 1.00 36.00 202 PRO C CA 1
ATOM 5174 C C . PRO B 1 203 ? 44.075 2.215 33.331 1.00 33.76 202 PRO C C 1
ATOM 5175 O O . PRO B 1 203 ? 43.060 2.466 32.669 1.00 31.77 202 PRO C O 1
ATOM 5179 N N . THR B 1 204 ? 44.289 2.682 34.563 1.00 31.33 203 THR C N 1
ATOM 5180 C CA . THR B 1 204 ? 43.318 3.450 35.331 1.00 30.17 203 THR C CA 1
ATOM 5181 C C . THR B 1 204 ? 43.757 4.901 35.462 1.00 26.09 203 THR C C 1
ATOM 5182 O O . THR B 1 204 ? 44.873 5.276 35.089 1.00 32.76 203 THR C O 1
ATOM 5186 N N . ASP B 1 205 ? 42.857 5.721 36.010 1.00 25.44 204 ASP C N 1
ATOM 5187 C CA . ASP B 1 205 ? 43.070 7.149 36.208 1.00 31.78 204 ASP C CA 1
ATOM 5188 C C . ASP B 1 205 ? 43.404 7.465 37.672 1.00 32.98 204 ASP C C 1
ATOM 5189 O O . ASP B 1 205 ? 43.675 6.576 38.490 1.00 36.94 204 ASP C O 1
ATOM 5194 N N . GLU B 1 206 ? 43.437 8.757 37.983 1.00 33.76 205 GLU C N 1
ATOM 5195 C CA . GLU B 1 206 ? 43.671 9.200 39.355 1.00 41.79 205 GLU C CA 1
ATOM 5196 C C . GLU B 1 206 ? 42.688 8.571 40.341 1.00 33.63 205 GLU C C 1
ATOM 5197 O O . GLU B 1 206 ? 43.036 8.333 41.500 1.00 38.90 205 GLU C O 1
ATOM 5203 N N . ARG B 1 207 ? 41.456 8.320 39.922 1.00 33.20 206 ARG C N 1
ATOM 5204 C CA . ARG B 1 207 ? 40.461 7.718 40.797 1.00 33.32 206 ARG C CA 1
ATOM 5205 C C . ARG B 1 207 ? 40.328 6.216 40.568 1.00 34.70 206 ARG C C 1
ATOM 5206 O O . ARG B 1 207 ? 39.321 5.618 40.965 1.00 28.81 206 ARG C O 1
ATOM 5214 N N . TYR B 1 208 ? 41.325 5.611 39.920 1.00 32.22 207 TYR C N 1
ATOM 5215 C CA . TYR B 1 208 ? 41.426 4.179 39.673 1.00 29.67 207 TYR C CA 1
ATOM 5216 C C . TYR B 1 208 ? 40.290 3.650 38.804 1.00 31.02 207 TYR C C 1
ATOM 5217 O O . TYR B 1 208 ? 40.050 2.439 38.758 1.00 27.39 207 TYR C O 1
ATOM 5226 N N . ALA B 1 209 ? 39.600 4.544 38.096 1.00 28.99 208 ALA C N 1
ATOM 5227 C CA . ALA B 1 209 ? 38.634 4.170 37.069 1.00 28.56 208 ALA C CA 1
ATOM 5228 C C . ALA B 1 209 ? 39.332 4.028 35.714 1.00 29.03 208 ALA C C 1
ATOM 5229 O O . ALA B 1 209 ? 40.226 4.811 35.384 1.00 30.49 208 ALA C O 1
ATOM 5231 N N . LEU B 1 210 ? 38.928 3.017 34.936 1.00 30.06 209 LEU C N 1
ATOM 5232 C CA . LEU B 1 210 ? 39.568 2.749 33.647 1.00 27.25 209 LEU C CA 1
ATOM 5233 C C . LEU B 1 210 ? 39.442 3.947 32.711 1.00 28.54 209 LEU C C 1
ATOM 5234 O O . LEU B 1 210 ? 38.419 4.627 32.691 1.00 32.81 209 LEU C O 1
ATOM 5239 N N . ARG B 1 211 ? 40.487 4.185 31.900 1.00 29.15 210 ARG C N 1
ATOM 5240 C CA . ARG B 1 211 ? 40.457 5.246 30.891 1.00 32.28 210 ARG C CA 1
ATOM 5241 C C . ARG B 1 211 ? 39.859 4.700 29.595 1.00 31.29 210 ARG C C 1
ATOM 5242 O O . ARG B 1 211 ? 40.507 3.870 28.926 1.00 30.03 210 ARG C O 1
ATOM 5250 N N . PRO B 1 212 ? 38.646 5.122 29.201 1.00 27.83 211 PRO C N 1
ATOM 5251 C CA . PRO B 1 212 ? 38.099 4.736 27.883 1.00 31.02 211 PRO C CA 1
ATOM 5252 C C . PRO B 1 212 ? 39.037 5.001 26.719 1.00 33.99 211 PRO C C 1
ATOM 5253 O O . PRO B 1 212 ? 39.028 4.234 25.737 1.00 33.14 211 PRO C O 1
ATOM 5257 N N . GLU B 1 213 ? 39.833 6.076 26.794 1.00 29.75 212 GLU C N 1
ATOM 5258 C CA . GLU B 1 213 ? 40.867 6.324 25.794 1.00 37.82 212 GLU C CA 1
ATOM 5259 C C . GLU B 1 213 ? 41.839 5.152 25.671 1.00 35.22 212 GLU C C 1
ATOM 5260 O O . GLU B 1 213 ? 42.324 4.853 24.567 1.00 33.83 212 GLU C O 1
ATOM 5266 N N . ALA B 1 214 ? 42.154 4.485 26.787 1.00 32.19 213 ALA C N 1
ATOM 5267 C CA . ALA B 1 214 ? 43.032 3.326 26.686 1.00 29.69 213 ALA C CA 1
ATOM 5268 C C . ALA B 1 214 ? 42.286 2.137 26.096 1.00 29.26 213 ALA C C 1
ATOM 5269 O O . ALA B 1 214 ? 42.851 1.382 25.296 1.00 22.54 213 ALA C O 1
ATOM 5271 N N . LEU B 1 215 ? 41.010 1.973 26.461 1.00 30.49 214 LEU C N 1
ATOM 5272 C CA . LEU B 1 215 ? 40.175 0.931 25.859 1.00 28.13 214 LEU C CA 1
ATOM 5273 C C . LEU B 1 215 ? 40.228 1.007 24.331 1.00 27.79 214 LEU C C 1
ATOM 5274 O O . LEU B 1 215 ? 40.705 0.080 23.659 1.00 28.54 214 LEU C O 1
ATOM 5279 N N . GLN B 1 216 ? 39.784 2.132 23.768 1.00 28.30 215 GLN C N 1
ATOM 5280 C CA . GLN B 1 216 ? 39.871 2.354 22.328 1.00 24.33 215 GLN C CA 1
ATOM 5281 C C . GLN B 1 216 ? 41.298 2.366 21.788 1.00 26.71 215 GLN C C 1
ATOM 5282 O O . GLN B 1 216 ? 41.497 2.183 20.586 1.00 33.06 215 GLN C O 1
ATOM 5288 N N . ALA B 1 217 ? 42.306 2.609 22.606 1.00 31.19 216 ALA C N 1
ATOM 5289 C CA . ALA B 1 217 ? 43.650 2.345 22.115 1.00 30.03 216 ALA C CA 1
ATOM 5290 C C . ALA B 1 217 ? 43.883 0.843 22.012 1.00 31.53 216 ALA C C 1
ATOM 5291 O O . ALA B 1 217 ? 44.213 0.322 20.933 1.00 32.70 216 ALA C O 1
ATOM 5293 N N . ALA B 1 218 ? 43.665 0.127 23.117 1.00 26.51 217 ALA C N 1
ATOM 5294 C CA . ALA B 1 218 ? 43.808 -1.327 23.115 1.00 27.42 217 ALA C CA 1
ATOM 5295 C C . ALA B 1 218 ? 42.977 -1.980 22.017 1.00 27.09 217 ALA C C 1
ATOM 5296 O O . ALA B 1 218 ? 43.432 -2.935 21.383 1.00 26.38 217 ALA C O 1
ATOM 5298 N N . ILE B 1 219 ? 41.764 -1.477 21.769 1.00 24.61 218 ILE C N 1
ATOM 5299 C CA . ILE B 1 219 ? 40.873 -2.149 20.822 1.00 28.98 218 ILE C CA 1
ATOM 5300 C C . ILE B 1 219 ? 41.359 -1.984 19.384 1.00 31.70 218 ILE C C 1
ATOM 5301 O O . ILE B 1 219 ? 41.239 -2.908 18.564 1.00 37.36 218 ILE C O 1
ATOM 5306 N N . GLU B 1 220 ? 41.875 -0.801 19.037 1.00 35.06 219 GLU C N 1
ATOM 5307 C CA . GLU B 1 220 ? 42.409 -0.604 17.695 1.00 34.62 219 GLU C CA 1
ATOM 5308 C C . GLU B 1 220 ? 43.663 -1.437 17.499 1.00 31.85 219 GLU C C 1
ATOM 5309 O O . GLU B 1 220 ? 43.899 -1.975 16.411 1.00 32.71 219 GLU C O 1
ATOM 5315 N N . GLN B 1 221 ? 44.467 -1.577 18.551 1.00 31.62 220 GLN C N 1
ATOM 5316 C CA . GLN B 1 221 ? 45.735 -2.282 18.399 1.00 41.26 220 GLN C CA 1
ATOM 5317 C C . GLN B 1 221 ? 45.529 -3.760 18.103 1.00 39.19 220 GLN C C 1
ATOM 5318 O O . GLN B 1 221 ? 46.335 -4.348 17.379 1.00 39.98 220 GLN C O 1
ATOM 5324 N N . ASP B 1 222 ? 44.464 -4.374 18.636 1.00 35.94 221 ASP C N 1
ATOM 5325 C CA . ASP B 1 222 ? 44.240 -5.798 18.407 1.00 35.20 221 ASP C CA 1
ATOM 5326 C C . ASP B 1 222 ? 43.649 -6.048 17.024 1.00 35.57 221 ASP C C 1
ATOM 5327 O O . ASP B 1 222 ? 43.975 -7.053 16.383 1.00 39.40 221 ASP C O 1
ATOM 5332 N N . LEU B 1 223 ? 42.780 -5.148 16.553 1.00 37.31 222 LEU C N 1
ATOM 5333 C CA . LEU B 1 223 ? 42.374 -5.169 15.149 1.00 35.16 222 LEU C CA 1
ATOM 5334 C C . LEU B 1 223 ? 43.576 -4.974 14.237 1.00 38.95 222 LEU C C 1
ATOM 5335 O O . LEU B 1 223 ? 43.640 -5.553 13.146 1.00 40.86 222 LEU C O 1
ATOM 5340 N N . ALA B 1 224 ? 44.528 -4.137 14.654 1.00 40.26 223 ALA C N 1
ATOM 5341 C CA . ALA B 1 224 ? 45.781 -3.968 13.937 1.00 36.82 223 ALA C CA 1
ATOM 5342 C C . ALA B 1 224 ? 46.794 -5.025 14.319 1.00 37.95 223 ALA C C 1
ATOM 5343 O O . ALA B 1 224 ? 47.961 -4.943 13.934 1.00 37.00 223 ALA C O 1
ATOM 5345 N N . ALA B 1 225 ? 46.377 -6.012 15.093 1.00 42.42 224 ALA C N 1
ATOM 5346 C CA . ALA B 1 225 ? 47.132 -7.231 15.224 1.00 36.86 224 ALA C CA 1
ATOM 5347 C C . ALA B 1 225 ? 46.403 -8.391 14.576 1.00 39.90 224 ALA C C 1
ATOM 5348 O O . ALA B 1 225 ? 47.019 -9.429 14.332 1.00 50.09 224 ALA C O 1
ATOM 5350 N N . GLY B 1 226 ? 45.125 -8.235 14.237 1.00 41.71 225 GLY C N 1
ATOM 5351 C CA . GLY B 1 226 ? 44.365 -9.355 13.708 1.00 42.64 225 GLY C CA 1
ATOM 5352 C C . GLY B 1 226 ? 43.637 -10.169 14.758 1.00 44.65 225 GLY C C 1
ATOM 5353 O O . GLY B 1 226 ? 42.870 -11.074 14.396 1.00 37.09 225 GLY C O 1
ATOM 5354 N N . ASN B 1 227 ? 43.827 -9.870 16.042 1.00 36.97 226 ASN C N 1
ATOM 5355 C CA . ASN B 1 227 ? 42.986 -10.530 17.015 1.00 35.27 226 ASN C CA 1
ATOM 5356 C C . ASN B 1 227 ? 41.563 -9.990 16.873 1.00 35.63 226 ASN C C 1
ATOM 5357 O O . ASN B 1 227 ? 41.304 -9.060 16.106 1.00 33.55 226 ASN C O 1
ATOM 5362 N N . GLN B 1 228 ? 40.619 -10.606 17.570 1.00 33.50 227 GLN C N 1
ATOM 5363 C CA . GLN B 1 228 ? 39.209 -10.237 17.429 1.00 37.24 227 GLN C CA 1
ATOM 5364 C C . GLN B 1 228 ? 38.700 -9.800 18.791 1.00 32.72 227 GLN C C 1
ATOM 5365 O O . GLN B 1 228 ? 38.486 -10.641 19.691 1.00 34.62 227 GLN C O 1
ATOM 5371 N N . PRO B 1 229 ? 38.532 -8.505 19.017 1.00 29.45 228 PRO C N 1
ATOM 5372 C CA . PRO B 1 229 ? 37.966 -8.065 20.290 1.00 28.72 228 PRO C CA 1
ATOM 5373 C C . PRO B 1 229 ? 36.555 -8.609 20.439 1.00 35.15 228 PRO C C 1
ATOM 5374 O O . PRO B 1 229 ? 35.778 -8.621 19.476 1.00 34.71 228 PRO C O 1
ATOM 5378 N N . CYS B 1 230 ? 36.225 -9.031 21.672 1.00 37.01 229 CYS C N 1
ATOM 5379 C CA . CYS B 1 230 ? 34.971 -9.722 21.975 1.00 23.10 229 CYS C CA 1
ATOM 5380 C C . CYS B 1 230 ? 34.149 -9.016 23.048 1.00 29.60 229 CYS C C 1
ATOM 5381 O O . CYS B 1 230 ? 32.957 -8.770 22.825 1.00 30.64 229 CYS C O 1
ATOM 5384 N N . ALA B 1 231 ? 34.733 -8.660 24.210 1.00 26.94 230 ALA C N 1
ATOM 5385 C CA . ALA B 1 231 ? 33.939 -8.173 25.337 1.00 26.67 230 ALA C CA 1
ATOM 5386 C C . ALA B 1 231 ? 34.710 -7.220 26.246 1.00 24.67 230 ALA C C 1
ATOM 5387 O O . ALA B 1 231 ? 35.911 -7.380 26.498 1.00 22.92 230 ALA C O 1
ATOM 5389 N N . VAL B 1 232 ? 33.970 -6.255 26.796 1.00 25.39 231 VAL C N 1
ATOM 5390 C CA . VAL B 1 232 ? 34.467 -5.358 27.836 1.00 24.99 231 VAL C CA 1
ATOM 5391 C C . VAL B 1 232 ? 33.808 -5.731 29.165 1.00 26.20 231 VAL C C 1
ATOM 5392 O O . VAL B 1 232 ? 32.618 -6.061 29.198 1.00 18.11 231 VAL C O 1
ATOM 5396 N N . VAL B 1 233 ? 34.565 -5.662 30.269 1.00 24.92 232 VAL C N 1
ATOM 5397 C CA . VAL B 1 233 ? 33.981 -5.806 31.607 1.00 24.06 232 VAL C CA 1
ATOM 5398 C C . VAL B 1 233 ? 34.333 -4.573 32.431 1.00 29.02 232 VAL C C 1
ATOM 5399 O O . VAL B 1 233 ? 35.508 -4.335 32.739 1.00 19.93 232 VAL C O 1
ATOM 5403 N N . ALA B 1 234 ? 33.312 -3.796 32.793 1.00 28.82 233 ALA C N 1
ATOM 5404 C CA . ALA B 1 234 ? 33.467 -2.587 33.590 1.00 28.11 233 ALA C CA 1
ATOM 5405 C C . ALA B 1 234 ? 32.989 -2.839 35.012 1.00 26.46 233 ALA C C 1
ATOM 5406 O O . ALA B 1 234 ? 32.057 -3.616 35.234 1.00 28.09 233 ALA C O 1
ATOM 5408 N N . THR B 1 235 ? 33.611 -2.156 35.971 1.00 25.48 234 THR C N 1
ATOM 5409 C CA . THR B 1 235 ? 33.357 -2.390 37.384 1.00 25.80 234 THR C CA 1
ATOM 5410 C C . THR B 1 235 ? 32.832 -1.115 38.015 1.00 27.29 234 THR C C 1
ATOM 5411 O O . THR B 1 235 ? 33.537 -0.096 38.049 1.00 29.70 234 THR C O 1
ATOM 5415 N N . THR B 1 236 ? 31.599 -1.184 38.516 1.00 26.29 235 THR C N 1
ATOM 5416 C CA . THR B 1 236 ? 30.960 -0.108 39.273 1.00 26.79 235 THR C CA 1
ATOM 5417 C C . THR B 1 236 ? 31.114 -0.432 40.760 1.00 26.91 235 THR C C 1
ATOM 5418 O O . THR B 1 236 ? 30.257 -1.062 41.380 1.00 26.98 235 THR C O 1
ATOM 5422 N N . GLY B 1 237 ? 32.244 -0.021 41.325 1.00 21.63 236 GLY C N 1
ATOM 5423 C CA . GLY B 1 237 ? 32.521 -0.266 42.721 1.00 24.52 236 GLY C CA 1
ATOM 5424 C C . GLY B 1 237 ? 33.547 -1.367 42.833 1.00 27.42 236 GLY C C 1
ATOM 5425 O O . GLY B 1 237 ? 33.190 -2.530 43.060 1.00 24.03 236 GLY C O 1
ATOM 5426 N N . THR B 1 238 ? 34.817 -1.030 42.620 1.00 20.89 237 THR C N 1
ATOM 5427 C CA . THR B 1 238 ? 35.819 -2.079 42.594 1.00 26.95 237 THR C CA 1
ATOM 5428 C C . THR B 1 238 ? 36.096 -2.534 44.016 1.00 30.03 237 THR C C 1
ATOM 5429 O O . THR B 1 238 ? 35.701 -1.886 44.987 1.00 26.42 237 THR C O 1
ATOM 5433 N N . THR B 1 239 ? 36.781 -3.673 44.135 1.00 29.93 238 THR C N 1
ATOM 5434 C CA . THR B 1 239 ? 36.951 -4.251 45.463 1.00 30.69 238 THR C CA 1
ATOM 5435 C C . THR B 1 239 ? 37.947 -3.464 46.306 1.00 33.01 238 THR C C 1
ATOM 5436 O O . THR B 1 239 ? 37.796 -3.382 47.536 1.00 28.39 238 THR C O 1
ATOM 5440 N N . THR B 1 240 ? 38.987 -2.914 45.682 1.00 26.92 239 THR C N 1
ATOM 5441 C CA . THR B 1 240 ? 40.007 -2.243 46.471 1.00 29.88 239 THR C CA 1
ATOM 5442 C C . THR B 1 240 ? 39.451 -0.916 46.963 1.00 31.12 239 THR C C 1
ATOM 5443 O O . THR B 1 240 ? 39.173 -0.749 48.156 1.00 24.81 239 THR C O 1
ATOM 5447 N N . THR B 1 241 ? 39.219 0.009 46.038 1.00 27.20 240 THR C N 1
ATOM 5448 C CA . THR B 1 241 ? 38.877 1.375 46.390 1.00 25.80 240 THR C CA 1
ATOM 5449 C C . THR B 1 241 ? 37.446 1.780 46.037 1.00 21.91 240 THR C C 1
ATOM 5450 O O . THR B 1 241 ? 37.122 2.971 46.134 1.00 25.47 240 THR C O 1
ATOM 5454 N N . THR B 1 242 ? 36.587 0.835 45.650 1.00 27.09 241 THR C N 1
ATOM 5455 C CA . THR B 1 242 ? 35.266 1.127 45.069 1.00 21.21 241 THR C CA 1
ATOM 5456 C C . THR B 1 242 ? 35.343 2.234 44.011 1.00 24.18 241 THR C C 1
ATOM 5457 O O . THR B 1 242 ? 34.583 3.209 44.030 1.00 24.58 241 THR C O 1
ATOM 5461 N N . ALA B 1 243 ? 36.273 2.067 43.072 1.00 22.97 242 ALA C N 1
ATOM 5462 C CA . ALA B 1 243 ? 36.303 2.907 41.879 1.00 25.51 242 ALA C CA 1
ATOM 5463 C C . ALA B 1 243 ? 35.084 2.644 40.985 1.00 26.30 242 ALA C C 1
ATOM 5464 O O . ALA B 1 243 ? 34.406 1.614 41.077 1.00 16.21 242 ALA C O 1
ATOM 5466 N N . LEU B 1 244 ? 34.839 3.588 40.081 1.00 27.01 243 LEU C N 1
ATOM 5467 C CA . LEU B 1 244 ? 33.596 3.675 39.323 1.00 25.96 243 LEU C CA 1
ATOM 5468 C C . LEU B 1 244 ? 33.903 3.842 37.838 1.00 23.59 243 LEU C C 1
ATOM 5469 O O . LEU B 1 244 ? 33.898 4.971 37.347 1.00 29.92 243 LEU C O 1
ATOM 5474 N N . ASP B 1 245 ? 34.151 2.732 37.136 1.00 28.29 244 ASP C N 1
ATOM 5475 C CA . ASP B 1 245 ? 34.378 2.799 35.695 1.00 23.85 244 ASP C CA 1
ATOM 5476 C C . ASP B 1 245 ? 33.348 3.732 35.060 1.00 29.56 244 ASP C C 1
ATOM 5477 O O . ASP B 1 245 ? 32.175 3.717 35.460 1.00 32.15 244 ASP C O 1
ATOM 5482 N N . PRO B 1 246 ? 33.735 4.586 34.114 1.00 29.26 245 PRO C N 1
ATOM 5483 C CA . PRO B 1 246 ? 32.722 5.407 33.431 1.00 30.16 245 PRO C CA 1
ATOM 5484 C C . PRO B 1 246 ? 32.067 4.577 32.352 1.00 32.79 245 PRO C C 1
ATOM 5485 O O . PRO B 1 246 ? 32.714 4.154 31.378 1.00 30.58 245 PRO C O 1
ATOM 5489 N N . LEU B 1 247 ? 30.766 4.290 32.526 1.00 29.44 246 LEU C N 1
ATOM 5490 C CA . LEU B 1 247 ? 30.082 3.309 31.702 1.00 31.15 246 LEU C CA 1
ATOM 5491 C C . LEU B 1 247 ? 29.464 3.906 30.433 1.00 30.99 246 LEU C C 1
ATOM 5492 O O . LEU B 1 247 ? 29.120 3.152 29.516 1.00 27.50 246 LEU C O 1
ATOM 5497 N N . ARG B 1 248 ? 29.289 5.236 30.356 1.00 29.15 247 ARG C N 1
ATOM 5498 C CA . ARG B 1 248 ? 28.687 5.778 29.140 1.00 24.65 247 ARG C CA 1
ATOM 5499 C C . ARG B 1 248 ? 29.764 5.841 28.058 1.00 26.79 247 ARG C C 1
ATOM 5500 O O . ARG B 1 248 ? 29.545 5.295 26.975 1.00 32.06 247 ARG C O 1
ATOM 5508 N N . PRO B 1 249 ? 30.939 6.442 28.287 1.00 30.31 248 PRO C N 1
ATOM 5509 C CA . PRO B 1 249 ? 31.984 6.333 27.255 1.00 28.31 248 PRO C CA 1
ATOM 5510 C C . PRO B 1 249 ? 32.390 4.901 26.946 1.00 27.90 248 PRO C C 1
ATOM 5511 O O . PRO B 1 249 ? 32.596 4.578 25.773 1.00 25.23 248 PRO C O 1
ATOM 5515 N N . VAL B 1 250 ? 32.497 4.027 27.952 1.00 25.25 249 VAL C N 1
ATOM 5516 C CA . VAL B 1 250 ? 32.863 2.633 27.686 1.00 28.28 249 VAL C CA 1
ATOM 5517 C C . VAL B 1 250 ? 31.750 1.918 26.945 1.00 26.36 249 VAL C C 1
ATOM 5518 O O . VAL B 1 250 ? 32.015 1.008 26.162 1.00 21.98 249 VAL C O 1
ATOM 5522 N N . GLY B 1 251 ? 30.495 2.315 27.179 1.00 24.92 250 GLY C N 1
ATOM 5523 C CA . GLY B 1 251 ? 29.379 1.682 26.505 1.00 30.64 250 GLY C CA 1
ATOM 5524 C C . GLY B 1 251 ? 29.257 2.113 25.069 1.00 31.26 250 GLY C C 1
ATOM 5525 O O . GLY B 1 251 ? 28.863 1.310 24.214 1.00 28.08 250 GLY C O 1
ATOM 5526 N N . GLU B 1 252 ? 29.604 3.373 24.783 1.00 26.45 251 GLU C N 1
ATOM 5527 C CA . GLU B 1 252 ? 29.583 3.849 23.409 1.00 27.90 251 GLU C CA 1
ATOM 5528 C C . GLU B 1 252 ? 30.706 3.195 22.594 1.00 29.93 251 GLU C C 1
ATOM 5529 O O . GLU B 1 252 ? 30.533 2.922 21.399 1.00 36.77 251 GLU C O 1
ATOM 5535 N N . ILE B 1 253 ? 31.838 2.869 23.237 1.00 28.15 252 ILE C N 1
ATOM 5536 C CA . ILE B 1 253 ? 32.940 2.191 22.555 1.00 24.39 252 ILE C CA 1
ATOM 5537 C C . ILE B 1 253 ? 32.540 0.757 22.230 1.00 30.58 252 ILE C C 1
ATOM 5538 O O . ILE B 1 253 ? 32.592 0.317 21.071 1.00 29.62 252 ILE C O 1
ATOM 5543 N N . ALA B 1 254 ? 32.106 0.021 23.256 1.00 26.85 253 ALA C N 1
ATOM 5544 C CA . ALA B 1 254 ? 31.663 -1.358 23.090 1.00 32.20 253 ALA C CA 1
ATOM 5545 C C . ALA B 1 254 ? 30.534 -1.484 22.075 1.00 30.08 253 ALA C C 1
ATOM 5546 O O . ALA B 1 254 ? 30.434 -2.510 21.400 1.00 37.54 253 ALA C O 1
ATOM 5548 N N . GLN B 1 255 ? 29.670 -0.468 21.958 1.00 31.51 254 GLN C N 1
ATOM 5549 C CA . GLN B 1 255 ? 28.608 -0.486 20.950 1.00 34.47 254 GLN C CA 1
ATOM 5550 C C . GLN B 1 255 ? 29.156 -0.209 19.554 1.00 32.34 254 GLN C C 1
ATOM 5551 O O . GLN B 1 255 ? 28.774 -0.878 18.586 1.00 38.58 254 GLN C O 1
ATOM 5557 N N . ALA B 1 256 ? 30.029 0.784 19.426 1.00 28.40 255 ALA C N 1
ATOM 5558 C CA . ALA B 1 256 ? 30.592 1.100 18.123 1.00 36.83 255 ALA C CA 1
ATOM 5559 C C . ALA B 1 256 ? 31.478 -0.016 17.564 1.00 32.59 255 ALA C C 1
ATOM 5560 O O . ALA B 1 256 ? 31.715 -0.048 16.354 1.00 27.43 255 ALA C O 1
ATOM 5562 N N . ASN B 1 257 ? 31.959 -0.944 18.396 1.00 34.85 256 ASN C N 1
ATOM 5563 C CA . ASN B 1 257 ? 32.835 -2.012 17.922 1.00 31.75 256 ASN C CA 1
ATOM 5564 C C . ASN B 1 257 ? 32.233 -3.406 18.039 1.00 33.99 256 ASN C C 1
ATOM 5565 O O . ASN B 1 257 ? 32.973 -4.388 17.910 1.00 40.87 256 ASN C O 1
ATOM 5570 N N . GLY B 1 258 ? 30.929 -3.528 18.286 1.00 33.25 257 GLY C N 1
ATOM 5571 C CA . GLY B 1 258 ? 30.294 -4.845 18.327 1.00 30.76 257 GLY C CA 1
ATOM 5572 C C . GLY B 1 258 ? 30.784 -5.783 19.421 1.00 37.35 257 GLY C C 1
ATOM 5573 O O . GLY B 1 258 ? 30.894 -6.998 19.188 1.00 31.84 257 GLY C O 1
ATOM 5574 N N . LEU B 1 259 ? 31.073 -5.261 20.613 1.00 31.29 258 LEU C N 1
ATOM 5575 C CA . LEU B 1 259 ? 31.569 -6.056 21.729 1.00 26.46 258 LEU C CA 1
ATOM 5576 C C . LEU B 1 259 ? 30.519 -6.189 22.824 1.00 32.49 258 LEU C C 1
ATOM 5577 O O . LEU B 1 259 ? 29.539 -5.438 22.890 1.00 36.80 258 LEU C O 1
ATOM 5582 N N . TRP B 1 260 ? 30.738 -7.158 23.699 1.00 26.71 259 TRP C N 1
ATOM 5583 C CA . TRP B 1 260 ? 29.832 -7.353 24.819 1.00 26.98 259 TRP C CA 1
ATOM 5584 C C . TRP B 1 260 ? 30.257 -6.475 25.992 1.00 26.02 259 TRP C C 1
ATOM 5585 O O . TRP B 1 260 ? 31.427 -6.467 26.392 1.00 24.04 259 TRP C O 1
ATOM 5596 N N . LEU B 1 261 ? 29.309 -5.704 26.524 1.00 26.38 260 LEU C N 1
ATOM 5597 C CA . LEU B 1 261 ? 29.535 -4.915 27.732 1.00 22.12 260 LEU C CA 1
ATOM 5598 C C . LEU B 1 261 ? 28.845 -5.665 28.872 1.00 25.46 260 LEU C C 1
ATOM 5599 O O . LEU B 1 261 ? 27.614 -5.678 28.977 1.00 25.07 260 LEU C O 1
ATOM 5604 N N . HIS B 1 262 ? 29.637 -6.297 29.722 1.00 23.14 261 HIS C N 1
ATOM 5605 C CA . HIS B 1 262 ? 29.144 -6.831 30.978 1.00 24.63 261 HIS C CA 1
ATOM 5606 C C . HIS B 1 262 ? 29.663 -5.963 32.118 1.00 25.21 261 HIS C C 1
ATOM 5607 O O . HIS B 1 262 ? 30.871 -5.715 32.203 1.00 25.82 261 HIS C O 1
ATOM 5614 N N . VAL B 1 263 ? 28.764 -5.532 33.007 1.00 26.26 262 VAL C N 1
ATOM 5615 C CA . VAL B 1 263 ? 29.095 -4.615 34.100 1.00 19.98 262 VAL C CA 1
ATOM 5616 C C . VAL B 1 263 ? 29.081 -5.380 35.419 1.00 20.56 262 VAL C C 1
ATOM 5617 O O . VAL B 1 263 ? 28.084 -6.025 35.757 1.00 23.71 262 VAL C O 1
ATOM 5621 N N . ASP B 1 264 ? 30.176 -5.286 36.179 1.00 25.48 263 ASP C N 1
ATOM 5622 C CA . ASP B 1 264 ? 30.336 -5.980 37.463 1.00 24.12 263 ASP C CA 1
ATOM 5623 C C . ASP B 1 264 ? 29.994 -4.998 38.583 1.00 25.87 263 ASP C C 1
ATOM 5624 O O . ASP B 1 264 ? 30.870 -4.345 39.162 1.00 27.43 263 ASP C O 1
ATOM 5629 N N . SER B 1 265 ? 28.707 -4.888 38.887 1.00 26.68 264 SER C N 1
ATOM 5630 C CA . SER B 1 265 ? 28.242 -4.047 39.989 1.00 30.37 264 SER C CA 1
ATOM 5631 C C . SER B 1 265 ? 27.826 -4.890 41.194 1.00 28.87 264 SER C C 1
ATOM 5632 O O . SER B 1 265 ? 26.798 -4.638 41.832 1.00 26.26 264 SER C O 1
ATOM 5635 N N . ALA B 1 266 ? 28.638 -5.905 41.515 1.00 24.44 265 ALA C N 1
ATOM 5636 C CA . ALA B 1 266 ? 28.394 -6.782 42.653 1.00 26.94 265 ALA C CA 1
ATOM 5637 C C . ALA B 1 266 ? 28.158 -5.988 43.942 1.00 29.46 265 ALA C C 1
ATOM 5638 O O . ALA B 1 266 ? 27.088 -6.077 44.552 1.00 23.00 265 ALA C O 1
ATOM 5640 N N . MET B 1 267 ? 29.141 -5.198 44.365 1.00 33.34 266 MET C N 1
ATOM 5641 C CA . MET B 1 267 ? 28.990 -4.534 45.646 1.00 24.37 266 MET C CA 1
ATOM 5642 C C . MET B 1 267 ? 28.061 -3.349 45.480 1.00 30.92 266 MET C C 1
ATOM 5643 O O . MET B 1 267 ? 26.940 -3.369 46.003 1.00 29.72 266 MET C O 1
ATOM 5648 N N . ALA B 1 268 ? 28.504 -2.336 44.718 1.00 30.29 267 ALA C N 1
ATOM 5649 C CA . ALA B 1 268 ? 27.809 -1.058 44.644 1.00 28.69 267 ALA C CA 1
ATOM 5650 C C . ALA B 1 268 ? 26.471 -1.132 43.920 1.00 21.84 267 ALA C C 1
ATOM 5651 O O . ALA B 1 268 ? 25.772 -0.121 43.864 1.00 23.43 267 ALA C O 1
ATOM 5653 N N . GLY B 1 269 ? 26.094 -2.283 43.365 1.00 25.63 268 GLY C N 1
ATOM 5654 C CA . GLY B 1 269 ? 24.773 -2.388 42.756 1.00 20.95 268 GLY C CA 1
ATOM 5655 C C . GLY B 1 269 ? 23.643 -2.047 43.708 1.00 27.33 268 GLY C C 1
ATOM 5656 O O . 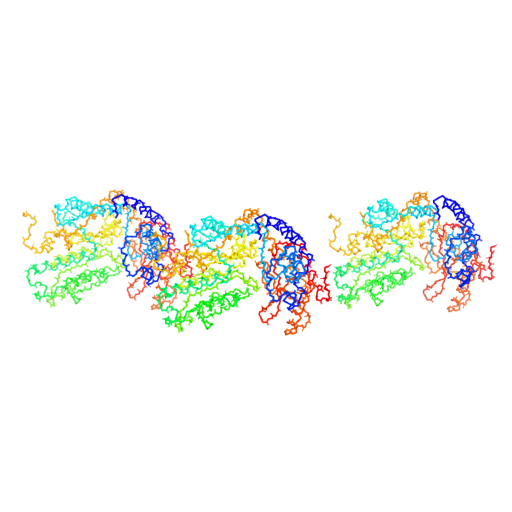GLY B 1 269 ? 22.668 -1.414 43.310 1.00 23.12 268 GLY C O 1
ATOM 5657 N N . SER B 1 270 ? 23.769 -2.434 44.987 1.00 25.84 269 SER C N 1
ATOM 5658 C CA . SER B 1 270 ? 22.697 -2.195 45.952 1.00 22.90 269 SER C CA 1
ATOM 5659 C C . SER B 1 270 ? 22.408 -0.710 46.123 1.00 20.12 269 SER C C 1
ATOM 5660 O O . SER B 1 270 ? 21.266 -0.330 46.378 1.00 17.55 269 SER C O 1
ATOM 5663 N N . ALA B 1 271 ? 23.436 0.139 46.042 1.00 23.44 270 ALA C N 1
ATOM 5664 C CA . ALA B 1 271 ? 23.235 1.574 46.236 1.00 23.80 270 ALA C CA 1
ATOM 5665 C C . ALA B 1 271 ? 22.336 2.175 45.175 1.00 23.86 270 ALA C C 1
ATOM 5666 O O . ALA B 1 271 ? 21.877 3.310 45.343 1.00 33.44 270 ALA C O 1
ATOM 5668 N N . MET B 1 272 ? 22.085 1.460 44.087 1.00 20.95 271 MET C N 1
ATOM 5669 C CA . MET B 1 272 ? 21.243 2.006 43.029 1.00 25.67 271 MET C CA 1
ATOM 5670 C C . MET B 1 272 ? 19.755 1.939 43.370 1.00 30.08 271 MET C C 1
ATOM 5671 O O . MET B 1 272 ? 18.928 2.354 42.548 1.00 26.67 271 MET C O 1
ATOM 5676 N N . ILE B 1 273 ? 19.383 1.411 44.541 1.00 26.85 272 ILE C N 1
ATOM 5677 C CA . ILE B 1 273 ? 18.053 1.691 45.062 1.00 24.70 272 ILE C CA 1
ATOM 5678 C C . ILE B 1 273 ? 17.968 3.103 45.611 1.00 25.58 272 ILE C C 1
ATOM 5679 O O . ILE B 1 273 ? 16.864 3.587 45.885 1.00 28.49 272 ILE C O 1
ATOM 5684 N N . LEU B 1 274 ? 19.108 3.782 45.765 1.00 24.54 273 LEU C N 1
ATOM 5685 C CA . LEU B 1 274 ? 19.113 5.159 46.235 1.00 27.58 273 LEU C CA 1
ATOM 5686 C C . LEU B 1 274 ? 19.149 6.080 45.024 1.00 25.95 273 LEU C C 1
ATOM 5687 O O . LEU B 1 274 ? 20.112 6.019 44.243 1.00 27.52 273 LEU C O 1
ATOM 5692 N N . PRO B 1 275 ? 18.113 6.891 44.793 1.00 26.86 274 PRO C N 1
ATOM 5693 C CA . PRO B 1 275 ? 18.063 7.724 43.572 1.00 27.50 274 PRO C CA 1
ATOM 5694 C C . PRO B 1 275 ? 19.178 8.735 43.453 1.00 29.27 274 PRO C C 1
ATOM 5695 O O . PRO B 1 275 ? 19.588 9.055 42.337 1.00 30.64 274 PRO C O 1
ATOM 5699 N N . GLU B 1 276 ? 19.680 9.241 44.559 1.00 24.91 275 GLU C N 1
ATOM 5700 C CA . GLU B 1 276 ? 20.810 10.143 44.548 1.00 34.78 275 GLU C CA 1
ATOM 5701 C C . GLU B 1 276 ? 22.131 9.487 44.161 1.00 35.93 275 GLU C C 1
ATOM 5702 O O . GLU B 1 276 ? 23.117 10.220 44.035 1.00 35.59 275 GLU C O 1
ATOM 5708 N N . CYS B 1 277 ? 22.221 8.151 44.044 1.00 32.48 276 CYS C N 1
ATOM 5709 C CA . CYS B 1 277 ? 23.504 7.524 43.711 1.00 29.49 276 CYS C CA 1
ATOM 5710 C C . CYS B 1 277 ? 23.606 7.009 42.282 1.00 32.09 276 CYS C C 1
ATOM 5711 O O . CYS B 1 277 ? 24.696 6.566 41.887 1.00 25.52 276 CYS C O 1
ATOM 5714 N N . ARG B 1 278 ? 22.503 7.013 41.516 1.00 27.78 277 ARG C N 1
ATOM 5715 C CA . ARG B 1 278 ? 22.474 6.468 40.166 1.00 29.29 277 ARG C CA 1
ATOM 5716 C C . ARG B 1 278 ? 23.251 7.297 39.164 1.00 30.96 277 ARG C C 1
ATOM 5717 O O . ARG B 1 278 ? 23.217 6.944 37.983 1.00 34.79 277 ARG C O 1
ATOM 5725 N N . TRP B 1 279 ? 23.918 8.385 39.570 1.00 33.05 278 TRP C N 1
ATOM 5726 C CA . TRP B 1 279 ? 24.989 8.912 38.728 1.00 30.28 278 TRP C CA 1
ATOM 5727 C C . TRP B 1 279 ? 26.069 7.856 38.524 1.00 28.39 278 TRP C C 1
ATOM 5728 O O . TRP B 1 279 ? 26.644 7.749 37.437 1.00 27.90 278 TRP C O 1
ATOM 5739 N N . MET B 1 280 ? 26.335 7.043 39.547 1.00 27.33 279 MET C N 1
ATOM 5740 C CA . MET B 1 280 ? 27.359 6.013 39.429 1.00 30.57 279 MET C CA 1
ATOM 5741 C C . MET B 1 280 ? 27.103 5.071 38.275 1.00 31.81 279 MET C C 1
ATOM 5742 O O . MET B 1 280 ? 28.054 4.494 37.746 1.00 30.00 279 MET C O 1
ATOM 5747 N N . TRP B 1 281 ? 25.839 4.889 37.888 1.00 27.24 280 TRP C N 1
ATOM 5748 C CA . TRP B 1 281 ? 25.469 3.932 36.855 1.00 33.58 280 TRP C CA 1
ATOM 5749 C C . TRP B 1 281 ? 25.208 4.565 35.503 1.00 33.93 280 TRP C C 1
ATOM 5750 O O . TRP B 1 281 ? 24.643 3.896 34.636 1.00 32.92 280 TRP C O 1
ATOM 5761 N N . ASP B 1 282 ? 25.573 5.821 35.286 1.00 30.54 281 ASP C N 1
ATOM 5762 C CA . ASP B 1 282 ? 25.177 6.395 34.017 1.00 30.84 281 ASP C CA 1
ATOM 5763 C C . ASP B 1 282 ? 25.850 5.655 32.878 1.00 25.86 281 ASP C C 1
ATOM 5764 O O . ASP B 1 282 ? 27.059 5.420 32.899 1.00 23.93 281 ASP C O 1
ATOM 5769 N N . GLY B 1 283 ? 25.051 5.303 31.872 1.00 33.14 282 GLY C N 1
ATOM 5770 C CA . GLY B 1 283 ? 25.477 4.516 30.738 1.00 29.91 282 GLY C CA 1
ATOM 5771 C C . GLY B 1 283 ? 25.019 3.077 30.795 1.00 26.58 282 GLY C C 1
ATOM 5772 O O . GLY B 1 283 ? 25.053 2.389 29.770 1.00 29.22 282 GLY C O 1
ATOM 5773 N N . ILE B 1 284 ? 24.561 2.622 31.964 1.00 22.53 283 ILE C N 1
ATOM 5774 C CA . ILE B 1 284 ? 24.283 1.203 32.187 1.00 26.04 283 ILE C CA 1
ATOM 5775 C C . ILE B 1 284 ? 23.260 0.679 31.184 1.00 32.30 283 ILE C C 1
ATOM 5776 O O . ILE B 1 284 ? 23.274 -0.514 30.838 1.00 30.29 283 ILE C O 1
ATOM 5781 N N . GLU B 1 285 ? 22.380 1.559 30.675 1.00 26.23 284 GLU C N 1
ATOM 5782 C CA . GLU B 1 285 ? 21.443 1.179 29.624 1.00 27.99 284 GLU C CA 1
ATOM 5783 C C . GLU B 1 285 ? 22.157 0.779 28.347 1.00 27.84 284 GLU C C 1
ATOM 5784 O O . GLU B 1 285 ? 21.529 0.203 27.453 1.00 25.89 284 GLU C O 1
ATOM 5790 N N . LEU B 1 286 ? 23.437 1.095 28.227 1.00 25.80 285 LEU C N 1
ATOM 5791 C CA . LEU B 1 286 ? 24.213 0.695 27.071 1.00 28.45 285 LEU C CA 1
ATOM 5792 C C . LEU B 1 286 ? 24.781 -0.717 27.203 1.00 28.78 285 LEU C C 1
ATOM 5793 O O . LEU B 1 286 ? 25.359 -1.236 26.238 1.00 30.12 285 LEU C O 1
ATOM 5798 N N . ALA B 1 287 ? 24.632 -1.332 28.373 1.00 26.21 286 ALA C N 1
ATOM 5799 C CA . ALA B 1 287 ? 25.286 -2.579 28.726 1.00 27.23 286 ALA C CA 1
ATOM 5800 C C . ALA B 1 287 ? 24.413 -3.773 28.380 1.00 28.30 286 ALA C C 1
ATOM 5801 O O . ALA B 1 287 ? 23.183 -3.709 28.445 1.00 25.07 286 ALA C O 1
ATOM 5803 N N . ASP B 1 288 ? 25.074 -4.874 28.029 1.00 25.61 287 ASP C N 1
ATOM 5804 C CA . ASP B 1 288 ? 24.394 -6.116 27.677 1.00 29.87 287 ASP C CA 1
ATOM 5805 C C . ASP B 1 288 ? 23.991 -6.913 28.918 1.00 24.43 287 ASP C C 1
ATOM 5806 O O . ASP B 1 288 ? 22.898 -7.474 28.974 1.00 22.55 287 ASP C O 1
ATOM 5811 N N . SER B 1 289 ? 24.832 -6.942 29.942 1.00 26.78 288 SER C N 1
ATOM 5812 C CA . SER B 1 289 ? 24.490 -7.619 31.187 1.00 28.36 288 SER C CA 1
ATOM 5813 C C . SER B 1 289 ? 24.953 -6.786 32.372 1.00 25.65 288 SER C C 1
ATOM 5814 O O . SER B 1 289 ? 25.775 -5.880 32.230 1.00 24.71 288 SER C O 1
ATOM 5817 N N . VAL B 1 290 ? 24.404 -7.106 33.546 1.00 21.45 289 VAL C N 1
ATOM 5818 C CA . VAL B 1 290 ? 24.808 -6.476 34.800 1.00 22.15 289 VAL C CA 1
ATOM 5819 C C . VAL B 1 290 ? 24.507 -7.444 35.927 1.00 24.31 289 VAL C C 1
ATOM 5820 O O . VAL B 1 290 ? 23.511 -8.166 35.893 1.00 24.06 289 VAL C O 1
ATOM 5824 N N . VAL B 1 291 ? 25.361 -7.446 36.945 1.00 26.85 290 VAL C N 1
ATOM 5825 C CA . VAL B 1 291 ? 25.194 -8.348 38.069 1.00 25.77 290 VAL C CA 1
ATOM 5826 C C . VAL B 1 291 ? 25.326 -7.549 39.356 1.00 23.27 290 VAL C C 1
ATOM 5827 O O . VAL B 1 291 ? 26.211 -6.700 39.497 1.00 22.88 290 VAL C O 1
ATOM 5831 N N . VAL B 1 292 ? 24.401 -7.775 40.273 1.00 25.71 291 VAL C N 1
ATOM 5832 C CA . VAL B 1 292 ? 24.450 -7.168 41.593 1.00 23.71 291 VAL C CA 1
ATOM 5833 C C . VAL B 1 292 ? 24.228 -8.261 42.620 1.00 23.76 291 VAL C C 1
ATOM 5834 O O . VAL B 1 292 ? 23.443 -9.185 42.395 1.00 22.84 291 VAL C O 1
ATOM 5838 N N . ASN B 1 293 ? 24.937 -8.173 43.732 1.00 22.72 292 ASN C N 1
ATOM 5839 C CA . ASN B 1 293 ? 24.875 -9.197 44.766 1.00 21.07 292 ASN C CA 1
ATOM 5840 C C . ASN B 1 293 ? 23.954 -8.676 45.858 1.00 24.61 292 ASN C C 1
ATOM 5841 O O . ASN B 1 293 ? 24.378 -7.945 46.754 1.00 25.28 292 ASN C O 1
ATOM 5846 N N . ALA B 1 294 ? 22.679 -9.027 45.768 1.00 29.03 293 ALA C N 1
ATOM 5847 C CA . ALA B 1 294 ? 21.790 -8.726 46.870 1.00 24.65 293 ALA C CA 1
ATOM 5848 C C . ALA B 1 294 ? 22.270 -9.375 48.156 1.00 23.69 293 ALA C C 1
ATOM 5849 O O . ALA B 1 294 ? 21.960 -8.875 49.238 1.00 23.45 293 ALA C O 1
ATOM 5851 N N . HIS B 1 295 ? 23.078 -10.429 48.066 1.00 24.57 294 HIS C N 1
ATOM 5852 C CA . HIS B 1 295 ? 23.627 -11.038 49.262 1.00 23.51 294 HIS C CA 1
ATOM 5853 C C . HIS B 1 295 ? 24.863 -10.331 49.798 1.00 21.32 294 HIS C C 1
ATOM 5854 O O . HIS B 1 295 ? 25.532 -10.891 50.664 1.00 26.60 294 HIS C O 1
ATOM 5861 N N . LYS B 1 296 ? 25.177 -9.119 49.335 1.00 27.48 295 LYS C N 1
ATOM 5862 C CA . LYS B 1 296 ? 26.351 -8.433 49.884 1.00 22.87 295 LYS C CA 1
ATOM 5863 C C . LYS B 1 296 ? 25.935 -7.329 50.848 1.00 25.45 295 LYS C C 1
ATOM 5864 O O . LYS B 1 296 ? 25.948 -7.527 52.069 1.00 25.75 295 LYS C O 1
ATOM 5870 N N . TRP B 1 297 ? 25.538 -6.181 50.308 1.00 20.95 296 TRP C N 1
ATOM 5871 C CA . TRP B 1 297 ? 25.202 -4.982 51.062 1.00 22.58 296 TRP C CA 1
ATOM 5872 C C . TRP B 1 297 ? 23.696 -4.840 51.273 1.00 23.47 296 TRP C C 1
ATOM 5873 O O . TRP B 1 297 ? 23.261 -4.544 52.397 1.00 22.59 296 TRP C O 1
ATOM 5884 N N . LEU B 1 298 ? 22.896 -5.070 50.220 1.00 21.89 297 LEU C N 1
ATOM 5885 C CA . LEU B 1 298 ? 21.438 -4.958 50.324 1.00 23.20 297 LEU C CA 1
ATOM 5886 C C . LEU B 1 298 ? 20.881 -5.735 51.512 1.00 23.94 297 LEU C C 1
ATOM 5887 O O . LEU B 1 298 ? 19.994 -5.239 52.217 1.00 20.93 297 LEU C O 1
ATOM 5892 N N . GLY B 1 299 ? 21.356 -6.968 51.731 1.00 21.51 298 GLY C N 1
ATOM 5893 C CA . GLY B 1 299 ? 21.009 -7.684 52.950 1.00 19.95 298 GLY C CA 1
ATOM 5894 C C . GLY B 1 299 ? 20.302 -9.022 52.826 1.00 20.67 298 GLY C C 1
ATOM 5895 O O . GLY B 1 299 ? 19.869 -9.558 53.851 1.00 20.65 298 GLY C O 1
ATOM 5896 N N . VAL B 1 300 ? 20.152 -9.578 51.613 1.00 15.47 299 VAL C N 1
ATOM 5897 C CA . VAL B 1 300 ? 19.584 -10.920 51.468 1.00 19.13 299 VAL C CA 1
ATOM 5898 C C . VAL B 1 300 ? 20.667 -11.954 51.765 1.00 17.51 299 VAL C C 1
ATOM 5899 O O . VAL B 1 300 ? 21.780 -11.844 51.253 1.00 20.22 299 VAL C O 1
ATOM 5903 N N . ALA B 1 301 ? 20.349 -12.981 52.554 1.00 14.61 300 ALA C N 1
ATOM 5904 C CA . ALA B 1 301 ? 21.364 -13.957 52.949 1.00 15.78 300 ALA C CA 1
ATOM 5905 C C . ALA B 1 301 ? 21.979 -14.672 51.748 1.00 18.36 300 ALA C C 1
ATOM 5906 O O . ALA B 1 301 ? 21.276 -15.056 50.814 1.00 19.38 300 ALA C O 1
ATOM 5908 N N . PHE B 1 302 ? 23.308 -14.843 51.775 1.00 19.79 301 PHE C N 1
ATOM 5909 C CA . PHE B 1 302 ? 24.010 -15.637 50.762 1.00 22.81 301 PHE C CA 1
ATOM 5910 C C . PHE B 1 302 ? 23.415 -17.044 50.706 1.00 20.60 301 PHE C C 1
ATOM 5911 O O . PHE B 1 302 ? 23.124 -17.616 51.751 1.00 25.24 301 PHE C O 1
ATOM 5919 N N . ASP B 1 303 ? 23.205 -17.623 49.505 1.00 21.89 302 ASP C N 1
ATOM 5920 C CA . ASP B 1 303 ? 23.434 -17.059 48.168 1.00 23.17 302 ASP C CA 1
ATOM 5921 C C . ASP B 1 303 ? 22.222 -16.396 47.517 1.00 22.47 302 ASP C C 1
ATOM 5922 O O . ASP B 1 303 ? 21.110 -16.946 47.542 1.00 22.33 302 ASP C O 1
ATOM 5927 N N . CYS B 1 304 ? 22.439 -15.247 46.880 1.00 26.49 303 CYS C N 1
ATOM 5928 C CA . CYS B 1 304 ? 21.421 -14.672 46.017 1.00 25.35 303 CYS C CA 1
ATOM 5929 C C . CYS B 1 304 ? 22.182 -13.643 45.181 1.00 27.52 303 CYS C C 1
ATOM 5930 O O . CYS B 1 304 ? 22.438 -12.516 45.633 1.00 24.93 303 CYS C O 1
ATOM 5933 N N . SER B 1 305 ? 22.616 -14.050 44.002 1.00 26.87 304 SER C N 1
ATOM 5934 C CA . SER B 1 305 ? 23.310 -13.203 43.043 1.00 24.16 304 SER C CA 1
ATOM 5935 C C . SER B 1 305 ? 22.388 -12.945 41.866 1.00 24.76 304 SER C C 1
ATOM 5936 O O . SER B 1 305 ? 21.898 -13.897 41.240 1.00 23.55 304 SER C O 1
ATOM 5939 N N . ILE B 1 306 ? 22.198 -11.668 41.541 1.00 23.85 305 ILE C N 1
ATOM 5940 C CA . ILE B 1 306 ? 21.237 -11.222 40.550 1.00 21.42 305 ILE C CA 1
ATOM 5941 C C . ILE B 1 306 ? 21.998 -10.868 39.280 1.00 25.24 305 ILE C C 1
ATOM 5942 O O . ILE B 1 306 ? 23.000 -10.147 39.330 1.00 25.95 305 ILE C O 1
ATOM 5947 N N . TYR B 1 307 ? 21.503 -11.365 38.148 1.00 25.33 306 TYR C N 1
ATOM 5948 C CA . TYR B 1 307 ? 22.076 -11.186 36.825 1.00 24.40 306 TYR C CA 1
ATOM 5949 C C . TYR B 1 307 ? 20.970 -10.696 35.900 1.00 24.84 306 TYR C C 1
ATOM 5950 O O . TYR B 1 307 ? 19.925 -11.346 35.788 1.00 25.43 306 TYR C O 1
ATOM 5959 N N . TYR B 1 308 ? 21.191 -9.554 35.242 1.00 27.67 307 TYR C N 1
ATOM 5960 C CA . TYR B 1 308 ? 20.180 -8.913 34.399 1.00 27.12 307 TYR C CA 1
ATOM 5961 C C . TYR B 1 308 ? 20.699 -8.767 32.975 1.00 23.47 307 TYR C C 1
ATOM 5962 O O . TYR B 1 308 ? 21.795 -8.239 32.761 1.00 24.86 307 TYR C O 1
ATOM 5971 N N . VAL B 1 309 ? 19.904 -9.205 32.005 1.00 27.42 308 VAL C N 1
ATOM 5972 C CA . VAL B 1 309 ? 20.232 -9.070 30.595 1.00 22.21 308 VAL C CA 1
ATOM 5973 C C . VAL B 1 309 ? 19.125 -8.284 29.915 1.00 30.17 308 VAL C C 1
ATOM 5974 O O . VAL B 1 309 ? 17.952 -8.356 30.291 1.00 31.99 308 VAL C O 1
ATOM 5978 N N . ARG B 1 310 ? 19.512 -7.561 28.874 1.00 27.25 309 ARG C N 1
ATOM 5979 C CA . ARG B 1 310 ? 18.574 -6.951 27.951 1.00 29.16 309 ARG C CA 1
ATOM 5980 C C . ARG B 1 310 ? 18.196 -7.877 26.798 1.00 33.02 309 ARG C C 1
ATOM 5981 O O . ARG B 1 310 ? 17.196 -7.621 26.103 1.00 27.29 309 ARG C O 1
ATOM 5989 N N . ASP B 1 311 ? 18.959 -8.951 26.594 1.00 35.98 310 ASP C N 1
ATOM 5990 C CA . ASP B 1 311 ? 18.751 -9.907 25.507 1.00 23.98 310 ASP C CA 1
ATOM 5991 C C . ASP B 1 311 ? 18.640 -11.290 26.127 1.00 26.49 310 ASP C C 1
ATOM 5992 O O . ASP B 1 311 ? 19.575 -12.096 26.046 1.00 34.66 310 ASP C O 1
ATOM 5997 N N . PRO B 1 312 ? 17.531 -11.581 26.811 1.00 23.18 311 PRO C N 1
ATOM 5998 C CA . PRO B 1 312 ? 17.359 -12.929 27.379 1.00 25.09 311 PRO C CA 1
ATOM 5999 C C . PRO B 1 312 ? 17.291 -14.038 26.332 1.00 26.09 311 PRO C C 1
ATOM 6000 O O . PRO B 1 312 ? 17.679 -15.186 26.608 1.00 22.46 311 PRO C O 1
ATOM 6004 N N . GLN B 1 313 ? 16.823 -13.721 25.124 1.00 34.24 312 GLN C N 1
ATOM 6005 C CA . GLN B 1 313 ? 16.810 -14.707 24.050 1.00 29.70 312 GLN C CA 1
ATOM 6006 C C . GLN B 1 313 ? 18.212 -15.194 23.726 1.00 29.25 312 GLN C C 1
ATOM 6007 O O . GLN B 1 313 ? 18.385 -16.347 23.317 1.00 33.11 312 GLN C O 1
ATOM 6013 N N . HIS B 1 314 ? 19.229 -14.351 23.909 1.00 27.63 313 HIS C N 1
ATOM 6014 C CA . HIS B 1 314 ? 20.584 -14.839 23.681 1.00 28.17 313 HIS C CA 1
ATOM 6015 C C . HIS B 1 314 ? 21.099 -15.626 24.872 1.00 26.55 313 HIS C C 1
ATOM 6016 O O . HIS B 1 314 ? 21.893 -16.561 24.704 1.00 29.69 313 HIS C O 1
ATOM 6023 N N . LEU B 1 315 ? 20.647 -15.281 26.076 1.00 29.19 314 LEU C N 1
ATOM 6024 C CA . LEU B 1 315 ? 20.979 -16.102 27.234 1.00 30.35 314 LEU C CA 1
ATOM 6025 C C . LEU B 1 315 ? 20.405 -17.505 27.071 1.00 29.72 314 LEU C C 1
ATOM 6026 O O . LEU B 1 315 ? 21.129 -18.502 27.155 1.00 31.27 314 LEU C O 1
ATOM 6031 N N . ILE B 1 316 ? 19.106 -17.595 26.792 1.00 28.50 315 ILE C N 1
ATOM 6032 C CA . ILE B 1 316 ? 18.462 -18.894 26.620 1.00 30.20 315 ILE C CA 1
ATOM 6033 C C . ILE B 1 316 ? 19.126 -19.694 25.503 1.00 34.04 315 ILE C C 1
ATOM 6034 O O . ILE B 1 316 ? 19.377 -20.896 25.654 1.00 36.24 315 ILE C O 1
ATOM 6039 N N . ARG B 1 317 ? 19.434 -19.048 24.370 1.00 35.17 316 ARG C N 1
ATOM 6040 C CA . ARG B 1 317 ? 20.092 -19.753 23.269 1.00 30.83 316 ARG C CA 1
ATOM 6041 C C . ARG B 1 317 ? 21.386 -20.420 23.731 1.00 34.25 316 ARG C C 1
ATOM 6042 O O . ARG B 1 317 ? 21.645 -21.587 23.406 1.00 34.92 316 ARG C O 1
ATOM 6050 N N . VAL B 1 318 ? 22.202 -19.704 24.509 1.00 29.15 317 VAL C N 1
ATOM 6051 C CA . VAL B 1 318 ? 23.499 -20.239 24.922 1.00 29.22 317 VAL C CA 1
ATOM 6052 C C . VAL B 1 318 ? 23.323 -21.359 25.950 1.00 30.12 317 VAL C C 1
ATOM 6053 O O . VAL B 1 318 ? 23.837 -22.478 25.792 1.00 27.99 317 VAL C O 1
ATOM 6057 N N . MET B 1 319 ? 22.600 -21.070 27.028 1.00 29.22 318 MET C N 1
ATOM 6058 C CA . MET B 1 319 ? 22.561 -21.989 28.156 1.00 31.74 318 MET C CA 1
ATOM 6059 C C . MET B 1 319 ? 21.673 -23.191 27.890 1.00 29.74 318 MET C C 1
ATOM 6060 O O . MET B 1 319 ? 21.940 -24.271 28.423 1.00 34.43 318 MET C O 1
ATOM 6065 N N . SER B 1 320 ? 20.658 -23.053 27.051 1.00 30.98 319 SER C N 1
ATOM 6066 C CA . SER B 1 320 ? 19.976 -24.219 26.512 1.00 30.90 319 SER C CA 1
ATOM 6067 C C . SER B 1 320 ? 20.692 -24.818 25.293 1.00 33.40 319 SER C C 1
ATOM 6068 O O . SER B 1 320 ? 20.151 -25.733 24.674 1.00 34.68 319 SER C O 1
ATOM 6071 N N . THR B 1 321 ? 21.899 -24.339 24.955 1.00 35.70 320 THR C N 1
ATOM 6072 C CA . THR B 1 321 ? 22.674 -24.756 23.780 1.00 30.40 320 THR C CA 1
ATOM 6073 C C . THR B 1 321 ? 21.793 -24.930 22.551 1.00 33.68 320 THR C C 1
ATOM 6074 O O . THR B 1 321 ? 22.040 -25.819 21.727 1.00 39.14 320 THR C O 1
ATOM 6078 N N . ASN B 1 322 ? 20.765 -24.096 22.424 1.00 31.93 321 ASN C N 1
ATOM 6079 C CA . ASN B 1 322 ? 19.847 -24.124 21.289 1.00 32.07 321 ASN C CA 1
ATOM 6080 C C . ASN B 1 322 ? 19.790 -22.752 20.642 1.00 32.56 321 ASN C C 1
ATOM 6081 O O . ASN B 1 322 ? 18.889 -21.959 20.952 1.00 33.41 321 ASN C O 1
ATOM 6086 N N . PRO B 1 323 ? 20.717 -22.438 19.727 1.00 35.24 322 PRO C N 1
ATOM 6087 C CA . PRO B 1 323 ? 20.744 -21.081 19.130 1.00 32.25 322 PRO C CA 1
ATOM 6088 C C . PRO B 1 323 ? 19.611 -20.800 18.149 1.00 36.10 322 PRO C C 1
ATOM 6089 O O . PRO B 1 323 ? 19.431 -19.634 17.773 1.00 37.01 322 PRO C O 1
ATOM 6093 N N . SER B 1 324 ? 18.833 -21.806 17.740 1.00 32.37 323 SER C N 1
ATOM 6094 C CA . SER B 1 324 ? 17.685 -21.567 16.867 1.00 35.25 323 SER C CA 1
ATOM 6095 C C . SER B 1 324 ? 16.492 -20.970 17.605 1.00 33.47 323 SER C C 1
ATOM 6096 O O . SER B 1 324 ? 15.467 -20.713 16.971 1.00 25.35 323 SER C O 1
ATOM 6099 N N . TYR B 1 325 ? 16.620 -20.734 18.911 1.00 32.91 324 TYR C N 1
ATOM 6100 C CA . TYR B 1 325 ? 15.487 -20.369 19.751 1.00 34.41 324 TYR C CA 1
ATOM 6101 C C . TYR B 1 325 ? 15.063 -18.927 19.517 1.00 36.10 324 TYR C C 1
ATOM 6102 O O . TYR B 1 325 ? 15.899 -18.017 19.469 1.00 34.59 324 TYR C O 1
ATOM 6111 N N . LEU B 1 326 ? 13.750 -18.720 19.396 1.00 41.66 325 LEU C N 1
ATOM 6112 C CA . LEU B 1 326 ? 13.158 -17.396 19.259 1.00 34.38 325 LEU C CA 1
ATOM 6113 C C . LEU B 1 326 ? 12.234 -17.167 20.443 1.00 39.60 325 LEU C C 1
ATOM 6114 O O . LEU B 1 326 ? 11.401 -18.026 20.750 1.00 41.87 325 LEU C O 1
ATOM 6119 N N . GLN B 1 327 ? 12.389 -16.014 21.110 1.00 41.69 326 GLN C N 1
ATOM 6120 C CA . GLN B 1 327 ? 11.544 -15.694 22.263 1.00 43.91 326 GLN C CA 1
ATOM 6121 C C . GLN B 1 327 ? 10.102 -15.419 21.854 1.00 43.97 326 GLN C C 1
ATOM 6122 O O . GLN B 1 327 ? 9.184 -15.619 22.653 1.00 40.54 326 GLN C O 1
ATOM 6128 N N . SER B 1 328 ? 9.884 -14.955 20.626 1.00 42.38 327 SER C N 1
ATOM 6129 C CA . SER B 1 328 ? 8.558 -14.545 20.184 1.00 50.57 327 SER C CA 1
ATOM 6130 C C . SER B 1 328 ? 7.717 -15.701 19.661 1.00 46.38 327 SER C C 1
ATOM 6131 O O . SER B 1 328 ? 6.490 -15.572 19.581 1.00 47.77 327 SER C O 1
ATOM 6134 N N . ALA B 1 329 ? 8.332 -16.822 19.319 1.00 46.72 328 ALA C N 1
ATOM 6135 C CA . ALA B 1 329 ? 7.576 -17.965 18.828 1.00 47.69 328 ALA C CA 1
ATOM 6136 C C . ALA B 1 329 ? 6.879 -18.684 19.986 1.00 47.20 328 ALA C C 1
ATOM 6137 O O . ALA B 1 329 ? 6.396 -19.807 19.832 1.00 48.94 328 ALA C O 1
ATOM 6139 N N . LYS B 1 335 ? 8.473 -19.063 31.482 1.00 40.55 334 LYS C N 1
ATOM 6140 C CA . LYS B 1 335 ? 9.886 -18.943 31.827 1.00 45.67 334 LYS C CA 1
ATOM 6141 C C . LYS B 1 335 ? 10.424 -20.254 32.440 1.00 41.64 334 LYS C C 1
ATOM 6142 O O . LYS B 1 335 ? 9.719 -20.966 33.153 1.00 40.61 334 LYS C O 1
ATOM 6148 N N . ASN B 1 336 ? 11.685 -20.551 32.125 1.00 41.56 335 ASN C N 1
ATOM 6149 C CA . ASN B 1 336 ? 12.363 -21.805 32.459 1.00 39.55 335 ASN C CA 1
ATOM 6150 C C . ASN B 1 336 ? 13.763 -21.370 32.879 1.00 38.38 335 ASN C C 1
ATOM 6151 O O . ASN B 1 336 ? 14.660 -21.290 32.034 1.00 42.09 335 ASN C O 1
ATOM 6156 N N . LEU B 1 337 ? 13.923 -21.037 34.170 1.00 35.47 336 LEU C N 1
ATOM 6157 C CA . LEU B 1 337 ? 15.184 -20.514 34.687 1.00 38.18 336 LEU C CA 1
ATOM 6158 C C . LEU B 1 337 ? 16.342 -21.477 34.470 1.00 37.48 336 LEU C C 1
ATOM 6159 O O . LEU B 1 337 ? 17.498 -21.049 34.503 1.00 37.34 336 LEU C O 1
ATOM 6164 N N . ARG B 1 338 ? 16.043 -22.751 34.227 1.00 38.21 337 ARG C N 1
ATOM 6165 C CA . ARG B 1 338 ? 16.971 -23.754 33.732 1.00 37.62 337 ARG C CA 1
ATOM 6166 C C . ARG B 1 338 ? 17.830 -23.189 32.610 1.00 39.50 337 ARG C C 1
ATOM 6167 O O . ARG B 1 338 ? 19.037 -23.461 32.567 1.00 37.49 337 ARG C O 1
ATOM 6175 N N . ASP B 1 339 ? 17.204 -22.426 31.692 1.00 38.72 338 ASP C N 1
ATOM 6176 C CA . ASP B 1 339 ? 17.856 -21.805 30.534 1.00 34.32 338 ASP C CA 1
ATOM 6177 C C . ASP B 1 339 ? 18.491 -20.447 30.859 1.00 33.61 338 ASP C C 1
ATOM 6178 O O . ASP B 1 339 ? 19.000 -19.783 29.950 1.00 28.46 338 ASP C O 1
ATOM 6183 N N . TRP B 1 340 ? 18.442 -19.986 32.110 1.00 36.24 339 TRP C N 1
ATOM 6184 C CA . TRP B 1 340 ? 18.994 -18.675 32.450 1.00 33.08 339 TRP C CA 1
ATOM 6185 C C . TRP B 1 340 ? 20.288 -18.774 33.245 1.00 29.14 339 TRP C C 1
ATOM 6186 O O . TRP B 1 340 ? 20.674 -17.799 33.904 1.00 24.64 339 TRP C O 1
ATOM 6197 N N . GLY B 1 341 ? 20.953 -19.922 33.216 1.00 29.40 340 GLY C N 1
ATOM 6198 C CA . GLY B 1 341 ? 22.213 -20.041 33.930 1.00 31.13 340 GLY C CA 1
ATOM 6199 C C . GLY B 1 341 ? 22.752 -21.452 33.859 1.00 30.68 340 GLY C C 1
ATOM 6200 O O . GLY B 1 341 ? 22.198 -22.314 33.172 1.00 30.60 340 GLY C O 1
ATOM 6201 N N . ILE B 1 342 ? 23.838 -21.676 34.599 1.00 29.35 341 ILE C N 1
ATOM 6202 C CA . ILE B 1 342 ? 24.526 -22.963 34.584 1.00 31.27 341 ILE C CA 1
ATOM 6203 C C . ILE B 1 342 ? 23.643 -24.029 35.227 1.00 36.83 341 ILE C C 1
ATOM 6204 O O . ILE B 1 342 ? 23.273 -24.992 34.537 1.00 34.74 341 ILE C O 1
ATOM 6209 N N . PRO B 1 343 ? 23.251 -23.915 36.504 1.00 34.77 342 PRO C N 1
ATOM 6210 C CA . PRO B 1 343 ? 22.499 -25.013 37.121 1.00 34.50 342 PRO C CA 1
ATOM 6211 C C . PRO B 1 343 ? 21.117 -25.200 36.503 1.00 36.18 342 PRO C C 1
ATOM 6212 O O . PRO B 1 343 ? 20.400 -24.241 36.188 1.00 29.20 342 PRO C O 1
ATOM 6216 N N . LEU B 1 344 ? 20.757 -26.461 36.308 1.00 35.58 343 LEU C N 1
ATOM 6217 C CA . LEU B 1 344 ? 19.431 -26.749 35.797 1.00 40.51 343 LEU C CA 1
ATOM 6218 C C . LEU B 1 344 ? 18.406 -26.821 36.918 1.00 37.09 343 LEU C C 1
ATOM 6219 O O . LEU B 1 344 ? 17.209 -26.763 36.649 1.00 29.05 343 LEU C O 1
ATOM 6224 N N . GLY B 1 345 ? 18.863 -26.852 38.165 1.00 37.97 344 GLY C N 1
ATOM 6225 C CA . GLY B 1 345 ? 17.994 -26.879 39.320 1.00 38.10 344 GLY C CA 1
ATOM 6226 C C . GLY B 1 345 ? 18.317 -25.746 40.277 1.00 37.42 344 GLY C C 1
ATOM 6227 O O . GLY B 1 345 ? 19.472 -25.337 40.427 1.00 37.80 344 GLY C O 1
ATOM 6228 N N . ARG B 1 346 ? 17.280 -25.237 40.920 1.00 30.53 345 ARG C N 1
ATOM 6229 C CA . ARG B 1 346 ? 17.409 -24.152 41.862 1.00 31.35 345 ARG C CA 1
ATOM 6230 C C . ARG B 1 346 ? 16.540 -24.457 43.064 1.00 32.11 345 ARG C C 1
ATOM 6231 O O . ARG B 1 346 ? 15.517 -25.141 42.958 1.00 32.77 345 ARG C O 1
ATOM 6239 N N . ARG B 1 347 ? 16.959 -23.942 44.203 1.00 28.51 346 ARG C N 1
ATOM 6240 C CA . ARG B 1 347 ? 16.089 -23.936 45.358 1.00 30.66 346 ARG C CA 1
ATOM 6241 C C . ARG B 1 347 ? 15.295 -22.633 45.400 1.00 28.75 346 ARG C C 1
ATOM 6242 O O . ARG B 1 347 ? 15.379 -21.780 44.510 1.00 23.26 346 ARG C O 1
ATOM 6250 N N . PHE B 1 348 ? 14.494 -22.487 46.451 1.00 28.17 347 PHE C N 1
ATOM 6251 C CA . PHE B 1 348 ? 13.512 -21.406 46.542 1.00 26.94 347 PHE C CA 1
ATOM 6252 C C . PHE B 1 348 ? 14.142 -20.157 47.181 1.00 28.87 347 PHE C C 1
ATOM 6253 O O . PHE B 1 348 ? 13.726 -19.656 48.242 1.00 25.39 347 PHE C O 1
ATOM 6261 N N . ARG B 1 349 ? 15.155 -19.635 46.473 1.00 23.30 348 ARG C N 1
ATOM 6262 C CA . ARG B 1 349 ? 15.860 -18.423 46.870 1.00 21.45 348 ARG C CA 1
ATOM 6263 C C . ARG B 1 349 ? 15.011 -17.174 46.727 1.00 24.61 348 ARG C C 1
ATOM 6264 O O . ARG B 1 349 ? 15.330 -16.153 47.347 1.00 25.65 348 ARG C O 1
ATOM 6272 N N . ALA B 1 350 ? 13.966 -17.221 45.894 1.00 26.31 349 ALA C N 1
ATOM 6273 C CA . ALA B 1 350 ? 13.035 -16.112 45.786 1.00 23.78 349 ALA C CA 1
ATOM 6274 C C . ALA B 1 350 ? 12.251 -15.905 47.073 1.00 25.46 349 ALA C C 1
ATOM 6275 O O . ALA B 1 350 ? 11.733 -14.806 47.302 1.00 24.19 349 ALA C O 1
ATOM 6277 N N . LEU B 1 351 ? 12.125 -16.934 47.903 1.00 20.95 350 LEU C N 1
ATOM 6278 C CA . LEU B 1 351 ? 11.563 -16.704 49.224 1.00 21.61 350 LEU C CA 1
ATOM 6279 C C . LEU B 1 351 ? 12.379 -15.658 49.991 1.00 22.64 350 LEU C C 1
ATOM 6280 O O . LEU B 1 351 ? 11.817 -14.758 50.628 1.00 22.68 350 LEU C O 1
ATOM 6285 N N . LYS B 1 352 ? 13.704 -15.722 49.893 1.00 20.00 351 LYS C N 1
ATOM 6286 C CA . LYS B 1 352 ? 14.546 -14.808 50.655 1.00 22.27 351 LYS C CA 1
ATOM 6287 C C . LYS B 1 352 ? 14.326 -13.365 50.210 1.00 23.27 351 LYS C C 1
ATOM 6288 O O . LYS B 1 352 ? 14.087 -12.473 51.032 1.00 17.93 351 LYS C O 1
ATOM 6294 N N . LEU B 1 353 ? 14.397 -13.114 48.901 1.00 22.86 352 LEU C N 1
ATOM 6295 C CA . LEU B 1 353 ? 14.183 -11.753 48.418 1.00 25.35 352 LEU C CA 1
ATOM 6296 C C . LEU B 1 353 ? 12.787 -11.265 48.778 1.00 26.80 352 LEU C C 1
ATOM 6297 O O . LEU B 1 353 ? 12.602 -10.129 49.249 1.00 20.76 352 LEU C O 1
ATOM 6302 N N . TRP B 1 354 ? 11.793 -12.126 48.579 1.00 25.79 353 TRP C N 1
ATOM 6303 C CA . TRP B 1 354 ? 10.418 -11.758 48.873 1.00 24.13 353 TRP C CA 1
ATOM 6304 C C . TRP B 1 354 ? 10.276 -11.310 50.324 1.00 23.94 353 TRP C C 1
ATOM 6305 O O . TRP B 1 354 ? 9.780 -10.218 50.597 1.00 28.01 353 TRP C O 1
ATOM 6316 N N . PHE B 1 355 ? 10.766 -12.117 51.264 1.00 23.42 354 PHE C N 1
ATOM 6317 C CA . PHE B 1 355 ? 10.617 -11.804 52.683 1.00 25.47 354 PHE C CA 1
ATOM 6318 C C . PHE B 1 355 ? 11.354 -10.515 53.062 1.00 26.40 354 PHE C C 1
ATOM 6319 O O . PHE B 1 355 ? 10.861 -9.727 53.875 1.00 24.16 354 PHE C O 1
ATOM 6327 N N . MET B 1 356 ? 12.543 -10.285 52.501 1.00 21.09 355 MET C N 1
ATOM 6328 C CA . MET B 1 356 ? 13.285 -9.091 52.886 1.00 23.11 355 MET C CA 1
ATOM 6329 C C . MET B 1 356 ? 12.654 -7.847 52.299 1.00 26.96 355 MET C C 1
ATOM 6330 O O . MET B 1 356 ? 12.451 -6.855 53.006 1.00 29.14 355 MET C O 1
ATOM 6335 N N . LEU B 1 357 ? 12.372 -7.874 50.993 1.00 30.03 356 LEU C N 1
ATOM 6336 C CA . LEU B 1 357 ? 11.734 -6.739 50.335 1.00 25.61 356 LEU C CA 1
ATOM 6337 C C . LEU B 1 357 ? 10.434 -6.352 51.029 1.00 22.79 356 LEU C C 1
ATOM 6338 O O . LEU B 1 357 ? 10.153 -5.166 51.203 1.00 19.76 356 LEU C O 1
ATOM 6343 N N . ARG B 1 358 ? 9.632 -7.340 51.439 1.00 25.71 357 ARG C N 1
ATOM 6344 C CA . ARG B 1 358 ? 8.392 -7.041 52.156 1.00 25.82 357 ARG C CA 1
ATOM 6345 C C . ARG B 1 358 ? 8.665 -6.576 53.590 1.00 27.54 357 ARG C C 1
ATOM 6346 O O . ARG B 1 358 ? 8.440 -5.409 53.928 1.00 28.27 357 ARG C O 1
ATOM 6354 N N . SER B 1 359 ? 9.157 -7.485 54.439 1.00 23.76 358 SER C N 1
ATOM 6355 C CA . SER B 1 359 ? 9.212 -7.246 55.880 1.00 28.71 358 SER C CA 1
ATOM 6356 C C . SER B 1 359 ? 9.846 -5.895 56.197 1.00 24.27 358 SER C C 1
ATOM 6357 O O . SER B 1 359 ? 9.229 -5.054 56.859 1.00 30.37 358 SER C O 1
ATOM 6360 N N . GLU B 1 360 ? 11.046 -5.643 55.668 1.00 33.92 359 GLU C N 1
ATOM 6361 C CA . GLU B 1 360 ? 11.737 -4.367 55.881 1.00 27.71 359 GLU C CA 1
ATOM 6362 C C . GLU B 1 360 ? 10.996 -3.199 55.227 1.00 27.03 359 GLU C C 1
ATOM 6363 O O . GLU B 1 360 ? 10.579 -2.252 55.904 1.00 17.56 359 GLU C O 1
ATOM 6369 N N . GLY B 1 361 ? 10.846 -3.236 53.909 1.00 22.37 360 GLY C N 1
ATOM 6370 C CA . GLY B 1 361 ? 10.313 -2.091 53.184 1.00 22.03 360 GLY C CA 1
ATOM 6371 C C . GLY B 1 361 ? 11.406 -1.205 52.623 1.00 26.32 360 GLY C C 1
ATOM 6372 O O . GLY B 1 361 ? 12.463 -1.008 53.232 1.00 25.65 360 GLY C O 1
ATOM 6373 N N . VAL B 1 362 ? 11.147 -0.649 51.425 1.00 26.96 361 VAL C N 1
ATOM 6374 C CA . VAL B 1 362 ? 12.142 0.157 50.728 1.00 25.26 361 VAL C CA 1
ATOM 6375 C C . VAL B 1 362 ? 12.548 1.359 51.563 1.00 28.49 361 VAL C C 1
ATOM 6376 O O . VAL B 1 362 ? 13.636 1.906 51.368 1.00 23.44 361 VAL C O 1
ATOM 6380 N N . ASP B 1 363 ? 11.692 1.803 52.488 1.00 29.79 362 ASP C N 1
ATOM 6381 C CA . ASP B 1 363 ? 12.075 2.924 53.340 1.00 28.12 362 ASP C CA 1
ATOM 6382 C C . ASP B 1 363 ? 13.195 2.527 54.305 1.00 28.34 362 ASP C C 1
ATOM 6383 O O . ASP B 1 363 ? 14.092 3.336 54.594 1.00 28.24 362 ASP C O 1
ATOM 6388 N N . ALA B 1 364 ? 13.167 1.293 54.821 1.00 26.06 363 ALA C N 1
ATOM 6389 C CA . ALA B 1 364 ? 14.252 0.848 55.694 1.00 25.60 363 ALA C CA 1
ATOM 6390 C C . ALA B 1 364 ? 15.528 0.589 54.907 1.00 23.18 363 ALA C C 1
ATOM 6391 O O . ALA B 1 364 ? 16.612 0.999 55.329 1.00 24.88 363 ALA C O 1
ATOM 6393 N N . LEU B 1 365 ? 15.416 -0.053 53.746 1.00 23.63 364 LEU C N 1
ATOM 6394 C CA . LEU B 1 365 ? 16.605 -0.443 52.993 1.00 26.91 364 LEU C CA 1
ATOM 6395 C C . LEU B 1 365 ? 17.352 0.785 52.499 1.00 25.76 364 LEU C C 1
ATOM 6396 O O . LEU B 1 365 ? 18.585 0.783 52.411 1.00 27.83 364 LEU C O 1
ATOM 6401 N N . GLN B 1 366 ? 16.622 1.849 52.192 1.00 21.96 365 GLN C N 1
ATOM 6402 C CA . GLN B 1 366 ? 17.276 3.083 51.802 1.00 23.13 365 GLN C CA 1
ATOM 6403 C C . GLN B 1 366 ? 18.015 3.724 52.983 1.00 21.05 365 GLN C C 1
ATOM 6404 O O . GLN B 1 366 ? 19.179 4.116 52.837 1.00 19.55 365 GLN C O 1
ATOM 6410 N N . ALA B 1 367 ? 17.386 3.796 54.169 1.00 20.56 366 ALA C N 1
ATOM 6411 C CA . ALA B 1 367 ? 18.057 4.451 55.294 1.00 19.68 366 ALA C CA 1
ATOM 6412 C C . ALA B 1 367 ? 19.316 3.696 55.705 1.00 22.47 366 ALA C C 1
ATOM 6413 O O . ALA B 1 367 ? 20.333 4.320 56.035 1.00 19.93 366 ALA C O 1
ATOM 6415 N N . ARG B 1 368 ? 19.281 2.360 55.664 1.00 17.94 367 ARG C N 1
ATOM 6416 C CA . ARG B 1 368 ? 20.456 1.583 56.046 1.00 22.36 367 ARG C CA 1
ATOM 6417 C C . ARG B 1 368 ? 21.652 1.885 55.142 1.00 20.90 367 ARG C C 1
ATOM 6418 O O . ARG B 1 368 ? 22.754 2.151 55.622 1.00 15.69 367 ARG C O 1
ATOM 6426 N N . LEU B 1 369 ? 21.459 1.822 53.824 1.00 27.93 368 LEU C N 1
ATOM 6427 C CA . LEU B 1 369 ? 22.574 2.082 52.913 1.00 23.27 368 LEU C CA 1
ATOM 6428 C C . LEU B 1 369 ? 23.032 3.543 53.014 1.00 25.59 368 LEU C C 1
ATOM 6429 O O . LEU B 1 369 ? 24.241 3.832 53.087 1.00 21.47 368 LEU C O 1
ATOM 6434 N N . ARG B 1 370 ? 22.079 4.481 53.067 1.00 23.37 369 ARG C N 1
ATOM 6435 C CA . ARG B 1 370 ? 22.460 5.858 53.348 1.00 26.68 369 ARG C CA 1
ATOM 6436 C C . ARG B 1 370 ? 23.151 5.961 54.696 1.00 25.56 369 ARG C C 1
ATOM 6437 O O . ARG B 1 370 ? 23.995 6.842 54.894 1.00 21.86 369 ARG C O 1
ATOM 6445 N N . ARG B 1 371 ? 22.852 5.045 55.621 1.00 22.96 370 ARG C N 1
ATOM 6446 C CA . ARG B 1 371 ? 23.602 5.030 56.873 1.00 25.06 370 ARG C CA 1
ATOM 6447 C C . ARG B 1 371 ? 25.062 4.690 56.621 1.00 21.59 370 ARG C C 1
ATOM 6448 O O . ARG B 1 371 ? 25.963 5.381 57.104 1.00 30.88 370 ARG C O 1
ATOM 6456 N N . ASP B 1 372 ? 25.325 3.625 55.866 1.00 19.73 371 ASP C N 1
ATOM 6457 C CA . ASP B 1 372 ? 26.712 3.202 55.717 1.00 21.58 371 ASP C CA 1
ATOM 6458 C C . ASP B 1 372 ? 27.491 4.204 54.870 1.00 22.15 371 ASP C C 1
ATOM 6459 O O . ASP B 1 372 ? 28.706 4.335 55.029 1.00 27.87 371 ASP C O 1
ATOM 6464 N N . LEU B 1 373 ? 26.804 4.908 53.958 1.00 21.84 372 LEU C N 1
ATOM 6465 C CA . LEU B 1 373 ? 27.422 5.988 53.193 1.00 23.65 372 LEU C CA 1
ATOM 6466 C C . LEU B 1 373 ? 27.793 7.166 54.089 1.00 25.88 372 LEU C C 1
ATOM 6467 O O . LEU B 1 373 ? 28.895 7.725 53.993 1.00 26.15 372 LEU C O 1
ATOM 6472 N N . ASP B 1 374 ? 26.863 7.569 54.954 1.00 25.64 373 ASP C N 1
ATOM 6473 C CA . ASP B 1 374 ? 27.090 8.687 55.859 1.00 27.86 373 ASP C CA 1
ATOM 6474 C C . ASP B 1 374 ? 28.140 8.354 56.921 1.00 26.60 373 ASP C C 1
ATOM 6475 O O . ASP B 1 374 ? 28.909 9.226 57.322 1.00 33.07 373 ASP C O 1
ATOM 6480 N N . ASN B 1 375 ? 28.196 7.103 57.380 1.00 30.10 374 ASN C N 1
ATOM 6481 C CA . ASN B 1 375 ? 29.191 6.731 58.385 1.00 27.49 374 ASN C CA 1
ATOM 6482 C C . ASN B 1 375 ? 30.600 6.666 57.800 1.00 28.81 374 ASN C C 1
ATOM 6483 O O . ASN B 1 375 ? 31.581 6.871 58.528 1.00 28.95 374 ASN C O 1
ATOM 6488 N N . ALA B 1 376 ? 30.719 6.409 56.495 1.00 25.76 375 ALA C N 1
ATOM 6489 C CA . ALA B 1 376 ? 32.027 6.321 55.853 1.00 25.58 375 ALA C CA 1
ATOM 6490 C C . ALA B 1 376 ? 32.546 7.689 55.443 1.00 27.27 375 ALA C C 1
ATOM 6491 O O . ALA B 1 376 ? 33.744 7.843 55.211 1.00 30.66 375 ALA C O 1
ATOM 6493 N N . GLN B 1 377 ? 31.656 8.673 55.307 1.00 29.61 376 GLN C N 1
ATOM 6494 C CA . GLN B 1 377 ? 32.084 10.067 55.223 1.00 35.54 376 GLN C CA 1
ATOM 6495 C C . GLN B 1 377 ? 32.568 10.573 56.577 1.00 36.28 376 GLN C C 1
ATOM 6496 O O . GLN B 1 377 ? 33.482 11.406 56.641 1.00 38.89 376 GLN C O 1
ATOM 6502 N N . TRP B 1 378 ? 31.954 10.104 57.672 1.00 34.26 377 TRP C N 1
ATOM 6503 C CA . TRP B 1 378 ? 32.377 10.565 58.990 1.00 28.15 377 TRP C CA 1
ATOM 6504 C C . TRP B 1 378 ? 33.796 10.111 59.297 1.00 27.37 377 TRP C C 1
ATOM 6505 O O . TRP B 1 378 ? 34.647 10.923 59.676 1.00 32.71 377 TRP C O 1
ATOM 6516 N N . LEU B 1 379 ? 34.076 8.820 59.114 1.00 28.72 378 LEU C N 1
ATOM 6517 C CA . LEU B 1 379 ? 35.404 8.290 59.411 1.00 29.07 378 LEU C CA 1
ATOM 6518 C C . LEU B 1 379 ? 36.457 8.822 58.444 1.00 32.07 378 LEU C C 1
ATOM 6519 O O . LEU B 1 379 ? 37.617 8.999 58.831 1.00 31.93 378 LEU C O 1
ATOM 6524 N N . ALA B 1 380 ? 36.078 9.105 57.192 1.00 29.42 379 ALA C N 1
ATOM 6525 C CA . ALA B 1 380 ? 37.012 9.744 56.266 1.00 30.87 379 ALA C CA 1
ATOM 6526 C C . ALA B 1 380 ? 37.413 11.129 56.732 1.00 31.87 379 ALA C C 1
ATOM 6527 O O . ALA B 1 380 ? 38.525 11.577 56.438 1.00 31.22 379 ALA C O 1
ATOM 6529 N N . GLY B 1 381 ? 36.504 11.833 57.415 1.00 33.01 380 GLY C N 1
ATOM 6530 C CA . GLY B 1 381 ? 36.776 13.190 57.848 1.00 29.27 380 GLY C CA 1
ATOM 6531 C C . GLY B 1 381 ? 37.688 13.258 59.054 1.00 32.66 380 GLY C C 1
ATOM 6532 O O . GLY B 1 381 ? 38.526 14.161 59.144 1.00 26.57 380 GLY C O 1
ATOM 6533 N N . GLN B 1 382 ? 37.535 12.319 59.995 1.00 27.27 381 GLN C N 1
ATOM 6534 C CA . GLN B 1 382 ? 38.537 12.139 61.041 1.00 31.13 381 GLN C CA 1
ATOM 6535 C C . GLN B 1 382 ? 39.891 11.779 60.436 1.00 31.03 381 GLN C C 1
ATOM 6536 O O . GLN B 1 382 ? 40.906 12.423 60.731 1.00 24.56 381 GLN C O 1
ATOM 6542 N N . VAL B 1 383 ? 39.913 10.762 59.559 1.00 25.11 382 VAL C N 1
ATOM 6543 C CA . VAL B 1 383 ? 41.169 10.230 59.028 1.00 28.93 382 VAL C CA 1
ATOM 6544 C C . VAL B 1 383 ? 41.920 11.305 58.256 1.00 28.14 382 VAL C C 1
ATOM 6545 O O . VAL B 1 383 ? 43.135 11.461 58.419 1.00 27.70 382 VAL C O 1
ATOM 6549 N N . GLU B 1 384 ? 41.213 12.063 57.409 1.00 28.09 383 GLU C N 1
ATOM 6550 C CA . GLU B 1 384 ? 41.844 13.178 56.709 1.00 34.78 383 GLU C CA 1
ATOM 6551 C C . GLU B 1 384 ? 42.586 14.076 57.690 1.00 31.20 383 GLU C C 1
ATOM 6552 O O . GLU B 1 384 ? 43.777 14.338 57.511 1.00 34.20 383 GLU C O 1
ATOM 6558 N N . ALA B 1 385 ? 41.922 14.461 58.789 1.00 30.80 384 ALA C N 1
ATOM 6559 C CA . ALA B 1 385 ? 42.387 15.520 59.678 1.00 34.24 384 ALA C CA 1
ATOM 6560 C C . ALA B 1 385 ? 43.368 15.052 60.749 1.00 31.22 384 ALA C C 1
ATOM 6561 O O . ALA B 1 385 ? 44.208 15.846 61.194 1.00 34.43 384 ALA C O 1
ATOM 6563 N N . ALA B 1 386 ? 43.280 13.810 61.213 1.00 30.02 385 ALA C N 1
ATOM 6564 C CA . ALA B 1 386 ? 44.312 13.320 62.122 1.00 28.52 385 ALA C CA 1
ATOM 6565 C C . ALA B 1 386 ? 45.661 13.389 61.433 1.00 25.45 385 ALA C C 1
ATOM 6566 O O . ALA B 1 386 ? 45.808 12.962 60.285 1.00 30.26 385 ALA C O 1
ATOM 6568 N N . ALA B 1 387 ? 46.651 13.952 62.118 1.00 35.11 386 ALA C N 1
ATOM 6569 C CA . ALA B 1 387 ? 47.993 13.904 61.560 1.00 30.89 386 ALA C CA 1
ATOM 6570 C C . ALA B 1 387 ? 48.468 12.464 61.513 1.00 34.22 386 ALA C C 1
ATOM 6571 O O . ALA B 1 387 ? 47.938 11.590 62.216 1.00 30.66 386 ALA C O 1
ATOM 6573 N N . GLU B 1 388 ? 49.474 12.220 60.666 1.00 34.27 387 GLU C N 1
ATOM 6574 C CA . GLU B 1 388 ? 50.052 10.885 60.506 1.00 37.70 387 GLU C CA 1
ATOM 6575 C C . GLU B 1 388 ? 49.133 9.966 59.691 1.00 33.68 387 GLU C C 1
ATOM 6576 O O . GLU B 1 388 ? 49.587 8.956 59.134 1.00 33.07 387 GLU C O 1
ATOM 6582 N N . TRP B 1 389 ? 47.847 10.295 59.601 1.00 31.65 388 TRP C N 1
ATOM 6583 C CA . TRP B 1 389 ? 46.887 9.448 58.909 1.00 28.29 388 TRP C CA 1
ATOM 6584 C C . TRP B 1 389 ? 46.532 10.022 57.545 1.00 32.29 388 TRP C C 1
ATOM 6585 O O . TRP B 1 389 ? 46.623 11.233 57.310 1.00 35.97 388 TRP C O 1
ATOM 6596 N N . GLU B 1 390 ? 46.132 9.132 56.638 1.00 28.21 389 GLU C N 1
ATOM 6597 C CA . GLU B 1 390 ? 45.804 9.550 55.283 1.00 30.07 389 GLU C CA 1
ATOM 6598 C C . GLU B 1 390 ? 44.778 8.595 54.690 1.00 34.00 389 GLU C C 1
ATOM 6599 O O . GLU B 1 390 ? 44.725 7.418 55.054 1.00 33.02 389 GLU C O 1
ATOM 6605 N N . VAL B 1 391 ? 43.923 9.131 53.817 1.00 33.54 390 VAL C N 1
ATOM 6606 C CA . VAL B 1 391 ? 43.057 8.330 52.954 1.00 28.14 390 VAL C CA 1
ATOM 6607 C C . VAL B 1 391 ? 43.688 8.328 51.571 1.00 33.43 390 VAL C C 1
ATOM 6608 O O . VAL B 1 391 ? 44.145 9.379 51.092 1.00 29.87 390 VAL C O 1
ATOM 6612 N N . LEU B 1 392 ? 43.712 7.157 50.927 1.00 30.00 391 LEU C N 1
ATOM 6613 C CA . LEU B 1 392 ? 44.470 6.975 49.693 1.00 30.77 391 LEU C CA 1
ATOM 6614 C C . LEU B 1 392 ? 43.617 6.986 48.437 1.00 33.58 391 LEU C C 1
ATOM 6615 O O . LEU B 1 392 ? 44.166 6.894 47.337 1.00 33.40 391 LEU C O 1
ATOM 6620 N N . ALA B 1 393 ? 42.304 7.118 48.568 1.00 32.00 392 ALA C N 1
ATOM 6621 C CA . ALA B 1 393 ? 41.393 6.997 47.443 1.00 31.03 392 ALA C CA 1
ATOM 6622 C C . ALA B 1 393 ? 40.103 7.742 47.786 1.00 31.83 392 ALA C C 1
ATOM 6623 O O . ALA B 1 393 ? 39.854 8.055 48.951 1.00 38.25 392 ALA C O 1
ATOM 6625 N N . PRO B 1 394 ? 39.282 8.040 46.783 1.00 32.28 393 PRO C N 1
ATOM 6626 C CA . PRO B 1 394 ? 38.012 8.724 47.070 1.00 32.60 393 PRO C CA 1
ATOM 6627 C C . PRO B 1 394 ? 37.029 7.827 47.827 1.00 29.66 393 PRO C C 1
ATOM 6628 O O . PRO B 1 394 ? 37.008 6.608 47.657 1.00 31.11 393 PRO C O 1
ATOM 6632 N N . VAL B 1 395 ? 36.205 8.445 48.679 1.00 29.04 394 VAL C N 1
ATOM 6633 C CA . VAL B 1 395 ? 35.133 7.725 49.366 1.00 27.60 394 VAL C CA 1
ATOM 6634 C C . VAL B 1 395 ? 33.788 8.000 48.686 1.00 27.74 394 VAL C C 1
ATOM 6635 O O . VAL B 1 395 ? 32.938 8.717 49.224 1.00 29.87 394 VAL C O 1
ATOM 6639 N N . GLN B 1 396 ? 33.590 7.436 47.490 1.00 28.90 395 GLN C N 1
ATOM 6640 C CA . GLN B 1 396 ? 32.340 7.514 46.733 1.00 27.56 395 GLN C CA 1
ATOM 6641 C C . GLN B 1 396 ? 31.335 6.432 47.129 1.00 32.47 395 GLN C C 1
ATOM 6642 O O . GLN B 1 396 ? 30.165 6.503 46.729 1.00 31.02 395 GLN C O 1
ATOM 6648 N N . LEU B 1 397 ? 31.746 5.431 47.900 1.00 30.48 396 LEU C N 1
ATOM 6649 C CA . LEU B 1 397 ? 30.767 4.517 48.473 1.00 25.47 396 LEU C CA 1
ATOM 6650 C C . LEU B 1 397 ? 30.933 4.485 49.988 1.00 28.57 396 LEU C C 1
ATOM 6651 O O . LEU B 1 397 ? 30.910 5.534 50.628 1.00 24.16 396 LEU C O 1
ATOM 6656 N N . GLN B 1 398 ? 31.086 3.298 50.578 1.00 31.52 397 GLN C N 1
ATOM 6657 C CA . GLN B 1 398 ? 31.223 3.178 52.026 1.00 25.74 397 GLN C CA 1
ATOM 6658 C C . GLN B 1 398 ? 32.536 2.511 52.422 1.00 25.68 397 GLN C C 1
ATOM 6659 O O . GLN B 1 398 ? 32.665 2.017 53.553 1.00 25.44 397 GLN C O 1
ATOM 6665 N N . THR B 1 399 ? 33.498 2.454 51.512 1.00 23.66 398 THR C N 1
ATOM 6666 C CA . THR B 1 399 ? 34.805 1.866 51.783 1.00 27.87 398 THR C CA 1
ATOM 6667 C C . THR B 1 399 ? 35.878 2.954 51.796 1.00 23.95 398 THR C C 1
ATOM 6668 O O . THR B 1 399 ? 35.842 3.880 50.980 1.00 27.73 398 THR C O 1
ATOM 6672 N N . LEU B 1 400 ? 36.812 2.850 52.747 1.00 22.88 399 LEU C N 1
ATOM 6673 C CA . LEU B 1 400 ? 37.938 3.772 52.904 1.00 28.29 399 LEU C CA 1
ATOM 6674 C C . LEU B 1 400 ? 39.258 3.021 52.773 1.00 22.99 399 LEU C C 1
ATOM 6675 O O . LEU B 1 400 ? 39.435 1.958 53.371 1.00 22.71 399 LEU C O 1
ATOM 6680 N N . CYS B 1 401 ? 40.195 3.588 52.022 1.00 25.93 400 CYS C N 1
ATOM 6681 C CA . CYS B 1 401 ? 41.555 3.057 51.940 1.00 27.09 400 CYS C CA 1
ATOM 6682 C C . CYS B 1 401 ? 42.451 3.974 52.764 1.00 30.17 400 CYS C C 1
ATOM 6683 O O . CYS B 1 401 ? 42.775 5.089 52.331 1.00 30.34 400 CYS C O 1
ATOM 6686 N N . ILE B 1 402 ? 42.855 3.497 53.947 1.00 29.79 401 ILE C N 1
ATOM 6687 C CA . ILE B 1 402 ? 43.587 4.308 54.917 1.00 27.04 401 ILE C CA 1
ATOM 6688 C C . ILE B 1 402 ? 44.941 3.679 55.218 1.00 31.81 401 ILE C C 1
ATOM 6689 O O . ILE B 1 402 ? 45.188 2.502 54.952 1.00 35.02 401 ILE C O 1
ATOM 6694 N N . ARG B 1 403 ? 45.801 4.488 55.836 1.00 32.18 402 ARG C N 1
ATOM 6695 C CA . ARG B 1 403 ? 47.164 4.128 56.191 1.00 35.87 402 ARG C CA 1
ATOM 6696 C C . ARG B 1 403 ? 47.634 5.119 57.244 1.00 34.40 402 ARG C C 1
ATOM 6697 O O . ARG B 1 403 ? 47.174 6.266 57.269 1.00 33.28 402 ARG C O 1
ATOM 6705 N N . HIS B 1 404 ? 48.526 4.665 58.126 1.00 31.71 403 HIS C N 1
ATOM 6706 C CA . HIS B 1 404 ? 49.178 5.531 59.104 1.00 31.12 403 HIS C CA 1
ATOM 6707 C C . HIS B 1 404 ? 50.657 5.688 58.782 1.00 35.04 403 HIS C C 1
ATOM 6708 O O . HIS B 1 404 ? 51.350 4.703 58.495 1.00 36.62 403 HIS C O 1
ATOM 6715 N N . ARG B 1 405 ? 51.151 6.925 58.860 1.00 35.25 404 ARG C N 1
ATOM 6716 C CA . ARG B 1 405 ? 52.481 7.253 58.350 1.00 38.64 404 ARG C CA 1
ATOM 6717 C C . ARG B 1 405 ? 53.410 7.757 59.447 1.00 47.42 404 ARG C C 1
ATOM 6718 O O . ARG B 1 405 ? 53.513 8.977 59.672 1.00 51.52 404 ARG C O 1
ATOM 6726 N N . PRO B 1 406 ? 54.126 6.861 60.134 1.00 47.77 405 PRO C N 1
ATOM 6727 C CA . PRO B 1 406 ? 55.220 7.317 60.997 1.00 42.14 405 PRO C CA 1
ATOM 6728 C C . PRO B 1 406 ? 56.159 8.215 60.204 1.00 48.08 405 PRO C C 1
ATOM 6729 O O . PRO B 1 406 ? 56.376 8.016 59.006 1.00 47.67 405 PRO C O 1
ATOM 6733 N N . ALA B 1 407 ? 56.671 9.252 60.856 1.00 46.05 406 ALA C N 1
ATOM 6734 C CA . ALA B 1 407 ? 57.561 10.157 60.144 1.00 43.02 406 ALA C CA 1
ATOM 6735 C C . ALA B 1 407 ? 58.803 9.396 59.725 1.00 38.56 406 ALA C C 1
ATOM 6736 O O . ALA B 1 407 ? 59.307 8.559 60.477 1.00 37.54 406 ALA C O 1
ATOM 6738 N N . GLY B 1 408 ? 59.268 9.662 58.503 1.00 40.08 407 GLY C N 1
ATOM 6739 C CA . GLY B 1 408 ? 60.475 9.055 57.970 1.00 45.35 407 GLY C CA 1
ATOM 6740 C C . GLY B 1 408 ? 60.321 7.653 57.411 1.00 50.82 407 GLY C C 1
ATOM 6741 O O . GLY B 1 408 ? 61.283 7.125 56.832 1.00 47.85 407 GLY C O 1
ATOM 6742 N N . LEU B 1 409 ? 59.145 7.041 57.531 1.00 49.54 408 LEU C N 1
ATOM 6743 C CA . LEU B 1 409 ? 58.991 5.606 57.324 1.00 39.60 408 LEU C CA 1
ATOM 6744 C C . LEU B 1 409 ? 58.449 5.342 55.927 1.00 43.50 408 LEU C C 1
ATOM 6745 O O . LEU B 1 409 ? 57.262 5.565 55.658 1.00 37.73 408 LEU C O 1
ATOM 6750 N N . GLU B 1 410 ? 59.304 4.813 55.056 1.00 46.73 409 GLU C N 1
ATOM 6751 C CA . GLU B 1 410 ? 58.972 4.657 53.651 1.00 45.07 409 GLU C CA 1
ATOM 6752 C C . GLU B 1 410 ? 59.173 3.216 53.208 1.00 41.06 409 GLU C C 1
ATOM 6753 O O . GLU B 1 410 ? 59.917 2.446 53.821 1.00 47.60 409 GLU C O 1
ATOM 6759 N N . GLY B 1 411 ? 58.474 2.863 52.132 1.00 39.94 410 GLY C N 1
ATOM 6760 C CA . GLY B 1 411 ? 58.778 1.642 51.407 1.00 44.72 410 GLY C CA 1
ATOM 6761 C C . GLY B 1 411 ? 58.455 0.390 52.201 1.00 48.66 410 GLY C C 1
ATOM 6762 O O . GLY B 1 411 ? 57.463 0.327 52.942 1.00 48.77 410 GLY C O 1
ATOM 6763 N N . GLU B 1 412 ? 59.321 -0.623 52.043 1.00 52.37 411 GLU C N 1
ATOM 6764 C CA . GLU B 1 412 ? 59.121 -1.922 52.688 1.00 51.43 411 GLU C CA 1
ATOM 6765 C C . GLU B 1 412 ? 58.816 -1.775 54.170 1.00 41.13 411 GLU C C 1
ATOM 6766 O O . GLU B 1 412 ? 57.880 -2.396 54.682 1.00 39.60 411 GLU C O 1
ATOM 6772 N N . ALA B 1 413 ? 59.616 -0.968 54.876 1.00 41.14 412 ALA C N 1
ATOM 6773 C CA . ALA B 1 413 ? 59.417 -0.788 56.310 1.00 38.47 412 ALA C CA 1
ATOM 6774 C C . ALA B 1 413 ? 57.976 -0.404 56.607 1.00 37.30 412 ALA C C 1
ATOM 6775 O O . ALA B 1 413 ? 57.316 -1.013 57.457 1.00 34.89 412 ALA C O 1
ATOM 6777 N N . LEU B 1 414 ? 57.463 0.586 55.874 1.00 41.24 413 LEU C N 1
ATOM 6778 C CA . LEU B 1 414 ? 56.089 1.037 56.062 1.00 45.42 413 LEU C CA 1
ATOM 6779 C C . LEU B 1 414 ? 55.100 -0.081 55.746 1.00 43.38 413 LEU C C 1
ATOM 6780 O O . LEU B 1 414 ? 54.159 -0.327 56.515 1.00 38.84 413 LEU C O 1
ATOM 6785 N N . ASP B 1 415 ? 55.305 -0.772 54.615 1.00 40.65 414 ASP C N 1
ATOM 6786 C CA . ASP B 1 415 ? 54.524 -1.968 54.300 1.00 37.13 414 ASP C CA 1
ATOM 6787 C C . ASP B 1 415 ? 54.493 -2.939 55.483 1.00 38.99 414 ASP C C 1
ATOM 6788 O O . ASP B 1 415 ? 53.439 -3.491 55.818 1.00 34.82 414 ASP C O 1
ATOM 6793 N N . ALA B 1 416 ? 55.643 -3.159 56.130 1.00 35.51 415 ALA C N 1
ATOM 6794 C CA . ALA B 1 416 ? 55.649 -3.976 57.338 1.00 31.43 415 ALA C CA 1
ATOM 6795 C C . ALA B 1 416 ? 54.868 -3.307 58.464 1.00 37.19 415 ALA C C 1
ATOM 6796 O O . ALA B 1 416 ? 54.088 -3.972 59.154 1.00 37.64 415 ALA C O 1
ATOM 6798 N N . HIS B 1 417 ? 55.063 -1.995 58.665 1.00 36.60 416 HIS C N 1
ATOM 6799 C CA . HIS B 1 417 ? 54.328 -1.288 59.707 1.00 32.75 416 HIS C CA 1
ATOM 6800 C C . HIS B 1 417 ? 52.820 -1.405 59.501 1.00 35.98 416 HIS C C 1
ATOM 6801 O O . HIS B 1 417 ? 52.069 -1.489 60.481 1.00 30.98 416 HIS C O 1
ATOM 6808 N N . THR B 1 418 ? 52.366 -1.497 58.244 1.00 36.83 417 THR C N 1
ATOM 6809 C CA . THR B 1 418 ? 50.936 -1.387 57.976 1.00 35.81 417 THR C CA 1
ATOM 6810 C C . THR B 1 418 ? 50.190 -2.713 58.179 1.00 31.15 417 THR C C 1
ATOM 6811 O O . THR B 1 418 ? 49.084 -2.724 58.745 1.00 29.13 417 THR C O 1
ATOM 6815 N N . LYS B 1 419 ? 50.742 -3.829 57.700 1.00 25.03 418 LYS C N 1
ATOM 6816 C CA . LYS B 1 419 ? 50.102 -5.112 57.971 1.00 33.17 418 LYS C CA 1
ATOM 6817 C C . LYS B 1 419 ? 50.356 -5.554 59.399 1.00 29.87 418 LYS C C 1
ATOM 6818 O O . LYS B 1 419 ? 49.558 -6.313 59.949 1.00 28.59 418 LYS C O 1
ATOM 6824 N N . GLY B 1 420 ? 51.439 -5.063 60.009 1.00 32.60 419 GLY C N 1
ATOM 6825 C CA . GLY B 1 420 ? 51.706 -5.293 61.407 1.00 29.12 419 GLY C CA 1
ATOM 6826 C C . GLY B 1 420 ? 50.521 -4.856 62.242 1.00 29.74 419 GLY C C 1
ATOM 6827 O O . GLY B 1 420 ? 49.841 -5.686 62.860 1.00 29.34 419 GLY C O 1
ATOM 6828 N N . TRP B 1 421 ? 50.226 -3.555 62.224 1.00 30.41 420 TRP C N 1
ATOM 6829 C CA . TRP B 1 421 ? 49.132 -3.077 63.053 1.00 30.28 420 TRP C CA 1
ATOM 6830 C C . TRP B 1 421 ? 47.779 -3.566 62.549 1.00 31.64 420 TRP C C 1
ATOM 6831 O O . TRP B 1 421 ? 46.833 -3.663 63.345 1.00 25.55 420 TRP C O 1
ATOM 6842 N N . ALA B 1 422 ? 47.673 -3.914 61.258 1.00 29.68 421 ALA C N 1
ATOM 6843 C CA . ALA B 1 422 ? 46.419 -4.472 60.765 1.00 28.15 421 ALA C CA 1
ATOM 6844 C C . ALA B 1 422 ? 46.186 -5.863 61.328 1.00 27.97 421 ALA C C 1
ATOM 6845 O O . ALA B 1 422 ? 45.050 -6.219 61.673 1.00 22.97 421 ALA C O 1
ATOM 6847 N N . GLU B 1 423 ? 47.252 -6.668 61.412 1.00 26.95 422 GLU C N 1
ATOM 6848 C CA . GLU B 1 423 ? 47.139 -7.976 62.039 1.00 28.66 422 GLU C CA 1
ATOM 6849 C C . GLU B 1 423 ? 47.009 -7.851 63.555 1.00 30.81 422 GLU C C 1
ATOM 6850 O O . GLU B 1 423 ? 46.348 -8.688 64.182 1.00 36.22 422 GLU C O 1
ATOM 6856 N N . ARG B 1 424 ? 47.607 -6.818 64.169 1.00 30.39 423 ARG C N 1
ATOM 6857 C CA . ARG B 1 424 ? 47.394 -6.639 65.605 1.00 32.52 423 ARG C CA 1
ATOM 6858 C C . ARG B 1 424 ? 45.946 -6.291 65.905 1.00 30.42 423 ARG C C 1
ATOM 6859 O O . ARG B 1 424 ? 45.350 -6.854 66.828 1.00 31.45 423 ARG C O 1
ATOM 6867 N N . LEU B 1 425 ? 45.360 -5.361 65.144 1.00 31.57 424 LEU C N 1
ATOM 6868 C CA . LEU B 1 425 ? 43.983 -4.971 65.421 1.00 27.02 424 LEU C CA 1
ATOM 6869 C C . LEU B 1 425 ? 43.036 -6.162 65.258 1.00 28.76 424 LEU C C 1
ATOM 6870 O O . LEU B 1 425 ? 42.194 -6.414 66.128 1.00 30.19 424 LEU C O 1
ATOM 6875 N N . ASN B 1 426 ? 43.186 -6.911 64.160 1.00 21.82 425 ASN C N 1
ATOM 6876 C CA . ASN B 1 426 ? 42.390 -8.112 63.912 1.00 29.94 425 ASN C CA 1
ATOM 6877 C C . ASN B 1 426 ? 42.512 -9.130 65.050 1.00 31.58 425 ASN C C 1
ATOM 6878 O O . ASN B 1 426 ? 41.507 -9.722 65.470 1.00 31.06 425 ASN C O 1
ATOM 6883 N N . ALA B 1 427 ? 43.734 -9.345 65.564 1.00 26.69 426 ALA C N 1
ATOM 6884 C CA . ALA B 1 427 ? 43.954 -10.355 66.598 1.00 32.05 426 ALA C CA 1
ATOM 6885 C C . ALA B 1 427 ? 43.411 -9.922 67.963 1.00 33.39 426 ALA C C 1
ATOM 6886 O O . ALA B 1 427 ? 43.235 -10.756 68.868 1.00 31.42 426 ALA C O 1
ATOM 6888 N N . SER B 1 428 ? 43.163 -8.630 68.147 1.00 28.00 427 SER C N 1
ATOM 6889 C CA . SER B 1 428 ? 42.680 -8.171 69.439 1.00 27.97 427 SER C CA 1
ATOM 6890 C C . SER B 1 428 ? 41.222 -8.549 69.647 1.00 31.57 427 SER C C 1
ATOM 6891 O O . SER B 1 428 ? 40.776 -8.684 70.792 1.00 40.91 427 SER C O 1
ATOM 6894 N N . GLY B 1 429 ? 40.462 -8.713 68.558 1.00 27.11 428 GLY C N 1
ATOM 6895 C CA . GLY B 1 429 ? 39.036 -8.965 68.610 1.00 25.19 428 GLY C CA 1
ATOM 6896 C C . GLY B 1 429 ? 38.161 -7.740 68.419 1.00 23.41 428 GLY C C 1
ATOM 6897 O O . GLY B 1 429 ? 36.944 -7.883 68.251 1.00 34.66 428 GLY C O 1
ATOM 6898 N N . ALA B 1 430 ? 38.732 -6.541 68.422 1.00 24.03 429 ALA C N 1
ATOM 6899 C CA . ALA B 1 430 ? 37.889 -5.354 68.392 1.00 23.44 429 ALA C CA 1
ATOM 6900 C C . ALA B 1 430 ? 37.273 -5.116 67.024 1.00 21.68 429 ALA C C 1
ATOM 6901 O O . ALA B 1 430 ? 36.153 -4.614 66.940 1.00 17.17 429 ALA C O 1
ATOM 6903 N N . ALA B 1 431 ? 37.986 -5.424 65.946 1.00 24.78 430 ALA C N 1
ATOM 6904 C CA . ALA B 1 431 ? 37.433 -5.175 64.620 1.00 26.58 430 ALA C CA 1
ATOM 6905 C C . ALA B 1 431 ? 38.006 -6.165 63.622 1.00 24.87 430 ALA C C 1
ATOM 6906 O O . ALA B 1 431 ? 39.025 -6.817 63.877 1.00 25.39 430 ALA C O 1
ATOM 6908 N N . TYR B 1 432 ? 37.375 -6.220 62.449 1.00 23.94 431 TYR C N 1
ATOM 6909 C CA . TYR B 1 432 ? 37.888 -7.003 61.319 1.00 26.85 431 TYR C CA 1
ATOM 6910 C C . TYR B 1 432 ? 38.157 -6.062 60.149 1.00 28.30 431 TYR C C 1
ATOM 6911 O O . TYR B 1 432 ? 37.211 -5.474 59.606 1.00 25.40 431 TYR C O 1
ATOM 6920 N N . VAL B 1 433 ? 39.444 -5.942 59.746 1.00 27.29 432 VAL C N 1
ATOM 6921 C CA . VAL B 1 433 ? 39.871 -5.155 58.583 1.00 24.00 432 VAL C CA 1
ATOM 6922 C C . VAL B 1 433 ? 40.665 -6.024 57.604 1.00 26.04 432 VAL C C 1
ATOM 6923 O O . VAL B 1 433 ? 41.379 -6.947 58.003 1.00 25.43 432 VAL C O 1
ATOM 6927 N N . THR B 1 434 ? 40.609 -5.662 56.317 1.00 29.58 433 THR C N 1
ATOM 6928 C CA . THR B 1 434 ? 41.269 -6.410 55.241 1.00 26.65 433 THR C CA 1
ATOM 6929 C C . THR B 1 434 ? 42.406 -5.620 54.610 1.00 30.60 433 THR C C 1
ATOM 6930 O O . THR B 1 434 ? 42.161 -4.772 53.730 1.00 29.09 433 THR C O 1
ATOM 6934 N N . PRO B 1 435 ? 43.656 -5.871 54.999 1.00 27.76 434 PRO C N 1
ATOM 6935 C CA . PRO B 1 435 ? 44.789 -5.254 54.296 1.00 25.99 434 PRO C CA 1
ATOM 6936 C C . PRO B 1 435 ? 44.742 -5.560 52.812 1.00 24.87 434 PRO C C 1
ATOM 6937 O O . PRO B 1 435 ? 44.330 -6.647 52.399 1.00 30.90 434 PRO C O 1
ATOM 6941 N N . ALA B 1 436 ? 45.154 -4.585 52.006 1.00 29.99 435 ALA C N 1
ATOM 6942 C CA . ALA B 1 436 ? 45.141 -4.727 50.555 1.00 29.08 435 ALA C CA 1
ATOM 6943 C C . ALA B 1 436 ? 46.148 -3.744 49.973 1.00 28.12 435 ALA C C 1
ATOM 6944 O O . ALA B 1 436 ? 46.446 -2.718 50.587 1.00 30.46 435 ALA C O 1
ATOM 6946 N N . THR B 1 437 ? 46.655 -4.060 48.780 1.00 31.41 436 THR C N 1
ATOM 6947 C CA . THR B 1 437 ? 47.656 -3.236 48.109 1.00 28.66 436 THR C CA 1
ATOM 6948 C C . THR B 1 437 ? 47.032 -2.218 47.168 1.00 30.82 436 THR C C 1
ATOM 6949 O O . THR B 1 437 ? 45.987 -2.455 46.555 1.00 33.84 436 THR C O 1
ATOM 6953 N N . LEU B 1 438 ? 47.716 -1.083 47.043 1.00 32.91 437 LEU C N 1
ATOM 6954 C CA . LEU B 1 438 ? 47.310 0.002 46.162 1.00 32.12 437 LEU C CA 1
ATOM 6955 C C . LEU B 1 438 ? 48.568 0.696 45.670 1.00 35.53 437 LEU C C 1
ATOM 6956 O O . LEU B 1 438 ? 49.341 1.207 46.484 1.00 31.56 437 LEU C O 1
ATOM 6961 N N . ASP B 1 439 ? 48.772 0.704 44.350 1.00 35.48 438 ASP C N 1
ATOM 6962 C CA . ASP B 1 439 ? 49.897 1.405 43.722 1.00 37.76 438 ASP C CA 1
ATOM 6963 C C . ASP B 1 439 ? 51.251 0.887 44.213 1.00 37.75 438 ASP C C 1
ATOM 6964 O O . ASP B 1 439 ? 52.205 1.653 44.374 1.00 43.17 438 ASP C O 1
ATOM 6969 N N . GLY B 1 440 ? 51.341 -0.416 44.466 1.00 33.50 439 GLY C N 1
ATOM 6970 C CA . GLY B 1 440 ? 52.602 -0.985 44.901 1.00 35.98 439 GLY C CA 1
ATOM 6971 C C . GLY B 1 440 ? 52.923 -0.808 46.364 1.00 28.88 439 GLY C C 1
ATOM 6972 O O . GLY B 1 440 ? 54.044 -1.125 46.769 1.00 32.56 439 GLY C O 1
ATOM 6973 N N . ARG B 1 441 ? 51.979 -0.298 47.161 1.00 34.06 440 ARG C N 1
ATOM 6974 C CA . ARG B 1 441 ? 52.122 -0.134 48.603 1.00 37.13 440 ARG C CA 1
ATOM 6975 C C . ARG B 1 441 ? 50.977 -0.828 49.328 1.00 31.34 440 ARG C C 1
ATOM 6976 O O . ARG B 1 441 ? 49.864 -0.948 48.805 1.00 33.82 440 ARG C O 1
ATOM 6984 N N . TRP B 1 442 ? 51.243 -1.266 50.548 1.00 30.94 441 TRP C N 1
ATOM 6985 C CA . TRP B 1 442 ? 50.203 -1.861 51.370 1.00 31.81 441 TRP C CA 1
ATOM 6986 C C . TRP B 1 442 ? 49.442 -0.789 52.123 1.00 27.27 441 TRP C C 1
ATOM 6987 O O . TRP B 1 442 ? 50.033 0.154 52.651 1.00 29.83 441 TRP C O 1
ATOM 6998 N N . MET B 1 443 ? 48.123 -0.942 52.149 1.00 29.85 442 MET C N 1
ATOM 6999 C CA . MET B 1 443 ? 47.236 -0.143 52.986 1.00 26.79 442 MET C CA 1
ATOM 7000 C C . MET B 1 443 ? 46.259 -1.080 53.677 1.00 29.86 442 MET C C 1
ATOM 7001 O O . MET B 1 443 ? 46.433 -2.297 53.661 1.00 30.06 442 MET C O 1
ATOM 7006 N N . VAL B 1 444 ? 45.180 -0.518 54.216 1.00 33.21 443 VAL C N 1
ATOM 7007 C CA . VAL B 1 444 ? 44.220 -1.269 55.016 1.00 29.11 443 VAL C CA 1
ATOM 7008 C C . VAL B 1 444 ? 42.819 -0.759 54.713 1.00 33.49 443 VAL C C 1
ATOM 7009 O O . VAL B 1 444 ? 42.592 0.459 54.648 1.00 24.51 443 VAL C O 1
ATOM 7013 N N . ARG B 1 445 ? 41.887 -1.693 54.533 1.00 27.12 444 ARG C N 1
ATOM 7014 C CA . ARG B 1 445 ? 40.544 -1.389 54.072 1.00 29.08 444 ARG C CA 1
ATOM 7015 C C . ARG B 1 445 ? 39.569 -1.448 55.228 1.00 25.24 444 ARG C C 1
ATOM 7016 O O . ARG B 1 445 ? 39.648 -2.334 56.078 1.00 30.62 444 ARG C O 1
ATOM 7024 N N . VAL B 1 446 ? 38.656 -0.489 55.251 1.00 27.25 445 VAL C N 1
ATOM 7025 C CA . VAL B 1 446 ? 37.598 -0.414 56.244 1.00 25.42 445 VAL C CA 1
ATOM 7026 C C . VAL B 1 446 ? 36.310 -0.382 55.431 1.00 28.70 445 VAL C C 1
ATOM 7027 O O . VAL B 1 446 ? 35.988 0.636 54.808 1.00 29.25 445 VAL C O 1
ATOM 7031 N N . SER B 1 447 ? 35.603 -1.520 55.371 1.00 28.51 446 SER C N 1
ATOM 7032 C CA . SER B 1 447 ? 34.362 -1.629 54.608 1.00 22.73 446 SER C CA 1
ATOM 7033 C C . SER B 1 447 ? 33.194 -1.614 55.571 1.00 23.58 446 SER C C 1
ATOM 7034 O O . SER B 1 447 ? 32.991 -2.561 56.333 1.00 24.88 446 SER C O 1
ATOM 7037 N N . ILE B 1 448 ? 32.399 -0.564 55.483 1.00 22.75 447 ILE C N 1
ATOM 7038 C CA . ILE B 1 448 ? 31.427 -0.210 56.502 1.00 26.85 447 ILE C CA 1
ATOM 7039 C C . ILE B 1 448 ? 30.051 -0.586 55.977 1.00 24.46 447 ILE C C 1
ATOM 7040 O O . ILE B 1 448 ? 29.569 0.019 55.013 1.00 22.78 447 ILE C O 1
ATOM 7045 N N . GLY B 1 449 ? 29.401 -1.559 56.624 1.00 25.34 448 GLY C N 1
ATOM 7046 C CA . GLY B 1 449 ? 28.096 -1.993 56.166 1.00 27.82 448 GLY C CA 1
ATOM 7047 C C . GLY B 1 449 ? 27.520 -3.272 56.753 1.00 27.73 448 GLY C C 1
ATOM 7048 O O . GLY B 1 449 ? 26.398 -3.645 56.410 1.00 26.73 448 GLY C O 1
ATOM 7049 N N . ALA B 1 450 ? 28.249 -3.967 57.619 1.00 26.41 449 ALA C N 1
ATOM 7050 C CA . ALA B 1 450 ? 27.611 -5.017 58.405 1.00 25.93 449 ALA C CA 1
ATOM 7051 C C . ALA B 1 450 ? 26.307 -4.491 58.992 1.00 29.78 449 ALA C C 1
ATOM 7052 O O . ALA B 1 450 ? 26.209 -3.320 59.388 1.00 30.05 449 ALA C O 1
ATOM 7054 N N . LEU B 1 451 ? 25.289 -5.354 59.020 1.00 28.45 450 LEU C N 1
ATOM 7055 C CA . LEU B 1 451 ? 23.943 -4.926 59.421 1.00 29.59 450 LEU C CA 1
ATOM 7056 C C . LEU B 1 451 ? 23.903 -4.010 60.644 1.00 28.88 450 LEU C C 1
ATOM 7057 O O . LEU B 1 451 ? 23.266 -2.946 60.557 1.00 25.80 450 LEU C O 1
ATOM 7062 N N . PRO B 1 452 ? 24.540 -4.324 61.762 1.00 32.00 451 PRO C N 1
ATOM 7063 C CA . PRO B 1 452 ? 24.342 -3.516 62.969 1.00 25.69 451 PRO C CA 1
ATOM 7064 C C . PRO B 1 452 ? 25.368 -2.414 63.170 1.00 27.52 451 PRO C C 1
ATOM 7065 O O . PRO B 1 452 ? 25.443 -1.889 64.286 1.00 35.96 451 PRO C O 1
ATOM 7069 N N . THR B 1 453 ? 26.130 -2.034 62.135 1.00 26.71 452 THR C N 1
ATOM 7070 C CA . THR B 1 453 ? 27.172 -1.003 62.249 1.00 26.19 452 THR C CA 1
ATOM 7071 C C . THR B 1 453 ? 26.555 0.391 62.178 1.00 31.56 452 THR C C 1
ATOM 7072 O O . THR B 1 453 ? 26.212 0.880 61.094 1.00 31.60 452 THR C O 1
ATOM 7076 N N . GLU B 1 454 ? 26.457 1.055 63.320 1.00 28.34 453 GLU C N 1
ATOM 7077 C CA . GLU B 1 454 ? 25.923 2.409 63.393 1.00 27.79 453 GLU C CA 1
ATOM 7078 C C . GLU B 1 454 ? 27.006 3.365 63.889 1.00 28.55 453 GLU C C 1
ATOM 7079 O O . GLU B 1 454 ? 28.116 2.948 64.242 1.00 26.34 453 GLU C O 1
ATOM 7085 N N . ARG B 1 455 ? 26.650 4.659 63.959 1.00 21.49 454 ARG C N 1
ATOM 7086 C CA . ARG B 1 455 ? 27.662 5.691 64.179 1.00 22.95 454 ARG C CA 1
ATOM 7087 C C . ARG B 1 455 ? 28.402 5.482 65.489 1.00 27.61 454 ARG C C 1
ATOM 7088 O O . ARG B 1 455 ? 29.569 5.878 65.612 1.00 33.62 454 ARG C O 1
ATOM 7096 N N . GLY B 1 456 ? 27.755 4.861 66.478 1.00 26.28 455 GLY C N 1
ATOM 7097 C CA . GLY B 1 456 ? 28.460 4.536 67.712 1.00 24.65 455 GLY C CA 1
ATOM 7098 C C . GLY B 1 456 ? 29.616 3.578 67.495 1.00 28.36 455 GLY C C 1
ATOM 7099 O O . GLY B 1 456 ? 30.703 3.769 68.046 1.00 30.29 455 GLY C O 1
ATOM 7100 N N . ASP B 1 457 ? 29.404 2.543 66.677 1.00 30.54 456 ASP C N 1
ATOM 7101 C CA . ASP B 1 457 ? 30.447 1.542 66.457 1.00 32.64 456 ASP C CA 1
ATOM 7102 C C . ASP B 1 457 ? 31.619 2.114 65.664 1.00 30.87 456 ASP C C 1
ATOM 7103 O O . ASP B 1 457 ? 32.780 1.777 65.937 1.00 26.57 456 ASP C O 1
ATOM 7108 N N . VAL B 1 458 ? 31.330 2.969 64.671 1.00 28.66 457 VAL C N 1
ATOM 7109 C CA . VAL B 1 458 ? 32.375 3.533 63.818 1.00 24.75 457 VAL C CA 1
ATOM 7110 C C . VAL B 1 458 ? 33.254 4.510 64.596 1.00 28.88 457 VAL C C 1
ATOM 7111 O O . VAL B 1 458 ? 34.468 4.604 64.357 1.00 25.87 457 VAL C O 1
ATOM 7115 N N . GLN B 1 459 ? 32.658 5.268 65.516 1.00 25.30 458 GLN C N 1
ATOM 7116 C CA . GLN B 1 459 ? 33.465 6.061 66.432 1.00 27.00 458 GLN C CA 1
ATOM 7117 C C . GLN B 1 459 ? 34.458 5.179 67.179 1.00 28.29 458 GLN C C 1
ATOM 7118 O O . GLN B 1 459 ? 35.657 5.471 67.204 1.00 32.41 458 GLN C O 1
ATOM 7124 N N . ARG B 1 460 ? 33.982 4.089 67.788 1.00 24.38 459 ARG C N 1
ATOM 7125 C CA . ARG B 1 460 ? 34.877 3.175 68.492 1.00 28.67 459 ARG C CA 1
ATOM 7126 C C . ARG B 1 460 ? 36.011 2.704 67.590 1.00 27.78 459 ARG C C 1
ATOM 7127 O O . ARG B 1 460 ? 37.194 2.820 67.940 1.00 28.02 459 ARG C O 1
ATOM 7135 N N . LEU B 1 461 ? 35.659 2.177 66.415 1.00 25.49 460 LEU C N 1
ATOM 7136 C CA . LEU B 1 461 ? 36.666 1.726 65.463 1.00 32.00 460 LEU C CA 1
ATOM 7137 C C . LEU B 1 461 ? 37.726 2.796 65.237 1.00 25.03 460 LEU C C 1
ATOM 7138 O O . LEU B 1 461 ? 38.916 2.495 65.155 1.00 22.17 460 LEU C O 1
ATOM 7143 N N . TRP B 1 462 ? 37.315 4.057 65.154 1.00 25.93 461 TRP C N 1
ATOM 7144 C CA . TRP B 1 462 ? 38.318 5.090 64.961 1.00 29.55 461 TRP C CA 1
ATOM 7145 C C . TRP B 1 462 ? 39.205 5.237 66.198 1.00 28.08 461 TRP C C 1
ATOM 7146 O O . TRP B 1 462 ? 40.361 5.655 66.087 1.00 30.67 461 TRP C O 1
ATOM 7157 N N . ALA B 1 463 ? 38.693 4.875 67.378 1.00 29.79 462 ALA C N 1
ATOM 7158 C CA . ALA B 1 463 ? 39.500 4.937 68.597 1.00 26.15 462 ALA C CA 1
ATOM 7159 C C . ALA B 1 463 ? 40.432 3.735 68.710 1.00 29.43 462 ALA C C 1
ATOM 7160 O O . ALA B 1 463 ? 41.574 3.869 69.166 1.00 31.66 462 ALA C O 1
ATOM 7162 N N . ARG B 1 464 ? 39.961 2.549 68.317 1.00 24.99 463 ARG C N 1
ATOM 7163 C CA . ARG B 1 464 ? 40.838 1.384 68.294 1.00 27.20 463 ARG C CA 1
ATOM 7164 C C . ARG B 1 464 ? 41.952 1.561 67.273 1.00 28.01 463 ARG C C 1
ATOM 7165 O O . ARG B 1 464 ? 43.098 1.180 67.530 1.00 26.10 463 ARG C O 1
ATOM 7173 N N . LEU B 1 465 ? 41.641 2.140 66.108 1.00 27.30 464 LEU C N 1
ATOM 7174 C CA . LEU B 1 465 ? 42.686 2.299 65.100 1.00 30.70 464 LEU C CA 1
ATOM 7175 C C . LEU B 1 465 ? 43.824 3.190 65.586 1.00 32.34 464 LEU C C 1
ATOM 7176 O O . LEU B 1 465 ? 44.992 2.877 65.343 1.00 31.93 464 LEU C O 1
ATOM 7181 N N . GLN B 1 466 ? 43.508 4.311 66.257 1.00 33.66 465 GLN C N 1
ATOM 7182 C CA . GLN B 1 466 ? 44.559 5.172 66.796 1.00 29.32 465 GLN C CA 1
ATOM 7183 C C . GLN B 1 466 ? 45.340 4.453 67.885 1.00 31.49 465 GLN C C 1
ATOM 7184 O O . GLN B 1 466 ? 46.569 4.527 67.928 1.00 34.14 465 GLN C O 1
ATOM 7190 N N . ASP B 1 467 ? 44.631 3.769 68.791 1.00 36.72 466 ASP C N 1
ATOM 7191 C CA . ASP B 1 467 ? 45.263 3.144 69.951 1.00 32.89 466 ASP C CA 1
ATOM 7192 C C . ASP B 1 467 ? 46.122 1.949 69.562 1.00 32.01 466 ASP C C 1
ATOM 7193 O O . ASP B 1 467 ? 47.019 1.562 70.321 1.00 35.89 466 ASP C O 1
ATOM 7198 N N . VAL B 1 468 ? 45.864 1.344 68.403 1.00 31.55 467 VAL C N 1
ATOM 7199 C CA . VAL B 1 468 ? 46.603 0.138 68.061 1.00 29.21 467 VAL C CA 1
ATOM 7200 C C . VAL B 1 468 ? 48.005 0.492 67.581 1.00 35.03 467 VAL C C 1
ATOM 7201 O O . VAL B 1 468 ? 48.915 -0.344 67.642 1.00 33.42 467 VAL C O 1
ATOM 7205 N N . ILE B 1 469 ? 48.219 1.727 67.115 1.00 39.68 468 ILE C N 1
ATOM 7206 C CA . ILE B 1 469 ? 49.577 2.150 66.785 1.00 36.91 468 ILE C CA 1
ATOM 7207 C C . ILE B 1 469 ? 50.357 2.431 68.055 1.00 36.17 468 ILE C C 1
ATOM 7208 O O . ILE B 1 469 ? 51.548 2.119 68.157 1.00 40.62 468 ILE C O 1
ATOM 7213 N N . LYS B 1 470 ? 49.700 3.023 69.045 1.00 36.01 469 LYS C N 1
ATOM 7214 C CA . LYS B 1 470 ? 50.363 3.307 70.308 1.00 36.86 469 LYS C CA 1
ATOM 7215 C C . LYS B 1 470 ? 50.610 2.056 71.125 1.00 36.04 469 LYS C C 1
ATOM 7216 O O . LYS B 1 470 ? 51.082 2.181 72.259 1.00 46.38 469 LYS C O 1
ATOM 7222 N N . GLY B 1 471 ? 50.316 0.868 70.596 1.00 40.03 470 GLY C N 1
ATOM 7223 C CA . GLY B 1 471 ? 50.459 -0.356 71.363 1.00 40.44 470 GLY C CA 1
ATOM 7224 C C . GLY B 1 471 ? 49.327 -0.655 72.316 1.00 31.33 470 GLY C C 1
ATOM 7225 O O . GLY B 1 471 ? 49.514 -1.451 73.241 1.00 35.21 470 GLY C O 1
ATOM 7226 N N . LEU B 1 472 ? 48.158 -0.041 72.128 1.00 29.26 471 LEU C N 1
ATOM 7227 C CA . LEU B 1 472 ? 46.985 -0.305 72.959 1.00 31.81 471 LEU C CA 1
ATOM 7228 C C . LEU B 1 472 ? 45.981 -1.171 72.194 1.00 30.29 471 LEU C C 1
ATOM 7229 O O . LEU B 1 472 ? 45.518 -0.785 71.118 1.00 28.83 471 LEU C O 1
ATOM 7234 N N . GLU B 1 473 ? 45.649 -2.333 72.757 1.00 29.54 472 GLU C N 1
ATOM 7235 C CA . GLU B 1 473 ? 44.706 -3.279 72.174 1.00 34.75 472 GLU C CA 1
ATOM 7236 C C . GLU B 1 473 ? 43.629 -3.626 73.189 1.00 28.16 472 GLU C C 1
ATOM 7237 O O . GLU B 1 473 ? 43.909 -3.756 74.381 1.00 26.70 472 GLU C O 1
ATOM 7243 N N . HIS B 1 474 ? 42.405 -3.833 72.691 1.00 33.16 473 HIS C N 1
ATOM 7244 C CA . HIS B 1 474 ? 41.221 -3.985 73.528 1.00 30.62 473 HIS C CA 1
ATOM 7245 C C . HIS B 1 474 ? 40.613 -5.374 73.365 1.00 36.58 473 HIS C C 1
ATOM 7246 O O . HIS B 1 474 ? 40.285 -5.784 72.249 1.00 33.79 473 HIS C O 1
ATOM 7253 N N . HIS B 1 475 ? 40.439 -6.077 74.487 1.00 43.05 474 HIS C N 1
ATOM 7254 C CA . HIS B 1 475 ? 39.779 -7.376 74.557 1.00 40.43 474 HIS C CA 1
ATOM 7255 C C . HIS B 1 475 ? 38.456 -7.259 75.301 1.00 38.92 474 HIS C C 1
ATOM 7256 O O . HIS B 1 475 ? 38.263 -6.380 76.144 1.00 36.77 474 HIS C O 1
ATOM 7263 N N . HIS B 1 476 ? 37.557 -8.180 75.003 1.00 39.61 475 HIS C N 1
ATOM 7264 C CA . HIS B 1 476 ? 36.178 -8.044 75.429 1.00 45.61 475 HIS C CA 1
ATOM 7265 C C . HIS B 1 476 ? 36.020 -8.432 76.899 1.00 42.64 475 HIS C C 1
ATOM 7266 O O . HIS B 1 476 ? 35.727 -7.587 77.754 1.00 35.98 475 HIS C O 1
ATOM 7273 N N . ALA C 1 2 ? 31.656 6.866 118.378 1.00 30.49 1 ALA E N 1
ATOM 7274 C CA . ALA C 1 2 ? 30.631 7.486 119.205 1.00 36.34 1 ALA E CA 1
ATOM 7275 C C . ALA C 1 2 ? 29.235 7.435 118.561 1.00 35.65 1 ALA E C 1
ATOM 7276 O O . ALA C 1 2 ? 29.085 7.584 117.342 1.00 35.45 1 ALA E O 1
ATOM 7278 N N . THR C 1 3 ? 28.215 7.200 119.387 1.00 35.46 2 THR E N 1
ATOM 7279 C CA . THR C 1 3 ? 26.827 7.357 118.978 1.00 37.09 2 THR E CA 1
ATOM 7280 C C . THR C 1 3 ? 26.515 8.847 118.797 1.00 38.59 2 THR E C 1
ATOM 7281 O O . THR C 1 3 ? 27.282 9.707 119.234 1.00 40.63 2 THR E O 1
ATOM 7285 N N . PRO C 1 4 ? 25.421 9.193 118.113 1.00 42.39 3 PRO E N 1
ATOM 7286 C CA . PRO C 1 4 ? 25.026 10.611 118.085 1.00 37.55 3 PRO E CA 1
ATOM 7287 C C . PRO C 1 4 ? 24.741 11.193 119.456 1.00 34.74 3 PRO E C 1
ATOM 7288 O O . PRO C 1 4 ? 24.932 12.391 119.663 1.00 41.11 3 PRO E O 1
ATOM 7292 N N . GLU C 1 5 ? 24.275 10.386 120.401 1.00 44.45 4 GLU E N 1
ATOM 7293 C CA . GLU C 1 5 ? 24.076 10.882 121.758 1.00 39.02 4 GLU E CA 1
ATOM 7294 C C . GLU C 1 5 ? 25.410 11.017 122.467 1.00 39.39 4 GLU E C 1
ATOM 7295 O O . GLU C 1 5 ? 25.650 12.002 123.172 1.00 44.56 4 GLU E O 1
ATOM 7301 N N . GLN C 1 6 ? 26.295 10.037 122.292 1.00 38.79 5 GLN E N 1
ATOM 7302 C CA . GLN C 1 6 ? 27.653 10.184 122.800 1.00 41.75 5 GLN E CA 1
ATOM 7303 C C . GLN C 1 6 ? 28.322 11.436 122.240 1.00 43.02 5 GLN E C 1
ATOM 7304 O O . GLN C 1 6 ? 28.929 12.216 122.987 1.00 42.92 5 GLN E O 1
ATOM 7310 N N . PHE C 1 7 ? 28.217 11.643 120.923 1.00 35.37 6 PHE E N 1
ATOM 7311 C CA . PHE C 1 7 ? 28.859 12.795 120.303 1.00 35.48 6 PHE E CA 1
ATOM 7312 C C . PHE C 1 7 ? 28.316 14.104 120.850 1.00 35.62 6 PHE E C 1
ATOM 7313 O O . PHE C 1 7 ? 29.033 15.107 120.872 1.00 44.47 6 PHE E O 1
ATOM 7321 N N . ARG C 1 8 ? 27.057 14.121 121.285 1.00 35.45 7 ARG E N 1
ATOM 7322 C CA . ARG C 1 8 ? 26.478 15.356 121.803 1.00 37.67 7 ARG E CA 1
ATOM 7323 C C . ARG C 1 8 ? 26.965 15.627 123.230 1.00 39.12 7 ARG E C 1
ATOM 7324 O O . ARG C 1 8 ? 27.070 16.785 123.653 1.00 40.80 7 ARG E O 1
ATOM 7332 N N . GLN C 1 9 ? 27.323 14.567 123.964 1.00 42.66 8 GLN E N 1
ATOM 7333 C CA . GLN C 1 9 ? 27.968 14.716 125.267 1.00 39.79 8 GLN E CA 1
ATOM 7334 C C . GLN C 1 9 ? 29.389 15.232 125.106 1.00 42.27 8 GLN E C 1
ATOM 7335 O O . GLN C 1 9 ? 29.897 15.993 125.944 1.00 37.20 8 GLN E O 1
ATOM 7341 N N . TYR C 1 10 ? 30.060 14.763 124.047 1.00 38.96 9 TYR E N 1
ATOM 7342 C CA . TYR C 1 10 ? 31.383 15.242 123.693 1.00 33.67 9 TYR E CA 1
ATOM 7343 C C . TYR C 1 10 ? 31.312 16.608 123.025 1.00 34.63 9 TYR E C 1
ATOM 7344 O O . TYR C 1 10 ? 32.199 17.444 123.222 1.00 32.44 9 TYR E O 1
ATOM 7353 N N . GLY C 1 11 ? 30.260 16.862 122.252 1.00 36.41 10 GLY E N 1
ATOM 7354 C CA . GLY C 1 11 ? 30.135 18.156 121.605 1.00 34.80 10 GLY E CA 1
ATOM 7355 C C . GLY C 1 11 ? 30.144 19.298 122.601 1.00 36.30 10 GLY E C 1
ATOM 7356 O O . GLY C 1 11 ? 30.913 20.256 122.461 1.00 44.35 10 GLY E O 1
ATOM 7357 N N . HIS C 1 12 ? 29.312 19.202 123.637 1.00 32.72 11 HIS E N 1
ATOM 7358 C CA . HIS C 1 12 ? 29.199 20.303 124.587 1.00 35.41 11 HIS E CA 1
ATOM 7359 C C . HIS C 1 12 ? 30.487 20.490 125.386 1.00 36.60 11 HIS E C 1
ATOM 7360 O O . HIS C 1 12 ? 30.825 21.618 125.772 1.00 39.77 11 HIS E O 1
ATOM 7367 N N . GLN C 1 13 ? 31.228 19.415 125.633 1.00 33.18 12 GLN E N 1
ATOM 7368 C CA . GLN C 1 13 ? 32.494 19.562 126.345 1.00 37.25 12 GLN E CA 1
ATOM 7369 C C . GLN C 1 13 ? 33.519 20.310 125.501 1.00 37.72 12 GLN E C 1
ATOM 7370 O O . GLN C 1 13 ? 34.342 21.068 126.031 1.00 39.90 12 GLN E O 1
ATOM 7376 N N . LEU C 1 14 ? 33.478 20.108 124.186 1.00 37.24 13 LEU E N 1
ATOM 7377 C CA . LEU C 1 14 ? 34.432 20.735 123.287 1.00 32.13 13 LEU E CA 1
ATOM 7378 C C . LEU C 1 14 ? 34.039 22.176 123.000 1.00 33.73 13 LEU E C 1
ATOM 7379 O O . LEU C 1 14 ? 34.904 23.057 122.959 1.00 36.87 13 LEU E O 1
ATOM 7384 N N . ILE C 1 15 ? 32.740 22.438 122.834 1.00 33.06 14 ILE E N 1
ATOM 7385 C CA . ILE C 1 15 ? 32.252 23.814 122.760 1.00 33.85 14 ILE E CA 1
ATOM 7386 C C . ILE C 1 15 ? 32.742 24.623 123.958 1.00 34.75 14 ILE E C 1
ATOM 7387 O O . ILE C 1 15 ? 33.138 25.791 123.827 1.00 32.89 14 ILE E O 1
ATOM 7392 N N . ASP C 1 16 ? 32.708 24.030 125.145 1.00 33.61 15 ASP E N 1
ATOM 7393 C CA . ASP C 1 16 ? 33.172 24.768 126.307 1.00 32.81 15 ASP E CA 1
ATOM 7394 C C . ASP C 1 16 ? 34.671 25.000 126.233 1.00 32.41 15 ASP E C 1
ATOM 7395 O O . ASP C 1 16 ? 35.138 26.129 126.432 1.00 30.63 15 ASP E O 1
ATOM 7400 N N . LEU C 1 17 ? 35.436 23.949 125.921 1.00 28.16 16 LEU E N 1
ATOM 7401 C CA . LEU C 1 17 ? 36.885 24.094 125.828 1.00 29.38 16 LEU E CA 1
ATOM 7402 C C . LEU C 1 17 ? 37.266 25.206 124.847 1.00 31.75 16 LEU E C 1
ATOM 7403 O O . LEU C 1 17 ? 38.114 26.049 125.158 1.00 32.44 16 LEU E O 1
ATOM 7408 N N . ILE C 1 18 ? 36.617 25.253 123.678 1.00 31.81 17 ILE E N 1
ATOM 7409 C CA . ILE C 1 18 ? 36.947 26.259 122.664 1.00 31.47 17 ILE E CA 1
ATOM 7410 C C . ILE C 1 18 ? 36.465 27.659 123.083 1.00 34.62 17 ILE E C 1
ATOM 7411 O O . ILE C 1 18 ? 37.034 28.679 122.663 1.00 29.63 17 ILE E O 1
ATOM 7416 N N . ALA C 1 19 ? 35.408 27.733 123.898 1.00 27.99 18 ALA E N 1
ATOM 7417 C CA . ALA C 1 19 ? 34.907 29.022 124.370 1.00 36.36 18 ALA E CA 1
ATOM 7418 C C . ALA C 1 19 ? 35.830 29.627 125.433 1.00 32.46 18 ALA E C 1
ATOM 7419 O O . ALA C 1 19 ? 36.009 30.852 125.489 1.00 32.84 18 ALA E O 1
ATOM 7421 N N . ASP C 1 20 ? 36.420 28.780 126.280 1.00 32.06 19 ASP E N 1
ATOM 7422 C CA . ASP C 1 20 ? 37.400 29.239 127.255 1.00 32.89 19 ASP E CA 1
ATOM 7423 C C . ASP C 1 20 ? 38.730 29.574 126.582 1.00 32.11 19 ASP E C 1
ATOM 7424 O O . ASP C 1 20 ? 39.439 30.490 127.017 1.00 35.22 19 ASP E O 1
ATOM 7429 N N . TYR C 1 21 ? 39.112 28.832 125.538 1.00 29.76 20 TYR E N 1
ATOM 7430 C CA . TYR C 1 21 ? 40.328 29.201 124.819 1.00 28.31 20 TYR E CA 1
ATOM 7431 C C . TYR C 1 21 ? 40.194 30.608 124.246 1.00 28.21 20 TYR E C 1
ATOM 7432 O O . TYR C 1 21 ? 40.913 31.517 124.663 1.00 28.84 20 TYR E O 1
ATOM 7441 N N . ARG C 1 22 ? 39.223 30.823 123.343 1.00 28.95 21 ARG E N 1
ATOM 7442 C CA . ARG C 1 22 ? 39.032 32.139 122.723 1.00 30.71 21 ARG E CA 1
ATOM 7443 C C . ARG C 1 22 ? 38.991 33.267 123.756 1.00 36.03 21 ARG E C 1
ATOM 7444 O O . ARG C 1 22 ? 39.507 34.368 123.509 1.00 36.82 21 ARG E O 1
ATOM 7452 N N . GLN C 1 23 ? 38.389 32.996 124.921 1.00 30.24 22 GLN E N 1
ATOM 7453 C CA . GLN C 1 23 ? 38.283 33.972 126.000 1.00 29.19 22 GLN E CA 1
ATOM 7454 C C . GLN C 1 23 ? 39.643 34.352 126.575 1.00 29.02 22 GLN E C 1
ATOM 7455 O O . GLN C 1 23 ? 39.939 35.543 126.758 1.00 28.08 22 GLN E O 1
ATOM 7461 N N . THR C 1 24 ? 40.466 33.356 126.906 1.00 28.98 23 THR E N 1
ATOM 7462 C CA . THR C 1 24 ? 41.693 33.568 127.674 1.00 26.64 23 THR E CA 1
ATOM 7463 C C . THR C 1 24 ? 42.956 33.412 126.828 1.00 29.29 23 THR E C 1
ATOM 7464 O O . THR C 1 24 ? 44.049 33.201 127.376 1.00 30.97 23 THR E O 1
ATOM 7468 N N . VAL C 1 25 ? 42.842 33.561 125.507 1.00 28.85 24 VAL E N 1
ATOM 7469 C CA . VAL C 1 25 ? 43.980 33.278 124.631 1.00 29.24 24 VAL E CA 1
ATOM 7470 C C . VAL C 1 25 ? 45.102 34.275 124.880 1.00 27.25 24 VAL E C 1
ATOM 7471 O O . VAL C 1 25 ? 46.277 33.897 124.960 1.00 27.83 24 VAL E O 1
ATOM 7475 N N . GLY C 1 26 ? 44.748 35.559 125.068 1.00 28.11 25 GLY E N 1
ATOM 7476 C CA . GLY C 1 26 ? 45.755 36.598 125.251 1.00 31.92 25 GLY E CA 1
ATOM 7477 C C . GLY C 1 26 ? 46.705 36.315 126.401 1.00 34.19 25 GLY E C 1
ATOM 7478 O O . GLY C 1 26 ? 47.846 36.800 126.413 1.00 32.15 25 GLY E O 1
ATOM 7479 N N . GLU C 1 27 ? 46.254 35.515 127.377 1.00 34.98 26 GLU E N 1
ATOM 7480 C CA . GLU C 1 27 ? 47.035 35.118 128.544 1.00 36.19 26 GLU E CA 1
ATOM 7481 C C . GLU C 1 27 ? 48.149 34.145 128.2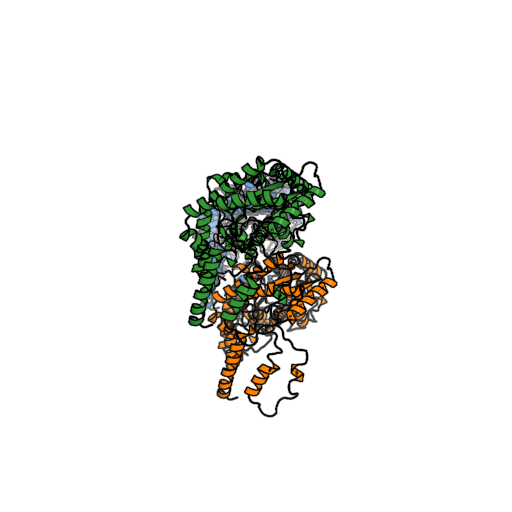06 1.00 31.27 26 GLU E C 1
ATOM 7482 O O . GLU C 1 27 ? 48.869 33.712 129.118 1.00 37.45 26 GLU E O 1
ATOM 7488 N N . ARG C 1 28 ? 48.300 33.772 126.985 1.00 31.30 27 ARG E N 1
ATOM 7489 C CA . ARG C 1 28 ? 49.341 32.792 126.763 1.00 31.69 27 ARG E CA 1
ATOM 7490 C C . ARG C 1 28 ? 50.513 33.417 126.022 1.00 25.06 27 ARG E C 1
ATOM 7491 O O . ARG C 1 28 ? 50.411 34.526 125.498 1.00 24.89 27 ARG E O 1
ATOM 7499 N N . PRO C 1 29 ? 51.656 32.739 125.959 1.00 26.14 28 PRO E N 1
ATOM 7500 C CA . PRO C 1 29 ? 52.658 33.106 124.951 1.00 23.89 28 PRO E CA 1
ATOM 7501 C C . PRO C 1 29 ? 52.072 32.970 123.550 1.00 23.87 28 PRO E C 1
ATOM 7502 O O . PRO C 1 29 ? 51.486 31.938 123.204 1.00 23.54 28 PRO E O 1
ATOM 7506 N N . VAL C 1 30 ? 52.215 34.033 122.750 1.00 21.47 29 VAL E N 1
ATOM 7507 C CA . VAL C 1 30 ? 51.738 34.013 121.364 1.00 21.90 29 VAL E CA 1
ATOM 7508 C C . VAL C 1 30 ? 52.341 32.833 120.600 1.00 25.77 29 VAL E C 1
ATOM 7509 O O . VAL C 1 30 ? 51.623 32.019 120.010 1.00 26.39 29 VAL E O 1
ATOM 7513 N N . MET C 1 31 ? 53.666 32.729 120.592 1.00 22.72 30 MET E N 1
ATOM 7514 C CA . MET C 1 31 ? 54.359 31.681 119.850 1.00 24.67 30 MET E CA 1
ATOM 7515 C C . MET C 1 31 ? 54.672 30.511 120.775 1.00 26.64 30 MET E C 1
ATOM 7516 O O . MET C 1 31 ? 54.923 30.690 121.965 1.00 32.12 30 MET E O 1
ATOM 7521 N N . ALA C 1 32 ? 54.632 29.308 120.217 1.00 31.86 31 ALA E N 1
ATOM 7522 C CA . ALA C 1 32 ? 54.960 28.101 120.966 1.00 33.45 31 ALA E CA 1
ATOM 7523 C C . ALA C 1 32 ? 56.313 28.216 121.652 1.00 28.33 31 ALA E C 1
ATOM 7524 O O . ALA C 1 32 ? 57.281 28.709 121.068 1.00 31.02 31 ALA E O 1
ATOM 7526 N N . GLN C 1 33 ? 56.383 27.710 122.879 1.00 30.64 32 GLN E N 1
ATOM 7527 C CA . GLN C 1 33 ? 57.629 27.663 123.647 1.00 35.48 32 GLN E CA 1
ATOM 7528 C C . GLN C 1 33 ? 58.064 26.218 123.899 1.00 37.48 32 GLN E C 1
ATOM 7529 O O . GLN C 1 33 ? 58.382 25.810 125.032 1.00 35.23 32 GLN E O 1
ATOM 7535 N N . VAL C 1 34 ? 58.095 25.443 122.813 1.00 38.62 33 VAL E N 1
ATOM 7536 C CA . VAL C 1 34 ? 58.486 24.041 122.846 1.00 33.66 33 VAL E CA 1
ATOM 7537 C C . VAL C 1 34 ? 59.640 23.855 121.878 1.00 37.26 33 VAL E C 1
ATOM 7538 O O . VAL C 1 34 ? 59.986 24.747 121.100 1.00 33.87 33 VAL E O 1
ATOM 7542 N N . GLU C 1 35 ? 60.249 22.677 121.956 1.00 37.42 34 GLU E N 1
ATOM 7543 C CA . GLU C 1 35 ? 61.367 22.278 121.128 1.00 39.42 34 GLU E CA 1
ATOM 7544 C C . GLU C 1 35 ? 60.921 21.268 120.068 1.00 42.25 34 GLU E C 1
ATOM 7545 O O . GLU C 1 35 ? 59.969 20.509 120.283 1.00 35.86 34 GLU E O 1
ATOM 7551 N N . PRO C 1 36 ? 61.594 21.225 118.920 1.00 39.85 35 PRO E N 1
ATOM 7552 C CA . PRO C 1 36 ? 61.285 20.188 117.926 1.00 32.31 35 PRO E CA 1
ATOM 7553 C C . PRO C 1 36 ? 61.384 18.795 118.538 1.00 33.20 35 PRO E C 1
ATOM 7554 O O . PRO C 1 36 ? 62.361 18.454 119.202 1.00 37.80 35 PRO E O 1
ATOM 7558 N N . GLY C 1 37 ? 60.357 17.991 118.319 1.00 33.89 36 GLY E N 1
ATOM 7559 C CA . GLY C 1 37 ? 60.314 16.646 118.848 1.00 38.06 36 GLY E CA 1
ATOM 7560 C C . GLY C 1 37 ? 59.491 16.472 120.108 1.00 31.23 36 GLY E C 1
ATOM 7561 O O . GLY C 1 37 ? 59.228 15.332 120.498 1.00 29.84 36 GLY E O 1
ATOM 7562 N N . TYR C 1 38 ? 59.071 17.564 120.748 1.00 27.02 37 TYR E N 1
ATOM 7563 C CA . TYR C 1 38 ? 58.390 17.460 122.035 1.00 34.09 37 TYR E CA 1
ATOM 7564 C C . TYR C 1 38 ? 57.147 16.566 121.963 1.00 32.75 37 TYR E C 1
ATOM 7565 O O . TYR C 1 38 ? 56.876 15.782 122.880 1.00 36.41 37 TYR E O 1
ATOM 7574 N N . LEU C 1 39 ? 56.359 16.696 120.905 1.00 32.26 38 LEU E N 1
ATOM 7575 C CA . LEU C 1 39 ? 55.086 15.983 120.856 1.00 35.59 38 LEU E CA 1
ATOM 7576 C C . LEU C 1 39 ? 55.255 14.548 120.365 1.00 34.04 38 LEU E C 1
ATOM 7577 O O . LEU C 1 39 ? 54.700 13.623 120.962 1.00 35.01 38 LEU E O 1
ATOM 7582 N N . LYS C 1 40 ? 56.014 14.335 119.284 1.00 33.73 39 LYS E N 1
ATOM 7583 C CA . LYS C 1 40 ? 56.248 12.974 118.804 1.00 34.17 39 LYS E CA 1
ATOM 7584 C C . LYS C 1 40 ? 56.891 12.104 119.891 1.00 31.64 39 LYS E C 1
ATOM 7585 O O . LYS C 1 40 ? 56.479 10.953 120.096 1.00 32.51 39 LYS E O 1
ATOM 7591 N N . ALA C 1 41 ? 57.867 12.649 120.636 1.00 34.72 40 ALA E N 1
ATOM 7592 C CA . ALA C 1 41 ? 58.405 11.932 121.794 1.00 30.42 40 ALA E CA 1
ATOM 7593 C C . ALA C 1 41 ? 57.336 11.671 122.841 1.00 27.97 40 ALA E C 1
ATOM 7594 O O . ALA C 1 41 ? 57.414 10.675 123.571 1.00 25.95 40 ALA E O 1
ATOM 7596 N N . ALA C 1 42 ? 56.344 12.550 122.934 1.00 26.64 41 ALA E N 1
ATOM 7597 C CA . ALA C 1 42 ? 55.338 12.445 123.982 1.00 33.49 41 ALA E CA 1
ATOM 7598 C C . ALA C 1 42 ? 54.154 11.576 123.586 1.00 28.85 41 ALA E C 1
ATOM 7599 O O . ALA C 1 42 ? 53.325 11.265 124.446 1.00 28.38 41 ALA E O 1
ATOM 7601 N N . LEU C 1 43 ? 54.053 11.183 122.316 1.00 31.83 42 LEU E N 1
ATOM 7602 C CA . LEU C 1 43 ? 52.896 10.427 121.854 1.00 32.90 42 LEU E CA 1
ATOM 7603 C C . LEU C 1 43 ? 53.232 8.946 121.732 1.00 30.23 42 LEU E C 1
ATOM 7604 O O . LEU C 1 43 ? 54.405 8.569 121.657 1.00 31.26 42 LEU E O 1
ATOM 7609 N N . PRO C 1 44 ? 52.232 8.064 121.734 1.00 34.68 43 PRO E N 1
ATOM 7610 C CA . PRO C 1 44 ? 52.516 6.650 121.464 1.00 39.14 43 PRO E CA 1
ATOM 7611 C C . PRO C 1 44 ? 53.165 6.487 120.098 1.00 38.50 43 PRO E C 1
ATOM 7612 O O . PRO C 1 44 ? 53.194 7.402 119.268 1.00 36.85 43 PRO E O 1
ATOM 7616 N N . ALA C 1 45 ? 53.718 5.302 119.865 1.00 30.57 44 ALA E N 1
ATOM 7617 C CA . ALA C 1 45 ? 54.284 5.056 118.553 1.00 29.51 44 ALA E CA 1
ATOM 7618 C C . ALA C 1 45 ? 53.301 4.381 117.598 1.00 27.58 44 ALA E C 1
ATOM 7619 O O . ALA C 1 45 ? 53.543 4.387 116.383 1.00 25.69 44 ALA E O 1
ATOM 7621 N N . THR C 1 46 ? 52.201 3.813 118.105 1.00 27.93 45 THR E N 1
ATOM 7622 C CA . THR C 1 46 ? 51.193 3.169 117.260 1.00 26.38 45 THR E CA 1
ATOM 7623 C C . THR C 1 46 ? 49.792 3.547 117.712 1.00 27.70 45 THR E C 1
ATOM 7624 O O . THR C 1 46 ? 49.555 3.872 118.882 1.00 26.18 45 THR E O 1
ATOM 7628 N N . ALA C 1 47 ? 48.847 3.442 116.772 1.00 30.44 46 ALA E N 1
ATOM 7629 C CA . ALA C 1 47 ? 47.438 3.620 117.106 1.00 33.13 46 ALA E CA 1
ATOM 7630 C C . ALA C 1 47 ? 47.010 2.598 118.159 1.00 27.21 46 ALA E C 1
ATOM 7631 O O . ALA C 1 47 ? 47.646 1.555 118.318 1.00 21.28 46 ALA E O 1
ATOM 7633 N N . PRO C 1 48 ? 45.940 2.895 118.906 1.00 33.86 47 PRO E N 1
ATOM 7634 C CA . PRO C 1 48 ? 45.434 1.939 119.902 1.00 28.71 47 PRO E CA 1
ATOM 7635 C C . PRO C 1 48 ? 44.478 0.927 119.290 1.00 35.97 47 PRO E C 1
ATOM 7636 O O . PRO C 1 48 ? 43.660 1.257 118.427 1.00 38.07 47 PRO E O 1
ATOM 7640 N N . GLN C 1 49 ? 44.566 -0.314 119.781 1.00 40.48 48 GLN E N 1
ATOM 7641 C CA . GLN C 1 49 ? 43.759 -1.409 119.247 1.00 37.29 48 GLN E CA 1
ATOM 7642 C C . GLN C 1 49 ? 42.279 -1.202 119.545 1.00 37.57 48 GLN E C 1
ATOM 7643 O O . GLN C 1 49 ? 41.430 -1.362 118.657 1.00 33.66 48 GLN E O 1
ATOM 7649 N N . GLN C 1 50 ? 41.952 -0.829 120.779 1.00 35.15 49 GLN E N 1
ATOM 7650 C CA . GLN C 1 50 ? 40.580 -0.570 121.183 1.00 42.54 49 GLN E CA 1
ATOM 7651 C C . GLN C 1 50 ? 40.416 0.898 121.559 1.00 43.59 49 GLN E C 1
ATOM 7652 O O . GLN C 1 50 ? 41.337 1.538 122.083 1.00 44.14 49 GLN E O 1
ATOM 7658 N N . GLY C 1 51 ? 39.223 1.424 121.301 1.00 42.00 50 GLY E N 1
ATOM 7659 C CA . GLY C 1 51 ? 38.999 2.837 121.506 1.00 36.19 50 GLY E CA 1
ATOM 7660 C C . GLY C 1 51 ? 39.356 3.259 122.919 1.00 40.70 50 GLY E C 1
ATOM 7661 O O . GLY C 1 51 ? 39.264 2.474 123.873 1.00 36.77 50 GLY E O 1
ATOM 7662 N N . GLU C 1 52 ? 39.795 4.527 123.037 1.00 35.05 51 GLU E N 1
ATOM 7663 C CA . GLU C 1 52 ? 40.178 5.242 124.251 1.00 37.93 51 GLU E CA 1
ATOM 7664 C C . GLU C 1 52 ? 39.131 6.297 124.597 1.00 36.08 51 GLU E C 1
ATOM 7665 O O . GLU C 1 52 ? 38.509 6.869 123.693 1.00 31.47 51 GLU E O 1
ATOM 7671 N N . PRO C 1 53 ? 38.885 6.546 125.882 1.00 33.61 52 PRO E N 1
ATOM 7672 C CA . PRO C 1 53 ? 37.842 7.512 126.245 1.00 37.52 52 PRO E CA 1
ATOM 7673 C C . PRO C 1 53 ? 38.181 8.920 125.777 1.00 33.06 52 PRO E C 1
ATOM 7674 O O . PRO C 1 53 ? 39.345 9.296 125.658 1.00 36.74 52 PRO E O 1
ATOM 7678 N N . PHE C 1 54 ? 37.127 9.697 125.520 1.00 34.71 53 PHE E N 1
ATOM 7679 C CA . PHE C 1 54 ? 37.245 11.067 125.028 1.00 33.18 53 PHE E CA 1
ATOM 7680 C C . PHE C 1 54 ? 37.799 12.022 126.086 1.00 35.78 53 PHE E C 1
ATOM 7681 O O . PHE C 1 54 ? 38.401 13.048 125.744 1.00 32.87 53 PHE E O 1
ATOM 7689 N N . ALA C 1 55 ? 37.589 11.726 127.368 1.00 34.24 54 ALA E N 1
ATOM 7690 C CA . ALA C 1 55 ? 38.322 12.444 128.401 1.00 27.49 54 ALA E CA 1
ATOM 7691 C C . ALA C 1 55 ? 39.826 12.260 128.235 1.00 31.82 54 ALA E C 1
ATOM 7692 O O . ALA C 1 55 ? 40.606 13.167 128.544 1.00 28.81 54 ALA E O 1
ATOM 7694 N N . ALA C 1 56 ? 40.262 11.089 127.774 1.00 35.16 55 ALA E N 1
ATOM 7695 C CA . ALA C 1 56 ? 41.701 10.869 127.646 1.00 35.13 55 ALA E CA 1
ATOM 7696 C C . ALA C 1 56 ? 42.281 11.786 126.581 1.00 32.73 55 ALA E C 1
ATOM 7697 O O . ALA C 1 56 ? 43.283 12.474 126.814 1.00 34.13 55 ALA E O 1
ATOM 7699 N N . ILE C 1 57 ? 41.639 11.830 125.419 1.00 32.00 56 ILE E N 1
ATOM 7700 C CA . ILE C 1 57 ? 42.018 12.785 124.386 1.00 30.41 56 ILE E CA 1
ATOM 7701 C C . ILE C 1 57 ? 42.100 14.201 124.966 1.00 32.28 56 ILE E C 1
ATOM 7702 O O . ILE C 1 57 ? 43.157 14.839 124.916 1.00 34.57 56 ILE E O 1
ATOM 7707 N N . LEU C 1 58 ? 40.998 14.699 125.560 1.00 34.99 57 LEU E N 1
ATOM 7708 C CA . LEU C 1 58 ? 40.939 16.103 125.999 1.00 34.86 57 LEU E CA 1
ATOM 7709 C C . LEU C 1 58 ? 42.047 16.438 126.993 1.00 33.50 57 LEU E C 1
ATOM 7710 O O . LEU C 1 58 ? 42.667 17.506 126.903 1.00 31.58 57 LEU E O 1
ATOM 7715 N N . ASP C 1 59 ? 42.287 15.555 127.969 1.00 33.47 58 ASP E N 1
ATOM 7716 C CA . ASP C 1 59 ? 43.501 15.649 128.774 1.00 31.22 58 ASP E CA 1
ATOM 7717 C C . ASP C 1 59 ? 44.719 15.856 127.882 1.00 35.83 58 ASP E C 1
ATOM 7718 O O . ASP C 1 59 ? 45.384 16.896 127.954 1.00 35.87 58 ASP E O 1
ATOM 7723 N N . ASP C 1 60 ? 44.994 14.888 126.999 1.00 32.09 59 ASP E N 1
ATOM 7724 C CA . ASP C 1 60 ? 46.082 15.024 126.032 1.00 34.62 59 ASP E CA 1
ATOM 7725 C C . ASP C 1 60 ? 45.960 16.312 125.216 1.00 35.98 59 ASP E C 1
ATOM 7726 O O . ASP C 1 60 ? 46.983 16.882 124.813 1.00 37.54 59 ASP E O 1
ATOM 7731 N N . VAL C 1 61 ? 44.740 16.802 124.974 1.00 29.83 60 VAL E N 1
ATOM 7732 C CA . VAL C 1 61 ? 44.602 18.049 124.213 1.00 33.24 60 VAL E CA 1
ATOM 7733 C C . VAL C 1 61 ? 45.081 19.240 125.039 1.00 32.89 60 VAL E C 1
ATOM 7734 O O . VAL C 1 61 ? 45.700 20.171 124.511 1.00 32.31 60 VAL E O 1
ATOM 7738 N N . ASN C 1 62 ? 44.788 19.238 126.341 1.00 32.68 61 ASN E N 1
ATOM 7739 C CA . ASN C 1 62 ? 45.225 20.326 127.208 1.00 31.40 61 ASN E CA 1
ATOM 7740 C C . ASN C 1 62 ? 46.722 20.237 127.495 1.00 33.10 61 ASN E C 1
ATOM 7741 O O . ASN C 1 62 ? 47.417 21.261 127.513 1.00 40.52 61 ASN E O 1
ATOM 7746 N N . ASN C 1 63 ? 47.238 19.013 127.688 1.00 36.82 62 ASN E N 1
ATOM 7747 C CA . ASN C 1 63 ? 48.548 18.785 128.287 1.00 39.09 62 ASN E CA 1
ATOM 7748 C C . ASN C 1 63 ? 49.654 18.577 127.256 1.00 39.91 62 ASN E C 1
ATOM 7749 O O . ASN C 1 63 ? 50.827 18.862 127.543 1.00 46.07 62 ASN E O 1
ATOM 7754 N N . LEU C 1 64 ? 49.317 18.102 126.058 1.00 32.12 63 LEU E N 1
ATOM 7755 C CA . LEU C 1 64 ? 50.307 17.885 125.013 1.00 30.85 63 LEU E CA 1
ATOM 7756 C C . LEU C 1 64 ? 50.159 18.842 123.830 1.00 28.83 63 LEU E C 1
ATOM 7757 O O . LEU C 1 64 ? 51.164 19.264 123.256 1.00 29.92 63 LEU E O 1
ATOM 7762 N N . VAL C 1 65 ? 48.936 19.216 123.477 1.00 26.81 64 VAL E N 1
ATOM 7763 C CA . VAL C 1 65 ? 48.675 19.928 122.236 1.00 30.72 64 VAL E CA 1
ATOM 7764 C C . VAL C 1 65 ? 48.726 21.437 122.446 1.00 28.86 64 VAL E C 1
ATOM 7765 O O . VAL C 1 65 ? 49.318 22.166 121.646 1.00 31.36 64 VAL E O 1
ATOM 7769 N N . MET C 1 66 ? 48.153 21.913 123.555 1.00 28.60 65 MET E N 1
ATOM 7770 C CA . MET C 1 66 ? 48.099 23.349 123.821 1.00 26.08 65 MET E CA 1
ATOM 7771 C C . MET C 1 66 ? 49.475 24.000 123.999 1.00 31.12 65 MET E C 1
ATOM 7772 O O . MET C 1 66 ? 49.633 25.148 123.555 1.00 28.78 65 MET E O 1
ATOM 7777 N N . PRO C 1 67 ? 50.493 23.369 124.604 1.00 29.56 66 PRO E N 1
ATOM 7778 C CA . PRO C 1 67 ? 51.823 24.019 124.657 1.00 31.31 66 PRO E CA 1
ATOM 7779 C C . PRO C 1 67 ? 52.560 24.078 123.316 1.00 29.07 66 PRO E C 1
ATOM 7780 O O . PRO C 1 67 ? 53.545 24.824 123.202 1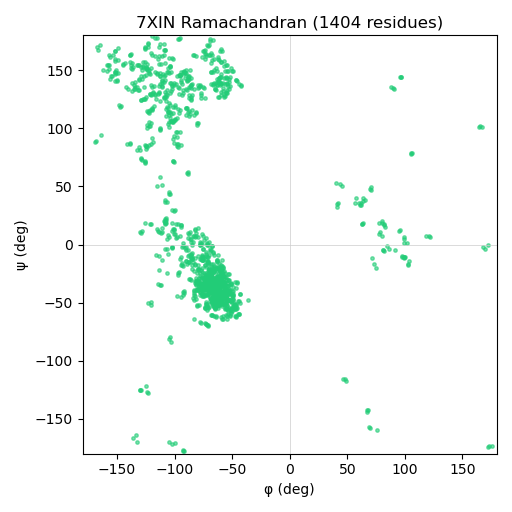.00 24.73 66 PRO E O 1
ATOM 7784 N N . GLY C 1 68 ? 52.144 23.307 122.318 1.00 23.53 67 GLY E N 1
ATOM 7785 C CA . GLY C 1 68 ? 52.793 23.343 121.020 1.00 27.95 67 GLY E CA 1
ATOM 7786 C C . GLY C 1 68 ? 51.951 24.053 119.983 1.00 35.18 67 GLY E C 1
ATOM 7787 O O . GLY C 1 68 ? 51.913 23.646 118.813 1.00 32.93 67 GLY E O 1
ATOM 7788 N N . LEU C 1 69 ? 51.258 25.110 120.418 1.00 30.81 68 LEU E N 1
ATOM 7789 C CA . LEU C 1 69 ? 50.489 25.980 119.545 1.00 27.03 68 LEU E CA 1
ATOM 7790 C C . LEU C 1 69 ? 51.117 27.368 119.547 1.00 26.60 68 LEU E C 1
ATOM 7791 O O . LEU C 1 69 ? 51.387 27.931 120.613 1.00 29.55 68 LEU E O 1
ATOM 7796 N N . SER C 1 70 ? 51.352 27.908 118.361 1.00 23.89 69 SER E N 1
ATOM 7797 C CA . SER C 1 70 ? 51.417 29.347 118.181 1.00 31.66 69 SER E CA 1
ATOM 7798 C C . SER C 1 70 ? 49.990 29.825 117.920 1.00 29.85 69 SER E C 1
ATOM 7799 O O . SER C 1 70 ? 49.261 29.203 117.135 1.00 30.63 69 SER E O 1
ATOM 7802 N N . HIS C 1 71 ? 49.590 30.913 118.573 1.00 22.26 70 HIS E N 1
ATOM 7803 C CA . HIS C 1 71 ? 48.171 31.286 118.673 1.00 26.34 70 HIS E CA 1
ATOM 7804 C C . HIS C 1 71 ? 47.868 32.418 117.692 1.00 22.72 70 HIS E C 1
ATOM 7805 O O . HIS C 1 71 ? 48.238 33.565 117.912 1.00 22.26 70 HIS E O 1
ATOM 7812 N N . TRP C 1 72 ? 47.188 32.089 116.600 1.00 24.67 71 TRP E N 1
ATOM 7813 C CA . TRP C 1 72 ? 46.923 33.066 115.551 1.00 26.54 71 TRP E CA 1
ATOM 7814 C C . TRP C 1 72 ? 45.765 33.994 115.893 1.00 27.95 71 TRP E C 1
ATOM 7815 O O . TRP C 1 72 ? 45.661 35.092 115.329 1.00 27.10 71 TRP E O 1
ATOM 7826 N N . GLN C 1 73 ? 44.902 33.570 116.811 1.00 25.06 72 GLN E N 1
ATOM 7827 C CA . GLN C 1 73 ? 43.684 34.284 117.142 1.00 28.88 72 GLN E CA 1
ATOM 7828 C C . GLN C 1 73 ? 43.853 35.117 118.411 1.00 26.68 72 GLN E C 1
ATOM 7829 O O . GLN C 1 73 ? 42.874 35.404 119.104 1.00 31.57 72 GLN E O 1
ATOM 7835 N N . HIS C 1 74 ? 45.124 35.599 118.687 1.00 33.05 73 HIS E N 1
ATOM 7836 C CA . HIS C 1 74 ? 45.693 36.229 119.891 1.00 27.64 73 HIS E CA 1
ATOM 7837 C C . HIS C 1 74 ? 45.729 37.742 119.754 1.00 27.20 73 HIS E C 1
ATOM 7838 O O . HIS C 1 74 ? 46.108 38.244 118.690 1.00 27.07 73 HIS E O 1
ATOM 7845 N N . PRO C 1 75 ? 45.389 38.515 120.791 1.00 26.57 74 PRO E N 1
ATOM 7846 C CA . PRO C 1 75 ? 45.449 39.983 120.652 1.00 27.76 74 PRO E CA 1
ATOM 7847 C C . PRO C 1 75 ? 46.821 40.507 120.316 1.00 26.19 74 PRO E C 1
ATOM 7848 O O . PRO C 1 75 ? 46.912 41.592 119.739 1.00 29.11 74 PRO E O 1
ATOM 7852 N N . ASP C 1 76 ? 47.882 39.755 120.621 1.00 29.70 75 ASP E N 1
ATOM 7853 C CA . ASP C 1 76 ? 49.266 40.170 120.433 1.00 26.70 75 ASP E CA 1
ATOM 7854 C C . ASP C 1 76 ? 49.949 39.432 119.284 1.00 27.29 75 ASP E C 1
ATOM 7855 O O . ASP C 1 76 ? 51.181 39.417 119.212 1.00 25.27 75 ASP E O 1
ATOM 7860 N N . PHE C 1 77 ? 49.184 38.815 118.390 1.00 23.52 76 PHE E N 1
ATOM 7861 C CA . PHE C 1 77 ? 49.740 38.197 117.192 1.00 20.02 76 PHE E CA 1
ATOM 7862 C C . PHE C 1 77 ? 49.857 39.258 116.103 1.00 22.67 76 PHE E C 1
ATOM 7863 O O . PHE C 1 77 ? 48.865 39.918 115.761 1.00 20.68 76 PHE E O 1
ATOM 7871 N N . TYR C 1 78 ? 51.066 39.412 115.555 1.00 23.74 77 TYR E N 1
ATOM 7872 C CA . TYR C 1 78 ? 51.341 40.401 114.514 1.00 29.24 77 TYR E CA 1
ATOM 7873 C C . TYR C 1 78 ? 52.074 39.791 113.327 1.00 23.07 77 TYR E C 1
ATOM 7874 O O . TYR C 1 78 ? 52.525 40.526 112.445 1.00 22.10 77 TYR E O 1
ATOM 7883 N N . GLY C 1 79 ? 52.174 38.473 113.275 1.00 23.51 78 GLY E N 1
ATOM 7884 C CA . GLY C 1 79 ? 53.019 37.833 112.293 1.00 24.53 78 GLY E CA 1
ATOM 7885 C C . GLY C 1 79 ? 52.395 37.692 110.915 1.00 24.36 78 GLY E C 1
ATOM 7886 O O . GLY C 1 79 ? 51.168 37.737 110.750 1.00 22.52 78 GLY E O 1
ATOM 7887 N N . TYR C 1 80 ? 53.273 37.463 109.931 1.00 24.46 79 TYR E N 1
ATOM 7888 C CA . TYR C 1 80 ? 52.867 37.094 108.577 1.00 23.04 79 TYR E CA 1
ATOM 7889 C C . TYR C 1 80 ? 51.780 38.034 108.092 1.00 25.58 79 TYR E C 1
ATOM 7890 O O . TYR C 1 80 ? 51.990 39.242 107.939 1.00 22.74 79 TYR E O 1
ATOM 7899 N N . PHE C 1 81 ? 50.611 37.466 107.875 1.00 20.58 80 PHE E N 1
ATOM 7900 C CA . PHE C 1 81 ? 49.356 38.175 107.764 1.00 23.39 80 PHE E CA 1
ATOM 7901 C C . PHE C 1 81 ? 48.373 37.428 108.646 1.00 22.87 80 PHE E C 1
ATOM 7902 O O . PHE C 1 81 ? 48.560 36.238 108.939 1.00 21.71 80 PHE E O 1
ATOM 7910 N N . PRO C 1 82 ? 47.346 38.092 109.144 1.00 20.31 81 PRO E N 1
ATOM 7911 C CA . PRO C 1 82 ? 46.382 37.397 109.999 1.00 24.86 81 PRO E CA 1
ATOM 7912 C C . PRO C 1 82 ? 45.762 36.189 109.291 1.00 24.86 81 PRO E C 1
ATOM 7913 O O . PRO C 1 82 ? 45.721 36.110 108.061 1.00 27.52 81 PRO E O 1
ATOM 7917 N N . SER C 1 83 ? 45.327 35.199 110.094 1.00 22.80 82 SER E N 1
ATOM 7918 C CA . SER C 1 83 ? 44.506 34.078 109.610 1.00 25.82 82 SER E CA 1
ATOM 7919 C C . SER C 1 83 ? 43.231 34.056 110.451 1.00 26.04 82 SER E C 1
ATOM 7920 O O . SER C 1 83 ? 43.113 33.296 111.422 1.00 28.17 82 SER E O 1
ATOM 7923 N N . ASN C 1 84 ? 42.257 34.873 110.054 1.00 20.89 83 ASN E N 1
ATOM 7924 C CA . ASN C 1 84 ? 41.242 35.335 110.984 1.00 20.94 83 ASN E CA 1
ATOM 7925 C C . ASN C 1 84 ? 40.042 34.404 111.011 1.00 23.58 83 ASN E C 1
ATOM 7926 O O . ASN C 1 84 ? 39.518 34.005 109.964 1.00 24.00 83 ASN E O 1
ATOM 7931 N N . GLY C 1 85 ? 39.595 34.090 112.220 1.00 25.48 84 GLY E N 1
ATOM 7932 C CA . GLY C 1 85 ? 38.580 33.086 112.459 1.00 18.23 84 GLY E CA 1
ATOM 7933 C C . GLY C 1 85 ? 37.434 33.555 113.322 1.00 20.42 84 GLY E C 1
ATOM 7934 O O . GLY C 1 85 ? 37.356 33.184 114.496 1.00 21.25 84 GLY E O 1
ATOM 7935 N N . THR C 1 86 ? 36.559 34.395 112.759 1.00 21.27 85 THR E N 1
ATOM 7936 C CA . THR C 1 86 ? 35.359 34.823 113.465 1.00 22.46 85 THR E CA 1
ATOM 7937 C C . THR C 1 86 ? 34.563 33.614 113.941 1.00 25.20 85 THR E C 1
ATOM 7938 O O . THR C 1 86 ? 34.311 32.671 113.176 1.00 25.51 85 THR E O 1
ATOM 7942 N N . LEU C 1 87 ? 34.152 33.666 115.208 1.00 21.26 86 LEU E N 1
ATOM 7943 C CA . LEU C 1 87 ? 33.418 32.562 115.810 1.00 25.34 86 LEU E CA 1
ATOM 7944 C C . LEU C 1 87 ? 32.090 32.290 115.118 1.00 27.91 86 LEU E C 1
ATOM 7945 O O . LEU C 1 87 ? 31.540 31.189 115.272 1.00 34.74 86 LEU E O 1
ATOM 7950 N N . SER C 1 88 ? 31.559 33.255 114.362 1.00 22.17 87 SER E N 1
ATOM 7951 C CA . SER C 1 88 ? 30.363 32.977 113.581 1.00 23.85 87 SER E CA 1
ATOM 7952 C C . SER C 1 88 ? 30.683 32.069 112.409 1.00 24.10 87 SER E C 1
ATOM 7953 O O . SER C 1 88 ? 29.897 31.172 112.080 1.00 22.53 87 SER E O 1
ATOM 7956 N N . SER C 1 89 ? 31.845 32.288 111.777 1.00 20.32 88 SER E N 1
ATOM 7957 C CA . SER C 1 89 ? 32.341 31.409 110.725 1.00 19.36 88 SER E CA 1
ATOM 7958 C C . SER C 1 89 ? 32.793 30.060 111.266 1.00 25.07 88 SER E C 1
ATOM 7959 O O . SER C 1 89 ? 32.636 29.036 110.579 1.00 28.05 88 SER E O 1
ATOM 7962 N N . VAL C 1 90 ? 33.390 30.028 112.466 1.00 26.71 89 VAL E N 1
ATOM 7963 C CA . VAL C 1 90 ? 33.704 28.731 113.071 1.00 28.86 89 VAL E CA 1
ATOM 7964 C C . VAL C 1 90 ? 32.418 27.942 113.290 1.00 27.79 89 VAL E C 1
ATOM 7965 O O . VAL C 1 90 ? 32.369 26.731 113.033 1.00 26.46 89 VAL E O 1
ATOM 7969 N N . LEU C 1 91 ? 31.345 28.630 113.716 1.00 24.72 90 LEU E N 1
ATOM 7970 C CA . LEU C 1 91 ? 30.029 27.999 113.838 1.00 26.30 90 LEU E CA 1
ATOM 7971 C C . LEU C 1 91 ? 29.495 27.496 112.492 1.00 24.78 90 LEU E C 1
ATOM 7972 O O . LEU C 1 91 ? 28.835 26.451 112.427 1.00 26.42 90 LEU E O 1
ATOM 7977 N N . GLY C 1 92 ? 29.782 28.207 111.400 1.00 21.90 91 GLY E N 1
ATOM 7978 C CA . GLY C 1 92 ? 29.466 27.668 110.095 1.00 23.29 91 GLY E CA 1
ATOM 7979 C C . GLY C 1 92 ? 30.239 26.403 109.790 1.00 23.37 91 GLY E C 1
ATOM 7980 O O . GLY C 1 92 ? 29.704 25.484 109.165 1.00 28.45 91 GLY E O 1
ATOM 7981 N N . ASP C 1 93 ? 31.492 26.315 110.255 1.00 26.72 92 ASP E N 1
ATOM 7982 C CA . ASP C 1 93 ? 32.319 25.152 109.931 1.00 23.78 92 ASP E CA 1
ATOM 7983 C C . ASP C 1 93 ? 31.878 23.900 110.687 1.00 24.99 92 ASP E C 1
ATOM 7984 O O . ASP C 1 93 ? 31.952 22.781 110.156 1.00 22.21 92 ASP E O 1
ATOM 7989 N N . PHE C 1 94 ? 31.481 24.062 111.944 1.00 23.22 93 PHE E N 1
ATOM 7990 C CA . PHE C 1 94 ? 30.823 22.985 112.668 1.00 21.64 93 PHE E CA 1
ATOM 7991 C C . PHE C 1 94 ? 29.706 22.374 111.826 1.00 24.92 93 PHE E C 1
ATOM 7992 O O . PHE C 1 94 ? 29.672 21.157 111.599 1.00 26.99 93 PHE E O 1
ATOM 8000 N N . LEU C 1 95 ? 28.803 23.205 111.318 1.00 21.21 94 LEU E N 1
ATOM 8001 C CA . LEU C 1 95 ? 27.628 22.656 110.655 1.00 26.19 94 LEU E CA 1
ATOM 8002 C C . LEU C 1 95 ? 27.997 21.971 109.341 1.00 28.32 94 LEU E C 1
ATOM 8003 O O . LEU C 1 95 ? 27.357 20.997 108.932 1.00 28.03 94 LEU E O 1
ATOM 8008 N N . SER C 1 96 ? 29.020 22.475 108.659 1.00 26.53 95 SER E N 1
ATOM 8009 C CA . SER C 1 96 ? 29.462 21.836 107.434 1.00 23.80 95 SER E CA 1
ATOM 8010 C C . SER C 1 96 ? 30.078 20.475 107.731 1.00 28.05 95 SER E C 1
ATOM 8011 O O . SER C 1 96 ? 29.824 19.504 107.008 1.00 31.98 95 SER E O 1
ATOM 8014 N N . THR C 1 97 ? 30.853 20.367 108.817 1.00 26.15 96 THR E N 1
ATOM 8015 C CA . THR C 1 97 ? 31.449 19.075 109.124 1.00 23.78 96 THR E CA 1
ATOM 8016 C C . THR C 1 97 ? 30.411 18.104 109.682 1.00 22.99 96 THR E C 1
ATOM 8017 O O . THR C 1 97 ? 30.377 16.934 109.289 1.00 24.43 96 THR E O 1
ATOM 8021 N N . GLY C 1 98 ? 29.553 18.562 110.597 1.00 26.93 97 GLY E N 1
ATOM 8022 C CA . GLY C 1 98 ? 28.594 17.652 111.207 1.00 27.69 97 GLY E CA 1
ATOM 8023 C C . GLY C 1 98 ? 27.516 17.191 110.245 1.00 30.85 97 GLY E C 1
ATOM 8024 O O . GLY C 1 98 ? 26.943 16.105 110.417 1.00 21.51 97 GLY E O 1
ATOM 8025 N N . LEU C 1 99 ? 27.202 18.018 109.244 1.00 27.51 98 LEU E N 1
ATOM 8026 C CA . LEU C 1 99 ? 26.236 17.625 108.226 1.00 27.06 98 LEU E CA 1
ATOM 8027 C C . LEU C 1 99 ? 26.773 16.472 107.389 1.00 29.35 98 LEU E C 1
ATOM 8028 O O . LEU C 1 99 ? 26.117 15.433 107.251 1.00 34.79 98 LEU E O 1
ATOM 8033 N N . GLY C 1 100 ? 27.981 16.617 106.854 1.00 29.69 99 GLY E N 1
ATOM 8034 C CA . GLY C 1 100 ? 28.679 15.486 106.272 1.00 33.26 99 GLY E CA 1
ATOM 8035 C C . GLY C 1 100 ? 28.586 15.406 104.776 1.00 35.62 99 GLY E C 1
ATOM 8036 O O . GLY C 1 100 ? 29.148 14.471 104.179 1.00 35.70 99 GLY E O 1
ATOM 8037 N N . VAL C 1 101 ? 27.910 16.371 104.161 1.00 33.63 100 VAL E N 1
ATOM 8038 C CA . VAL C 1 101 ? 27.617 16.341 102.740 1.00 34.34 100 VAL E CA 1
ATOM 8039 C C . VAL C 1 101 ? 28.873 16.607 101.921 1.00 35.73 100 VAL E C 1
ATOM 8040 O O . VAL C 1 101 ? 29.887 17.110 102.405 1.00 36.32 100 VAL E O 1
ATOM 8044 N N . LEU C 1 102 ? 28.802 16.245 100.649 1.00 39.72 101 LEU E N 1
ATOM 8045 C CA . LEU C 1 102 ? 29.894 16.514 99.730 1.00 40.20 101 LEU E CA 1
ATOM 8046 C C . LEU C 1 102 ? 29.300 17.009 98.425 1.00 37.47 101 LEU E C 1
ATOM 8047 O O . LEU C 1 102 ? 28.268 16.499 97.974 1.00 34.67 101 LEU E O 1
ATOM 8052 N N . GLY C 1 103 ? 29.930 18.015 97.841 1.00 32.94 102 GLY E N 1
ATOM 8053 C CA . GLY C 1 103 ? 29.552 18.444 96.513 1.00 38.52 102 GLY E CA 1
ATOM 8054 C C . GLY C 1 103 ? 30.449 17.879 95.427 1.00 34.97 102 GLY E C 1
ATOM 8055 O O . GLY C 1 103 ? 31.540 18.404 95.173 1.00 38.16 102 GLY E O 1
ATOM 8056 N N . LEU C 1 104 ? 29.997 16.784 94.803 1.00 37.67 103 LEU E N 1
ATOM 8057 C CA . LEU C 1 104 ? 30.570 16.264 93.567 1.00 34.60 103 LEU E CA 1
ATOM 8058 C C . LEU C 1 104 ? 29.816 16.776 92.355 1.00 38.30 103 LEU E C 1
ATOM 8059 O O . LEU C 1 104 ? 30.351 16.733 91.240 1.00 40.39 103 LEU E O 1
ATOM 8064 N N . SER C 1 105 ? 28.598 17.278 92.577 1.00 35.02 104 SER E N 1
ATOM 8065 C CA . SER C 1 105 ? 27.662 17.804 91.590 1.00 36.90 104 SER E CA 1
ATOM 8066 C C . SER C 1 105 ? 26.553 18.537 92.341 1.00 37.41 104 SER E C 1
ATOM 8067 O O . SER C 1 105 ? 26.425 18.426 93.566 1.00 35.27 104 SER E O 1
ATOM 8070 N N . TRP C 1 106 ? 25.723 19.255 91.581 1.00 36.93 105 TRP E N 1
ATOM 8071 C CA . TRP C 1 106 ? 24.600 19.945 92.201 1.00 35.30 105 TRP E CA 1
ATOM 8072 C C . TRP C 1 106 ? 23.669 18.939 92.874 1.00 34.50 105 TRP E C 1
ATOM 8073 O O . TRP C 1 106 ? 23.256 19.128 94.025 1.00 36.56 105 TRP E O 1
ATOM 8084 N N . GLN C 1 107 ? 23.318 17.857 92.164 1.00 35.51 106 GLN E N 1
ATOM 8085 C CA . GLN C 1 107 ? 22.391 16.875 92.719 1.00 30.93 106 GLN E CA 1
ATOM 8086 C C . GLN C 1 107 ? 22.938 16.255 93.991 1.00 35.56 106 GLN E C 1
ATOM 8087 O O . GLN C 1 107 ? 22.173 15.966 94.915 1.00 34.17 106 GLN E O 1
ATOM 8093 N N . SER C 1 108 ? 24.261 16.083 94.070 1.00 35.91 107 SER E N 1
ATOM 8094 C CA . SER C 1 108 ? 24.913 15.489 95.237 1.00 38.28 107 SER E CA 1
ATOM 8095 C C . SER C 1 108 ? 24.715 16.292 96.523 1.00 43.04 107 SER E C 1
ATOM 8096 O O . SER C 1 108 ? 25.120 15.813 97.596 1.00 40.43 107 SER E O 1
ATOM 8099 N N . SER C 1 109 ? 24.146 17.515 96.424 1.00 39.26 108 SER E N 1
ATOM 8100 C CA . SER C 1 109 ? 23.606 18.376 97.476 1.00 40.35 108 SER E CA 1
ATOM 8101 C C . SER C 1 109 ? 23.380 19.766 96.898 1.00 32.45 108 SER E C 1
ATOM 8102 O O . SER C 1 109 ? 24.338 20.517 96.705 1.00 31.27 108 SER E O 1
ATOM 8105 N N . PRO C 1 110 ? 22.140 20.121 96.558 1.00 38.57 109 PRO E N 1
ATOM 8106 C CA . PRO C 1 110 ? 21.906 21.451 95.966 1.00 34.07 109 PRO E CA 1
ATOM 8107 C C . PRO C 1 110 ? 22.241 22.598 96.902 1.00 34.60 109 PRO E C 1
ATOM 8108 O O . PRO C 1 110 ? 22.775 23.625 96.452 1.00 25.83 109 PRO E O 1
ATOM 8112 N N . ALA C 1 111 ? 21.946 22.460 98.199 1.00 34.10 110 ALA E N 1
ATOM 8113 C CA . ALA C 1 111 ? 22.098 23.601 99.091 1.00 25.29 110 ALA E CA 1
ATOM 8114 C C . ALA C 1 111 ? 23.555 24.049 99.181 1.00 28.28 110 ALA E C 1
ATOM 8115 O O . ALA C 1 111 ? 23.828 25.251 99.329 1.00 21.93 110 ALA E O 1
ATOM 8117 N N . LEU C 1 112 ? 24.498 23.109 99.029 1.00 27.11 111 LEU E N 1
ATOM 8118 C CA . LEU C 1 112 ? 25.927 23.439 99.081 1.00 25.40 111 LEU E CA 1
ATOM 8119 C C . LEU C 1 112 ? 26.327 24.347 97.926 1.00 29.29 111 LEU E C 1
ATOM 8120 O O . LEU C 1 112 ? 27.026 25.352 98.118 1.00 28.01 111 LEU E O 1
ATOM 8125 N N . SER C 1 113 ? 25.945 23.986 96.701 1.00 27.12 112 SER E N 1
ATOM 8126 C CA . SER C 1 113 ? 26.436 24.793 95.589 1.00 26.36 112 SER E CA 1
ATOM 8127 C C . SER C 1 113 ? 25.673 26.103 95.493 1.00 26.49 112 SER E C 1
ATOM 8128 O O . SER C 1 113 ? 26.284 27.165 95.327 1.00 21.99 112 SER E O 1
ATOM 8131 N N . GLU C 1 114 ? 24.350 26.049 95.652 1.00 27.50 113 GLU E N 1
ATOM 8132 C CA . GLU C 1 114 ? 23.543 27.250 95.500 1.00 26.95 113 GLU E CA 1
ATOM 8133 C C . GLU C 1 114 ? 23.874 28.285 96.568 1.00 27.41 113 GLU E C 1
ATOM 8134 O O . GLU C 1 114 ? 23.919 29.489 96.280 1.00 30.24 113 GLU E O 1
ATOM 8140 N N . LEU C 1 115 ? 24.120 27.845 97.805 1.00 28.37 114 LEU E N 1
ATOM 8141 C CA . LEU C 1 115 ? 24.574 28.802 98.808 1.00 26.99 114 LEU E CA 1
ATOM 8142 C C . LEU C 1 115 ? 25.888 29.444 98.375 1.00 24.90 114 LEU E C 1
ATOM 8143 O O . LEU C 1 115 ? 25.990 30.676 98.322 1.00 26.09 114 LEU E O 1
ATOM 8148 N N . GLU C 1 116 ? 26.882 28.624 98.007 1.00 21.75 115 GLU E N 1
ATOM 8149 C CA . GLU C 1 116 ? 28.178 29.138 97.563 1.00 22.57 115 GLU E CA 1
ATOM 8150 C C . GLU C 1 116 ? 28.028 30.095 96.394 1.00 24.19 115 GLU E C 1
ATOM 8151 O O . GLU C 1 116 ? 28.782 31.068 96.280 1.00 22.10 115 GLU E O 1
ATOM 8157 N N . GLU C 1 117 ? 27.053 29.844 95.519 1.00 22.27 116 GLU E N 1
ATOM 8158 C CA . GLU C 1 117 ? 26.777 30.785 94.442 1.00 24.05 116 GLU E CA 1
ATOM 8159 C C . GLU C 1 117 ? 26.268 32.109 94.996 1.00 29.39 116 GLU E C 1
ATOM 8160 O O . GLU C 1 117 ? 26.734 33.188 94.593 1.00 31.10 116 GLU E O 1
ATOM 8166 N N . THR C 1 118 ? 25.326 32.048 95.945 1.00 23.25 117 THR E N 1
ATOM 8167 C CA . THR C 1 118 ? 24.747 33.267 96.500 1.00 23.06 117 THR E CA 1
ATOM 8168 C C . THR C 1 118 ? 25.793 34.084 97.272 1.00 23.47 117 THR E C 1
ATOM 8169 O O . THR C 1 118 ? 26.014 35.274 96.980 1.00 22.89 117 THR E O 1
ATOM 8173 N N . THR C 1 119 ? 26.459 33.448 98.248 1.00 18.42 118 THR E N 1
ATOM 8174 C CA . THR C 1 119 ? 27.392 34.162 99.116 1.00 25.38 118 THR E CA 1
ATOM 8175 C C . THR C 1 119 ? 28.566 34.747 98.336 1.00 25.30 118 THR E C 1
ATOM 8176 O O . THR C 1 119 ? 29.068 35.827 98.678 1.00 27.60 118 THR E O 1
ATOM 8180 N N . LEU C 1 120 ? 29.046 34.045 97.313 1.00 26.09 119 LEU E N 1
ATOM 8181 C CA . LEU C 1 120 ? 30.099 34.616 96.472 1.00 30.14 119 LEU E CA 1
ATOM 8182 C C . LEU C 1 120 ? 29.598 35.845 95.719 1.00 32.88 119 LEU E C 1
ATOM 8183 O O . LEU C 1 120 ? 30.328 36.837 95.602 1.00 33.41 119 LEU E O 1
ATOM 8188 N N . ASP C 1 121 ? 28.345 35.813 95.225 1.00 27.28 120 ASP E N 1
ATOM 8189 C CA . ASP C 1 121 ? 27.769 37.020 94.642 1.00 28.80 120 ASP E CA 1
ATOM 8190 C C . ASP C 1 121 ? 27.531 38.085 95.706 1.00 25.75 120 ASP E C 1
ATOM 8191 O O . ASP C 1 121 ? 27.748 39.275 95.449 1.00 31.14 120 ASP E O 1
ATOM 8196 N N . TRP C 1 122 ? 27.095 37.686 96.904 1.00 25.32 121 TRP E N 1
ATOM 8197 C CA . TRP C 1 122 ? 27.021 38.621 98.023 1.00 25.72 121 TRP E CA 1
ATOM 8198 C C . TRP C 1 122 ? 28.315 39.415 98.158 1.00 25.70 121 TRP E C 1
ATOM 8199 O O . TRP C 1 122 ? 28.311 40.650 98.116 1.00 22.64 121 TRP E O 1
ATOM 8210 N N . LEU C 1 123 ? 29.438 38.694 98.278 1.00 24.90 122 LEU E N 1
ATOM 8211 C CA . LEU C 1 123 ? 30.736 39.310 98.530 1.00 26.44 122 LEU E CA 1
ATOM 8212 C C . LEU C 1 123 ? 31.268 40.027 97.294 1.00 23.58 122 LEU E C 1
ATOM 8213 O O . LEU C 1 123 ? 31.969 41.041 97.430 1.00 22.80 122 LEU E O 1
ATOM 8218 N N . ARG C 1 124 ? 30.969 39.502 96.094 1.00 23.59 123 ARG E N 1
ATOM 8219 C CA . ARG C 1 124 ? 31.395 40.146 94.851 1.00 22.19 123 ARG E CA 1
ATOM 8220 C C . ARG C 1 124 ? 30.939 41.597 94.848 1.00 25.32 123 ARG E C 1
ATOM 8221 O O . ARG C 1 124 ? 31.703 42.509 94.519 1.00 24.88 123 ARG E O 1
ATOM 8229 N N . GLN C 1 125 ? 29.708 41.819 95.324 1.00 28.77 124 GLN E N 1
ATOM 8230 C CA . GLN C 1 125 ? 29.109 43.145 95.398 1.00 31.97 124 GLN E CA 1
ATOM 8231 C C . GLN C 1 125 ? 29.726 43.969 96.521 1.00 29.91 124 GLN E C 1
ATOM 8232 O O . GLN C 1 125 ? 29.927 45.176 96.363 1.00 30.80 124 GLN E O 1
ATOM 8238 N N . LEU C 1 126 ? 30.050 43.327 97.655 1.00 28.00 125 LEU E N 1
ATOM 8239 C CA . LEU C 1 126 ? 30.650 43.996 98.814 1.00 24.72 125 LEU E CA 1
ATOM 8240 C C . LEU C 1 126 ? 32.056 44.506 98.532 1.00 25.01 125 LEU E C 1
ATOM 8241 O O . LEU C 1 126 ? 32.538 45.408 99.234 1.00 20.90 125 LEU E O 1
ATOM 8246 N N . LEU C 1 127 ? 32.720 43.917 97.543 1.00 21.96 126 LEU E N 1
ATOM 8247 C CA . LEU C 1 127 ? 34.054 44.277 97.108 1.00 23.86 126 LEU E CA 1
ATOM 8248 C C . LEU C 1 127 ? 34.056 45.317 95.993 1.00 26.49 126 LEU E C 1
ATOM 8249 O O . LEU C 1 127 ? 35.133 45.744 95.568 1.00 28.72 126 LEU E O 1
ATOM 8254 N N . GLY C 1 128 ? 32.889 45.721 95.506 1.00 22.92 127 GLY E N 1
ATOM 8255 C CA . GLY C 1 128 ? 32.795 46.727 94.466 1.00 27.42 127 GLY E CA 1
ATOM 8256 C C . GLY C 1 128 ? 33.052 46.225 93.061 1.00 30.58 127 GLY E C 1
ATOM 8257 O O . GLY C 1 128 ? 33.362 47.031 92.172 1.00 23.79 127 GLY E O 1
ATOM 8258 N N . LEU C 1 129 ? 32.921 44.915 92.825 1.00 29.12 128 LEU E N 1
ATOM 8259 C CA . LEU C 1 129 ? 33.285 44.311 91.547 1.00 29.84 128 LEU E CA 1
ATOM 8260 C C . LEU C 1 129 ? 32.075 44.294 90.627 1.00 28.24 128 LEU E C 1
ATOM 8261 O O . LEU C 1 129 ? 30.949 44.100 91.085 1.00 27.71 128 LEU E O 1
ATOM 8266 N N . SER C 1 130 ? 32.314 44.511 89.333 1.00 30.65 129 SER E N 1
ATOM 8267 C CA . SER C 1 130 ? 31.220 44.653 88.388 1.00 30.38 129 SER E CA 1
ATOM 8268 C C . SER C 1 130 ? 30.510 43.325 88.214 1.00 28.86 129 SER E C 1
ATOM 8269 O O . SER C 1 130 ? 30.954 42.292 88.705 1.00 32.36 129 SER E O 1
ATOM 8272 N N . GLY C 1 131 ? 29.420 43.355 87.445 1.00 25.43 130 GLY E N 1
ATOM 8273 C CA . GLY C 1 131 ? 28.603 42.173 87.251 1.00 30.61 130 GLY E CA 1
ATOM 8274 C C . GLY C 1 131 ? 29.199 41.086 86.388 1.00 31.44 130 GLY E C 1
ATOM 8275 O O . GLY C 1 131 ? 28.671 39.968 86.407 1.00 42.27 130 GLY E O 1
ATOM 8276 N N . GLN C 1 132 ? 30.261 41.385 85.624 1.00 32.76 131 GLN E N 1
ATOM 8277 C CA . GLN C 1 132 ? 30.935 40.418 84.759 1.00 29.27 131 GLN E CA 1
ATOM 8278 C C . GLN C 1 132 ? 31.756 39.410 85.542 1.00 33.02 131 GLN E C 1
ATOM 8279 O O . GLN C 1 132 ? 32.291 38.465 84.942 1.00 30.06 131 GLN E O 1
ATOM 8285 N N . TRP C 1 133 ? 31.879 39.597 86.852 1.00 31.14 132 TRP E N 1
ATOM 8286 C CA . TRP C 1 133 ? 32.675 38.726 87.698 1.00 30.81 132 TRP E CA 1
ATOM 8287 C C . TRP C 1 133 ? 31.788 37.654 88.328 1.00 31.83 132 TRP E C 1
ATOM 8288 O O . TRP C 1 133 ? 30.605 37.872 88.612 1.00 32.17 132 TRP E O 1
ATOM 8299 N N . SER C 1 134 ? 32.367 36.480 88.504 1.00 24.20 133 SER E N 1
ATOM 8300 C CA . SER C 1 134 ? 31.701 35.308 89.029 1.00 26.43 133 SER E CA 1
ATOM 8301 C C . SER C 1 134 ? 32.814 34.530 89.701 1.00 25.84 133 SER E C 1
ATOM 8302 O O . SER C 1 134 ? 33.934 34.519 89.178 1.00 26.06 133 SER E O 1
ATOM 8305 N N . GLY C 1 135 ? 32.537 33.928 90.865 1.00 23.58 134 GLY E N 1
ATOM 8306 C CA . GLY C 1 135 ? 33.573 33.333 91.683 1.00 25.30 134 GLY E CA 1
ATOM 8307 C C . GLY C 1 135 ? 33.345 31.866 92.054 1.00 27.49 134 GLY E C 1
ATOM 8308 O O . GLY C 1 135 ? 32.263 31.308 91.835 1.00 34.64 134 GLY E O 1
ATOM 8309 N N . VAL C 1 136 ? 34.397 31.241 92.599 1.00 19.76 135 VAL E N 1
ATOM 8310 C CA . VAL C 1 136 ? 34.296 29.932 93.254 1.00 21.98 135 VAL E CA 1
ATOM 8311 C C . VAL C 1 136 ? 35.240 29.933 94.456 1.00 20.59 135 VAL E C 1
ATOM 8312 O O . VAL C 1 136 ? 36.205 30.699 94.508 1.00 25.15 135 VAL E O 1
ATOM 8316 N N . ILE C 1 137 ? 34.969 29.091 95.443 1.00 24.03 136 ILE E N 1
ATOM 8317 C CA . ILE C 1 137 ? 35.850 29.006 96.606 1.00 23.70 136 ILE E CA 1
ATOM 8318 C C . ILE C 1 137 ? 36.921 27.949 96.353 1.00 26.82 136 ILE E C 1
ATOM 8319 O O . ILE C 1 137 ? 36.620 26.754 96.255 1.00 19.45 136 ILE E O 1
ATOM 8324 N N . GLN C 1 138 ? 38.178 28.376 96.331 1.00 21.13 137 GLN E N 1
ATOM 8325 C CA . GLN C 1 138 ? 39.304 27.459 96.344 1.00 25.39 137 GLN E CA 1
ATOM 8326 C C . GLN C 1 138 ? 39.793 27.303 97.774 1.00 25.82 137 GLN E C 1
ATOM 8327 O O . GLN C 1 138 ? 39.267 27.935 98.694 1.00 30.23 137 GLN E O 1
ATOM 8333 N N . ASP C 1 139 ? 40.793 26.428 97.966 1.00 19.73 138 ASP E N 1
ATOM 8334 C CA . ASP C 1 139 ? 41.276 26.217 99.323 1.00 21.91 138 ASP E CA 1
ATOM 8335 C C . ASP C 1 139 ? 42.262 27.295 99.738 1.00 22.51 138 ASP E C 1
ATOM 8336 O O . ASP C 1 139 ? 42.287 27.658 100.911 1.00 25.22 138 ASP E O 1
ATOM 8341 N N . THR C 1 140 ? 43.057 27.821 98.800 1.00 20.36 139 THR E N 1
ATOM 8342 C CA . THR C 1 140 ? 44.157 28.739 99.086 1.00 21.58 139 THR E CA 1
ATOM 8343 C C . THR C 1 140 ? 44.381 29.657 97.888 1.00 24.34 139 THR E C 1
ATOM 8344 O O . THR C 1 140 ? 43.996 29.345 96.754 1.00 22.25 139 THR E O 1
ATOM 8348 N N . ALA C 1 141 ? 44.999 30.813 98.153 1.00 24.02 140 ALA E N 1
ATOM 8349 C CA . ALA C 1 141 ? 45.432 31.663 97.048 1.00 25.24 140 ALA E CA 1
ATOM 8350 C C . ALA C 1 141 ? 46.413 30.916 96.155 1.00 28.04 140 ALA E C 1
ATOM 8351 O O . ALA C 1 141 ? 46.339 31.009 94.920 1.00 21.67 140 ALA E O 1
ATOM 8353 N N . SER C 1 142 ? 47.345 30.184 96.778 1.00 20.00 141 SER E N 1
ATOM 8354 C CA . SER C 1 142 ? 48.297 29.339 96.068 1.00 24.60 141 SER E CA 1
ATOM 8355 C C . SER C 1 142 ? 47.605 28.539 94.968 1.00 29.99 141 SER E C 1
ATOM 8356 O O . SER C 1 142 ? 47.924 28.682 93.778 1.00 23.44 141 SER E O 1
ATOM 8359 N N . THR C 1 143 ? 46.620 27.713 95.350 1.00 28.95 142 THR E N 1
ATOM 8360 C CA . THR C 1 143 ? 45.862 26.963 94.348 1.00 27.07 142 THR E CA 1
ATOM 8361 C C . THR C 1 143 ? 45.228 27.900 93.330 1.00 24.40 142 THR E C 1
ATOM 8362 O O . THR C 1 143 ? 45.245 27.621 92.122 1.00 25.99 142 THR E O 1
ATOM 8366 N N . SER C 1 144 ? 44.686 29.029 93.802 1.00 24.12 143 SER E N 1
ATOM 8367 C CA . SER C 1 144 ? 43.994 29.982 92.930 1.00 21.88 143 SER E CA 1
ATOM 8368 C C . SER C 1 144 ? 44.912 30.552 91.866 1.00 22.61 143 SER E C 1
ATOM 8369 O O . SER C 1 144 ? 44.482 30.807 90.735 1.00 21.54 143 SER E O 1
ATOM 8372 N N . THR C 1 145 ? 46.164 30.837 92.230 1.00 25.74 144 THR E N 1
ATOM 8373 C CA . THR C 1 145 ? 47.077 31.402 91.242 1.00 28.33 144 THR E CA 1
ATOM 8374 C C . THR C 1 145 ? 47.528 30.345 90.249 1.00 24.50 144 THR E C 1
ATOM 8375 O O . THR C 1 145 ? 47.815 30.666 89.084 1.00 19.09 144 THR E O 1
ATOM 8379 N N . LEU C 1 146 ? 47.578 29.081 90.698 1.00 24.88 145 LEU E N 1
ATOM 8380 C CA . LEU C 1 146 ? 47.814 27.961 89.788 1.00 22.68 145 LEU E CA 1
ATOM 8381 C C . LEU C 1 146 ? 46.660 27.822 88.806 1.00 21.69 145 LEU E C 1
ATOM 8382 O O . LEU C 1 146 ? 46.874 27.621 87.604 1.00 21.94 145 LEU E O 1
ATOM 8387 N N . VAL C 1 147 ? 45.426 27.939 89.305 1.00 24.62 146 VAL E N 1
ATOM 8388 C CA . VAL C 1 147 ? 44.249 27.905 88.442 1.00 25.15 146 VAL E CA 1
ATOM 8389 C C . VAL C 1 147 ? 44.363 28.979 87.368 1.00 24.35 146 VAL E C 1
ATOM 8390 O O . VAL C 1 147 ? 44.069 28.738 86.188 1.00 27.72 146 VAL E O 1
ATOM 8394 N N . ALA C 1 148 ? 44.845 30.164 87.758 1.00 25.80 147 ALA E N 1
ATOM 8395 C CA . ALA C 1 148 ? 44.886 31.323 86.868 1.00 24.36 147 ALA E CA 1
ATOM 8396 C C . ALA C 1 148 ? 46.056 31.262 85.896 1.00 26.27 147 ALA E C 1
ATOM 8397 O O . ALA C 1 148 ? 45.973 31.818 84.796 1.00 26.57 147 ALA E O 1
ATOM 8399 N N . LEU C 1 149 ? 47.158 30.607 86.288 1.00 29.42 148 LEU E N 1
ATOM 8400 C CA . LEU C 1 149 ? 48.296 30.412 85.398 1.00 27.24 148 LEU E CA 1
ATOM 8401 C C . LEU C 1 149 ? 48.089 29.231 84.469 1.00 24.42 148 LEU E C 1
ATOM 8402 O O . LEU C 1 149 ? 48.608 29.231 83.347 1.00 24.18 148 LEU E O 1
ATOM 8407 N N . ILE C 1 150 ? 47.355 28.215 84.922 1.00 28.14 149 ILE E N 1
ATOM 8408 C CA . ILE C 1 150 ? 46.889 27.185 83.994 1.00 30.25 149 ILE E CA 1
ATOM 8409 C C . ILE C 1 150 ? 45.868 27.782 83.012 1.00 30.66 149 ILE E C 1
ATOM 8410 O O . ILE C 1 150 ? 45.928 27.531 81.797 1.00 34.41 149 ILE E O 1
ATOM 8415 N N . SER C 1 151 ? 44.962 28.633 83.507 1.00 24.58 150 SER E N 1
ATOM 8416 C CA . SER C 1 151 ? 44.038 29.362 82.636 1.00 30.45 150 SER E CA 1
ATOM 8417 C C . SER C 1 151 ? 44.788 30.202 81.611 1.00 29.70 150 SER E C 1
ATOM 8418 O O . SER C 1 151 ? 44.458 30.200 80.419 1.00 26.99 150 SER E O 1
ATOM 8421 N N . ALA C 1 152 ? 45.792 30.946 82.079 1.00 30.64 151 ALA E N 1
ATOM 8422 C CA . ALA C 1 152 ? 46.661 31.734 81.208 1.00 31.17 151 ALA E CA 1
ATOM 8423 C C . ALA C 1 152 ? 47.324 30.883 80.133 1.00 30.34 151 ALA E C 1
ATOM 8424 O O . ALA C 1 152 ? 47.285 31.221 78.943 1.00 31.82 151 ALA E O 1
ATOM 8426 N N . ARG C 1 153 ? 48.022 29.826 80.553 1.00 29.62 152 ARG E N 1
ATOM 8427 C CA . ARG C 1 153 ? 48.612 28.885 79.609 1.00 28.57 152 ARG E CA 1
ATOM 8428 C C . ARG C 1 153 ? 47.603 28.500 78.536 1.00 33.88 152 ARG E C 1
ATOM 8429 O O . ARG C 1 153 ? 47.870 28.620 77.331 1.00 35.75 152 ARG E O 1
ATOM 8437 N N . GLU C 1 154 ? 46.415 28.074 78.968 1.00 27.81 153 GLU E N 1
ATOM 8438 C CA . GLU C 1 154 ? 45.451 27.521 78.033 1.00 30.46 153 GLU E CA 1
ATOM 8439 C C . GLU C 1 154 ? 44.976 28.549 77.020 1.00 32.45 153 GLU E C 1
ATOM 8440 O O . GLU C 1 154 ? 44.711 28.202 75.866 1.00 35.54 153 GLU E O 1
ATOM 8446 N N . ARG C 1 155 ? 44.859 29.807 77.417 1.00 29.76 154 ARG E N 1
ATOM 8447 C CA . ARG C 1 155 ? 44.430 30.823 76.464 1.00 33.53 154 ARG E CA 1
ATOM 8448 C C . ARG C 1 155 ? 45.464 30.988 75.360 1.00 31.92 154 ARG E C 1
ATOM 8449 O O . ARG C 1 155 ? 45.142 30.891 74.167 1.00 39.96 154 ARG E O 1
ATOM 8457 N N . ALA C 1 156 ? 46.727 31.191 75.748 1.00 34.80 155 ALA E N 1
ATOM 8458 C CA . ALA C 1 156 ? 47.783 31.522 74.801 1.00 36.98 155 ALA E CA 1
ATOM 8459 C C . ALA C 1 156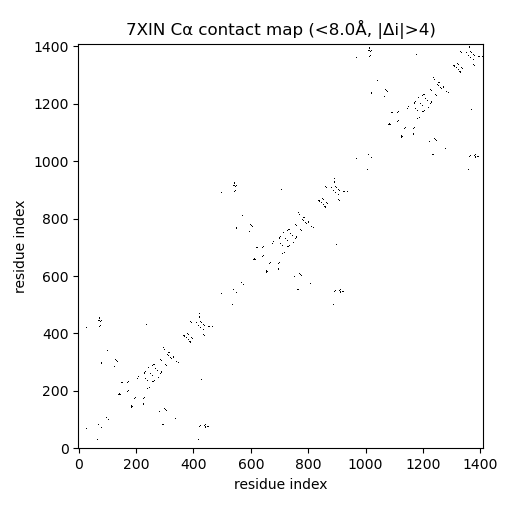 ? 48.161 30.348 73.911 1.00 32.07 155 ALA E C 1
ATOM 8460 O O . ALA C 1 156 ? 48.658 30.573 72.801 1.00 29.05 155 ALA E O 1
ATOM 8462 N N . THR C 1 157 ? 47.935 29.110 74.363 1.00 31.95 156 THR E N 1
ATOM 8463 C CA . THR C 1 157 ? 48.250 27.918 73.580 1.00 30.18 156 THR E CA 1
ATOM 8464 C C . THR C 1 157 ? 47.043 27.290 72.880 1.00 30.24 156 THR E C 1
ATOM 8465 O O . THR C 1 157 ? 47.177 26.177 72.366 1.00 25.90 156 THR E O 1
ATOM 8469 N N . ASP C 1 158 ? 45.868 27.952 72.875 1.00 26.40 157 ASP E N 1
ATOM 8470 C CA . ASP C 1 158 ? 44.653 27.472 72.174 1.00 28.97 157 ASP E CA 1
ATOM 8471 C C . ASP C 1 158 ? 44.150 26.132 72.714 1.00 29.11 157 ASP E C 1
ATOM 8472 O O . ASP C 1 158 ? 43.588 25.311 71.966 1.00 23.29 157 ASP E O 1
ATOM 8477 N N . TYR C 1 159 ? 44.317 25.917 74.028 1.00 24.14 158 TYR E N 1
ATOM 8478 C CA . TYR C 1 159 ? 43.821 24.705 74.691 1.00 25.10 158 TYR E CA 1
ATOM 8479 C C . TYR C 1 159 ? 44.624 23.477 74.254 1.00 26.89 158 TYR E C 1
ATOM 8480 O O . TYR C 1 159 ? 44.062 22.446 73.878 1.00 30.23 158 TYR E O 1
ATOM 8489 N N . ALA C 1 160 ? 45.952 23.614 74.286 1.00 26.93 159 ALA E N 1
ATOM 8490 C CA . ALA C 1 160 ? 46.861 22.526 73.918 1.00 30.12 159 ALA E CA 1
ATOM 8491 C C . ALA C 1 160 ? 46.685 21.293 74.793 1.00 29.08 159 ALA E C 1
ATOM 8492 O O . ALA C 1 160 ? 47.126 20.201 74.410 1.00 31.62 159 ALA E O 1
ATOM 8494 N N . LEU C 1 161 ? 46.082 21.445 75.969 1.00 25.01 160 LEU E N 1
ATOM 8495 C CA . LEU C 1 161 ? 45.996 20.323 76.891 1.00 25.94 160 LEU E CA 1
ATOM 8496 C C . LEU C 1 161 ? 45.251 19.140 76.275 1.00 24.54 160 LEU E C 1
ATOM 8497 O O . LEU C 1 161 ? 45.514 17.986 76.634 1.00 27.85 160 LEU E O 1
ATOM 8502 N N . VAL C 1 162 ? 44.355 19.390 75.321 1.00 27.81 161 VAL E N 1
ATOM 8503 C CA . VAL C 1 162 ? 43.732 18.286 74.579 1.00 32.39 161 VAL E CA 1
ATOM 8504 C C . VAL C 1 162 ? 44.577 17.899 73.366 1.00 32.88 161 VAL E C 1
ATOM 8505 O O . VAL C 1 162 ? 44.145 17.106 72.524 1.00 33.37 161 VAL E O 1
ATOM 8509 N N . ARG C 1 163 ? 45.787 18.452 73.265 1.00 31.85 162 ARG E N 1
ATOM 8510 C CA . ARG C 1 163 ? 46.706 18.045 72.207 1.00 30.24 162 ARG E CA 1
ATOM 8511 C C . ARG C 1 163 ? 48.091 17.713 72.753 1.00 31.76 162 ARG E C 1
ATOM 8512 O O . ARG C 1 163 ? 48.227 16.813 73.588 1.00 34.37 162 ARG E O 1
ATOM 8520 N N . GLY C 1 164 ? 49.130 18.356 72.233 1.00 26.58 163 GLY E N 1
ATOM 8521 C CA . GLY C 1 164 ? 50.463 18.016 72.672 1.00 31.04 163 GLY E CA 1
ATOM 8522 C C . GLY C 1 164 ? 50.856 18.585 74.020 1.00 29.44 163 GLY E C 1
ATOM 8523 O O . GLY C 1 164 ? 51.867 18.166 74.604 1.00 26.05 163 GLY E O 1
ATOM 8524 N N . GLY C 1 165 ? 50.074 19.525 74.527 1.00 25.66 164 GLY E N 1
ATOM 8525 C CA . GLY C 1 165 ? 50.394 20.086 75.815 1.00 30.19 164 GLY E CA 1
ATOM 8526 C C . GLY C 1 165 ? 51.556 21.057 75.691 1.00 29.43 164 GLY E C 1
ATOM 8527 O O . GLY C 1 165 ? 51.899 21.532 74.600 1.00 26.61 164 GLY E O 1
ATOM 8528 N N . LEU C 1 166 ? 52.203 21.292 76.839 1.00 27.04 165 LEU E N 1
ATOM 8529 C CA . LEU C 1 166 ? 53.206 22.348 76.933 1.00 30.49 165 LEU E CA 1
ATOM 8530 C C . LEU C 1 166 ? 54.440 22.059 76.083 1.00 28.67 165 LEU E C 1
ATOM 8531 O O . LEU C 1 166 ? 55.027 22.993 75.516 1.00 22.76 165 LEU E O 1
ATOM 8536 N N . GLN C 1 167 ? 54.875 20.786 76.011 1.00 28.23 166 GLN E N 1
ATOM 8537 C CA . GLN C 1 167 ? 56.180 20.465 75.414 1.00 28.34 166 GLN E CA 1
ATOM 8538 C C . GLN C 1 167 ? 56.162 20.560 73.899 1.00 30.02 166 GLN E C 1
ATOM 8539 O O . GLN C 1 167 ? 57.229 20.424 73.260 1.00 30.56 166 GLN E O 1
ATOM 8545 N N . ALA C 1 168 ? 54.962 20.695 73.298 1.00 26.44 167 ALA E N 1
ATOM 8546 C CA . ALA C 1 168 ? 54.871 20.821 71.855 1.00 28.12 167 ALA E CA 1
ATOM 8547 C C . ALA C 1 168 ? 54.736 22.264 71.427 1.00 34.47 167 ALA E C 1
ATOM 8548 O O . ALA C 1 168 ? 54.522 22.507 70.244 1.00 40.76 167 ALA E O 1
ATOM 8550 N N . GLU C 1 169 ? 54.856 23.245 72.373 1.00 35.70 168 GLU E N 1
ATOM 8551 C CA . GLU C 1 169 ? 54.747 24.671 72.030 1.00 29.63 168 GLU E CA 1
ATOM 8552 C C . GLU C 1 169 ? 56.035 25.166 71.381 1.00 36.64 168 GLU E C 1
ATOM 8553 O O . GLU C 1 169 ? 57.126 24.957 71.929 1.00 37.65 168 GLU E O 1
ATOM 8559 N N . PRO C 1 170 ? 55.951 25.826 70.224 1.00 43.28 169 PRO E N 1
ATOM 8560 C CA . PRO C 1 170 ? 57.178 26.277 69.544 1.00 38.33 169 PRO E CA 1
ATOM 8561 C C . PRO C 1 170 ? 57.946 27.377 70.280 1.00 34.57 169 PRO E C 1
ATOM 8562 O O . PRO C 1 170 ? 59.130 27.567 69.999 1.00 39.78 169 PRO E O 1
ATOM 8566 N N . LYS C 1 171 ? 57.322 28.104 71.204 1.00 36.99 170 LYS E N 1
ATOM 8567 C CA . LYS C 1 171 ? 57.886 29.301 71.803 1.00 35.00 170 LYS E CA 1
ATOM 8568 C C . LYS C 1 171 ? 57.739 29.274 73.321 1.00 35.91 170 LYS E C 1
ATOM 8569 O O . LYS C 1 171 ? 56.661 28.954 73.832 1.00 41.02 170 LYS E O 1
ATOM 8575 N N . PRO C 1 172 ? 58.788 29.633 74.066 1.00 35.26 171 PRO E N 1
ATOM 8576 C CA . PRO C 1 172 ? 58.682 29.710 75.536 1.00 35.85 171 PRO E CA 1
ATOM 8577 C C . PRO C 1 172 ? 57.579 30.657 76.004 1.00 35.52 171 PRO E C 1
ATOM 8578 O O . PRO C 1 172 ? 57.515 31.819 75.594 1.00 35.14 171 PRO E O 1
ATOM 8582 N N . LEU C 1 173 ? 56.717 30.160 76.889 1.00 31.47 172 LEU E N 1
ATOM 8583 C CA . LEU C 1 173 ? 55.634 30.969 77.440 1.00 34.63 172 LEU E CA 1
ATOM 8584 C C . LEU C 1 173 ? 56.125 31.709 78.683 1.00 32.74 172 LEU E C 1
ATOM 8585 O O . LEU C 1 173 ? 56.420 31.080 79.706 1.00 35.52 172 LEU E O 1
ATOM 8590 N N . ILE C 1 174 ? 56.197 33.053 78.600 1.00 30.86 173 ILE E N 1
ATOM 8591 C CA . ILE C 1 174 ? 56.739 33.878 79.670 1.00 30.24 173 ILE E CA 1
ATOM 8592 C C . ILE C 1 174 ? 55.627 34.283 80.622 1.00 31.70 173 ILE E C 1
ATOM 8593 O O . ILE C 1 174 ? 54.465 34.453 80.226 1.00 29.56 173 ILE E O 1
ATOM 8598 N N . VAL C 1 175 ? 55.996 34.428 81.899 1.00 31.77 174 VAL E N 1
ATOM 8599 C CA . VAL C 1 175 ? 55.130 34.956 82.954 1.00 30.22 174 VAL E CA 1
ATOM 8600 C C . VAL C 1 175 ? 55.842 36.124 83.617 1.00 29.73 174 VAL E C 1
ATOM 8601 O O . VAL C 1 175 ? 56.971 35.973 84.101 1.00 33.34 174 VAL E O 1
ATOM 8605 N N . TYR C 1 176 ? 55.164 37.262 83.693 1.00 28.88 175 TYR E N 1
ATOM 8606 C CA . TYR C 1 176 ? 55.728 38.488 84.237 1.00 28.78 175 TYR E CA 1
ATOM 8607 C C . TYR C 1 176 ? 55.116 38.799 85.604 1.00 28.71 175 TYR E C 1
ATOM 8608 O O . TYR C 1 176 ? 53.910 39.051 85.720 1.00 24.81 175 TYR E O 1
ATOM 8617 N N . VAL C 1 177 ? 55.946 38.788 86.632 1.00 23.12 176 VAL E N 1
ATOM 8618 C CA . VAL C 1 177 ? 55.518 39.112 87.982 1.00 28.74 176 VAL E CA 1
ATOM 8619 C C . VAL C 1 177 ? 56.424 40.196 88.565 1.00 32.46 176 VAL E C 1
ATOM 8620 O O . VAL C 1 177 ? 57.587 40.343 88.173 1.00 28.73 176 VAL E O 1
ATOM 8624 N N . SER C 1 178 ? 55.874 40.964 89.514 1.00 32.56 177 SER E N 1
ATOM 8625 C CA . SER C 1 178 ? 56.679 41.905 90.290 1.00 30.98 177 SER E CA 1
ATOM 8626 C C . SER C 1 178 ? 57.724 41.170 91.113 1.00 30.68 177 SER E C 1
ATOM 8627 O O . SER C 1 178 ? 57.471 40.086 91.643 1.00 34.09 177 SER E O 1
ATOM 8630 N N . ALA C 1 179 ? 58.912 41.770 91.229 1.00 35.74 178 ALA E N 1
ATOM 8631 C CA . ALA C 1 179 ? 60.010 41.147 91.966 1.00 35.55 178 ALA E CA 1
ATOM 8632 C C . ALA C 1 179 ? 59.721 41.014 93.454 1.00 41.88 178 ALA E C 1
ATOM 8633 O O . ALA C 1 179 ? 60.509 40.370 94.166 1.00 42.64 178 ALA E O 1
ATOM 8635 N N . HIS C 1 180 ? 58.627 41.619 93.936 1.00 41.49 179 HIS E N 1
ATOM 8636 C CA . HIS C 1 180 ? 58.126 41.438 95.293 1.00 40.25 179 HIS E CA 1
ATOM 8637 C C . HIS C 1 180 ? 56.888 40.540 95.352 1.00 37.70 179 HIS E C 1
ATOM 8638 O O . HIS C 1 180 ? 56.289 40.395 96.426 1.00 36.61 179 HIS E O 1
ATOM 8645 N N . ALA C 1 181 ? 56.495 39.935 94.233 1.00 34.88 180 ALA E N 1
ATOM 8646 C CA . ALA C 1 181 ? 55.383 38.995 94.251 1.00 34.82 180 ALA E CA 1
ATOM 8647 C C . ALA C 1 181 ? 55.691 37.806 95.157 1.00 35.36 180 ALA E C 1
ATOM 8648 O O . ALA C 1 181 ? 56.826 37.312 95.193 1.00 29.55 180 ALA E O 1
ATOM 8650 N N . HIS C 1 182 ? 54.655 37.358 95.889 1.00 38.41 181 HIS E N 1
ATOM 8651 C CA . HIS C 1 182 ? 54.737 36.214 96.802 1.00 32.12 181 HIS E CA 1
ATOM 8652 C C . HIS C 1 182 ? 55.338 35.002 96.117 1.00 34.61 181 HIS E C 1
ATOM 8653 O O . HIS C 1 182 ? 55.202 34.815 94.906 1.00 39.54 181 HIS E O 1
ATOM 8660 N N . SER C 1 183 ? 55.985 34.159 96.920 1.00 36.86 182 SER E N 1
ATOM 8661 C CA . SER C 1 183 ? 56.648 32.960 96.412 1.00 32.40 182 SER E CA 1
ATOM 8662 C C . SER C 1 183 ? 55.664 31.920 95.895 1.00 33.18 182 SER E C 1
ATOM 8663 O O . SER C 1 183 ? 56.070 31.034 95.135 1.00 33.61 182 SER E O 1
ATOM 8666 N N . SER C 1 184 ? 54.378 32.029 96.256 1.00 33.98 183 SER E N 1
ATOM 8667 C CA . SER C 1 184 ? 53.374 31.126 95.702 1.00 35.40 183 SER E CA 1
ATOM 8668 C C . SER C 1 184 ? 53.161 31.370 94.212 1.00 30.64 183 SER E C 1
ATOM 8669 O O . SER C 1 184 ? 52.820 30.435 93.483 1.00 23.37 183 SER E O 1
ATOM 8672 N N . VAL C 1 185 ? 53.350 32.614 93.758 1.00 34.03 184 VAL E N 1
ATOM 8673 C CA . VAL C 1 185 ? 53.175 32.972 92.349 1.00 31.55 184 VAL E CA 1
ATOM 8674 C C . VAL C 1 185 ? 54.201 32.258 91.488 1.00 32.72 184 VAL E C 1
ATOM 8675 O O . VAL C 1 185 ? 53.904 31.787 90.382 1.00 36.09 184 VAL E O 1
ATOM 8679 N N . ASP C 1 186 ? 55.434 32.200 91.978 1.00 35.95 185 ASP E N 1
ATOM 8680 C CA . ASP C 1 186 ? 56.502 31.530 91.260 1.00 35.01 185 ASP E CA 1
ATOM 8681 C C . ASP C 1 186 ? 56.280 30.026 91.252 1.00 31.88 185 ASP E C 1
ATOM 8682 O O . ASP C 1 186 ? 56.367 29.372 90.199 1.00 32.71 185 ASP E O 1
ATOM 8687 N N . LYS C 1 187 ? 55.991 29.456 92.420 1.00 33.26 186 LYS E N 1
ATOM 8688 C CA . LYS C 1 187 ? 55.722 28.030 92.471 1.00 26.38 186 LYS E CA 1
ATOM 8689 C C . LYS C 1 187 ? 54.615 27.657 91.494 1.00 30.04 186 LYS E C 1
ATOM 8690 O O . LYS C 1 187 ? 54.776 26.725 90.698 1.00 24.60 186 LYS E O 1
ATOM 8696 N N . ALA C 1 188 ? 53.511 28.417 91.491 1.00 27.06 187 ALA E N 1
ATOM 8697 C CA . ALA C 1 188 ? 52.371 28.071 90.646 1.00 25.50 187 ALA E CA 1
ATOM 8698 C C . ALA C 1 188 ? 52.772 28.005 89.180 1.00 25.83 187 ALA E C 1
ATOM 8699 O O . ALA C 1 188 ? 52.406 27.061 88.473 1.00 32.57 187 ALA E O 1
ATOM 8701 N N . ALA C 1 189 ? 53.543 28.993 88.714 1.00 22.78 188 ALA E N 1
ATOM 8702 C CA . ALA C 1 189 ? 54.181 28.893 87.404 1.00 29.09 188 ALA E CA 1
ATOM 8703 C C . ALA C 1 189 ? 54.878 27.548 87.236 1.00 28.74 188 ALA E C 1
ATOM 8704 O O . ALA C 1 189 ? 54.636 26.831 86.257 1.00 31.43 188 ALA E O 1
ATOM 8706 N N . LEU C 1 190 ? 55.731 27.182 88.198 1.00 22.62 189 LEU E N 1
ATOM 8707 C CA . LEU C 1 190 ? 56.562 25.988 88.052 1.00 29.20 189 LEU E CA 1
ATOM 8708 C C . LEU C 1 190 ? 55.721 24.714 88.036 1.00 28.32 189 LEU E C 1
ATOM 8709 O O . LEU C 1 190 ? 55.990 23.799 87.251 1.00 28.24 189 LEU E O 1
ATOM 8714 N N . LEU C 1 191 ? 54.698 24.642 88.889 1.00 29.59 190 LEU E N 1
ATOM 8715 C CA . LEU C 1 191 ? 53.780 23.512 88.868 1.00 25.32 190 LEU E CA 1
ATOM 8716 C C . LEU C 1 191 ? 52.971 23.449 87.567 1.00 29.22 190 LEU E C 1
ATOM 8717 O O . LEU C 1 191 ? 52.571 22.353 87.141 1.00 28.03 190 LEU E O 1
ATOM 8722 N N . ALA C 1 192 ? 52.701 24.591 86.922 1.00 22.41 191 ALA E N 1
ATOM 8723 C CA . ALA C 1 192 ? 52.069 24.502 85.609 1.00 26.61 191 ALA E CA 1
ATOM 8724 C C . ALA C 1 192 ? 53.071 24.379 84.468 1.00 31.17 191 ALA E C 1
ATOM 8725 O O . ALA C 1 192 ? 52.672 24.441 83.302 1.00 29.38 191 ALA E O 1
ATOM 8727 N N . GLY C 1 193 ? 54.359 24.246 84.766 1.00 33.24 192 GLY E N 1
ATOM 8728 C CA . GLY C 1 193 ? 55.341 23.865 83.770 1.00 30.15 192 GLY E CA 1
ATOM 8729 C C . GLY C 1 193 ? 56.173 24.962 83.142 1.00 31.29 192 GLY E C 1
ATOM 8730 O O . GLY C 1 193 ? 56.966 24.659 82.247 1.00 31.96 192 GLY E O 1
ATOM 8731 N N . PHE C 1 194 ? 56.075 26.210 83.615 1.00 31.35 193 PHE E N 1
ATOM 8732 C CA . PHE C 1 194 ? 56.621 27.319 82.835 1.00 31.88 193 PHE E CA 1
ATOM 8733 C C . PHE C 1 194 ? 58.147 27.362 82.832 1.00 34.12 193 PHE E C 1
ATOM 8734 O O . PHE C 1 194 ? 58.741 27.883 81.876 1.00 34.74 193 PHE E O 1
ATOM 8742 N N . GLY C 1 195 ? 58.799 26.843 83.871 1.00 32.18 194 GLY E N 1
ATOM 8743 C CA . GLY C 1 195 ? 60.250 26.929 83.933 1.00 32.49 194 GLY E CA 1
ATOM 8744 C C . GLY C 1 195 ? 60.732 28.210 84.591 1.00 32.45 194 GLY E C 1
ATOM 8745 O O . GLY C 1 195 ? 60.174 29.277 84.309 1.00 33.34 194 GLY E O 1
ATOM 8746 N N . ARG C 1 196 ? 61.728 28.132 85.489 1.00 35.16 195 ARG E N 1
ATOM 8747 C CA . ARG C 1 196 ? 62.200 29.356 86.142 1.00 39.91 195 ARG E CA 1
ATOM 8748 C C . ARG C 1 196 ? 62.683 30.379 85.123 1.00 39.90 195 ARG E C 1
ATOM 8749 O O . ARG C 1 196 ? 62.410 31.585 85.256 1.00 37.01 195 ARG E O 1
ATOM 8757 N N . ASP C 1 197 ? 63.422 29.911 84.110 1.00 35.09 196 ASP E N 1
ATOM 8758 C CA . ASP C 1 197 ? 63.891 30.779 83.039 1.00 28.00 196 ASP E CA 1
ATOM 8759 C C . ASP C 1 197 ? 62.799 31.695 82.524 1.00 28.40 196 ASP E C 1
ATOM 8760 O O . ASP C 1 197 ? 63.082 32.831 82.130 1.00 33.08 196 ASP E O 1
ATOM 8765 N N . ASN C 1 198 ? 61.552 31.225 82.529 1.00 32.27 197 ASN E N 1
ATOM 8766 C CA . ASN C 1 198 ? 60.456 31.848 81.802 1.00 32.13 197 ASN E CA 1
ATOM 8767 C C . ASN C 1 198 ? 59.685 32.834 82.645 1.00 29.30 197 ASN E C 1
ATOM 8768 O O . ASN C 1 198 ? 58.726 33.437 82.157 1.00 29.73 197 ASN E O 1
ATOM 8773 N N . ILE C 1 199 ? 60.100 33.029 83.889 1.00 37.26 198 ILE E N 1
ATOM 8774 C CA . ILE C 1 199 ? 59.456 33.940 84.826 1.00 29.82 198 ILE E CA 1
ATOM 8775 C C . ILE C 1 199 ? 60.376 35.131 84.967 1.00 28.73 198 ILE E C 1
ATOM 8776 O O . ILE C 1 199 ? 61.472 35.006 85.522 1.00 29.25 198 ILE E O 1
ATOM 8781 N N . ARG C 1 200 ? 59.973 36.286 84.455 1.00 32.37 199 ARG E N 1
ATOM 8782 C CA . ARG C 1 200 ? 60.767 37.504 84.580 1.00 35.04 199 ARG E CA 1
ATOM 8783 C C . ARG C 1 200 ? 60.215 38.364 85.707 1.00 32.53 199 ARG E C 1
ATOM 8784 O O . ARG C 1 200 ? 59.071 38.873 85.640 1.00 29.67 199 ARG E O 1
ATOM 8792 N N . LEU C 1 201 ? 61.068 38.583 86.700 1.00 33.62 200 LEU E N 1
ATOM 8793 C CA . LEU C 1 201 ? 60.791 39.513 87.773 1.00 31.25 200 LEU E CA 1
ATOM 8794 C C . LEU C 1 201 ? 60.939 40.918 87.208 1.00 32.37 200 LEU E C 1
ATOM 8795 O O . LEU C 1 201 ? 61.953 41.234 86.565 1.00 37.65 200 LEU E O 1
ATOM 8800 N N . ILE C 1 202 ? 59.896 41.723 87.381 1.00 33.84 201 ILE E N 1
ATOM 8801 C CA . ILE C 1 202 ? 59.867 43.103 86.913 1.00 29.82 201 ILE E CA 1
ATOM 8802 C C . ILE C 1 202 ? 60.349 43.963 88.066 1.00 36.35 201 ILE E C 1
ATOM 8803 O O . ILE C 1 202 ? 59.827 43.828 89.179 1.00 34.74 201 ILE E O 1
ATOM 8808 N N . PRO C 1 203 ? 61.298 44.866 87.840 1.00 36.74 202 PRO E N 1
ATOM 8809 C CA . PRO C 1 203 ? 61.767 45.736 88.923 1.00 35.94 202 PRO E CA 1
ATOM 8810 C C . PRO C 1 203 ? 60.649 46.618 89.456 1.00 34.02 202 PRO E C 1
ATOM 8811 O O . PRO C 1 203 ? 59.613 46.822 88.812 1.00 31.57 202 PRO E O 1
ATOM 8815 N N . THR C 1 204 ? 60.881 47.135 90.662 1.00 32.03 203 THR E N 1
ATOM 8816 C CA . THR C 1 204 ? 59.912 47.893 91.434 1.00 30.48 203 THR E CA 1
ATOM 8817 C C . THR C 1 204 ? 60.364 49.336 91.588 1.00 26.32 203 THR E C 1
ATOM 8818 O O . THR C 1 204 ? 61.504 49.688 91.279 1.00 33.52 203 THR E O 1
ATOM 8822 N N . ASP C 1 205 ? 59.457 50.166 92.102 1.00 25.74 204 ASP E N 1
ATOM 8823 C CA . ASP C 1 205 ? 59.676 51.596 92.306 1.00 30.90 204 ASP E CA 1
ATOM 8824 C C . ASP C 1 205 ? 60.021 51.877 93.771 1.00 33.05 204 ASP E C 1
ATOM 8825 O O . ASP C 1 205 ? 60.284 50.961 94.562 1.00 36.67 204 ASP E O 1
ATOM 8830 N N . GLU C 1 206 ? 60.054 53.142 94.127 1.00 33.51 205 GLU E N 1
ATOM 8831 C CA . GLU C 1 206 ? 60.397 53.518 95.481 1.00 42.67 205 GLU E CA 1
ATOM 8832 C C . GLU C 1 206 ? 59.352 53.047 96.502 1.00 34.34 205 GLU E C 1
ATOM 8833 O O . GLU C 1 206 ? 59.676 52.951 97.700 1.00 43.29 205 GLU E O 1
ATOM 8839 N N . ARG C 1 207 ? 58.110 52.758 96.066 1.00 34.48 206 ARG E N 1
ATOM 8840 C CA . ARG C 1 207 ? 57.120 52.168 96.952 1.00 33.60 206 ARG E CA 1
ATOM 8841 C C . ARG C 1 207 ? 56.958 50.681 96.701 1.00 35.66 206 ARG E C 1
ATOM 8842 O O . ARG C 1 207 ? 55.960 50.089 97.123 1.00 27.80 206 ARG E O 1
ATOM 8850 N N . TYR C 1 208 ? 57.950 50.077 96.048 1.00 32.71 207 TYR E N 1
ATOM 8851 C CA . TYR C 1 208 ? 58.043 48.646 95.794 1.00 30.14 207 TYR E CA 1
ATOM 8852 C C . TYR C 1 208 ? 56.911 48.109 94.921 1.00 31.70 207 TYR E C 1
ATOM 8853 O O . TYR C 1 208 ? 56.665 46.895 94.895 1.00 26.99 207 TYR E O 1
ATOM 8862 N N . ALA C 1 209 ? 56.212 48.987 94.206 1.00 30.15 208 ALA E N 1
ATOM 8863 C CA . ALA C 1 209 ? 55.245 48.587 93.194 1.00 29.22 208 ALA E CA 1
ATOM 8864 C C . ALA C 1 209 ? 55.949 48.430 91.847 1.00 28.15 208 ALA E C 1
ATOM 8865 O O . ALA C 1 209 ? 56.851 49.203 91.519 1.00 30.20 208 ALA E O 1
ATOM 8867 N N . LEU C 1 210 ? 55.550 47.416 91.074 1.00 29.18 209 LEU E N 1
ATOM 8868 C CA . LEU C 1 210 ? 56.198 47.158 89.788 1.00 27.21 209 LEU E CA 1
ATOM 8869 C C . LEU C 1 210 ? 56.063 48.359 88.854 1.00 27.57 209 LEU E C 1
ATOM 8870 O O . LEU C 1 210 ? 55.052 49.056 88.861 1.00 31.21 209 LEU E O 1
ATOM 8875 N N . ARG C 1 211 ? 57.087 48.587 88.019 1.00 28.14 210 ARG E N 1
ATOM 8876 C CA . ARG C 1 211 ? 57.040 49.665 87.023 1.00 33.74 210 ARG E CA 1
ATOM 8877 C C . ARG C 1 211 ? 56.453 49.138 85.723 1.00 31.92 210 ARG E C 1
ATOM 8878 O O . ARG C 1 211 ? 57.100 48.329 85.028 1.00 30.83 210 ARG E O 1
ATOM 8886 N N . PRO C 1 212 ? 55.240 49.572 85.323 1.00 27.43 211 PRO E N 1
ATOM 8887 C CA . PRO C 1 212 ? 54.693 49.197 84.007 1.00 30.15 211 PRO E CA 1
ATOM 8888 C C . PRO C 1 212 ? 55.642 49.456 82.848 1.00 34.22 211 PRO E C 1
ATOM 8889 O O . PRO C 1 212 ? 55.645 48.691 81.870 1.00 32.79 211 PRO E O 1
ATOM 8893 N N . GLU C 1 213 ? 56.445 50.522 82.937 1.00 29.70 212 GLU E N 1
ATOM 8894 C CA . GLU C 1 213 ? 57.468 50.783 81.931 1.00 37.62 212 GLU E CA 1
ATOM 8895 C C . GLU C 1 213 ? 58.448 49.618 81.795 1.00 35.74 212 GLU E C 1
ATOM 8896 O O . GLU C 1 213 ? 58.966 49.357 80.696 1.00 33.09 212 GLU E O 1
ATOM 8902 N N . ALA C 1 214 ? 58.734 48.916 82.899 1.00 32.53 213 ALA E N 1
ATOM 8903 C CA . ALA C 1 214 ? 59.616 47.760 82.788 1.00 29.06 213 ALA E CA 1
ATOM 8904 C C . ALA C 1 214 ? 58.880 46.561 82.195 1.00 28.88 213 ALA E C 1
ATOM 8905 O O . ALA C 1 214 ? 59.452 45.815 81.392 1.00 22.06 213 ALA E O 1
ATOM 8907 N N . LEU C 1 215 ? 57.616 46.364 82.578 1.00 29.84 214 LEU E N 1
ATOM 8908 C CA . LEU C 1 215 ? 56.792 45.312 81.980 1.00 27.95 214 LEU E CA 1
ATOM 8909 C C . LEU C 1 215 ? 56.832 45.400 80.453 1.00 26.88 214 LEU E C 1
ATOM 8910 O O . LEU C 1 215 ? 57.298 44.479 79.769 1.00 27.96 214 LEU E O 1
ATOM 8915 N N . GLN C 1 216 ? 56.420 46.545 79.913 1.00 28.12 215 GLN E N 1
ATOM 8916 C CA . GLN C 1 216 ? 56.473 46.784 78.472 1.00 24.11 215 GLN E CA 1
ATOM 8917 C C . GLN C 1 216 ? 57.894 46.779 77.916 1.00 27.18 215 GLN E C 1
ATOM 8918 O O . GLN C 1 216 ? 58.088 46.611 76.710 1.00 34.42 215 GLN E O 1
ATOM 8924 N N . ALA C 1 217 ? 58.899 47.019 78.737 1.00 30.70 216 ALA E N 1
ATOM 8925 C CA . ALA C 1 217 ? 60.246 46.772 78.250 1.00 30.81 216 ALA E CA 1
ATOM 8926 C C . ALA C 1 217 ? 60.499 45.275 78.149 1.00 31.12 216 ALA E C 1
ATOM 8927 O O . ALA C 1 217 ? 60.805 44.750 77.064 1.00 32.30 216 ALA E O 1
ATOM 8929 N N . ALA C 1 218 ? 60.321 44.562 79.266 1.00 26.01 217 ALA E N 1
ATOM 8930 C CA . ALA C 1 218 ? 60.456 43.108 79.258 1.00 27.64 217 ALA E CA 1
ATOM 8931 C C . ALA C 1 218 ? 59.598 42.453 78.182 1.00 27.58 217 ALA E C 1
ATOM 8932 O O . ALA C 1 218 ? 60.037 41.480 77.559 1.00 25.84 217 ALA E O 1
ATOM 8934 N N . ILE C 1 219 ? 58.384 42.960 77.942 1.00 25.75 218 ILE E N 1
ATOM 8935 C CA . ILE C 1 219 ? 57.490 42.293 76.993 1.00 28.60 218 ILE E CA 1
ATOM 8936 C C . ILE C 1 219 ? 57.970 42.470 75.550 1.00 32.24 218 ILE E C 1
ATOM 8937 O O . ILE C 1 219 ? 57.845 41.553 74.725 1.00 37.61 218 ILE E O 1
ATOM 8942 N N . GLU C 1 220 ? 58.488 43.655 75.204 1.00 35.40 219 GLU E N 1
ATOM 8943 C CA . GLU C 1 220 ? 58.995 43.855 73.850 1.00 35.10 219 GLU E CA 1
ATOM 8944 C C . GLU C 1 220 ? 60.253 43.032 73.627 1.00 31.93 219 GLU E C 1
ATOM 8945 O O . GLU C 1 220 ? 60.467 42.482 72.541 1.00 31.65 219 GLU E O 1
ATOM 8951 N N . GLN C 1 221 ? 61.074 42.898 74.664 1.00 31.25 220 GLN E N 1
ATOM 8952 C CA . GLN C 1 221 ? 62.349 42.209 74.502 1.00 39.84 220 GLN E CA 1
ATOM 8953 C C . GLN C 1 221 ? 62.170 40.727 74.196 1.00 39.50 220 GLN E C 1
ATOM 8954 O O . GLN C 1 221 ? 62.999 40.149 73.492 1.00 40.64 220 GLN E O 1
ATOM 8960 N N . ASP C 1 222 ? 61.124 40.086 74.724 1.00 35.03 221 ASP E N 1
ATOM 8961 C CA . ASP C 1 222 ? 60.903 38.668 74.451 1.00 36.03 221 ASP E CA 1
ATOM 8962 C C . ASP C 1 222 ? 60.221 38.430 73.111 1.00 35.26 221 ASP E C 1
ATOM 8963 O O . ASP C 1 222 ? 60.505 37.413 72.463 1.00 40.32 221 ASP E O 1
ATOM 8968 N N . LEU C 1 223 ? 59.327 39.328 72.675 1.00 37.83 222 LEU E N 1
ATOM 8969 C CA . LEU C 1 223 ? 58.914 39.316 71.275 1.00 36.94 222 LEU E CA 1
ATOM 8970 C C . LEU C 1 223 ? 60.124 39.494 70.372 1.00 39.65 222 LEU E C 1
ATOM 8971 O O . LEU C 1 223 ? 60.223 38.867 69.313 1.00 41.90 222 LEU E O 1
ATOM 8976 N N . ALA C 1 224 ? 61.048 40.375 70.765 1.00 41.82 223 ALA E N 1
ATOM 8977 C CA . ALA C 1 224 ? 62.310 40.553 70.061 1.00 37.08 223 ALA E CA 1
ATOM 8978 C C . ALA C 1 224 ? 63.314 39.475 70.420 1.00 38.14 223 ALA E C 1
ATOM 8979 O O . ALA C 1 224 ? 64.479 39.538 70.024 1.00 36.03 223 ALA E O 1
ATOM 8981 N N . ALA C 1 225 ? 62.887 38.487 71.176 1.00 42.55 224 ALA E N 1
ATOM 8982 C CA . ALA C 1 225 ? 63.650 37.276 71.325 1.00 37.14 224 ALA E CA 1
ATOM 8983 C C . ALA C 1 225 ? 62.926 36.096 70.714 1.00 41.27 224 ALA E C 1
ATOM 8984 O O . ALA C 1 225 ? 63.531 35.031 70.574 1.00 49.62 224 ALA E O 1
ATOM 8986 N N . GLY C 1 226 ? 61.664 36.252 70.314 1.00 41.10 225 GLY E N 1
ATOM 8987 C CA . GLY C 1 226 ? 60.922 35.118 69.796 1.00 42.17 225 GLY E CA 1
ATOM 8988 C C . GLY C 1 226 ? 60.266 34.270 70.861 1.00 43.85 225 GLY E C 1
ATOM 8989 O O . GLY C 1 226 ? 59.576 33.303 70.518 1.00 37.64 225 GLY E O 1
ATOM 8990 N N . ASN C 1 227 ? 60.442 34.603 72.141 1.00 37.10 226 ASN E N 1
ATOM 8991 C CA . ASN C 1 227 ? 59.628 33.951 73.144 1.00 35.20 226 ASN E CA 1
ATOM 8992 C C . ASN C 1 227 ? 58.198 34.474 72.992 1.00 35.80 226 ASN E C 1
ATOM 8993 O O . ASN C 1 227 ? 57.938 35.411 72.234 1.00 33.44 226 ASN E O 1
ATOM 8998 N N . GLN C 1 228 ? 57.241 33.864 73.688 1.00 34.59 227 GLN E N 1
ATOM 8999 C CA . GLN C 1 228 ? 55.827 34.213 73.529 1.00 38.28 227 GLN E CA 1
ATOM 9000 C C . GLN C 1 228 ? 55.324 34.643 74.906 1.00 32.71 227 GLN E C 1
ATOM 9001 O O . GLN C 1 228 ? 55.090 33.799 75.783 1.00 34.17 227 GLN E O 1
ATOM 9007 N N . PRO C 1 229 ? 55.184 35.946 75.142 1.00 30.29 228 PRO E N 1
ATOM 9008 C CA . PRO C 1 229 ? 54.613 36.374 76.428 1.00 29.72 228 PRO E CA 1
ATOM 9009 C C . PRO C 1 229 ? 53.215 35.801 76.587 1.00 35.31 228 PRO E C 1
ATOM 9010 O O . PRO C 1 229 ? 52.430 35.791 75.633 1.00 36.68 228 PRO E O 1
ATOM 9014 N N . CYS C 1 230 ? 52.899 35.340 77.812 1.00 37.68 229 CYS E N 1
ATOM 9015 C CA . CYS C 1 230 ? 51.622 34.686 78.121 1.00 22.74 229 CYS E CA 1
ATOM 9016 C C . CYS C 1 230 ? 50.810 35.401 79.200 1.00 31.00 229 CYS E C 1
ATOM 9017 O O . CYS C 1 230 ? 49.611 35.636 78.988 1.00 31.20 229 CYS E O 1
ATOM 9020 N N . ALA C 1 231 ? 51.396 35.750 80.358 1.00 26.95 230 ALA E N 1
ATOM 9021 C CA . ALA C 1 231 ? 50.588 36.218 81.484 1.00 27.43 230 ALA E CA 1
ATOM 9022 C C . ALA C 1 231 ? 51.345 37.192 82.379 1.00 26.56 230 ALA E C 1
ATOM 9023 O O . ALA C 1 231 ? 52.559 37.078 82.586 1.00 23.62 230 ALA E O 1
ATOM 9025 N N . VAL C 1 232 ? 50.589 38.130 82.951 1.00 26.25 231 VAL E N 1
ATOM 9026 C CA . VAL C 1 232 ? 51.091 39.039 83.976 1.00 25.88 231 VAL E CA 1
ATOM 9027 C C . VAL C 1 232 ? 50.427 38.685 85.305 1.00 26.65 231 VAL E C 1
ATOM 9028 O O . VAL C 1 232 ? 49.232 38.370 85.342 1.00 18.33 231 VAL E O 1
ATOM 9032 N N . VAL C 1 233 ? 51.192 38.736 86.402 1.00 25.57 232 VAL E N 1
ATOM 9033 C CA . VAL C 1 233 ? 50.621 38.582 87.744 1.00 25.38 232 VAL E CA 1
ATOM 9034 C C . VAL C 1 233 ? 50.981 39.821 88.554 1.00 29.53 232 VAL E C 1
ATOM 9035 O O . VAL C 1 233 ? 52.157 40.061 88.850 1.00 20.69 232 VAL E O 1
ATOM 9039 N N . ALA C 1 234 ? 49.967 40.603 88.922 1.00 27.22 233 ALA E N 1
ATOM 9040 C CA . ALA C 1 234 ? 50.138 41.791 89.741 1.00 27.97 233 ALA E CA 1
ATOM 9041 C C . ALA C 1 234 ? 49.629 41.536 91.153 1.00 26.26 233 ALA E C 1
ATOM 9042 O O . ALA C 1 234 ? 48.678 40.781 91.367 1.00 28.71 233 ALA E O 1
ATOM 9044 N N . THR C 1 235 ? 50.261 42.194 92.119 1.00 25.31 234 THR E N 1
ATOM 9045 C CA . THR C 1 235 ? 49.982 41.963 93.529 1.00 26.54 234 THR E CA 1
ATOM 9046 C C . THR C 1 235 ? 49.455 43.247 94.141 1.00 27.90 234 THR E C 1
ATOM 9047 O O . THR C 1 235 ? 50.149 44.275 94.137 1.00 29.32 234 THR E O 1
ATOM 9051 N N . THR C 1 236 ? 48.234 43.184 94.659 1.00 32.03 235 THR E N 1
ATOM 9052 C CA . THR C 1 236 ? 47.616 44.286 95.390 1.00 29.03 235 THR E CA 1
ATOM 9053 C C . THR C 1 236 ? 47.761 43.973 96.880 1.00 28.11 235 THR E C 1
ATOM 9054 O O . THR C 1 236 ? 46.901 43.343 97.499 1.00 26.86 235 THR E O 1
ATOM 9058 N N . GLY C 1 237 ? 48.895 44.385 97.445 1.00 22.39 236 GLY E N 1
ATOM 9059 C CA . GLY C 1 237 ? 49.187 44.137 98.840 1.00 24.60 236 GLY E CA 1
ATOM 9060 C C . GLY C 1 237 ? 50.214 43.040 98.966 1.00 27.17 236 GLY E C 1
ATOM 9061 O O . GLY C 1 237 ? 49.853 41.886 99.237 1.00 24.77 236 GLY E O 1
ATOM 9062 N N . THR C 1 238 ? 51.486 43.368 98.734 1.00 20.76 237 THR E N 1
ATOM 9063 C CA . THR C 1 238 ? 52.487 42.319 98.723 1.00 26.84 237 THR E CA 1
ATOM 9064 C C . THR C 1 238 ? 52.743 41.868 100.147 1.00 29.72 237 THR E C 1
ATOM 9065 O O . THR C 1 238 ? 52.311 42.507 101.108 1.00 25.30 237 THR E O 1
ATOM 9069 N N . THR C 1 239 ? 53.435 40.734 100.282 1.00 28.92 238 THR E N 1
ATOM 9070 C CA . THR C 1 239 ? 53.579 40.171 101.619 1.00 31.18 238 THR E CA 1
ATOM 9071 C C . THR C 1 239 ? 54.581 40.951 102.463 1.00 31.34 238 THR E C 1
ATOM 9072 O O . THR C 1 239 ? 54.394 41.075 103.682 1.00 28.42 238 THR E O 1
ATOM 9076 N N . THR C 1 240 ? 55.647 41.465 101.850 1.00 26.66 239 THR E N 1
ATOM 9077 C CA . THR C 1 240 ? 56.656 42.164 102.631 1.00 29.15 239 THR E CA 1
ATOM 9078 C C . THR C 1 240 ? 56.067 43.492 103.100 1.00 30.81 239 THR E C 1
ATOM 9079 O O . THR C 1 240 ? 55.719 43.645 104.278 1.00 24.38 239 THR E O 1
ATOM 9083 N N . THR C 1 241 ? 55.868 44.426 102.173 1.00 26.68 240 THR E N 1
ATOM 9084 C CA . THR C 1 241 ? 55.521 45.789 102.533 1.00 25.41 240 THR E CA 1
ATOM 9085 C C . THR C 1 241 ? 54.090 46.193 102.173 1.00 21.90 240 THR E C 1
ATOM 9086 O O . THR C 1 241 ? 53.784 47.392 102.198 1.00 24.48 240 THR E O 1
ATOM 9090 N N . THR C 1 242 ? 53.211 45.235 101.854 1.00 25.87 241 THR E N 1
ATOM 9091 C CA . THR C 1 242 ? 51.902 45.495 101.227 1.00 21.62 241 THR E CA 1
ATOM 9092 C C . THR C 1 242 ? 51.988 46.594 100.162 1.00 23.26 241 THR E C 1
ATOM 9093 O O . THR C 1 242 ? 51.234 47.574 100.185 1.00 22.39 241 THR E O 1
ATOM 9097 N N . ALA C 1 243 ? 52.921 46.428 99.221 1.00 22.45 242 ALA E N 1
ATOM 9098 C CA . ALA C 1 243 ? 52.962 47.298 98.045 1.00 26.05 242 ALA E CA 1
ATOM 9099 C C . ALA C 1 243 ? 51.749 47.052 97.138 1.00 26.31 242 ALA E C 1
ATOM 9100 O O . ALA C 1 243 ? 51.057 46.034 97.231 1.00 15.18 242 ALA E O 1
ATOM 9102 N N . LEU C 1 244 ? 51.522 47.991 96.222 1.00 27.36 243 LEU E N 1
ATOM 9103 C CA . LEU C 1 244 ? 50.271 48.096 95.474 1.00 24.85 243 LEU E CA 1
ATOM 9104 C C . LEU C 1 244 ? 50.535 48.266 93.978 1.00 22.44 243 LEU E C 1
ATOM 9105 O O . LEU C 1 244 ? 50.462 49.383 93.463 1.00 29.97 243 LEU E O 1
ATOM 9110 N N . ASP C 1 245 ? 50.801 47.154 93.287 1.00 27.55 244 ASP E N 1
ATOM 9111 C CA . ASP C 1 245 ? 51.008 47.195 91.841 1.00 23.96 244 ASP E CA 1
ATOM 9112 C C . ASP C 1 245 ? 49.970 48.114 91.202 1.00 29.68 244 ASP E C 1
ATOM 9113 O O . ASP C 1 245 ? 48.796 48.091 91.602 1.00 32.12 244 ASP E O 1
ATOM 9118 N N . PRO C 1 246 ? 50.347 48.975 90.260 1.00 28.76 245 PRO E N 1
ATOM 9119 C CA . PRO C 1 246 ? 49.345 49.797 89.577 1.00 30.75 245 PRO E CA 1
ATOM 9120 C C . PRO C 1 246 ? 48.686 48.973 88.474 1.00 32.52 245 PRO E C 1
ATOM 9121 O O . PRO C 1 246 ? 49.342 48.576 87.504 1.00 30.16 245 PRO E O 1
ATOM 9125 N N . LEU C 1 247 ? 47.398 48.677 88.651 1.00 28.71 246 LEU E N 1
ATOM 9126 C CA . LEU C 1 247 ? 46.724 47.705 87.802 1.00 31.44 246 LEU E CA 1
ATOM 9127 C C . LEU C 1 247 ? 46.080 48.318 86.558 1.00 30.14 246 LEU E C 1
ATOM 9128 O O . LEU C 1 247 ? 45.694 47.579 85.640 1.00 27.54 246 LEU E O 1
ATOM 9133 N N . ARG C 1 248 ? 45.929 49.638 86.502 1.00 29.59 247 ARG E N 1
ATOM 9134 C CA . ARG C 1 248 ? 45.322 50.183 85.296 1.00 24.50 247 ARG E CA 1
ATOM 9135 C C . ARG C 1 248 ? 46.399 50.256 84.211 1.00 26.43 247 ARG E C 1
ATOM 9136 O O . ARG C 1 248 ? 46.182 49.700 83.131 1.00 31.79 247 ARG E O 1
ATOM 9144 N N . PRO C 1 249 ? 47.576 50.863 84.434 1.00 29.87 248 PRO E N 1
ATOM 9145 C CA . PRO C 1 249 ? 48.624 50.739 83.406 1.00 27.94 248 PRO E CA 1
ATOM 9146 C C . PRO C 1 249 ? 48.998 49.303 83.085 1.00 28.09 248 PRO E C 1
ATOM 9147 O O . PRO C 1 249 ? 49.167 48.978 81.906 1.00 24.98 248 PRO E O 1
ATOM 9151 N N . VAL C 1 250 ? 49.132 48.433 84.091 1.00 25.81 249 VAL E N 1
ATOM 9152 C CA . VAL C 1 250 ? 49.515 47.048 83.815 1.00 28.12 249 VAL E CA 1
ATOM 9153 C C . VAL C 1 250 ? 48.404 46.330 83.072 1.00 27.65 249 VAL E C 1
ATOM 9154 O O . VAL C 1 250 ? 48.668 45.423 82.287 1.00 22.74 249 VAL E O 1
ATOM 9158 N N . GLY C 1 251 ? 47.157 46.743 83.284 1.00 25.99 250 GLY E N 1
ATOM 9159 C CA . GLY C 1 251 ? 46.015 46.107 82.670 1.00 31.04 250 GLY E CA 1
ATOM 9160 C C . GLY C 1 251 ? 45.879 46.527 81.230 1.00 31.48 250 GLY E C 1
ATOM 9161 O O . GLY C 1 251 ? 45.492 45.715 80.383 1.00 28.32 250 GLY E O 1
ATOM 9162 N N . GLU C 1 252 ? 46.184 47.805 80.952 1.00 26.49 251 GLU E N 1
ATOM 9163 C CA . GLU C 1 252 ? 46.191 48.279 79.576 1.00 27.18 251 GLU E CA 1
ATOM 9164 C C . GLU C 1 252 ? 47.309 47.618 78.770 1.00 29.69 251 GLU E C 1
ATOM 9165 O O . GLU C 1 252 ? 47.142 47.376 77.568 1.00 35.52 251 GLU E O 1
ATOM 9171 N N . ILE C 1 253 ? 48.431 47.278 79.413 1.00 28.94 252 ILE E N 1
ATOM 9172 C CA . ILE C 1 253 ? 49.527 46.619 78.708 1.00 24.94 252 ILE E CA 1
ATOM 9173 C C . ILE C 1 253 ? 49.145 45.186 78.377 1.00 30.55 252 ILE E C 1
ATOM 9174 O O . ILE C 1 253 ? 49.199 44.761 77.211 1.00 30.03 252 ILE E O 1
ATOM 9179 N N . ALA C 1 254 ? 48.717 44.437 79.394 1.00 26.48 253 ALA E N 1
ATOM 9180 C CA . ALA C 1 254 ? 48.284 43.055 79.218 1.00 31.77 253 ALA E CA 1
ATOM 9181 C C . ALA C 1 254 ? 47.159 42.930 78.200 1.00 30.80 253 ALA E C 1
ATOM 9182 O O . ALA C 1 254 ? 47.054 41.905 77.521 1.00 38.35 253 ALA E O 1
ATOM 9184 N N . GLN C 1 255 ? 46.289 43.942 78.098 1.00 31.77 254 GLN E N 1
ATOM 9185 C CA . GLN C 1 255 ? 45.227 43.930 77.092 1.00 33.15 254 GLN E CA 1
ATOM 9186 C C . GLN C 1 255 ? 45.768 44.218 75.697 1.00 31.75 254 GLN E C 1
ATOM 9187 O O . GLN C 1 255 ? 45.381 43.556 74.728 1.00 38.52 254 GLN E O 1
ATOM 9193 N N . ALA C 1 256 ? 46.648 45.206 75.577 1.00 28.66 255 ALA E N 1
ATOM 9194 C CA . ALA C 1 256 ? 47.243 45.518 74.287 1.00 37.30 255 ALA E CA 1
ATOM 9195 C C . ALA C 1 256 ? 48.109 44.386 73.731 1.00 33.08 255 ALA E C 1
ATOM 9196 O O . ALA C 1 256 ? 48.349 44.352 72.521 1.00 26.84 255 ALA E O 1
ATOM 9198 N N . ASN C 1 257 ? 48.584 43.461 74.565 1.00 37.25 256 ASN E N 1
ATOM 9199 C CA . ASN C 1 257 ? 49.478 42.409 74.095 1.00 32.74 256 ASN E CA 1
ATOM 9200 C C . ASN C 1 257 ? 48.882 41.013 74.178 1.00 33.45 256 ASN E C 1
ATOM 9201 O O . ASN C 1 257 ? 49.616 40.037 74.008 1.00 39.87 256 ASN E O 1
ATOM 9206 N N . GLY C 1 258 ? 47.581 40.883 74.420 1.00 33.97 257 GLY E N 1
ATOM 9207 C CA . GLY C 1 258 ? 46.961 39.565 74.461 1.00 30.48 257 GLY E CA 1
ATOM 9208 C C . GLY C 1 258 ? 47.456 38.639 75.560 1.00 34.82 257 GLY E C 1
ATOM 9209 O O . GLY C 1 258 ? 47.622 37.434 75.321 1.00 30.67 257 GLY E O 1
ATOM 9210 N N . LEU C 1 259 ? 47.691 39.159 76.761 1.00 31.15 258 LEU E N 1
ATOM 9211 C CA . LEU C 1 259 ? 48.187 38.359 77.872 1.00 26.49 258 LEU E CA 1
ATOM 9212 C C . LEU C 1 259 ? 47.147 38.247 78.979 1.00 31.94 258 LEU E C 1
ATOM 9213 O O . LEU C 1 259 ? 46.188 39.023 79.055 1.00 37.96 258 LEU E O 1
ATOM 9218 N N . TRP C 1 260 ? 47.351 37.267 79.849 1.00 26.70 259 TRP E N 1
ATOM 9219 C CA . TRP C 1 260 ? 46.448 37.073 80.972 1.00 27.59 259 TRP E CA 1
ATOM 9220 C C . TRP C 1 260 ? 46.876 37.976 82.127 1.00 27.38 259 TRP E C 1
ATOM 9221 O O . TRP C 1 260 ? 48.055 38.005 82.503 1.00 24.71 259 TRP E O 1
ATOM 9232 N N . LEU C 1 261 ? 45.931 38.749 82.663 1.00 26.45 260 LEU E N 1
ATOM 9233 C CA . LEU C 1 261 ? 46.168 39.525 83.874 1.00 22.69 260 LEU E CA 1
ATOM 9234 C C . LEU C 1 261 ? 45.485 38.777 85.015 1.00 26.49 260 LEU E C 1
ATOM 9235 O O . LEU C 1 261 ? 44.252 38.760 85.116 1.00 23.88 260 LEU E O 1
ATOM 9240 N N . HIS C 1 262 ? 46.283 38.137 85.857 1.00 23.07 261 HIS E N 1
ATOM 9241 C CA . HIS C 1 262 ? 45.798 37.601 87.114 1.00 25.15 261 HIS E CA 1
ATOM 9242 C C . HIS C 1 262 ? 46.313 38.482 88.240 1.00 26.28 261 HIS E C 1
ATOM 9243 O O . HIS C 1 262 ? 47.508 38.800 88.281 1.00 25.78 261 HIS E O 1
ATOM 9250 N N . VAL C 1 263 ? 45.424 38.852 89.166 1.00 27.20 262 VAL E N 1
ATOM 9251 C CA . VAL C 1 263 ? 45.750 39.779 90.250 1.00 21.51 262 VAL E CA 1
ATOM 9252 C C . VAL C 1 263 ? 45.710 39.037 91.580 1.00 20.52 262 VAL E C 1
ATOM 9253 O O . VAL C 1 263 ? 44.686 38.447 91.937 1.00 23.61 262 VAL E O 1
ATOM 9257 N N . ASP C 1 264 ? 46.821 39.084 92.322 1.00 25.38 263 ASP E N 1
ATOM 9258 C CA . ASP C 1 264 ? 46.974 38.393 93.611 1.00 24.27 263 ASP E CA 1
ATOM 9259 C C . ASP C 1 264 ? 46.618 39.395 94.707 1.00 26.23 263 ASP E C 1
ATOM 9260 O O . ASP C 1 264 ? 47.485 40.079 95.268 1.00 26.96 263 ASP E O 1
ATOM 9265 N N . SER C 1 265 ? 45.328 39.492 95.007 1.00 26.78 264 SER E N 1
ATOM 9266 C CA . SER C 1 265 ? 44.858 40.342 96.098 1.00 29.65 264 SER E CA 1
ATOM 9267 C C . SER C 1 265 ? 44.451 39.501 97.313 1.00 27.96 264 SER E C 1
ATOM 9268 O O . SER C 1 265 ? 43.411 39.733 97.939 1.00 26.60 264 SER E O 1
ATOM 9271 N N . ALA C 1 266 ? 45.296 38.526 97.667 1.00 23.80 265 ALA E N 1
ATOM 9272 C CA . ALA C 1 266 ? 45.016 37.640 98.794 1.00 26.76 265 ALA E CA 1
ATOM 9273 C C . ALA C 1 266 ? 44.761 38.425 100.085 1.00 29.22 265 ALA E C 1
ATOM 9274 O O . ALA C 1 266 ? 43.689 38.329 100.693 1.00 24.10 265 ALA E O 1
ATOM 9276 N N . MET C 1 267 ? 45.747 39.205 100.532 1.00 30.02 266 MET E N 1
ATOM 9277 C CA . MET C 1 267 ? 45.608 39.880 101.822 1.00 24.51 266 MET E CA 1
ATOM 9278 C C . MET C 1 267 ? 44.688 41.076 101.621 1.00 29.66 266 MET E C 1
ATOM 9279 O O . MET C 1 267 ? 43.547 41.065 102.093 1.00 30.22 266 MET E O 1
ATOM 9284 N N . ALA C 1 268 ? 45.149 42.079 100.856 1.00 28.87 267 ALA E N 1
ATOM 9285 C CA . ALA C 1 268 ? 44.453 43.359 100.776 1.00 27.62 267 ALA E CA 1
ATOM 9286 C C . ALA C 1 268 ? 43.102 43.273 100.070 1.00 21.73 267 ALA E C 1
ATOM 9287 O O . ALA C 1 268 ? 42.386 44.273 100.028 1.00 23.11 267 ALA E O 1
ATOM 9289 N N . GLY C 1 269 ? 42.717 42.116 99.521 1.00 25.68 268 GLY E N 1
ATOM 9290 C CA . GLY C 1 269 ? 41.393 42.019 98.915 1.00 22.60 268 GLY E CA 1
ATOM 9291 C C . GLY C 1 269 ? 40.267 42.382 99.862 1.00 26.17 268 GLY E C 1
ATOM 9292 O O . GLY C 1 269 ? 39.309 43.036 99.462 1.00 22.37 268 GLY E O 1
ATOM 9293 N N . SER C 1 270 ? 40.386 41.994 101.137 1.00 26.71 269 SER E N 1
ATOM 9294 C CA . SER C 1 270 ? 39.330 42.233 102.117 1.00 23.10 269 SER E CA 1
ATOM 9295 C C . SER C 1 270 ? 39.022 43.720 102.263 1.00 19.41 269 SER E C 1
ATOM 9296 O O . SER C 1 270 ? 37.873 44.098 102.494 1.00 18.01 269 SER E O 1
ATOM 9299 N N . ALA C 1 271 ? 40.047 44.570 102.201 1.00 23.13 270 ALA E N 1
ATOM 9300 C CA . ALA C 1 271 ? 39.863 46.011 102.358 1.00 23.92 270 ALA E CA 1
ATOM 9301 C C . ALA C 1 271 ? 38.939 46.596 101.313 1.00 24.27 270 ALA E C 1
ATOM 9302 O O . ALA C 1 271 ? 38.435 47.707 101.515 1.00 32.70 270 ALA E O 1
ATOM 9304 N N . MET C 1 272 ? 38.699 45.882 100.217 1.00 21.89 271 MET E N 1
ATOM 9305 C CA . MET C 1 272 ? 37.871 46.420 99.148 1.00 25.86 271 MET E CA 1
ATOM 9306 C C . MET C 1 272 ? 36.389 46.340 99.475 1.00 30.10 271 MET E C 1
ATOM 9307 O O . MET C 1 272 ? 35.563 46.749 98.652 1.00 30.46 271 MET E O 1
ATOM 9312 N N . ILE C 1 273 ? 36.022 45.827 100.654 1.00 26.23 272 ILE E N 1
ATOM 9313 C CA . ILE C 1 273 ? 34.683 46.110 101.159 1.00 24.62 272 ILE E CA 1
ATOM 9314 C C . ILE C 1 273 ? 34.600 47.524 101.705 1.00 25.60 272 ILE E C 1
ATOM 9315 O O . ILE C 1 273 ? 33.498 48.006 101.984 1.00 28.24 272 ILE E O 1
ATOM 9320 N N . LEU C 1 274 ? 35.740 48.203 101.860 1.00 24.09 273 LEU E N 1
ATOM 9321 C CA . LEU C 1 274 ? 35.756 49.567 102.368 1.00 26.99 273 LEU E CA 1
ATOM 9322 C C . LEU C 1 274 ? 35.798 50.523 101.167 1.00 25.42 273 LEU E C 1
ATOM 9323 O O . LEU C 1 274 ? 36.776 50.499 100.411 1.00 27.40 273 LEU E O 1
ATOM 9328 N N . PRO C 1 275 ? 34.739 51.297 100.931 1.00 27.10 274 PRO E N 1
ATOM 9329 C CA . PRO C 1 275 ? 34.713 52.174 99.736 1.00 27.10 274 PRO E CA 1
ATOM 9330 C C . PRO C 1 275 ? 35.826 53.193 99.686 1.00 28.60 274 PRO E C 1
ATOM 9331 O O . PRO C 1 275 ? 36.225 53.592 98.594 1.00 31.71 274 PRO E O 1
ATOM 9335 N N . GLU C 1 276 ? 36.337 53.605 100.844 1.00 25.86 275 GLU E N 1
ATOM 9336 C CA . GLU C 1 276 ? 37.484 54.491 100.945 1.00 35.09 275 GLU E CA 1
ATOM 9337 C C . GLU C 1 276 ? 38.765 53.865 100.388 1.00 35.16 275 GLU E C 1
ATOM 9338 O O . GLU C 1 276 ? 39.701 54.615 100.093 1.00 34.40 275 GLU E O 1
ATOM 9344 N N . CYS C 1 277 ? 38.872 52.532 100.267 1.00 32.05 276 CYS E N 1
ATOM 9345 C CA . CYS C 1 277 ? 40.137 51.919 99.861 1.00 26.17 276 CYS E CA 1
ATOM 9346 C C . CYS C 1 277 ? 40.184 51.377 98.429 1.00 30.72 276 CYS E C 1
ATOM 9347 O O . CYS C 1 277 ? 41.260 50.926 98.002 1.00 25.22 276 CYS E O 1
ATOM 9350 N N . ARG C 1 278 ? 39.072 51.422 97.662 1.00 27.74 277 ARG E N 1
ATOM 9351 C CA . ARG C 1 278 ? 39.084 50.865 96.304 1.00 28.34 277 ARG E CA 1
ATOM 9352 C C . ARG C 1 278 ? 39.889 51.685 95.297 1.00 30.11 277 ARG E C 1
ATOM 9353 O O . ARG C 1 278 ? 39.897 51.301 94.122 1.00 33.90 277 ARG E O 1
ATOM 9361 N N . TRP C 1 279 ? 40.526 52.802 95.685 1.00 31.96 278 TRP E N 1
ATOM 9362 C CA . TRP C 1 279 ? 41.605 53.325 94.849 1.00 29.05 278 TRP E CA 1
ATOM 9363 C C . TRP C 1 279 ? 42.687 52.273 94.652 1.00 27.90 278 TRP E C 1
ATOM 9364 O O . TRP C 1 279 ? 43.254 52.163 93.561 1.00 26.76 278 TRP E O 1
ATOM 9375 N N . MET C 1 280 ? 42.958 51.466 95.679 1.00 26.95 279 MET E N 1
ATOM 9376 C CA . MET C 1 280 ? 43.988 50.442 95.560 1.00 29.85 279 MET E CA 1
ATOM 9377 C C . MET C 1 280 ? 43.744 49.503 94.397 1.00 31.04 279 MET E C 1
ATOM 9378 O O . MET C 1 280 ? 44.705 48.942 93.865 1.00 30.52 279 MET E O 1
ATOM 9383 N N . TRP C 1 281 ? 42.483 49.310 94.007 1.00 26.55 280 TRP E N 1
ATOM 9384 C CA . TRP C 1 281 ? 42.112 48.344 92.983 1.00 32.88 280 TRP E CA 1
ATOM 9385 C C . TRP C 1 281 ? 41.860 48.966 91.625 1.00 32.60 280 TRP E C 1
ATOM 9386 O O . TRP C 1 281 ? 41.291 48.294 90.764 1.00 32.63 280 TRP E O 1
ATOM 9397 N N . ASP C 1 282 ? 42.230 50.217 91.403 1.00 30.17 281 ASP E N 1
ATOM 9398 C CA . ASP C 1 282 ? 41.832 50.799 90.137 1.00 31.65 281 ASP E CA 1
ATOM 9399 C C . ASP C 1 282 ? 42.511 50.075 88.988 1.00 25.25 281 ASP E C 1
ATOM 9400 O O . ASP C 1 282 ? 43.719 49.854 89.009 1.00 23.80 281 ASP E O 1
ATOM 9405 N N . GLY C 1 283 ? 41.721 49.742 87.967 1.00 31.72 282 GLY E N 1
ATOM 9406 C CA . GLY C 1 283 ? 42.150 48.929 86.846 1.00 28.50 282 GLY E CA 1
ATOM 9407 C C . GLY C 1 283 ? 41.657 47.503 86.919 1.00 27.06 282 GLY E C 1
ATOM 9408 O O . GLY C 1 283 ? 41.651 46.810 85.892 1.00 28.05 282 GLY E O 1
ATOM 9409 N N . ILE C 1 284 ? 41.211 47.066 88.100 1.00 21.82 283 ILE E N 1
ATOM 9410 C CA . ILE C 1 284 ? 40.925 45.653 88.345 1.00 25.76 283 ILE E CA 1
ATOM 9411 C C . ILE C 1 284 ? 39.929 45.113 87.327 1.00 31.16 283 ILE E C 1
ATOM 9412 O O . ILE C 1 284 ? 39.987 43.929 86.959 1.00 29.41 283 ILE E O 1
ATOM 9417 N N . GLU C 1 285 ? 39.029 45.974 86.824 1.00 25.94 284 GLU E N 1
ATOM 9418 C CA . GLU C 1 285 ? 38.100 45.589 85.771 1.00 27.30 284 GLU E CA 1
ATOM 9419 C C . GLU C 1 285 ? 38.811 45.211 84.484 1.00 27.56 284 GLU E C 1
ATOM 9420 O O . GLU C 1 285 ? 38.177 44.669 83.574 1.00 25.64 284 GLU E O 1
ATOM 9426 N N . LEU C 1 286 ? 40.093 45.515 84.368 1.00 25.58 285 LEU E N 1
ATOM 9427 C CA . LEU C 1 286 ? 40.866 45.150 83.198 1.00 27.70 285 LEU E CA 1
ATOM 9428 C C . LEU C 1 286 ? 41.437 43.738 83.299 1.00 30.52 285 LEU E C 1
ATOM 9429 O O . LEU C 1 286 ? 42.003 43.228 82.320 1.00 30.77 285 LEU E O 1
ATOM 9434 N N . ALA C 1 287 ? 41.318 43.118 84.468 1.00 26.19 286 ALA E N 1
ATOM 9435 C CA . ALA C 1 287 ? 41.960 41.865 84.828 1.00 27.97 286 ALA E CA 1
ATOM 9436 C C . ALA C 1 287 ? 41.075 40.678 84.466 1.00 29.08 286 ALA E C 1
ATOM 9437 O O . ALA C 1 287 ? 39.841 40.768 84.490 1.00 24.94 286 ALA E O 1
ATOM 9439 N N . ASP C 1 288 ? 41.738 39.549 84.163 1.00 26.25 287 ASP E N 1
ATOM 9440 C CA . ASP C 1 288 ? 41.049 38.307 83.807 1.00 29.88 287 ASP E CA 1
ATOM 9441 C C . ASP C 1 288 ? 40.619 37.528 85.056 1.00 23.96 287 ASP E C 1
ATOM 9442 O O . ASP C 1 288 ? 39.516 36.981 85.104 1.00 21.72 287 ASP E O 1
ATOM 9447 N N . SER C 1 289 ? 41.457 37.490 86.083 1.00 27.60 288 SER E N 1
ATOM 9448 C CA . SER C 1 289 ? 41.131 36.794 87.321 1.00 28.44 288 SER E CA 1
ATOM 9449 C C . SER C 1 289 ? 41.577 37.637 88.508 1.00 26.01 288 SER E C 1
ATOM 9450 O O . SER C 1 289 ? 42.373 38.573 88.365 1.00 25.32 288 SER E O 1
ATOM 9453 N N . VAL C 1 290 ? 41.049 37.295 89.688 1.00 22.14 289 VAL E N 1
ATOM 9454 C CA . VAL C 1 290 ? 41.438 37.938 90.937 1.00 23.03 289 VAL E CA 1
ATOM 9455 C C . VAL C 1 290 ? 41.141 36.975 92.072 1.00 24.41 289 VAL E C 1
ATOM 9456 O O . VAL C 1 290 ? 40.128 36.272 92.066 1.00 23.24 289 VAL E O 1
ATOM 9460 N N . VAL C 1 291 ? 42.028 36.957 93.063 1.00 27.27 290 VAL E N 1
ATOM 9461 C CA . VAL C 1 291 ? 41.891 36.054 94.194 1.00 25.43 290 VAL E CA 1
ATOM 9462 C C . VAL C 1 291 ? 41.956 36.860 95.485 1.00 22.56 290 VAL E C 1
ATOM 9463 O O . VAL C 1 291 ? 42.785 37.765 95.630 1.00 22.43 290 VAL E O 1
ATOM 9467 N N . VAL C 1 292 ? 41.057 36.549 96.407 1.00 25.17 291 VAL E N 1
ATOM 9468 C CA . VAL C 1 292 ? 40.965 37.218 97.694 1.00 22.29 291 VAL E CA 1
ATOM 9469 C C . VAL C 1 292 ? 40.806 36.144 98.753 1.00 23.78 291 VAL E C 1
ATOM 9470 O O . VAL C 1 292 ? 40.035 35.200 98.570 1.00 23.70 291 VAL E O 1
ATOM 9474 N N . ASN C 1 293 ? 41.563 36.250 99.830 1.00 23.04 292 ASN E N 1
ATOM 9475 C CA . ASN C 1 293 ? 41.538 35.245 100.888 1.00 20.94 292 ASN E CA 1
ATOM 9476 C C . ASN C 1 293 ? 40.622 35.778 101.977 1.00 25.38 292 ASN E C 1
ATOM 9477 O O . ASN C 1 293 ? 41.045 36.532 102.854 1.00 25.22 292 ASN E O 1
ATOM 9482 N N . ALA C 1 294 ? 39.352 35.407 101.900 1.00 29.70 293 ALA E N 1
ATOM 9483 C CA . ALA C 1 294 ? 38.458 35.693 103.001 1.00 24.94 293 ALA E CA 1
ATOM 9484 C C . ALA C 1 294 ? 38.931 35.032 104.280 1.00 23.30 293 ALA E C 1
ATOM 9485 O O . ALA C 1 294 ? 38.632 35.530 105.364 1.00 23.19 293 ALA E O 1
ATOM 9487 N N . HIS C 1 295 ? 39.703 33.952 104.185 1.00 25.01 294 HIS E N 1
ATOM 9488 C CA . HIS C 1 295 ? 40.245 33.349 105.391 1.00 22.32 294 HIS E CA 1
ATOM 9489 C C . HIS C 1 295 ? 41.469 34.067 105.930 1.00 21.75 294 HIS E C 1
ATOM 9490 O O . HIS C 1 295 ? 42.140 33.504 106.793 1.00 26.03 294 HIS E O 1
ATOM 9497 N N . LYS C 1 296 ? 41.775 35.278 105.479 1.00 28.42 295 LYS E N 1
ATOM 9498 C CA . LYS C 1 296 ? 42.942 35.959 106.032 1.00 23.03 295 LYS E CA 1
ATOM 9499 C C . LYS C 1 296 ? 42.547 37.074 106.993 1.00 25.44 295 LYS E C 1
ATOM 9500 O O . LYS C 1 296 ? 42.545 36.872 108.213 1.00 25.52 295 LYS E O 1
ATOM 9506 N N . TRP C 1 297 ? 42.194 38.239 106.457 1.00 20.42 296 TRP E N 1
ATOM 9507 C CA . TRP C 1 297 ? 41.848 39.432 107.215 1.00 21.60 296 TRP E CA 1
ATOM 9508 C C . TRP C 1 297 ? 40.343 39.547 107.434 1.00 23.53 296 TRP E C 1
ATOM 9509 O O . TRP C 1 297 ? 39.897 39.826 108.558 1.00 22.47 296 TRP E O 1
ATOM 9520 N N . LEU C 1 298 ? 39.556 39.304 106.378 1.00 21.97 297 LEU E N 1
ATOM 9521 C CA . LEU C 1 298 ? 38.100 39.426 106.460 1.00 22.60 297 LEU E CA 1
ATOM 9522 C C . LEU C 1 298 ? 37.515 38.673 107.648 1.00 23.98 297 LEU E C 1
ATOM 9523 O O . LEU C 1 298 ? 36.622 39.188 108.331 1.00 20.65 297 LEU E O 1
ATOM 9528 N N . GLY C 1 299 ? 37.975 37.447 107.901 1.00 21.63 298 GLY E N 1
ATOM 9529 C CA . GLY C 1 299 ? 37.614 36.748 109.128 1.00 19.21 298 GLY E CA 1
ATOM 9530 C C . GLY C 1 299 ? 36.918 35.407 108.972 1.00 20.72 298 GLY E C 1
ATOM 9531 O O . GLY C 1 299 ? 36.463 34.866 109.990 1.00 20.27 298 GLY E O 1
ATOM 9532 N N . VAL C 1 300 ? 36.774 34.833 107.767 1.00 15.19 299 VAL E N 1
ATOM 9533 C CA . VAL C 1 300 ? 36.215 33.490 107.624 1.00 18.71 299 VAL E CA 1
ATOM 9534 C C . VAL C 1 300 ? 37.303 32.464 107.937 1.00 17.03 299 VAL E C 1
ATOM 9535 O O . VAL C 1 300 ? 38.427 32.590 107.455 1.00 19.55 299 VAL E O 1
ATOM 9539 N N . ALA C 1 301 ? 36.977 31.409 108.683 1.00 14.71 300 ALA E N 1
ATOM 9540 C CA . ALA C 1 301 ? 38.005 30.444 109.071 1.00 16.73 300 ALA E CA 1
ATOM 9541 C C . ALA C 1 301 ? 38.618 29.739 107.864 1.00 18.90 300 ALA E C 1
ATOM 9542 O O . ALA C 1 301 ? 37.913 29.364 106.928 1.00 19.72 300 ALA E O 1
ATOM 9544 N N . PHE C 1 302 ? 39.949 29.586 107.882 1.00 21.60 301 PHE E N 1
ATOM 9545 C CA . PHE C 1 302 ? 40.652 28.776 106.883 1.00 23.97 301 PHE E CA 1
ATOM 9546 C C . PHE C 1 302 ? 40.051 27.377 106.856 1.00 21.65 301 PHE E C 1
ATOM 9547 O O . PHE C 1 302 ? 39.737 26.830 107.909 1.00 24.27 301 PHE E O 1
ATOM 9555 N N . ASP C 1 303 ? 39.852 26.787 105.662 1.00 22.87 302 ASP E N 1
ATOM 9556 C CA . ASP C 1 303 ? 40.116 27.334 104.323 1.00 22.77 302 ASP E CA 1
ATOM 9557 C C . ASP C 1 303 ? 38.908 27.991 103.660 1.00 22.72 302 ASP E C 1
ATOM 9558 O O . ASP C 1 303 ? 37.794 27.477 103.717 1.00 22.19 302 ASP E O 1
ATOM 9563 N N . CYS C 1 304 ? 39.151 29.093 102.964 1.00 25.14 303 CYS E N 1
ATOM 9564 C CA . CYS C 1 304 ? 38.119 29.716 102.147 1.00 24.03 303 CYS E CA 1
ATOM 9565 C C . CYS C 1 304 ? 38.797 30.782 101.294 1.00 27.86 303 CYS E C 1
ATOM 9566 O O . CYS C 1 304 ? 38.933 31.941 101.712 1.00 24.17 303 CYS E O 1
ATOM 9569 N N . SER C 1 305 ? 39.289 30.367 100.125 1.00 25.18 304 SER E N 1
ATOM 9570 C CA . SER C 1 305 ? 39.983 31.234 99.180 1.00 25.08 304 SER E CA 1
ATOM 9571 C C . SER C 1 305 ? 39.048 31.495 98.016 1.00 24.89 304 SER E C 1
ATOM 9572 O O . SER C 1 305 ? 38.503 30.551 97.440 1.00 22.50 304 SER E O 1
ATOM 9575 N N . ILE C 1 306 ? 38.866 32.766 97.677 1.00 24.35 305 ILE E N 1
ATOM 9576 C CA . ILE C 1 306 ? 37.895 33.192 96.681 1.00 20.71 305 ILE E CA 1
ATOM 9577 C C . ILE C 1 306 ? 38.626 33.536 95.389 1.00 24.31 305 ILE E C 1
ATOM 9578 O O . ILE C 1 306 ? 39.585 34.314 95.399 1.00 26.19 305 ILE E O 1
ATOM 9583 N N . TYR C 1 307 ? 38.147 32.987 94.273 1.00 26.48 306 TYR E N 1
ATOM 9584 C CA . TYR C 1 307 ? 38.714 33.191 92.945 1.00 23.93 306 TYR E CA 1
ATOM 9585 C C . TYR C 1 307 ? 37.595 33.691 92.047 1.00 24.38 306 TYR E C 1
ATOM 9586 O O . TYR C 1 307 ? 36.546 33.047 91.964 1.00 25.21 306 TYR E O 1
ATOM 9595 N N . TYR C 1 308 ? 37.810 34.835 91.388 1.00 27.37 307 TYR E N 1
ATOM 9596 C CA . TYR C 1 308 ? 36.803 35.478 90.545 1.00 26.75 307 TYR E CA 1
ATOM 9597 C C . TYR C 1 308 ? 37.328 35.625 89.126 1.00 23.80 307 TYR E C 1
ATOM 9598 O O . TYR C 1 308 ? 38.426 36.149 88.915 1.00 25.30 307 TYR E O 1
ATOM 9607 N N . VAL C 1 309 ? 36.534 35.196 88.161 1.00 27.54 308 VAL E N 1
ATOM 9608 C CA . VAL C 1 309 ? 36.884 35.321 86.758 1.00 22.40 308 VAL E CA 1
ATOM 9609 C C . VAL C 1 309 ? 35.784 36.100 86.061 1.00 30.97 308 VAL E C 1
ATOM 9610 O O . VAL C 1 309 ? 34.609 36.025 86.440 1.00 32.82 308 VAL E O 1
ATOM 9614 N N . ARG C 1 310 ? 36.170 36.836 85.026 1.00 27.50 309 ARG E N 1
ATOM 9615 C CA . ARG C 1 310 ? 35.226 37.446 84.101 1.00 29.18 309 ARG E CA 1
ATOM 9616 C C . ARG C 1 310 ? 34.832 36.512 82.955 1.00 32.78 309 ARG E C 1
ATOM 9617 O O . ARG C 1 310 ? 33.827 36.763 82.264 1.00 26.80 309 ARG E O 1
ATOM 9625 N N . ASP C 1 311 ? 35.590 35.435 82.757 1.00 35.41 310 ASP E N 1
ATOM 9626 C CA . ASP C 1 311 ? 35.385 34.479 81.671 1.00 23.24 310 ASP E CA 1
ATOM 9627 C C . ASP C 1 311 ? 35.259 33.093 82.286 1.00 27.87 310 ASP E C 1
ATOM 9628 O O . ASP C 1 311 ? 36.179 32.271 82.185 1.00 34.00 310 ASP E O 1
ATOM 9633 N N . PRO C 1 312 ? 34.149 32.812 82.975 1.00 23.20 311 PRO E N 1
ATOM 9634 C CA . PRO C 1 312 ? 33.956 31.462 83.526 1.00 24.67 311 PRO E CA 1
ATOM 9635 C C . PRO C 1 312 ? 33.888 30.364 82.466 1.00 26.02 311 PRO E C 1
ATOM 9636 O O . PRO C 1 312 ? 34.249 29.207 82.742 1.00 22.26 311 PRO E O 1
ATOM 9640 N N . GLN C 1 313 ? 33.451 30.701 81.253 1.00 33.84 312 GLN E N 1
ATOM 9641 C CA . GLN C 1 313 ? 33.431 29.728 80.169 1.00 28.17 312 GLN E CA 1
ATOM 9642 C C . GLN C 1 313 ? 34.830 29.214 79.872 1.00 28.70 312 GLN E C 1
ATOM 9643 O O . GLN C 1 313 ? 35.002 28.048 79.501 1.00 32.03 312 GLN E O 1
ATOM 9649 N N . HIS C 1 314 ? 35.847 30.060 80.034 1.00 26.93 313 HIS E N 1
ATOM 9650 C CA . HIS C 1 314 ? 37.199 29.566 79.817 1.00 28.17 313 HIS E CA 1
ATOM 9651 C C . HIS C 1 314 ? 37.713 28.791 81.016 1.00 27.01 313 HIS E C 1
ATOM 9652 O O . HIS C 1 314 ? 38.504 27.854 80.852 1.00 29.54 313 HIS E O 1
ATOM 9659 N N . LEU C 1 315 ? 37.284 29.153 82.223 1.00 29.70 314 LEU E N 1
ATOM 9660 C CA . LEU C 1 315 ? 37.623 28.331 83.381 1.00 30.28 314 LEU E CA 1
ATOM 9661 C C . LEU C 1 315 ? 37.047 26.932 83.218 1.00 30.19 314 LEU E C 1
ATOM 9662 O O . LEU C 1 315 ? 37.767 25.934 83.313 1.00 31.01 314 LEU E O 1
ATOM 9667 N N . ILE C 1 316 ? 35.751 26.851 82.931 1.00 28.43 315 ILE E N 1
ATOM 9668 C CA . ILE C 1 316 ? 35.090 25.565 82.743 1.00 29.02 315 ILE E CA 1
ATOM 9669 C C . ILE C 1 316 ? 35.732 24.770 81.610 1.00 33.29 315 ILE E C 1
ATOM 9670 O O . ILE C 1 316 ? 35.922 23.554 81.727 1.00 35.24 315 ILE E O 1
ATOM 9675 N N . ARG C 1 317 ? 36.069 25.428 80.493 1.00 35.73 316 ARG E N 1
ATOM 9676 C CA . ARG C 1 317 ? 36.700 24.700 79.388 1.00 30.87 316 ARG E CA 1
ATOM 9677 C C . ARG C 1 317 ? 37.987 24.014 79.842 1.00 34.24 316 ARG E C 1
ATOM 9678 O O . ARG C 1 317 ? 38.231 22.846 79.507 1.00 34.00 316 ARG E O 1
ATOM 9686 N N . VAL C 1 318 ? 38.796 24.706 80.646 1.00 30.25 317 VAL E N 1
ATOM 9687 C CA . VAL C 1 318 ? 40.096 24.169 81.043 1.00 29.10 317 VAL E CA 1
ATOM 9688 C C . VAL C 1 318 ? 39.932 23.051 82.074 1.00 29.11 317 VAL E C 1
ATOM 9689 O O . VAL C 1 318 ? 40.447 21.933 81.910 1.00 27.46 317 VAL E O 1
ATOM 9693 N N . MET C 1 319 ? 39.239 23.343 83.167 1.00 28.60 318 MET E N 1
ATOM 9694 C CA . MET C 1 319 ? 39.202 22.420 84.292 1.00 30.54 318 MET E CA 1
ATOM 9695 C C . MET C 1 319 ? 38.314 21.216 84.028 1.00 28.08 318 MET E C 1
ATOM 9696 O O . MET C 1 319 ? 38.586 20.134 84.555 1.00 32.31 318 MET E O 1
ATOM 9701 N N . SER C 1 320 ? 37.290 21.354 83.199 1.00 29.89 319 SER E N 1
ATOM 9702 C CA . SER C 1 320 ? 36.607 20.181 82.674 1.00 29.22 319 SER E CA 1
ATOM 9703 C C . SER C 1 320 ? 37.321 19.569 81.463 1.00 32.11 319 SER E C 1
ATOM 9704 O O . SER C 1 320 ? 36.788 18.632 80.864 1.00 33.69 319 SER E O 1
ATOM 9707 N N . THR C 1 321 ? 38.520 20.061 81.110 1.00 33.86 320 THR E N 1
ATOM 9708 C CA . THR C 1 321 ? 39.284 19.634 79.921 1.00 29.21 320 THR E CA 1
ATOM 9709 C C . THR C 1 321 ? 38.390 19.454 78.700 1.00 32.48 320 THR E C 1
ATOM 9710 O O . THR C 1 321 ? 38.608 18.565 77.871 1.00 38.75 320 THR E O 1
ATOM 9714 N N . ASN C 1 322 ? 37.380 20.309 78.580 1.00 32.01 321 ASN E N 1
ATOM 9715 C CA . ASN C 1 322 ? 36.463 20.289 77.446 1.00 32.24 321 ASN E CA 1
ATOM 9716 C C . ASN C 1 322 ? 36.412 21.667 76.805 1.00 31.13 321 ASN E C 1
ATOM 9717 O O . ASN C 1 322 ? 35.519 22.469 77.119 1.00 32.68 321 ASN E O 1
ATOM 9722 N N . PRO C 1 323 ? 37.336 21.969 75.883 1.00 34.28 322 PRO E N 1
ATOM 9723 C CA . PRO C 1 323 ? 37.382 23.324 75.287 1.00 31.78 322 PRO E CA 1
ATOM 9724 C C . PRO C 1 323 ? 36.254 23.623 74.310 1.00 35.78 322 PRO E C 1
ATOM 9725 O O . PRO C 1 323 ? 36.096 24.789 73.930 1.00 36.91 322 PRO E O 1
ATOM 9729 N N . SER C 1 324 ? 35.460 22.630 73.909 1.00 30.78 323 SER E N 1
ATOM 9730 C CA . SER C 1 324 ? 34.321 22.863 73.027 1.00 36.35 323 SER E CA 1
ATOM 9731 C C . SER C 1 324 ? 33.124 23.467 73.756 1.00 33.91 323 SER E C 1
ATOM 9732 O O . SER C 1 324 ? 32.089 23.686 73.121 1.00 25.58 323 SER E O 1
ATOM 9735 N N . TYR C 1 325 ? 33.257 23.738 75.057 1.00 32.27 324 TYR E N 1
ATOM 9736 C CA . TYR C 1 325 ? 32.129 24.112 75.898 1.00 33.39 324 TYR E CA 1
ATOM 9737 C C . TYR C 1 325 ? 31.687 25.544 75.645 1.00 37.67 324 TYR E C 1
ATOM 9738 O O . TYR C 1 325 ? 32.507 26.466 75.569 1.00 35.01 324 TYR E O 1
ATOM 9747 N N . LEU C 1 326 ? 30.371 25.727 75.544 1.00 43.66 325 LEU E N 1
ATOM 9748 C CA . LEU C 1 326 ? 29.756 27.040 75.406 1.00 34.97 325 LEU E CA 1
ATOM 9749 C C . LEU C 1 326 ? 28.846 27.267 76.602 1.00 40.77 325 LEU E C 1
ATOM 9750 O O . LEU C 1 326 ? 28.044 26.390 76.945 1.00 40.96 325 LEU E O 1
ATOM 9755 N N . GLN C 1 327 ? 28.983 28.435 77.245 1.00 43.29 326 GLN E N 1
ATOM 9756 C CA . GLN C 1 327 ? 28.123 28.766 78.382 1.00 45.31 326 GLN E CA 1
ATOM 9757 C C . GLN C 1 327 ? 26.686 29.020 77.949 1.00 43.70 326 GLN E C 1
ATOM 9758 O O . GLN C 1 327 ? 25.760 28.760 78.721 1.00 41.29 326 GLN E O 1
ATOM 9764 N N . SER C 1 328 ? 26.479 29.520 76.729 1.00 41.76 327 SER E N 1
ATOM 9765 C CA . SER C 1 328 ? 25.148 29.926 76.293 1.00 51.57 327 SER E CA 1
ATOM 9766 C C . SER C 1 328 ? 24.300 28.760 75.797 1.00 46.97 327 SER E C 1
ATOM 9767 O O . SER C 1 328 ? 23.072 28.888 75.723 1.00 49.84 327 SER E O 1
ATOM 9770 N N . ALA C 1 329 ? 24.911 27.629 75.480 1.00 46.34 328 ALA E N 1
ATOM 9771 C CA . ALA C 1 329 ? 24.154 26.476 75.016 1.00 49.14 328 ALA E CA 1
ATOM 9772 C C . ALA C 1 329 ? 23.514 25.736 76.192 1.00 47.59 328 ALA E C 1
ATOM 9773 O O . ALA C 1 329 ? 23.079 24.592 76.052 1.00 49.93 328 ALA E O 1
ATOM 9775 N N . LYS C 1 335 ? 25.036 25.393 87.618 1.00 44.26 334 LYS E N 1
ATOM 9776 C CA . LYS C 1 335 ? 26.456 25.502 87.954 1.00 44.61 334 LYS E CA 1
ATOM 9777 C C . LYS C 1 335 ? 26.995 24.188 88.568 1.00 42.85 334 LYS E C 1
ATOM 9778 O O . LYS C 1 335 ? 26.290 23.476 89.283 1.00 40.10 334 LYS E O 1
ATOM 9784 N N . ASN C 1 336 ? 28.258 23.888 88.254 1.00 41.04 335 ASN E N 1
ATOM 9785 C CA . ASN C 1 336 ? 28.948 22.641 88.599 1.00 39.94 335 ASN E CA 1
ATOM 9786 C C . ASN C 1 336 ? 30.354 23.055 89.020 1.00 38.29 335 ASN E C 1
ATOM 9787 O O . ASN C 1 336 ? 31.256 23.084 88.176 1.00 41.81 335 ASN E O 1
ATOM 9792 N N . LEU C 1 337 ? 30.519 23.397 90.309 1.00 36.71 336 LEU E N 1
ATOM 9793 C CA . LEU C 1 337 ? 31.778 23.924 90.830 1.00 37.57 336 LEU E CA 1
ATOM 9794 C C . LEU C 1 337 ? 32.943 22.969 90.614 1.00 38.66 336 LEU E C 1
ATOM 9795 O O . LEU C 1 337 ? 34.100 23.402 90.640 1.00 36.02 336 LEU E O 1
ATOM 9800 N N . ARG C 1 338 ? 32.648 21.692 90.386 1.00 38.50 337 ARG E N 1
ATOM 9801 C CA . ARG C 1 338 ? 33.590 20.707 89.879 1.00 37.56 337 ARG E CA 1
ATOM 9802 C C . ARG C 1 338 ? 34.436 21.267 88.744 1.00 40.84 337 ARG E C 1
ATOM 9803 O O . ARG C 1 338 ? 35.649 21.020 88.708 1.00 37.59 337 ARG E O 1
ATOM 9811 N N . ASP C 1 339 ? 33.809 22.011 87.817 1.00 38.56 338 ASP E N 1
ATOM 9812 C CA . ASP C 1 339 ? 34.491 22.615 86.671 1.00 35.71 338 ASP E CA 1
ATOM 9813 C C . ASP C 1 339 ? 35.117 23.981 86.992 1.00 33.70 338 ASP E C 1
ATOM 9814 O O . ASP C 1 339 ? 35.648 24.635 86.089 1.00 27.65 338 ASP E O 1
ATOM 9819 N N . TRP C 1 340 ? 35.075 24.434 88.241 1.00 36.55 339 TRP E N 1
ATOM 9820 C CA . TRP C 1 340 ? 35.636 25.738 88.582 1.00 33.06 339 TRP E CA 1
ATOM 9821 C C . TRP C 1 340 ? 36.924 25.632 89.385 1.00 29.82 339 TRP E C 1
ATOM 9822 O O . TRP C 1 340 ? 37.305 26.601 90.053 1.00 25.45 339 TRP E O 1
ATOM 9833 N N . GLY C 1 341 ? 37.596 24.488 89.344 1.00 29.12 340 GLY E N 1
ATOM 9834 C CA . GLY C 1 341 ? 38.867 24.377 90.035 1.00 29.94 340 GLY E CA 1
ATOM 9835 C C . GLY C 1 341 ? 39.382 22.957 90.010 1.00 30.40 340 GLY E C 1
ATOM 9836 O O . GLY C 1 341 ? 38.806 22.074 89.369 1.00 31.24 340 GLY E O 1
ATOM 9837 N N . ILE C 1 342 ? 40.472 22.747 90.743 1.00 29.16 341 ILE E N 1
ATOM 9838 C CA . ILE C 1 342 ? 41.164 21.464 90.735 1.00 31.24 341 ILE E CA 1
ATOM 9839 C C . ILE C 1 342 ? 40.283 20.393 91.373 1.00 35.27 341 ILE E C 1
ATOM 9840 O O . ILE C 1 342 ? 39.910 19.441 90.671 1.00 33.19 341 ILE E O 1
ATOM 9845 N N . PRO C 1 343 ? 39.882 20.498 92.651 1.00 33.85 342 PRO E N 1
ATOM 9846 C CA . PRO C 1 343 ? 39.119 19.395 93.258 1.00 34.35 342 PRO E CA 1
ATOM 9847 C C . PRO C 1 343 ? 37.738 19.204 92.632 1.00 36.58 342 PRO E C 1
ATOM 9848 O O . PRO C 1 343 ? 37.007 20.162 92.353 1.00 29.18 342 PRO E O 1
ATOM 9852 N N . LEU C 1 344 ? 37.389 17.940 92.406 1.00 37.11 343 LEU E N 1
ATOM 9853 C CA . LEU C 1 344 ? 36.057 17.633 91.904 1.00 41.19 343 LEU E CA 1
ATOM 9854 C C . LEU C 1 344 ? 35.029 17.599 93.023 1.00 36.57 343 LEU E C 1
ATOM 9855 O O . LEU C 1 344 ? 33.827 17.604 92.746 1.00 29.83 343 LEU E O 1
ATOM 9860 N N . GLY C 1 345 ? 35.495 17.615 94.270 1.00 37.07 344 GLY E N 1
ATOM 9861 C CA . GLY C 1 345 ? 34.625 17.549 95.424 1.00 38.06 344 GLY E CA 1
ATOM 9862 C C . GLY C 1 345 ? 34.940 18.655 96.407 1.00 38.31 344 GLY E C 1
ATOM 9863 O O . GLY C 1 345 ? 36.092 19.056 96.579 1.00 38.55 344 GLY E O 1
ATOM 9864 N N . ARG C 1 346 ? 33.897 19.151 97.052 1.00 31.69 345 ARG E N 1
ATOM 9865 C CA . ARG C 1 346 ? 34.016 20.233 97.996 1.00 30.86 345 ARG E CA 1
ATOM 9866 C C . ARG C 1 346 ? 33.146 19.926 99.199 1.00 31.53 345 ARG E C 1
ATOM 9867 O O . ARG C 1 346 ? 32.134 19.229 99.093 1.00 33.06 345 ARG E O 1
ATOM 9875 N N . ARG C 1 347 ? 33.554 20.453 100.340 1.00 29.13 346 ARG E N 1
ATOM 9876 C CA . ARG C 1 347 ? 32.685 20.453 101.498 1.00 31.08 346 ARG E CA 1
ATOM 9877 C C . ARG C 1 347 ? 31.893 21.756 101.551 1.00 28.85 346 ARG E C 1
ATOM 9878 O O . ARG C 1 347 ? 31.993 22.619 100.673 1.00 24.07 346 ARG E O 1
ATOM 9886 N N . PHE C 1 348 ? 31.090 21.903 102.604 1.00 27.71 347 PHE E N 1
ATOM 9887 C CA . PHE C 1 348 ? 30.118 22.996 102.692 1.00 26.76 347 PHE E CA 1
ATOM 9888 C C . PHE C 1 348 ? 30.758 24.247 103.318 1.00 29.12 347 PHE E C 1
ATOM 9889 O O . PHE C 1 348 ? 30.336 24.767 104.359 1.00 24.96 347 PHE E O 1
ATOM 9897 N N . ARG C 1 349 ? 31.797 24.737 102.626 1.00 23.53 348 ARG E N 1
ATOM 9898 C CA . ARG C 1 349 ? 32.505 25.950 103.014 1.00 22.09 348 ARG E CA 1
ATOM 9899 C C . ARG C 1 349 ? 31.652 27.196 102.859 1.00 24.89 348 ARG E C 1
ATOM 9900 O O . ARG C 1 349 ? 31.953 28.218 103.484 1.00 23.96 348 ARG E O 1
ATOM 9908 N N . ALA C 1 350 ? 30.605 27.141 102.029 1.00 26.18 349 ALA E N 1
ATOM 9909 C CA . ALA C 1 350 ? 29.685 28.261 101.910 1.00 23.10 349 ALA E CA 1
ATOM 9910 C C . ALA C 1 350 ? 28.901 28.492 103.194 1.00 26.03 349 ALA E C 1
ATOM 9911 O O . ALA C 1 350 ? 28.391 29.600 103.410 1.00 24.15 349 ALA E O 1
ATOM 9913 N N . LEU C 1 351 ? 28.765 27.474 104.038 1.00 20.24 350 LEU E N 1
ATOM 9914 C CA . LEU C 1 351 ? 28.185 27.720 105.349 1.00 21.28 350 LEU E CA 1
ATOM 9915 C C . LEU C 1 351 ? 29.002 28.765 106.117 1.00 23.30 350 LEU E C 1
ATOM 9916 O O . LEU C 1 351 ? 28.443 29.682 106.733 1.00 22.97 350 LEU E O 1
ATOM 9921 N N . LYS C 1 352 ? 30.328 28.681 106.035 1.00 20.07 351 LYS E N 1
ATOM 9922 C CA . LYS C 1 352 ? 31.174 29.595 106.788 1.00 22.48 351 LYS E CA 1
ATOM 9923 C C . LYS C 1 352 ? 30.957 31.038 106.347 1.00 23.46 351 LYS E C 1
ATOM 9924 O O . LYS C 1 352 ? 30.727 31.925 107.174 1.00 18.66 351 LYS E O 1
ATOM 9930 N N . LEU C 1 353 ? 31.036 31.294 105.039 1.00 22.88 352 LEU E N 1
ATOM 9931 C CA . LEU C 1 353 ? 30.829 32.654 104.553 1.00 25.67 352 LEU E CA 1
ATOM 9932 C C . LEU C 1 353 ? 29.429 33.146 104.902 1.00 26.39 352 LEU E C 1
ATOM 9933 O O . LEU C 1 353 ? 29.239 34.283 105.370 1.00 20.29 352 LEU E O 1
ATOM 9938 N N . TRP C 1 354 ? 28.438 32.282 104.707 1.00 26.23 353 TRP E N 1
ATOM 9939 C CA . TRP C 1 354 ? 27.061 32.656 104.988 1.00 24.26 353 TRP E CA 1
ATOM 9940 C C . TRP C 1 354 ? 26.905 33.099 106.441 1.00 23.96 353 TRP E C 1
ATOM 9941 O O . TRP C 1 354 ? 26.402 34.189 106.716 1.00 27.68 353 TRP E O 1
ATOM 9952 N N . PHE C 1 355 ? 27.376 32.281 107.381 1.00 23.06 354 PHE E N 1
ATOM 9953 C CA . PHE C 1 355 ? 27.226 32.594 108.801 1.00 25.97 354 PHE E CA 1
ATOM 9954 C C . PHE C 1 355 ? 27.954 33.889 109.180 1.00 27.37 354 PHE E C 1
ATOM 9955 O O . PHE C 1 355 ? 27.453 34.678 109.989 1.00 23.48 354 PHE E O 1
ATOM 9963 N N . MET C 1 356 ? 29.150 34.114 108.633 1.00 21.61 355 MET E N 1
ATOM 9964 C CA . MET C 1 356 ? 29.898 35.303 109.020 1.00 22.80 355 MET E CA 1
ATOM 9965 C C . MET C 1 356 ? 29.266 36.550 108.448 1.00 27.61 355 MET E C 1
ATOM 9966 O O . MET C 1 356 ? 29.051 37.533 109.167 1.00 29.14 355 MET E O 1
ATOM 9971 N N . LEU C 1 357 ? 29.006 36.540 107.137 1.00 30.10 356 LEU E N 1
ATOM 9972 C CA . LEU C 1 357 ? 28.375 37.675 106.474 1.00 26.02 356 LEU E CA 1
ATOM 9973 C C . LEU C 1 357 ? 27.069 38.061 107.159 1.00 23.00 356 LEU E C 1
ATOM 9974 O O . LEU C 1 357 ? 26.790 39.247 107.342 1.00 21.12 356 LEU E O 1
ATOM 9979 N N . ARG C 1 358 ? 26.261 37.071 107.555 1.00 25.75 357 ARG E N 1
ATOM 9980 C CA . ARG C 1 358 ? 25.024 37.363 108.280 1.00 26.52 357 ARG E CA 1
ATOM 9981 C C . ARG C 1 358 ? 25.306 37.829 109.710 1.00 28.50 357 ARG E C 1
ATOM 9982 O O . ARG C 1 358 ? 25.080 38.996 110.053 1.00 29.39 357 ARG E O 1
ATOM 9990 N N . SER C 1 359 ? 25.785 36.915 110.558 1.00 24.16 358 SER E N 1
ATOM 9991 C CA . SER C 1 359 ? 25.835 37.157 111.996 1.00 29.43 358 SER E CA 1
ATOM 9992 C C . SER C 1 359 ? 26.463 38.513 112.315 1.00 25.04 358 SER E C 1
ATOM 9993 O O . SER C 1 359 ? 25.830 39.359 112.958 1.00 30.24 358 SER E O 1
ATOM 9996 N N . GLU C 1 360 ? 27.678 38.763 111.810 1.00 33.92 359 GLU E N 1
ATOM 9997 C CA . GLU C 1 360 ? 28.371 40.041 112.022 1.00 27.03 359 GLU E CA 1
ATOM 9998 C C . GLU C 1 360 ? 27.629 41.217 111.377 1.00 27.16 359 GLU E C 1
ATOM 9999 O O . GLU C 1 360 ? 27.219 42.160 112.066 1.00 18.43 359 GLU E O 1
ATOM 10005 N N . GLY C 1 361 ? 27.475 41.195 110.049 1.00 22.05 360 GLY E N 1
ATOM 10006 C CA . GLY C 1 361 ? 26.961 42.362 109.325 1.00 21.10 360 GLY E CA 1
ATOM 10007 C C . GLY C 1 361 ? 28.069 43.226 108.739 1.00 25.51 360 GLY E C 1
ATOM 10008 O O . GLY C 1 361 ? 29.143 43.401 109.318 1.00 25.97 360 GLY E O 1
ATOM 10009 N N . VAL C 1 362 ? 27.792 43.792 107.555 1.00 26.67 361 VAL E N 1
ATOM 10010 C CA . VAL C 1 362 ? 28.799 44.587 106.851 1.00 25.69 361 VAL E CA 1
ATOM 10011 C C . VAL C 1 362 ? 29.203 45.792 107.682 1.00 27.62 361 VAL E C 1
ATOM 10012 O O . VAL C 1 362 ? 30.294 46.342 107.499 1.00 24.72 361 VAL E O 1
ATOM 10016 N N . ASP C 1 363 ? 28.346 46.216 108.616 1.00 29.91 362 ASP E N 1
ATOM 10017 C CA . ASP C 1 363 ? 28.715 47.332 109.478 1.00 29.82 362 ASP E CA 1
ATOM 10018 C C . ASP C 1 363 ? 29.831 46.927 110.444 1.00 27.57 362 ASP E C 1
ATOM 10019 O O . ASP C 1 363 ? 30.738 47.723 110.723 1.00 28.81 362 ASP E O 1
ATOM 10024 N N . ALA C 1 364 ? 29.793 45.694 110.961 1.00 25.74 363 ALA E N 1
ATOM 10025 C CA . ALA C 1 364 ? 30.878 45.237 111.829 1.00 25.09 363 ALA E CA 1
ATOM 10026 C C . ALA C 1 364 ? 32.151 44.974 111.035 1.00 23.71 363 ALA E C 1
ATOM 10027 O O . ALA C 1 364 ? 33.239 45.364 111.460 1.00 25.02 363 ALA E O 1
ATOM 10029 N N . LEU C 1 365 ? 32.032 44.336 109.873 1.00 24.01 364 LEU E N 1
ATOM 10030 C CA . LEU C 1 365 ? 33.216 43.943 109.111 1.00 25.83 364 LEU E CA 1
ATOM 10031 C C . LEU C 1 365 ? 33.967 45.171 108.622 1.00 25.38 364 LEU E C 1
ATOM 10032 O O . LEU C 1 365 ? 35.197 45.156 108.490 1.00 27.73 364 LEU E O 1
ATOM 10037 N N . GLN C 1 366 ? 33.245 46.254 108.375 1.00 21.97 365 GLN E N 1
ATOM 10038 C CA . GLN C 1 366 ? 33.907 47.476 107.966 1.00 23.53 365 GLN E CA 1
ATOM 10039 C C . GLN C 1 366 ? 34.647 48.126 109.136 1.00 22.25 365 GLN E C 1
ATOM 10040 O O . GLN C 1 366 ? 35.803 48.536 108.977 1.00 21.00 365 GLN E O 1
ATOM 10046 N N . ALA C 1 367 ? 34.027 48.193 110.327 1.00 21.17 366 ALA E N 1
ATOM 10047 C CA . ALA C 1 367 ? 34.696 48.860 111.446 1.00 20.04 366 ALA E CA 1
ATOM 10048 C C . ALA C 1 367 ? 35.957 48.109 111.859 1.00 23.24 366 ALA E C 1
ATOM 10049 O O . ALA C 1 367 ? 36.976 48.731 112.191 1.00 20.25 366 ALA E O 1
ATOM 10051 N N . ARG C 1 368 ? 35.917 46.772 111.820 1.00 18.54 367 ARG E N 1
ATOM 10052 C CA . ARG C 1 368 ? 37.092 45.991 112.195 1.00 22.66 367 ARG E CA 1
ATOM 10053 C C . ARG C 1 368 ? 38.276 46.276 111.280 1.00 20.55 367 ARG E C 1
ATOM 10054 O O . ARG C 1 368 ? 39.387 46.509 111.754 1.00 16.25 367 ARG E O 1
ATOM 10062 N N . LEU C 1 369 ? 38.074 46.216 109.966 1.00 26.31 368 LEU E N 1
ATOM 10063 C CA . LEU C 1 369 ? 39.188 46.461 109.050 1.00 23.77 368 LEU E CA 1
ATOM 10064 C C . LEU C 1 369 ? 39.665 47.914 109.159 1.00 26.75 368 LEU E C 1
ATOM 10065 O O . LEU C 1 369 ? 40.875 48.193 109.228 1.00 22.55 368 LEU E O 1
ATOM 10070 N N . ARG C 1 370 ? 38.719 48.860 109.199 1.00 23.51 369 ARG E N 1
ATOM 10071 C CA . ARG C 1 370 ? 39.097 50.240 109.469 1.00 27.54 369 ARG E CA 1
ATOM 10072 C C . ARG C 1 370 ? 39.781 50.365 110.821 1.00 25.57 369 ARG E C 1
ATOM 10073 O O . ARG C 1 370 ? 40.632 51.241 111.003 1.00 22.15 369 ARG E O 1
ATOM 10081 N N . ARG C 1 371 ? 39.460 49.485 111.773 1.00 22.56 370 ARG E N 1
ATOM 10082 C CA . ARG C 1 371 ? 40.229 49.472 113.014 1.00 25.58 370 ARG E CA 1
ATOM 10083 C C . ARG C 1 371 ? 41.685 49.137 112.738 1.00 22.63 370 ARG E C 1
ATOM 10084 O O . ARG C 1 371 ? 42.593 49.843 113.185 1.00 30.84 370 ARG E O 1
ATOM 10092 N N . ASP C 1 372 ? 41.936 48.048 112.016 1.00 20.43 371 ASP E N 1
ATOM 10093 C CA . ASP C 1 372 ? 43.325 47.631 111.876 1.00 22.01 371 ASP E CA 1
ATOM 10094 C C . ASP C 1 372 ? 44.109 48.627 111.024 1.00 22.58 371 ASP E C 1
ATOM 10095 O O . ASP C 1 372 ? 45.318 48.774 111.214 1.00 27.63 371 ASP E O 1
ATOM 10100 N N . LEU C 1 373 ? 43.437 49.326 110.096 1.00 21.80 372 LEU E N 1
ATOM 10101 C CA . LEU C 1 373 ? 44.071 50.393 109.323 1.00 23.97 372 LEU E CA 1
ATOM 10102 C C . LEU C 1 373 ? 44.448 51.577 110.203 1.00 25.25 372 LEU E C 1
ATOM 10103 O O . LEU C 1 373 ? 45.544 52.141 110.088 1.00 25.85 372 LEU E O 1
ATOM 10108 N N . ASP C 1 374 ? 43.515 51.989 111.061 1.00 25.66 373 ASP E N 1
ATOM 10109 C CA . ASP C 1 374 ? 43.733 53.110 111.967 1.00 27.87 373 ASP E CA 1
ATOM 10110 C C . ASP C 1 374 ? 44.791 52.788 113.023 1.00 26.63 373 ASP E C 1
ATOM 10111 O O . ASP C 1 374 ? 45.565 53.663 113.418 1.00 33.33 373 ASP E O 1
ATOM 10116 N N . ASN C 1 375 ? 44.840 51.538 113.493 1.00 29.88 374 ASN E N 1
ATOM 10117 C CA . ASN C 1 375 ? 45.834 51.160 114.497 1.00 27.44 374 ASN E CA 1
ATOM 10118 C C . ASN C 1 375 ? 47.247 51.091 113.913 1.00 29.27 374 ASN E C 1
ATOM 10119 O O . ASN C 1 375 ? 48.226 51.315 114.636 1.00 28.48 374 ASN E O 1
ATOM 10124 N N . ALA C 1 376 ? 47.368 50.792 112.616 1.00 25.88 375 ALA E N 1
ATOM 10125 C CA . ALA C 1 376 ? 48.665 50.732 111.944 1.00 25.60 375 ALA E CA 1
ATOM 10126 C C . ALA C 1 376 ? 49.167 52.115 111.562 1.00 26.76 375 ALA E C 1
ATOM 10127 O O . ALA C 1 376 ? 50.365 52.296 111.351 1.00 29.63 375 ALA E O 1
ATOM 10129 N N . GLN C 1 377 ? 48.256 53.074 111.407 1.00 29.47 376 GLN E N 1
ATOM 10130 C CA . GLN C 1 377 ? 48.642 54.477 111.334 1.00 34.46 376 GLN E CA 1
ATOM 10131 C C . GLN C 1 377 ? 49.158 54.979 112.678 1.00 35.25 376 GLN E C 1
ATOM 10132 O O . GLN C 1 377 ? 50.087 55.799 112.717 1.00 37.18 376 GLN E O 1
ATOM 10138 N N . TRP C 1 378 ? 48.567 54.505 113.789 1.00 33.16 377 TRP E N 1
ATOM 10139 C CA . TRP C 1 378 ? 48.988 54.982 115.102 1.00 26.96 377 TRP E CA 1
ATOM 10140 C C . TRP C 1 378 ? 50.402 54.525 115.425 1.00 26.84 377 TRP E C 1
ATOM 10141 O O . TRP C 1 378 ? 51.240 55.333 115.835 1.00 32.79 377 TRP E O 1
ATOM 10152 N N . LEU C 1 379 ? 50.698 53.242 115.222 1.00 28.93 378 LEU E N 1
ATOM 10153 C CA . LEU C 1 379 ? 52.030 52.727 115.534 1.00 29.94 378 LEU E CA 1
ATOM 10154 C C . LEU C 1 379 ? 53.087 53.242 114.563 1.00 31.22 378 LEU E C 1
ATOM 10155 O O . LEU C 1 379 ? 54.251 53.413 114.955 1.00 33.01 378 LEU E O 1
ATOM 10160 N N . ALA C 1 380 ? 52.701 53.526 113.310 1.00 29.22 379 ALA E N 1
ATOM 10161 C CA . ALA C 1 380 ? 53.637 54.147 112.374 1.00 30.84 379 ALA E CA 1
ATOM 10162 C C . ALA C 1 380 ? 54.063 55.530 112.825 1.00 31.13 379 ALA E C 1
ATOM 10163 O O . ALA C 1 380 ? 55.171 55.967 112.506 1.00 30.24 379 ALA E O 1
ATOM 10165 N N . GLY C 1 381 ? 53.175 56.245 113.523 1.00 32.39 380 GLY E N 1
ATOM 10166 C CA . GLY C 1 381 ? 53.459 57.607 113.930 1.00 28.13 380 GLY E CA 1
ATOM 10167 C C . GLY C 1 381 ? 54.323 57.689 115.169 1.00 32.17 380 GLY E C 1
ATOM 10168 O O . GLY C 1 381 ? 55.123 58.620 115.302 1.00 26.12 380 GLY E O 1
ATOM 10169 N N . GLN C 1 382 ? 54.186 56.717 116.081 1.00 28.38 381 GLN E N 1
ATOM 10170 C CA . GLN C 1 382 ? 55.175 56.538 117.139 1.00 30.96 381 GLN E CA 1
ATOM 10171 C C . GLN C 1 382 ? 56.538 56.193 116.548 1.00 31.52 381 GLN E C 1
ATOM 10172 O O . GLN C 1 382 ? 57.537 56.873 116.819 1.00 23.97 381 GLN E O 1
ATOM 10178 N N . VAL C 1 383 ? 56.586 55.137 115.718 1.00 25.19 382 VAL E N 1
ATOM 10179 C CA . VAL C 1 383 ? 57.847 54.625 115.179 1.00 29.30 382 VAL E CA 1
ATOM 10180 C C . VAL C 1 383 ? 58.578 55.712 114.406 1.00 27.67 382 VAL E C 1
ATOM 10181 O O . VAL C 1 383 ? 59.791 55.892 114.567 1.00 27.32 382 VAL E O 1
ATOM 10185 N N . GLU C 1 384 ? 57.857 56.459 113.562 1.00 27.75 383 GLU E N 1
ATOM 10186 C CA . GLU C 1 384 ? 58.480 57.576 112.855 1.00 34.09 383 GLU E CA 1
ATOM 10187 C C . GLU C 1 384 ? 59.202 58.488 113.835 1.00 30.43 383 GLU E C 1
ATOM 10188 O O . GLU C 1 384 ? 60.379 58.798 113.645 1.00 33.73 383 GLU E O 1
ATOM 10194 N N . ALA C 1 385 ? 58.528 58.852 114.936 1.00 29.23 384 ALA E N 1
ATOM 10195 C CA . ALA C 1 385 ? 58.986 59.936 115.800 1.00 33.38 384 ALA E CA 1
ATOM 10196 C C . ALA C 1 385 ? 59.971 59.479 116.870 1.00 30.35 384 ALA E C 1
ATOM 10197 O O . ALA C 1 385 ? 60.816 60.274 117.298 1.00 34.09 384 ALA E O 1
ATOM 10199 N N . ALA C 1 386 ? 59.882 58.238 117.342 1.00 31.09 385 ALA E N 1
ATOM 10200 C CA . ALA C 1 386 ? 60.912 57.739 118.247 1.00 29.42 385 ALA E CA 1
ATOM 10201 C C . ALA C 1 386 ? 62.266 57.827 117.567 1.00 26.70 385 ALA E C 1
ATOM 10202 O O . ALA C 1 386 ? 62.406 57.486 116.387 1.00 30.90 385 ALA E O 1
ATOM 10204 N N . ALA C 1 387 ? 63.267 58.313 118.294 1.00 35.44 386 ALA E N 1
ATOM 10205 C CA . ALA C 1 387 ? 64.606 58.305 117.729 1.00 29.61 386 ALA E CA 1
ATOM 10206 C C . ALA C 1 387 ? 65.109 56.876 117.610 1.00 34.39 386 ALA E C 1
ATOM 10207 O O . ALA C 1 387 ? 64.645 55.967 118.311 1.00 30.98 386 ALA E O 1
ATOM 10209 N N . GLU C 1 388 ? 66.058 56.683 116.690 1.00 32.34 387 GLU E N 1
ATOM 10210 C CA . GLU C 1 388 ? 66.682 55.383 116.461 1.00 34.65 387 GLU E CA 1
ATOM 10211 C C . GLU C 1 388 ? 65.735 54.389 115.782 1.00 32.72 387 GLU E C 1
ATOM 10212 O O . GLU C 1 388 ? 66.170 53.315 115.342 1.00 31.93 387 GLU E O 1
ATOM 10218 N N . TRP C 1 389 ? 64.447 54.710 115.692 1.00 30.13 388 TRP E N 1
ATOM 10219 C CA . TRP C 1 389 ? 63.497 53.846 115.009 1.00 26.66 388 TRP E CA 1
ATOM 10220 C C . TRP C 1 389 ? 63.142 54.416 113.643 1.00 31.12 388 TRP E C 1
ATOM 10221 O O . TRP C 1 389 ? 63.232 55.628 113.407 1.00 34.30 388 TRP E O 1
ATOM 10232 N N . GLU C 1 390 ? 62.760 53.526 112.732 1.00 28.05 389 GLU E N 1
ATOM 10233 C CA . GLU C 1 390 ? 62.398 53.959 111.391 1.00 30.03 389 GLU E CA 1
ATOM 10234 C C . GLU C 1 390 ? 61.385 52.991 110.796 1.00 34.67 389 GLU E C 1
ATOM 10235 O O . GLU C 1 390 ? 61.362 51.807 111.144 1.00 33.80 389 GLU E O 1
ATOM 10241 N N . VAL C 1 391 ? 60.508 53.526 109.941 1.00 32.31 390 VAL E N 1
ATOM 10242 C CA . VAL C 1 391 ? 59.651 52.733 109.068 1.00 28.69 390 VAL E CA 1
ATOM 10243 C C . VAL C 1 391 ? 60.287 52.746 107.690 1.00 33.27 390 VAL E C 1
ATOM 10244 O O . VAL C 1 391 ? 60.751 53.799 107.220 1.00 29.28 390 VAL E O 1
ATOM 10248 N N . LEU C 1 392 ? 60.312 51.582 107.037 1.00 29.81 391 LEU E N 1
ATOM 10249 C CA . LEU C 1 392 ? 61.069 51.411 105.803 1.00 31.81 391 LEU E CA 1
ATOM 10250 C C . LEU C 1 392 ? 60.212 51.436 104.546 1.00 33.67 391 LEU E C 1
ATOM 10251 O O . LEU C 1 392 ? 60.764 51.378 103.447 1.00 34.03 391 LEU E O 1
ATOM 10256 N N . ALA C 1 393 ? 58.893 51.554 104.679 1.00 31.54 392 ALA E N 1
ATOM 10257 C CA . ALA C 1 393 ? 57.972 51.429 103.560 1.00 31.60 392 ALA E CA 1
ATOM 10258 C C . ALA C 1 393 ? 56.694 52.181 103.904 1.00 32.23 392 ALA E C 1
ATOM 10259 O O . ALA C 1 393 ? 56.442 52.478 105.078 1.00 38.35 392 ALA E O 1
ATOM 10261 N N . PRO C 1 394 ? 55.875 52.514 102.909 1.00 33.44 393 PRO E N 1
ATOM 10262 C CA . PRO C 1 394 ? 54.597 53.171 103.203 1.00 33.14 393 PRO E CA 1
ATOM 10263 C C . PRO C 1 394 ? 53.626 52.257 103.955 1.00 31.20 393 PRO E C 1
ATOM 10264 O O . PRO C 1 394 ? 53.623 51.039 103.789 1.00 30.26 393 PRO E O 1
ATOM 10268 N N . VAL C 1 395 ? 52.792 52.863 104.803 1.00 30.09 394 VAL E N 1
ATOM 10269 C CA . VAL C 1 395 ? 51.724 52.134 105.487 1.00 27.99 394 VAL E CA 1
ATOM 10270 C C . VAL C 1 395 ? 50.382 52.401 104.797 1.00 27.49 394 VAL E C 1
ATOM 10271 O O . VAL C 1 395 ? 49.522 53.110 105.330 1.00 29.11 394 VAL E O 1
ATOM 10275 N N . GLN C 1 396 ? 50.196 51.845 103.598 1.00 29.03 395 GLN E N 1
ATOM 10276 C CA . GLN C 1 396 ? 48.947 51.929 102.843 1.00 28.45 395 GLN E CA 1
ATOM 10277 C C . GLN C 1 396 ? 47.937 50.854 103.248 1.00 32.91 395 GLN E C 1
ATOM 10278 O O . GLN C 1 396 ? 46.762 50.941 102.867 1.00 31.70 395 GLN E O 1
ATOM 10284 N N . LEU C 1 397 ? 48.351 49.844 104.013 1.00 31.15 396 LEU E N 1
ATOM 10285 C CA . LEU C 1 397 ? 47.384 48.915 104.588 1.00 27.06 396 LEU E CA 1
ATOM 10286 C C . LEU C 1 397 ? 47.545 48.885 106.104 1.00 29.32 396 LEU E C 1
ATOM 10287 O O . LEU C 1 397 ? 47.509 49.934 106.746 1.00 24.23 396 LEU E O 1
ATOM 10292 N N . GLN C 1 398 ? 47.702 47.702 106.697 1.00 30.32 397 GLN E N 1
ATOM 10293 C CA . GLN C 1 398 ? 47.839 47.599 108.147 1.00 25.89 397 GLN E CA 1
ATOM 10294 C C . GLN C 1 398 ? 49.158 46.944 108.551 1.00 26.00 397 GLN E C 1
ATOM 10295 O O . GLN C 1 398 ? 49.287 46.456 109.684 1.00 26.24 397 GLN E O 1
ATOM 10301 N N . THR C 1 399 ? 50.127 46.893 107.646 1.00 23.47 398 THR E N 1
ATOM 10302 C CA . THR C 1 399 ? 51.429 46.302 107.937 1.00 28.13 398 THR E CA 1
ATOM 10303 C C . THR C 1 399 ? 52.496 47.391 107.972 1.00 23.31 398 THR E C 1
ATOM 10304 O O . THR C 1 399 ? 52.447 48.344 107.189 1.00 28.33 398 THR E O 1
ATOM 10308 N N . LEU C 1 400 ? 53.441 47.262 108.906 1.00 24.16 399 LEU E N 1
ATOM 10309 C CA . LEU C 1 400 ? 54.582 48.168 109.041 1.00 28.33 399 LEU E CA 1
ATOM 10310 C C . LEU C 1 400 ? 55.895 47.409 108.903 1.00 24.49 399 LEU E C 1
ATOM 10311 O O . LEU C 1 400 ? 56.075 46.347 109.503 1.00 22.56 399 LEU E O 1
ATOM 10316 N N . CYS C 1 401 ? 56.829 47.989 108.162 1.00 25.80 400 CYS E N 1
ATOM 10317 C CA . CYS C 1 401 ? 58.196 47.488 108.074 1.00 27.29 400 CYS E CA 1
ATOM 10318 C C . CYS C 1 401 ? 59.098 48.398 108.899 1.00 29.88 400 CYS E C 1
ATOM 10319 O O . CYS C 1 401 ? 59.482 49.483 108.447 1.00 30.45 400 CYS E O 1
ATOM 10322 N N . ILE C 1 402 ? 59.446 47.939 110.106 1.00 30.62 401 ILE E N 1
ATOM 10323 C CA . ILE C 1 402 ? 60.193 48.745 111.069 1.00 27.84 401 ILE E CA 1
ATOM 10324 C C . ILE C 1 402 ? 61.542 48.109 111.358 1.00 32.95 401 ILE E C 1
ATOM 10325 O O . ILE C 1 402 ? 61.774 46.917 111.125 1.00 35.21 401 ILE E O 1
ATOM 10330 N N . ARG C 1 403 ? 62.423 48.939 111.914 1.00 33.46 402 ARG E N 1
ATOM 10331 C CA . ARG C 1 403 ? 63.783 48.594 112.276 1.00 35.78 402 ARG E CA 1
ATOM 10332 C C . ARG C 1 403 ? 64.209 49.574 113.354 1.00 34.63 402 ARG E C 1
ATOM 10333 O O . ARG C 1 403 ? 63.712 50.707 113.400 1.00 33.81 402 ARG E O 1
ATOM 10341 N N . HIS C 1 404 ? 65.117 49.129 114.224 1.00 31.63 403 HIS E N 1
ATOM 10342 C CA . HIS C 1 404 ? 65.746 50.007 115.203 1.00 32.39 403 HIS E CA 1
ATOM 10343 C C . HIS C 1 404 ? 67.229 50.157 114.895 1.00 35.02 403 HIS E C 1
ATOM 10344 O O . HIS C 1 404 ? 67.915 49.171 114.599 1.00 36.80 403 HIS E O 1
ATOM 10351 N N . ARG C 1 405 ? 67.735 51.388 114.985 1.00 34.24 404 ARG E N 1
ATOM 10352 C CA . ARG C 1 405 ? 69.065 51.707 114.471 1.00 37.92 404 ARG E CA 1
ATOM 10353 C C . ARG C 1 405 ? 69.984 52.219 115.572 1.00 47.40 404 ARG E C 1
ATOM 10354 O O . ARG C 1 405 ? 70.045 53.436 115.830 1.00 56.74 404 ARG E O 1
ATOM 10362 N N . PRO C 1 406 ? 70.737 51.335 116.231 1.00 46.92 405 PRO E N 1
ATOM 10363 C CA . PRO C 1 406 ? 71.785 51.813 117.135 1.00 44.34 405 PRO E CA 1
ATOM 10364 C C . PRO C 1 406 ? 72.746 52.707 116.364 1.00 48.98 405 PRO E C 1
ATOM 10365 O O . PRO C 1 406 ? 72.992 52.499 115.173 1.00 46.74 405 PRO E O 1
ATOM 10369 N N . ALA C 1 407 ? 73.234 53.753 117.020 1.00 46.68 406 ALA E N 1
ATOM 10370 C CA . ALA C 1 407 ? 74.151 54.645 116.325 1.00 45.81 406 ALA E CA 1
ATOM 10371 C C . ALA C 1 407 ? 75.366 53.851 115.886 1.00 39.99 406 ALA E C 1
ATOM 10372 O O . ALA C 1 407 ? 75.848 52.982 116.618 1.00 37.39 406 ALA E O 1
ATOM 10374 N N . GLY C 1 408 ? 75.826 54.116 114.661 1.00 40.16 407 GLY E N 1
ATOM 10375 C CA . GLY C 1 408 ? 77.033 53.513 114.128 1.00 45.85 407 GLY E CA 1
ATOM 10376 C C . GLY C 1 408 ? 76.891 52.108 113.566 1.00 51.75 407 GLY E C 1
ATOM 10377 O O . GLY C 1 408 ? 77.860 51.589 112.993 1.00 47.71 407 GLY E O 1
ATOM 10378 N N . LEU C 1 409 ? 75.717 51.485 113.677 1.00 50.73 408 LEU E N 1
ATOM 10379 C CA . LEU C 1 409 ? 75.570 50.053 113.446 1.00 39.63 408 LEU E CA 1
ATOM 10380 C C . LEU C 1 409 ? 75.013 49.789 112.053 1.00 43.33 408 LEU E C 1
ATOM 10381 O O . LEU C 1 409 ? 73.813 49.969 111.810 1.00 36.93 408 LEU E O 1
ATOM 10386 N N . GLU C 1 410 ? 75.873 49.302 111.162 1.00 46.32 409 GLU E N 1
ATOM 10387 C CA . GLU C 1 410 ? 75.542 49.160 109.753 1.00 45.18 409 GLU E CA 1
ATOM 10388 C C . GLU C 1 410 ? 75.732 47.721 109.295 1.00 41.20 409 GLU E C 1
ATOM 10389 O O . GLU C 1 410 ? 76.501 46.956 109.881 1.00 47.53 409 GLU E O 1
ATOM 10395 N N . GLY C 1 411 ? 75.002 47.360 108.243 1.00 41.04 410 GLY E N 1
ATOM 10396 C CA . GLY C 1 411 ? 75.291 46.129 107.527 1.00 44.43 410 GLY E CA 1
ATOM 10397 C C . GLY C 1 411 ? 75.013 44.882 108.350 1.00 49.83 410 GLY E C 1
ATOM 10398 O O . GLY C 1 411 ? 74.050 44.813 109.128 1.00 49.80 410 GLY E O 1
ATOM 10399 N N . GLU C 1 412 ? 75.887 43.880 108.174 1.00 51.87 411 GLU E N 1
ATOM 10400 C CA . GLU C 1 412 ? 75.709 42.565 108.796 1.00 52.22 411 GLU E CA 1
ATOM 10401 C C . GLU C 1 412 ? 75.425 42.672 110.285 1.00 42.26 411 GLU E C 1
ATOM 10402 O O . GLU C 1 412 ? 74.525 42.003 110.805 1.00 41.64 411 GLU E O 1
ATOM 10408 N N . ALA C 1 413 ? 76.216 43.486 110.994 1.00 42.05 412 ALA E N 1
ATOM 10409 C CA . ALA C 1 413 ? 76.021 43.643 112.429 1.00 38.66 412 ALA E CA 1
ATOM 10410 C C . ALA C 1 413 ? 74.585 44.032 112.737 1.00 38.24 412 ALA E C 1
ATOM 10411 O O . ALA C 1 413 ? 73.937 43.428 113.601 1.00 36.04 412 ALA E O 1
ATOM 10413 N N . LEU C 1 414 ? 74.062 45.021 112.006 1.00 41.46 413 LEU E N 1
ATOM 10414 C CA . LEU C 1 414 ? 72.688 45.460 112.208 1.00 45.00 413 LEU E CA 1
ATOM 10415 C C . LEU C 1 414 ? 71.706 44.334 111.897 1.00 44.64 413 LEU E C 1
ATOM 10416 O O . LEU C 1 414 ? 70.786 44.073 112.687 1.00 40.12 413 LEU E O 1
ATOM 10421 N N . ASP C 1 415 ? 71.910 43.639 110.766 1.00 41.76 414 ASP E N 1
ATOM 10422 C CA . ASP C 1 415 ? 71.132 42.440 110.452 1.00 37.18 414 ASP E CA 1
ATOM 10423 C C . ASP C 1 415 ? 71.096 41.466 111.632 1.00 36.84 414 ASP E C 1
ATOM 10424 O O . ASP C 1 415 ? 70.041 40.905 111.953 1.00 35.00 414 ASP E O 1
ATOM 10429 N N . ALA C 1 416 ? 72.240 41.247 112.291 1.00 35.71 415 ALA E N 1
ATOM 10430 C CA . ALA C 1 416 ? 72.239 40.410 113.488 1.00 32.19 415 ALA E CA 1
ATOM 10431 C C . ALA C 1 416 ? 71.487 41.083 114.631 1.00 36.96 415 ALA E C 1
ATOM 10432 O O . ALA C 1 416 ? 70.732 40.420 115.353 1.00 38.76 415 ALA E O 1
ATOM 10434 N N . HIS C 1 417 ? 71.684 42.397 114.814 1.00 35.15 416 HIS E N 1
ATOM 10435 C CA . HIS C 1 417 ? 70.952 43.124 115.844 1.00 31.12 416 HIS E CA 1
ATOM 10436 C C . HIS C 1 417 ? 69.444 43.007 115.637 1.00 36.59 416 HIS E C 1
ATOM 10437 O O . HIS C 1 417 ? 68.684 42.931 116.612 1.00 30.90 416 HIS E O 1
ATOM 10444 N N . THR C 1 418 ? 68.996 42.919 114.377 1.00 37.19 417 THR E N 1
ATOM 10445 C CA . THR C 1 418 ? 67.567 43.037 114.110 1.00 37.54 417 THR E CA 1
ATOM 10446 C C . THR C 1 418 ? 66.817 41.718 114.345 1.00 32.58 417 THR E C 1
ATOM 10447 O O . THR C 1 418 ? 65.711 41.714 114.913 1.00 29.50 417 THR E O 1
ATOM 10451 N N . LYS C 1 419 ? 67.368 40.594 113.881 1.00 24.66 418 LYS E N 1
ATOM 10452 C CA . LYS C 1 419 ? 66.721 39.308 114.141 1.00 32.58 418 LYS E CA 1
ATOM 10453 C C . LYS C 1 419 ? 66.987 38.839 115.555 1.00 29.07 418 LYS E C 1
ATOM 10454 O O . LYS C 1 419 ? 66.188 38.063 116.101 1.00 28.85 418 LYS E O 1
ATOM 10460 N N . GLY C 1 420 ? 68.093 39.318 116.150 1.00 32.52 419 GLY E N 1
ATOM 10461 C CA . GLY C 1 420 ? 68.337 39.108 117.548 1.00 29.37 419 GLY E CA 1
ATOM 10462 C C . GLY C 1 420 ? 67.175 39.590 118.385 1.00 29.81 419 GLY E C 1
ATOM 10463 O O . GLY C 1 420 ? 66.504 38.782 119.039 1.00 29.32 419 GLY E O 1
ATOM 10464 N N . TRP C 1 421 ? 66.865 40.886 118.314 1.00 30.32 420 TRP E N 1
ATOM 10465 C CA . TRP C 1 421 ? 65.774 41.381 119.145 1.00 29.76 420 TRP E CA 1
ATOM 10466 C C . TRP C 1 421 ? 64.417 40.866 118.666 1.00 31.44 420 TRP E C 1
ATOM 10467 O O . TRP C 1 421 ? 63.496 40.707 119.481 1.00 26.12 420 TRP E O 1
ATOM 10478 N N . ALA C 1 422 ? 64.290 40.552 117.368 1.00 29.28 421 ALA E N 1
ATOM 10479 C CA . ALA C 1 422 ? 63.043 39.975 116.875 1.00 27.11 421 ALA E CA 1
ATOM 10480 C C . ALA C 1 422 ? 62.814 38.593 117.463 1.00 27.76 421 ALA E C 1
ATOM 10481 O O . ALA C 1 422 ? 61.680 38.237 117.813 1.00 23.09 421 ALA E O 1
ATOM 10483 N N . GLU C 1 423 ? 63.880 37.794 117.563 1.00 26.68 422 GLU E N 1
ATOM 10484 C CA . GLU C 1 423 ? 63.772 36.486 118.196 1.00 28.60 422 GLU E CA 1
ATOM 10485 C C . GLU C 1 423 ? 63.665 36.608 119.715 1.00 32.35 422 GLU E C 1
ATOM 10486 O O . GLU C 1 423 ? 63.038 35.754 120.362 1.00 37.31 422 GLU E O 1
ATOM 10492 N N . ARG C 1 424 ? 64.260 37.656 120.301 1.00 30.06 423 ARG E N 1
ATOM 10493 C CA 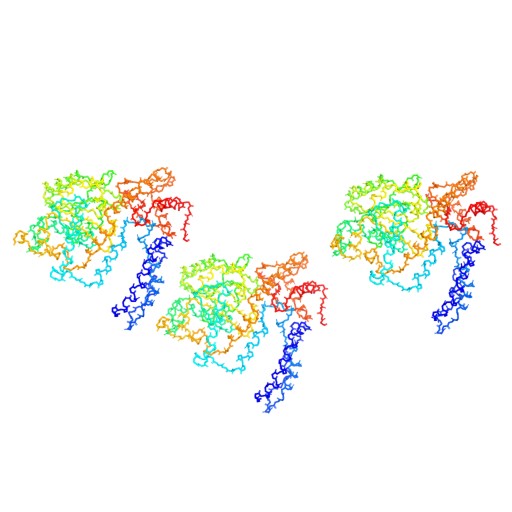. ARG C 1 424 ? 64.074 37.884 121.730 1.00 32.00 423 ARG E CA 1
ATOM 10494 C C . ARG C 1 424 ? 62.610 38.162 122.055 1.00 29.86 423 ARG E C 1
ATOM 10495 O O . ARG C 1 424 ? 62.035 37.535 122.952 1.00 31.13 423 ARG E O 1
ATOM 10503 N N . LEU C 1 425 ? 61.989 39.098 121.329 1.00 32.06 424 LEU E N 1
ATOM 10504 C CA . LEU C 1 425 ? 60.598 39.453 121.597 1.00 27.72 424 LEU E CA 1
ATOM 10505 C C . LEU C 1 425 ? 59.668 38.252 121.415 1.00 29.14 424 LEU E C 1
ATOM 10506 O O . LEU C 1 425 ? 58.789 38.004 122.250 1.00 30.05 424 LEU E O 1
ATOM 10511 N N . ASN C 1 426 ? 59.859 37.497 120.331 1.00 22.35 425 ASN E N 1
ATOM 10512 C CA . ASN C 1 426 ? 59.053 36.308 120.061 1.00 29.86 425 ASN E CA 1
ATOM 10513 C C . ASN C 1 426 ? 59.155 35.281 121.193 1.00 31.73 425 ASN E C 1
ATOM 10514 O O . ASN C 1 426 ? 58.139 34.705 121.610 1.00 30.46 425 ASN E O 1
ATOM 10519 N N . ALA C 1 427 ? 60.371 35.055 121.717 1.00 26.53 426 ALA E N 1
ATOM 10520 C CA . ALA C 1 427 ? 60.579 34.046 122.756 1.00 32.34 426 ALA E CA 1
ATOM 10521 C C . ALA C 1 427 ? 60.042 34.485 124.123 1.00 32.74 426 ALA E C 1
ATOM 10522 O O . ALA C 1 427 ? 59.861 33.651 125.027 1.00 30.73 426 ALA E O 1
ATOM 10524 N N . SER C 1 428 ? 59.806 35.779 124.311 1.00 28.64 427 SER E N 1
ATOM 10525 C CA . SER C 1 428 ? 59.301 36.233 125.597 1.00 29.08 427 SER E CA 1
ATOM 10526 C C . SER C 1 428 ? 57.844 35.828 125.799 1.00 31.95 427 SER E C 1
ATOM 10527 O O . SER C 1 428 ? 57.406 35.648 126.939 1.00 41.49 427 SER E O 1
ATOM 10530 N N . GLY C 1 429 ? 57.083 35.684 124.710 1.00 26.33 428 GLY E N 1
ATOM 10531 C CA . GLY C 1 429 ? 55.654 35.439 124.762 1.00 26.10 428 GLY E CA 1
ATOM 10532 C C . GLY C 1 429 ? 54.782 36.664 124.555 1.00 23.70 428 GLY E C 1
ATOM 10533 O O . GLY C 1 429 ? 53.567 36.518 124.370 1.00 36.08 428 GLY E O 1
ATOM 10534 N N . ALA C 1 430 ? 55.350 37.866 124.554 1.00 23.71 429 ALA E N 1
ATOM 10535 C CA . ALA C 1 430 ? 54.498 39.046 124.531 1.00 24.20 429 ALA E CA 1
ATOM 10536 C C . ALA C 1 430 ? 53.892 39.299 123.162 1.00 22.45 429 ALA E C 1
ATOM 10537 O O . ALA C 1 430 ? 52.784 39.822 123.071 1.00 17.89 429 ALA E O 1
ATOM 10539 N N . ALA C 1 431 ? 54.597 38.975 122.087 1.00 26.41 430 ALA E N 1
ATOM 10540 C CA . ALA C 1 431 ? 54.064 39.257 120.760 1.00 26.80 430 ALA E CA 1
ATOM 10541 C C . ALA C 1 431 ? 54.618 38.258 119.757 1.00 25.27 430 ALA E C 1
ATOM 10542 O O . ALA C 1 431 ? 55.609 37.568 120.014 1.00 26.14 430 ALA E O 1
ATOM 10544 N N . TYR C 1 432 ? 53.998 38.221 118.579 1.00 24.03 431 TYR E N 1
ATOM 10545 C CA . TYR C 1 432 ? 54.500 37.420 117.461 1.00 26.53 431 TYR E CA 1
ATOM 10546 C C . TYR C 1 432 ? 54.761 38.340 116.273 1.00 27.93 431 TYR E C 1
ATOM 10547 O O . TYR C 1 432 ? 53.813 38.926 115.729 1.00 25.20 431 TYR E O 1
ATOM 10556 N N . VAL C 1 433 ? 56.049 38.455 115.866 1.00 27.02 432 VAL E N 1
ATOM 10557 C CA . VAL C 1 433 ? 56.491 39.256 114.717 1.00 24.10 432 VAL E CA 1
ATOM 10558 C C . VAL C 1 433 ? 57.296 38.395 113.744 1.00 26.02 432 VAL E C 1
ATOM 10559 O O . VAL C 1 433 ? 58.004 37.470 114.148 1.00 23.80 432 VAL E O 1
ATOM 10563 N N . THR C 1 434 ? 57.242 38.755 112.451 1.00 29.53 433 THR E N 1
ATOM 10564 C CA . THR C 1 434 ? 57.908 38.003 111.387 1.00 26.49 433 THR E CA 1
ATOM 10565 C C . THR C 1 434 ? 59.047 38.792 110.758 1.00 30.97 433 THR E C 1
ATOM 10566 O O . THR C 1 434 ? 58.804 39.638 109.882 1.00 28.90 433 THR E O 1
ATOM 10570 N N . PRO C 1 435 ? 60.299 38.530 111.134 1.00 27.65 434 PRO E N 1
ATOM 10571 C CA . PRO C 1 435 ? 61.428 39.138 110.420 1.00 26.84 434 PRO E CA 1
ATOM 10572 C C . PRO C 1 435 ? 61.372 38.829 108.935 1.00 25.10 434 PRO E C 1
ATOM 10573 O O . PRO C 1 435 ? 60.974 37.735 108.530 1.00 31.43 434 PRO E O 1
ATOM 10577 N N . ALA C 1 436 ? 61.777 39.805 108.124 1.00 29.37 435 ALA E N 1
ATOM 10578 C CA . ALA C 1 436 ? 61.776 39.659 106.671 1.00 29.44 435 ALA E CA 1
ATOM 10579 C C . ALA C 1 436 ? 62.748 40.672 106.078 1.00 28.64 435 ALA E C 1
ATOM 10580 O O . ALA C 1 436 ? 63.006 41.716 106.676 1.00 31.22 435 ALA E O 1
ATOM 10582 N N . THR C 1 437 ? 63.273 40.358 104.892 1.00 32.60 436 THR E N 1
ATOM 10583 C CA . THR C 1 437 ? 64.282 41.182 104.225 1.00 29.42 436 THR E CA 1
ATOM 10584 C C . THR C 1 437 ? 63.668 42.216 103.287 1.00 31.87 436 THR E C 1
ATOM 10585 O O . THR C 1 437 ? 62.650 41.974 102.634 1.00 34.02 436 THR E O 1
ATOM 10589 N N . LEU C 1 438 ? 64.335 43.366 103.195 1.00 33.23 437 LEU E N 1
ATOM 10590 C CA . LEU C 1 438 ? 63.927 44.448 102.311 1.00 32.73 437 LEU E CA 1
ATOM 10591 C C . LEU C 1 438 ? 65.182 45.155 101.817 1.00 36.10 437 LEU E C 1
ATOM 10592 O O . LEU C 1 438 ? 65.941 45.699 102.623 1.00 33.72 437 LEU E O 1
ATOM 10597 N N . ASP C 1 439 ? 65.395 45.154 100.499 1.00 37.07 438 ASP E N 1
ATOM 10598 C CA . ASP C 1 439 ? 66.522 45.838 99.858 1.00 39.74 438 ASP E CA 1
ATOM 10599 C C . ASP C 1 439 ? 67.866 45.348 100.394 1.00 38.50 438 ASP E C 1
ATOM 10600 O O . ASP C 1 439 ? 68.804 46.124 100.590 1.00 44.01 438 ASP E O 1
ATOM 10605 N N . GLY C 1 440 ? 67.966 44.042 100.609 1.00 33.98 439 GLY E N 1
ATOM 10606 C CA . GLY C 1 440 ? 69.218 43.459 101.041 1.00 35.79 439 GLY E CA 1
ATOM 10607 C C . GLY C 1 440 ? 69.546 43.638 102.504 1.00 29.52 439 GLY E C 1
ATOM 10608 O O . GLY C 1 440 ? 70.668 43.321 102.903 1.00 31.80 439 GLY E O 1
ATOM 10609 N N . ARG C 1 441 ? 68.605 44.132 103.309 1.00 36.04 440 ARG E N 1
ATOM 10610 C CA . ARG C 1 441 ? 68.747 44.282 104.750 1.00 38.49 440 ARG E CA 1
ATOM 10611 C C . ARG C 1 441 ? 67.612 43.568 105.467 1.00 32.36 440 ARG E C 1
ATOM 10612 O O . ARG C 1 441 ? 66.495 43.446 104.958 1.00 34.15 440 ARG E O 1
ATOM 10620 N N . TRP C 1 442 ? 67.888 43.138 106.684 1.00 32.13 441 TRP E N 1
ATOM 10621 C CA . TRP C 1 442 ? 66.842 42.557 107.513 1.00 33.00 441 TRP E CA 1
ATOM 10622 C C . TRP C 1 442 ? 66.081 43.639 108.262 1.00 27.20 441 TRP E C 1
ATOM 10623 O O . TRP C 1 442 ? 66.683 44.585 108.778 1.00 30.11 441 TRP E O 1
ATOM 10634 N N . MET C 1 443 ? 64.753 43.487 108.300 1.00 30.10 442 MET E N 1
ATOM 10635 C CA . MET C 1 443 ? 63.850 44.302 109.099 1.00 27.14 442 MET E CA 1
ATOM 10636 C C . MET C 1 443 ? 62.896 43.353 109.816 1.00 30.45 442 MET E C 1
ATOM 10637 O O . MET C 1 443 ? 63.088 42.139 109.806 1.00 30.11 442 MET E O 1
ATOM 10642 N N . VAL C 1 444 ? 61.861 43.916 110.443 1.00 35.97 443 VAL E N 1
ATOM 10643 C CA . VAL C 1 444 ? 60.863 43.183 111.224 1.00 30.01 443 VAL E CA 1
ATOM 10644 C C . VAL C 1 444 ? 59.480 43.688 110.837 1.00 34.33 443 VAL E C 1
ATOM 10645 O O . VAL C 1 444 ? 59.253 44.903 110.734 1.00 25.98 443 VAL E O 1
ATOM 10649 N N . ARG C 1 445 ? 58.552 42.754 110.647 1.00 26.44 444 ARG E N 1
ATOM 10650 C CA . ARG C 1 445 ? 57.214 43.058 110.161 1.00 29.97 444 ARG E CA 1
ATOM 10651 C C . ARG C 1 445 ? 56.208 43.024 111.302 1.00 26.80 444 ARG E C 1
ATOM 10652 O O . ARG C 1 445 ? 56.261 42.147 112.168 1.00 28.22 444 ARG E O 1
ATOM 10660 N N . VAL C 1 446 ? 55.278 43.973 111.299 1.00 29.63 445 VAL E N 1
ATOM 10661 C CA . VAL C 1 446 ? 54.228 44.050 112.309 1.00 25.55 445 VAL E CA 1
ATOM 10662 C C . VAL C 1 446 ? 52.913 44.043 111.540 1.00 30.24 445 VAL E C 1
ATOM 10663 O O . VAL C 1 446 ? 52.528 45.061 110.960 1.00 30.60 445 VAL E O 1
ATOM 10667 N N . SER C 1 447 ? 52.244 42.883 111.480 1.00 29.71 446 SER E N 1
ATOM 10668 C CA . SER C 1 447 ? 50.992 42.756 110.742 1.00 23.67 446 SER E CA 1
ATOM 10669 C C . SER C 1 447 ? 49.836 42.784 111.722 1.00 24.23 446 SER E C 1
ATOM 10670 O O . SER C 1 447 ? 49.638 41.843 112.496 1.00 24.85 446 SER E O 1
ATOM 10673 N N . ILE C 1 448 ? 49.043 43.838 111.634 1.00 23.51 447 ILE E N 1
ATOM 10674 C CA . ILE C 1 448 ? 48.057 44.179 112.643 1.00 26.69 447 ILE E CA 1
ATOM 10675 C C . ILE C 1 448 ? 46.682 43.809 112.109 1.00 24.78 447 ILE E C 1
ATOM 10676 O O . ILE C 1 448 ? 46.187 44.441 111.166 1.00 23.01 447 ILE E O 1
ATOM 10681 N N . GLY C 1 449 ? 46.064 42.795 112.720 1.00 25.05 448 GLY E N 1
ATOM 10682 C CA . GLY C 1 449 ? 44.725 42.414 112.325 1.00 27.00 448 GLY E CA 1
ATOM 10683 C C . GLY C 1 449 ? 44.151 41.145 112.931 1.00 27.34 448 GLY E C 1
ATOM 10684 O O . GLY C 1 449 ? 43.013 40.786 112.620 1.00 27.57 448 GLY E O 1
ATOM 10685 N N . ALA C 1 450 ? 44.899 40.442 113.775 1.00 26.40 449 ALA E N 1
ATOM 10686 C CA . ALA C 1 450 ? 44.271 39.397 114.573 1.00 25.85 449 ALA E CA 1
ATOM 10687 C C . ALA C 1 450 ? 42.974 39.929 115.169 1.00 30.31 449 ALA E C 1
ATOM 10688 O O . ALA C 1 450 ? 42.883 41.101 115.567 1.00 30.62 449 ALA E O 1
ATOM 10690 N N . LEU C 1 451 ? 41.954 39.071 115.196 1.00 28.36 450 LEU E N 1
ATOM 10691 C CA . LEU C 1 451 ? 40.604 39.501 115.572 1.00 30.15 450 LEU E CA 1
ATOM 10692 C C . LEU C 1 451 ? 40.543 40.408 116.797 1.00 28.20 450 LEU E C 1
ATOM 10693 O O . LEU C 1 451 ? 39.882 41.456 116.716 1.00 26.16 450 LEU E O 1
ATOM 10698 N N . PRO C 1 452 ? 41.187 40.105 117.917 1.00 31.40 451 PRO E N 1
ATOM 10699 C CA . PRO C 1 452 ? 40.995 40.926 119.113 1.00 26.23 451 PRO E CA 1
ATOM 10700 C C . PRO C 1 452 ? 42.028 42.025 119.300 1.00 27.37 451 PRO E C 1
ATOM 10701 O O . PRO C 1 452 ? 42.115 42.557 120.410 1.00 36.12 451 PRO E O 1
ATOM 10705 N N . THR C 1 453 ? 42.787 42.396 118.261 1.00 26.63 452 THR E N 1
ATOM 10706 C CA . THR C 1 453 ? 43.840 43.417 118.372 1.00 26.19 452 THR E CA 1
ATOM 10707 C C . THR C 1 453 ? 43.223 44.811 118.311 1.00 30.68 452 THR E C 1
ATOM 10708 O O . THR C 1 453 ? 42.894 45.322 117.235 1.00 29.95 452 THR E O 1
ATOM 10712 N N . GLU C 1 454 ? 43.103 45.453 119.459 1.00 26.66 453 GLU E N 1
ATOM 10713 C CA . GLU C 1 454 ? 42.540 46.791 119.534 1.00 27.19 453 GLU E CA 1
ATOM 10714 C C . GLU C 1 454 ? 43.618 47.759 120.013 1.00 27.85 453 GLU E C 1
ATOM 10715 O O . GLU C 1 454 ? 44.740 47.347 120.340 1.00 26.34 453 GLU E O 1
ATOM 10721 N N . ARG C 1 455 ? 43.261 49.055 120.081 1.00 21.14 454 ARG E N 1
ATOM 10722 C CA . ARG C 1 455 ? 44.277 50.087 120.294 1.00 23.16 454 ARG E CA 1
ATOM 10723 C C . ARG C 1 455 ? 45.027 49.883 121.600 1.00 27.30 454 ARG E C 1
ATOM 10724 O O . ARG C 1 455 ? 46.198 50.273 121.709 1.00 33.36 454 ARG E O 1
ATOM 10732 N N . GLY C 1 456 ? 44.386 49.269 122.600 1.00 26.29 455 GLY E N 1
ATOM 10733 C CA . GLY C 1 456 ? 45.103 48.954 123.830 1.00 23.41 455 GLY E CA 1
ATOM 10734 C C . GLY C 1 456 ? 46.245 47.981 123.610 1.00 28.74 455 GLY E C 1
ATOM 10735 O O . GLY C 1 456 ? 47.330 48.147 124.170 1.00 30.81 455 GLY E O 1
ATOM 10736 N N . ASP C 1 457 ? 46.023 46.963 122.776 1.00 30.07 456 ASP E N 1
ATOM 10737 C CA . ASP C 1 457 ? 47.051 45.948 122.565 1.00 31.97 456 ASP E CA 1
ATOM 10738 C C . ASP C 1 457 ? 48.236 46.505 121.784 1.00 30.56 456 ASP E C 1
ATOM 10739 O O . ASP C 1 457 ? 49.391 46.156 122.069 1.00 25.81 456 ASP E O 1
ATOM 10744 N N . VAL C 1 458 ? 47.963 47.362 120.791 1.00 28.30 457 VAL E N 1
ATOM 10745 C CA . VAL C 1 458 ? 49.015 47.929 119.947 1.00 25.35 457 VAL E CA 1
ATOM 10746 C C . VAL C 1 458 ? 49.886 48.895 120.736 1.00 29.75 457 VAL E C 1
ATOM 10747 O O . VAL C 1 458 ? 51.101 48.997 120.507 1.00 27.47 457 VAL E O 1
ATOM 10751 N N . GLN C 1 459 ? 49.278 49.645 121.647 1.00 26.54 458 GLN E N 1
ATOM 10752 C CA . GLN C 1 459 ? 50.063 50.446 122.570 1.00 28.95 458 GLN E CA 1
ATOM 10753 C C . GLN C 1 459 ? 51.076 49.581 123.308 1.00 29.12 458 GLN E C 1
ATOM 10754 O O . GLN C 1 459 ? 52.285 49.849 123.260 1.00 32.89 458 GLN E O 1
ATOM 10760 N N . ARG C 1 460 ? 50.597 48.528 123.981 1.00 24.22 459 ARG E N 1
ATOM 10761 C CA . ARG C 1 460 ? 51.485 47.584 124.661 1.00 29.10 459 ARG E CA 1
ATOM 10762 C C . ARG C 1 460 ? 52.621 47.137 123.747 1.00 28.24 459 ARG E C 1
ATOM 10763 O O . ARG C 1 460 ? 53.805 47.272 124.089 1.00 28.67 459 ARG E O 1
ATOM 10771 N N . LEU C 1 461 ? 52.268 46.611 122.571 1.00 25.95 460 LEU E N 1
ATOM 10772 C CA . LEU C 1 461 ? 53.279 46.166 121.617 1.00 32.85 460 LEU E CA 1
ATOM 10773 C C . LEU C 1 461 ? 54.341 47.235 121.403 1.00 26.55 460 LEU E C 1
ATOM 10774 O O . LEU C 1 461 ? 55.530 46.932 121.329 1.00 20.65 460 LEU E O 1
ATOM 10779 N N . TRP C 1 462 ? 53.937 48.495 121.333 1.00 26.91 461 TRP E N 1
ATOM 10780 C CA . TRP C 1 462 ? 54.949 49.518 121.129 1.00 29.68 461 TRP E CA 1
ATOM 10781 C C . TRP C 1 462 ? 55.845 49.663 122.358 1.00 28.19 461 TRP E C 1
ATOM 10782 O O . TRP C 1 462 ? 56.995 50.098 122.240 1.00 29.65 461 TRP E O 1
ATOM 10793 N N . ALA C 1 463 ? 55.342 49.286 123.539 1.00 29.85 462 ALA E N 1
ATOM 10794 C CA . ALA C 1 463 ? 56.153 49.336 124.754 1.00 27.14 462 ALA E CA 1
ATOM 10795 C C . ALA C 1 463 ? 57.077 48.127 124.856 1.00 31.08 462 ALA E C 1
ATOM 10796 O O . ALA C 1 463 ? 58.223 48.253 125.302 1.00 31.58 462 ALA E O 1
ATOM 10798 N N . ARG C 1 464 ? 56.598 46.946 124.456 1.00 26.30 463 ARG E N 1
ATOM 10799 C CA . ARG C 1 464 ? 57.474 45.778 124.423 1.00 28.67 463 ARG E CA 1
ATOM 10800 C C . ARG C 1 464 ? 58.580 45.956 123.397 1.00 29.12 463 ARG E C 1
ATOM 10801 O O . ARG C 1 464 ? 59.728 45.579 123.655 1.00 26.59 463 ARG E O 1
ATOM 10809 N N . LEU C 1 465 ? 58.261 46.551 122.243 1.00 26.70 464 LEU E N 1
ATOM 10810 C CA . LEU C 1 465 ? 59.274 46.768 121.211 1.00 30.99 464 LEU E CA 1
ATOM 10811 C C . LEU C 1 465 ? 60.429 47.628 121.717 1.00 31.80 464 LEU E C 1
ATOM 10812 O O . LEU C 1 465 ? 61.597 47.292 121.503 1.00 30.38 464 LEU E O 1
ATOM 10817 N N . GLN C 1 466 ? 60.125 48.755 122.377 1.00 32.71 465 GLN E N 1
ATOM 10818 C CA . GLN C 1 466 ? 61.192 49.592 122.925 1.00 29.33 465 GLN E CA 1
ATOM 10819 C C . GLN C 1 466 ? 61.948 48.857 124.023 1.00 31.49 465 GLN E C 1
ATOM 10820 O O . GLN C 1 466 ? 63.178 48.895 124.079 1.00 34.30 465 GLN E O 1
ATOM 10826 N N . ASP C 1 467 ? 61.216 48.191 124.915 1.00 36.68 466 ASP E N 1
ATOM 10827 C CA . ASP C 1 467 ? 61.811 47.557 126.085 1.00 33.20 466 ASP E CA 1
ATOM 10828 C C . ASP C 1 467 ? 62.692 46.374 125.701 1.00 32.57 466 ASP E C 1
ATOM 10829 O O . ASP C 1 467 ? 63.639 46.048 126.428 1.00 35.27 466 ASP E O 1
ATOM 10834 N N . VAL C 1 468 ? 62.395 45.708 124.582 1.00 33.16 467 VAL E N 1
ATOM 10835 C CA . VAL C 1 468 ? 63.159 44.512 124.243 1.00 31.32 467 VAL E CA 1
ATOM 10836 C C . VAL C 1 468 ? 64.543 44.896 123.738 1.00 37.45 467 VAL E C 1
ATOM 10837 O O . VAL C 1 468 ? 65.492 44.107 123.842 1.00 35.71 467 VAL E O 1
ATOM 10841 N N . ILE C 1 469 ? 64.691 46.116 123.215 1.00 39.63 468 ILE E N 1
ATOM 10842 C CA . ILE C 1 469 ? 66.010 46.609 122.833 1.00 35.13 468 ILE E CA 1
ATOM 10843 C C . ILE C 1 469 ? 66.849 46.868 124.079 1.00 37.32 468 ILE E C 1
ATOM 10844 O O . ILE C 1 469 ? 68.045 46.563 124.120 1.00 39.95 468 ILE E O 1
ATOM 10849 N N . LYS C 1 470 ? 66.238 47.449 125.111 1.00 37.29 469 LYS E N 1
ATOM 10850 C CA . LYS C 1 470 ? 66.949 47.764 126.345 1.00 37.92 469 LYS E CA 1
ATOM 10851 C C . LYS C 1 470 ? 67.200 46.538 127.203 1.00 36.62 469 LYS E C 1
ATOM 10852 O O . LYS C 1 470 ? 67.650 46.689 128.341 1.00 46.81 469 LYS E O 1
ATOM 10858 N N . GLY C 1 471 ? 66.935 45.340 126.694 1.00 41.90 470 GLY E N 1
ATOM 10859 C CA . GLY C 1 471 ? 67.111 44.121 127.459 1.00 42.10 470 GLY E CA 1
ATOM 10860 C C . GLY C 1 471 ? 65.983 43.770 128.400 1.00 32.15 470 GLY E C 1
ATOM 10861 O O . GLY C 1 471 ? 66.181 42.937 129.294 1.00 35.83 470 GLY E O 1
ATOM 10862 N N . LEU C 1 472 ? 64.808 44.365 128.239 1.00 31.49 471 LEU E N 1
ATOM 10863 C CA . LEU C 1 472 ? 63.674 44.022 129.088 1.00 33.54 471 LEU E CA 1
ATOM 10864 C C . LEU C 1 472 ? 62.635 43.212 128.322 1.00 31.62 471 LEU E C 1
ATOM 10865 O O . LEU C 1 472 ? 62.109 43.672 127.301 1.00 28.87 471 LEU E O 1
ATOM 10870 N N . GLU C 1 473 ? 62.329 42.023 128.848 1.00 30.33 472 GLU E N 1
ATOM 10871 C CA . GLU C 1 473 ? 61.339 41.112 128.296 1.00 35.20 472 GLU E CA 1
ATOM 10872 C C . GLU C 1 473 ? 60.262 40.813 129.327 1.00 28.13 472 GLU E C 1
ATOM 10873 O O . GLU C 1 473 ? 60.547 40.716 130.523 1.00 26.52 472 GLU E O 1
ATOM 10879 N N . HIS C 1 474 ? 59.033 40.606 128.851 1.00 33.40 473 HIS E N 1
ATOM 10880 C CA . HIS C 1 474 ? 57.879 40.426 129.721 1.00 31.28 473 HIS E CA 1
ATOM 10881 C C . HIS C 1 474 ? 57.264 39.042 129.541 1.00 37.10 473 HIS E C 1
ATOM 10882 O O . HIS C 1 474 ? 56.956 38.636 128.417 1.00 33.67 473 HIS E O 1
ATOM 10889 N N . HIS C 1 475 ? 57.063 38.338 130.658 1.00 43.83 474 HIS E N 1
ATOM 10890 C CA . HIS C 1 475 ? 56.384 37.047 130.694 1.00 39.89 474 HIS E CA 1
ATOM 10891 C C . HIS C 1 475 ? 55.067 37.147 131.453 1.00 36.09 474 HIS E C 1
ATOM 10892 O O . HIS C 1 475 ? 54.887 37.996 132.330 1.00 34.51 474 HIS E O 1
ATOM 10899 N N . HIS C 1 476 ? 54.157 36.241 131.126 1.00 40.11 475 HIS E N 1
ATOM 10900 C CA . HIS C 1 476 ? 52.774 36.373 131.545 1.00 44.85 475 HIS E CA 1
ATOM 10901 C C . HIS C 1 476 ? 52.607 35.941 133.002 1.00 43.44 475 HIS E C 1
ATOM 10902 O O . HIS C 1 476 ? 52.441 36.772 133.902 1.00 37.39 475 HIS E O 1
#

Nearest PDB structures (foldseek):
  7xin-assembly3_E  TM=1.002E+00  e=6.926E-95  Pseudomonas
  4rlg-assembly1_A  TM=9.202E-01  e=6.179E-37  Sphaerobacter thermophilus DSM 20745
  4rlg-assembly2_D  TM=9.294E-01  e=2.718E-35  Sphaerobacter thermophilus DSM 20745
  6zek-assembly2_B  TM=9.005E-01  e=3.255E-33  Mus musculus
  2okk-assembly1_A-2  TM=8.982E-01  e=1.692E-31  Homo sapiens

Sequence (1410 aa):
ATPEQFRQYGHQLIDLIADYRQTVGERPVMAQVEPGYLKAALPATAPQQGEPFAAILDDVNNLVMPGLSHWQHPDFYGYFPSNGTLSSVLGDFLSTGLGVLGLSWQSSPALSELEETTLDWLRQLLGLSGQWSGVIQDTASTSTLVALISARERATDYALVRGGLQAEPKPLIVYVSAHAHSSVDKAALLAGFGRDNIRLIPTDERYALRPEALQAAIEQDLAAGNQPCAVVATTGTTTTTALDPLRPVGEIAQANGLWLHVDSAMAGSAMILPECRWMWDGIELADSVVVNAHKWLGVAFDCSIYYVRDPQHLIRVMSTNPSYLQSAKNLRDWGIPLGRRFRALKLWFMLRSEGVDALQARLRRDLDNAQWLAGQVEAAAEWEVLAPVQLQTLCIRHRPAGLEGEALDAHTKGWAERLNASGAAYVTPATLDGRWMVRVSIGALPTERGDVQRLWARLQDVIKGLEHHHATPEQFRQYGHQLIDLIADYRQTVGERPVMAQVEPGYLKAALPATAPQQGEPFAAILDDVNNLVMPGLSHWQHPDFYGYFPSNGTLSSVLGDFLSTGLGVLGLSWQSSPALSELEETTLDWLRQLLGLSGQWSGVIQDTASTSTLVALISARERATDYALVRGGLQAEPKPLIVYVSAHAHSSVDKAALLAGFGRDNIRLIPTDERYALRPEALQAAIEQDLAAGNQPCAVVATTGTTTTTALDPLRPVGEIAQANGLWLHVDSAMAGSAMILPECRWMWDGIELADSVVVNAHKWLGVAFDCSIYYVRDPQHLIRVMSTNPSYLQSAKNLRDWGIPLGRRFRALKLWFMLRSEGVDALQARLRRDLDNAQWLAGQVEAAAEWEVLAPVQLQTLCIRHRPAGLEGEALDAHTKGWAERLNASGAAYVTPATLDGRWMVRVSIGALPTERGDVQRLWARLQDVIKGLEHHHATPEQFRQYGHQLIDLIADYRQTVGERPVMAQVEPGYLKAALPATAPQQGEPFAAILDDVNNLVMPGLSHWQHPDFYGYFPSNGTLSSVLGDFLSTGLGVLGLSWQSSPALSELEETTLDWLRQLLGLSGQWSGVIQDTASTSTLVALISARERATDYALVRGGLQAEPKPLIVYVSAHAHSSVDKAALLAGFGRDNIRLIPTDERYALRPEALQAAIEQDLAAGNQPCAVVATTGTTTTTALDPLRPVGEIAQANGLWLHVDSAMAGSAMILPECRWMWDGIELADSVVVNAHKWLGVAFDCSIYYVRDPQHLIRVMSTNPSYLQSAKNLRDWGIPLGRRFRALKLWFMLRSEGVDALQARLRRDLDNAQWLAGQVEAAAEWEVLAPVQLQTLCIRHRPAGLEGEALDAHTKGWAERLNASGAAYVTPATLDGRWMVRVSIGALPTERGDVQRLWARLQDVIKGLEHHH

CATH classification: 1.20.1340.10 (+2 more: 3.40.640.10, 3.90.1150.10)

Radius of gyration: 56.44 Å; Cα contacts (8 Å, |Δi|>4): 2657; chains: 3; bounding box: 89×106×174 Å

Secondary structure (DSSP, 8-state):
--TTHHHHHHHHHHHHHHHHHHHGGGS-SS----TTHHHHHS-SS--SS---HHHHHHHIIIIIGGG---TT-TTB-SSS-----HHHHHHHHHHHHH---BSSSTT-HHHHHHHHHHHHHHHHHTT--TT-EEEEES-HHHHHHHHHHHHHHHHTTSGGGTT-GGG-SS-EEEEEETTS-HHHHHHHHHTT--GGGEEEEPB-TTS-B-HHHHHHHHHHHHTTT-EEEEEEEEBS-TTT--B--HHHHHHHHHHTT-EEEEE-TTGGGGGGSGGGTTTTTTGGG-SEEEEEIIIII-PPSS-EEEEES-HHHHHHHHTT-TT--S----GGGGSS-S-B--THHHHHHHHHHH-HHHHHHHHHHHHHHHHHHHHHHHHSTTEEE-S--SSSEEEEEE--TT--HHHHHHHHHHHHHHHHHHTS-B-EEEEETTEEEEEEE---TT--HHHHHHHHHHHHHHHTT-----/--TTHHHHHHHHHHHHHHHHHHHGGGS-SS----TTHHHHHS-SS--SS---HHHHHHHIIIIIGGG---TT-TTB-SSS-----HHHHHHHHHHHHH---BSSSTT-HHHHHHHHHHHHHHHHHTT--TT-EEEEES-HHHHHHHHHHHHHHHHTTSGGGTTGGGG-SS-EEEEEETTS-HHHHHHHHHTT--GGGEEEEPB-TTS-B-HHHHHHHHHHHHTTT-EEEEEEEEBS-TTT--B--HHHHHHHHHHTT-EEEEE-TTGGGGGGSGGGTTTTTTGGG-SEEEE-TTTTT-PPSS-EEEEES-HHHHHHHHTT-TT--S----GGGGSS-S-B--THHHHHHHHHHH-HHHHHHHHHHHHHHHHHHHHHHHHSTTEEE-S--SSSEEEEEE--TT--HHHHHHHHHHHHHHHHHHTS-B-EEEEETTEEEEEEE---TT--HHHHHHHHHHHHHHHTT-----/--HHHHHHHHHHHHHHHHHHHHHGGGS-SS----TTHHHHHS-SS--SS---HHHHHHHIIIIIGGG---TT-TTB-SSS-----HHHHHHHHHHHHH---BSSSTT-HHHHHHHHHHHHHHHHHTT--TT-EEEEES-HHHHHHHHHHHHHHHHTTSGGGTT-GGG-SS-EEEEEETTS-HHHHHHHHHTT--GGGEEEEPB-TTS-B-HHHHHHHHHHHHTTT-EEEEEEEEBS-TTT--B--HHHHHHHHHHTT-EEEEE-TTGGGGGGSGGGGGGGTTGGG-SEEEEEIIIII-PPSS-EEEEES-HHHHHHHHTT-TT--S----GGGGSS-S-B--THHHHHHHHHHH-HHHHHHHHHHHHHHHHHHHHHHHHSTTEEE-S--SSSEEEEEE--TT--HHHHHHHHHHHHHHHHHHTS-B-EEEEETTEEEEEEE---TT--HHHHHHHHHHHHHHHTT-----

Foldseek 3Di:
DPPVVVVVVVVVVVVVVVVCLVCVQQFQQAADDDPPQQVVVDDPDDDPDDDDPVVVVCCCVPRVVNHDRHLLYLFAFAQFGQFAPVLLVVLVVCLVVVPFKALWCVSDVVLVVLQQVLLVVVCVLLVHDPLKGKGWDQDVLQQLLLQVLLLQCQQVVLCVVPPADVPDPAQEAEEEAPLADPSNVVSCVVSPRDPVRYDHAYADLQSAGDLVSVVVVQVVRVVVRHQYTAYEGEQQGRQFRGQHDQQSNLVVCVVRVYAYEYEDARVSLLSSPVVQCVSVPNVNSHAKYKYQCSTQLHNHGGTIMMMGSCVLSQLCSQVVPVVDDPVVDQCCSNGPDSMDTRSSSSSVSCCPPQHSVNSNVQQVQLLVLQVVLQVVQVPDPQKDWSHDSSGNKTWIAGHDPPQDDPRRLCVAVVLQVVQSNLSLHHWDWDDDPNGITIMGHGRSRNHGNVSSVVVSVQSVVSSVVDGDHD/DPPVVVVVVVVVVVVVVVVCLVCVQQFQQAAQDDPPQQVVVDDPDDDPDDDDPVVVVCCCVPRVVNHDNHLLYLFAFAQFGQFAPVLLVVLVVCLVVVPFKALWCVSDVVQVVLQQVLLVVVCVLLVHDPLKGKGWDQDVLQQLLLLVLLLLCQQVVLCVVPPPDVPDPAQEAEEEAPLADPSNVVSCVVSPRDPVRYDHAYADLQSAGDLVSVVVVQVVRVVVRHQYGAYEGEQQGRQFRGQHDQQSVLVVCVVRVYAYEYEDARVSLLSSPVVLCVSVPNVNSHAKYKYQCSTFLHNHGGTIMMMGSCVLSQLCSQVVPNVDDPVVDQCCSNGNDSMDTRSSSSSVSCCPPQHSVNSNVQQVQLLVLQVVLQVVQVPDPQKDWSHDSSGNKTWIAGHDPPQDDPRRLCVAVVLLVVQSNLSLHHWDWDDDPNGITIMGHGHSRNHGNVSSVVVSVQSVVSSVVDGDHD/DPPVVVVVVVVVVVVVVVVCLVCVQQFQQAAQDDPPQQVVVDDPDDDPDDDDPVVVVCCCVPRVVNHDRHLLYLFAFAQFGQFADVLLVVLVVCLVVVPFKALWCVSPVVQVVLQQVLLVVVCVLLVHDPLKGKGWDQDLLQQLLLQVLLLLCQQVVLCVVPDADVPDPAQEAEEEAPLADPSNVVSCVVSPRDPVRYDHAYADLQSAGDLVSVVVVQVVVVVVRHQYTAYEGEQQGRQFNRQHDQQSNLVVCVVRVYAYEYEDARVSLCSSPVVQCVSVPNVNSHAKYKYQCSTQLHNHGGTIMMMGSCVLSQLCRQVVNVVDDPVVDQCCSNGPDSMDIRSSSSSVSCCPPQHSVNSNVQQVQLLVLQVVLQVVQVPDPQKHWSHDSSGNKTWIAGHDPPQDDPRRLCVAVVLLVVQSNLSLHHWDWDDDPNGITIMGHGRSPNHGNVSSVVVSVQSVQSSVVDGDHD

Solvent-accessible surface area: 61818 Å² total; per-residue (Å²): 105,78,115,109,78,127,134,102,48,19,112,70,67,81,87,38,53,52,91,34,58,143,50,4,19,121,71,42,0,54,30,117,57,105,142,28,48,48,168,92,49,76,108,109,114,91,79,186,154,82,81,59,40,59,13,84,20,66,65,38,76,104,39,56,23,60,28,64,39,4,86,34,0,20,5,0,0,0,100,7,1,29,1,2,6,78,12,0,23,95,0,31,80,75,3,98,64,97,59,52,90,3,100,33,111,129,48,24,50,67,1,4,90,30,0,63,64,0,4,66,98,2,38,101,43,2,36,7,37,62,114,8,30,8,0,0,3,58,27,11,56,26,0,0,26,0,0,0,30,0,0,39,2,104,32,7,99,32,8,56,81,146,48,18,74,163,61,56,120,103,62,4,0,0,0,4,1,52,42,21,71,84,15,1,35,120,3,0,63,114,6,40,6,32,150,131,30,14,70,113,4,67,31,43,154,120,22,8,2,101,20,131,12,0,54,59,19,0,99,107,3,103,79,61,32,29,49,3,2,0,0,0,0,4,0,5,1,41,26,3,0,0,19,2,44,2,101,52,0,0,104,25,2,106,88,49,63,16,7,0,0,0,9,0,12,3,0,0,5,0,0,4,0,82,98,7,82,144,10,4,72,2,11,65,30,0,32,0,0,0,5,5,2,9,45,0,3,0,0,15,120,20,0,0,0,1,1,2,67,43,24,37,3,2,19,44,4,39,39,87,66,28,99,71,97,118,104,120,102,37,5,88,22,9,5,80,61,118,26,12,83,14,12,0,6,0,0,70,54,0,12,150,86,72,22,47,125,45,2,28,60,27,0,87,40,0,25,84,4,0,102,55,0,11,40,63,0,121,88,28,81,88,24,45,26,41,15,38,23,38,1,0,2,0,2,0,24,19,65,36,100,80,49,118,22,140,53,3,18,64,48,0,84,33,12,0,126,123,3,13,49,5,0,8,1,18,1,25,41,22,68,9,112,62,72,72,0,0,8,0,0,0,0,0,32,51,0,90,85,44,18,0,92,85,2,18,41,56,0,63,35,10,45,144,57,96,51,62,143,137,105,75,115,108,80,130,130,104,48,19,111,71,67,79,87,38,53,54,93,34,56,143,52,5,20,120,71,44,0,55,30,109,57,114,140,46,50,50,178,93,49,70,107,109,115,92,78,186,152,81,106,95,41,62,35,85,20,81,65,38,76,104,38,56,22,60,28,64,39,4,87,33,0,20,5,0,0,0,99,8,2,29,1,2,6,81,12,0,22,94,0,31,78,75,4,98,64,99,59,52,86,3,101,36,111,129,47,22,51,67,1,5,91,30,0,65,65,0,5,65,99,2,37,99,43,2,40,7,36,64,114,8,29,6,0,0,3,57,29,11,56,25,0,0,27,0,0,0,30,0,0,40,2,102,36,7,99,30,7,55,80,146,49,17,73,159,61,55,120,105,62,4,0,0,0,4,0,52,42,21,71,83,16,1,36,118,3,0,70,114,5,40,7,33,139,127,28,14,71,114,4,68,30,44,155,117,22,8,2,102,20,130,12,0,55,56,21,0,99,107,5,106,82,62,30,29,52,4,1,0,0,0,0,3,0,5,1,42,26,3,0,0,19,2,44,3,102,52,0,0,103,23,2,106,82,47,62,15,6,0,0,0,8,0,12,3,0,0,4,0,0,5,0,80,105,7,83,144,10,7,72,2,14,64,30,0,31,0,0,0,4,4,2,9,45,0,3,0,0,15,120,19,0,0,0,1,1,2,66,43,24,37,2,2,20,45,4,39,38,88,66,28,99,71,70,112,49,104,100,37,5,88,20,9,4,81,57,116,26,13,84,14,13,0,6,0,0,71,54,0,12,150,87,72,22,48,124,45,2,29,61,27,0,91,41,0,27,83,4,0,102,54,0,12,40,63,0,119,87,28,79,85,23,45,26,39,15,34,23,36,1,0,2,0,2,0,22,16,65,35,96,78,49,117,22,140,52,4,18,64,46,0,87,33,10,0,122,120,3,12,52,5,0,9,1,17,1,25,41,22,68,9,111,63,74,71,0,0,8,0,0,0,0,0,32,52,0,90,85,44,18,0,90,86,2,19,40,57,0,62,35,10,49,141,58,90,56,63,140,135,107,74,115,113,76,129,138,105,48,19,112,71,67,80,86,38,53,53,93,32,57,144,49,4,19,121,71,46,0,54,32,106,52,129,139,46,64,50,175,93,50,70,109,109,114,91,80,186,152,81,106,95,40,63,36,84,20,82,65,38,75,103,37,56,21,60,28,65,39,4,87,32,0,19,5,0,0,0,100,8,1,29,1,3,6,79,12,0,23,94,0,31,80,76,4,98,63,98,59,53,85,3,99,35,113,130,47,23,50,67,0,5,93,30,0,64,65,0,4,64,97,3,39,99,44,2,40,6,37,62,114,9,30,7,0,0,3,59,29,11,53,25,0,0,27,0,0,0,30,0,0,40,2,105,36,7,98,31,6,56,80,147,49,20,74,162,59,53,121,105,62,4,0,0,0,4,1,51,42,21,71,83,14,1,33,118,3,0,63,113,6,40,6,32,152,127,30,14,74,114,3,68,30,46,153,113,21,8,2,100,20,133,12,0,52,57,21,0,97,112,5,104,80,63,31,29,53,3,2,0,0,0,0,4,0,6,1,42,26,3,0,1,19,2,44,2,100,51,0,0,102,24,1,106,88,46,64,16,7,0,0,0,8,0,13,3,0,0,2,0,0,4,0,82,98,7,83,147,10,6,73,2,14,65,30,0,32,0,0,0,3,4,0,9,46,0,3,0,0,15,119,19,0,0,0,1,1,2,67,42,24,38,3,2,19,45,4,39,39,88,67,28,99,71,97,118,106,119,101,40,5,83,23,10,4,80,60,117,25,12,85,14,13,0,6,0,0,70,55,0,13,152,86,71,22,46,126,45,2,28,61,27,0,89,41,0,25,82,4,0,105,56,0,11,40,63,0,119,88,30,86,99,24,45,26,42,14,35,23,34,1,0,2,1,3,0,22,11,66,34,106,78,49,119,21,141,53,4,18,64,47,0,83,33,10,0,126,124,3,13,58,5,1,10,1,18,1,25,41,22,69,10,109,63,70,74,0,0,9,0,0,0,0,0,31,50,0,91,84,43,18,0,88,89,2,20,39,55,0,61,35,8,45,142,56,96,49,58,139,135

Organism: Pseudomonas putida (strain ATCC 47054 / DSM 6125 / CFBP 8728 / NCIMB 11950 / KT2440) (NCBI:txid160488)